Protein AF-A0A158R0E1-F1 (afdb_monomer_lite)

Sequence (1205 aa):
MGFVYGGEYPRNVDKTWFTNVLTAGTVIKVGLLFVKDMPQFVKYVGYRTSASAVLIARDRIQAEGLLPGFTFEFITMFDECNEETAAGLVIDMINHNNVDIVFGPTCSDLVILCIPDEYKRRFMLYLLDGGYLNPEFMFIFVDPSSKIFAERYVWKDLNVPGDGRDEDARTAFSWVMAITDRMNGESNANKNMNFSREVVKRMRDPPFNCSVECDKPEYQTASQYADQLHDALYAYALALNRTLPLNGTLRNGRELLDHVAMKFHGANDDVIIGPNGTRYPTFYCNRLNENFAVQAYGTIFVQGFTANFMPLFTDESRLWLKHGGPPPAVPKCGFQGRQCPLNIFEAYKTWFIVAIAIFIFVIISCIGVIIKYQIEKMKEEKRLNTLWQIPFVTLKEPNTKGDVVAARKHEKHLRVEHHEGLHWRIGLEFLHRSPLQCHGFLTSENCLIDDRWQVKISEYGLEFKRFGDKPTQTEQTLHNVHSLTFHGPPRLADNHPTSFAIIAAQLITMTKVWDLDNRKEDPEEIIYMLKKGGYNAPRPNLEPHETVEASPALVQLHLIRDCWAEHPSERPTIVEVHAQFKSMQSHKDANLMDHVFKMLETHASTLEEEVEERTKELVAEKKKSDILLYRMLPRQVADKLKLGQAVEPESYESVTLFFSDVVSFTNIAAKGTPLQVETIGDAYLCVSGLPKRNGNEHIKEICSMSLGFMSALVDFRIPYLPQERLNVRIGLHTGSVVAGVVGLTMPRYCLFGDAVNTASRMESNGKRTTSSCFVISASLETFSSVAGYYHEHKKRCASWQHNRSTGAFRNVTDERTSASAVLIARDVVREQGLLPGYTFEFITMFDECDEERATGLVIDMINERKVDVVIGPTCSDAAIISAIIAAYYNVPLLTWGLSTSSALDNPLRFPTTVVLSVNSYSLGVAIRSVLLTFDWDQFAMVYSTVGDSEESCLTVKSDIQDAVNHLHDVTINYSGRLFSMSKEAVQFTMEIVKDRARIVILCIPDVHKRTFMLHLLDAGYLNSEFVFIFVDPTSKIFVISERGGGEHYVWMDENVPNDGRDEDAKEAFSWVMSITDRLKGEPDVQGNQTFSKEVVRRMRDPPFNCIEECDKPEYQTASQYAPQLYDTFYTYAVALNRTLPSNRTLRNGREILRHIAMKFQGVSSEIMIGPNGTRYPTFYFNGIAENYKVRTYGKIFVHGSIGVS

pLDDT: mean 73.11, std 17.99, range [22.08, 96.69]

Radius of gyration: 53.46 Å; chains: 1; bounding box: 134×84×150 Å

Organism: Nippostrongylus brasiliensis (NCBI:txid27835)

Secondary structure (DSSP, 8-state):
------------S----------S-EEEEEEEEE--S-TTTTTTT-HHHHTTHHHHHHHHHHHTT-STTEEEEEEEEE-TT-HHHHHHHHHHHHHTS--SEEE-----TT---S--HHHHHHHHHHHHHTT--STT--EEEE-SS--TTSSS-TTS--SSS--S-HHHHHHHHTTEEEEES----HHHHHHHHHHHHHHHHHTTSTTT---GGGGSGGGSS--TTHHHHHHHHHHHHHHHHHHGGGT--TT-HHHHHHT--EEEE-SSSEEEE-TTS-B--EEEEEEE-TTS-EEEEEEEEEETTEEEEEE--S-GGGTSTTTTSPPPSS-TT-TTS--PPPPHHHHTHHHHHHHHHHHHHHHHHHHHHHHHHHHHHHHHHHHHTTTT---GGGPPP--STTHHHHHGGG-S------S----HHHHHHHHHHSTT---S---GGGEEE-TTS-EEE-S---HHHHTT---SSHHHHHHHGGGS---S---S-----HHHHHHHHHHHHSS-SS-SSS-SS-HHHHHHHHHH-STT------PPPTTS-HHHHHHHHHHHHHHT-SSGGGSPPHHHHHHHHHHHTTS-S--HHHHHHHHHHHHHHHHHHHHHHHHHHHHHHHHHHHHHHHHHS-HHHHHHHHTT-----EEEEEEEEEEEEEETHHHHHTTS-------BTTEEEEEES-SS--TTHHHHHHHHHHHHHHHHHHH--BTTBTT---EEEEEEEEEEEEEEEE-SSS-EEEEESHHHHHHHHHHHTSPPPBTTB--EEE-HHHHHHHHHHHGGG-SS----S---S-TTGGGTS-GGGTTTHHHHHHHHHHHTT-STT----------TT-HHHHHHHHHHHHHTS--S-EE--SSHHHHHHHHHHHHHTT--EEE-SS---GGGG-TTT-TTEEE-SPPHHHHHHHHHHHHHHTT--EEEEEEE-SSS-SSSHHHHHHHHHHHHHHH-SSEEEEEEEES--SHHHHHHHHHHHHTT-SEEEEE--HHHHHHHHHHHHHTT--STT-EEEEEESSS-SSEEEPTTS-EEETTS--SSS--S-HHHHHHHHHTEEEEEE--SPPTT-HHHHHHHHHHHHHTTSTTT---TTTTSGGGSS--TTHHHHHHHHHHHHHHHHHHHHHH--S--HHHHHHT--EEEE-SSSEEEE-TTSBB--EEEEEEE-TTS-EEEEEEEEEETTTEE-

InterPro domains:
  IPR001054 Adenylyl cyclase class-3/4/guanylyl cyclase [PF00211] (676-768)
  IPR001054 Adenylyl cyclase class-3/4/guanylyl cyclase [PS50125] (625-763)
  IPR001054 Adenylyl cyclase class-3/4/guanylyl cyclase [SM00044] (620-794)
  IPR001054 Adenylyl cyclase class-3/4/guanylyl cyclase [cd07302] (655-767)
  IPR001245 Serine-threonine/tyrosine-protein kinase, catalytic domain [PF07714] (427-580)
  IPR001828 Receptor, ligand binding region [PF01094] (51-112)
  IPR001828 Receptor, ligand binding region [PF01094] (819-1179)
  IPR011009 Protein kinase-like domain superfamily [SSF56112] (426-596)
  IPR011645 Haem NO binding associated [PF07701] (601-641)
  IPR018297 Adenylyl cyclase class-4/guanylyl cyclase, conserved site [PS00452] (740-763)
  IPR028082 Periplasmic binding protein-like I [SSF53822] (25-109)
  IPR028082 Periplasmic binding protein-like I [SSF53822] (109-335)
  IPR028082 Periplasmic binding protein-like I [SSF53822] (816-1194)
  IPR029787 Nucleotide cyclase [G3DSA:3.30.70.1230] (643-805)
  IPR029787 Nucleotide cyclase [SSF55073] (642-787)
  IPR050401 Cyclic nucleotide synthase [PTHR11920] (427-677)

Structure (mmCIF, N/CA/C/O backbone):
data_AF-A0A158R0E1-F1
#
_entry.id   AF-A0A158R0E1-F1
#
loop_
_atom_site.group_PDB
_atom_site.id
_atom_site.type_symbol
_atom_site.label_atom_id
_atom_site.label_alt_id
_atom_site.label_comp_id
_atom_site.label_asym_id
_atom_site.label_entity_id
_atom_site.label_seq_id
_atom_site.pdbx_PDB_ins_code
_atom_site.Cartn_x
_atom_site.Cartn_y
_atom_site.Cartn_z
_atom_site.occupancy
_atom_site.B_iso_or_equiv
_atom_site.auth_seq_id
_atom_site.auth_comp_id
_atom_site.auth_asym_id
_atom_site.auth_atom_id
_atom_site.pdbx_PDB_model_num
ATOM 1 N N . MET A 1 1 ? -41.054 32.440 6.853 1.00 26.42 1 MET A N 1
ATOM 2 C CA . MET A 1 1 ? -42.366 31.791 6.631 1.00 26.42 1 MET A CA 1
ATOM 3 C C . MET A 1 1 ? -42.099 30.311 6.444 1.00 26.42 1 MET A C 1
ATOM 5 O O . MET A 1 1 ? -41.285 29.984 5.593 1.00 26.42 1 MET A O 1
ATOM 9 N N . GLY A 1 2 ? -42.633 29.470 7.331 1.00 30.64 2 GLY A N 1
ATOM 10 C CA . GLY A 1 2 ? -42.247 28.061 7.451 1.00 30.64 2 GLY A CA 1
ATOM 11 C C . GLY A 1 2 ? -43.113 27.090 6.652 1.00 30.64 2 GLY A C 1
ATOM 12 O O . GLY A 1 2 ? -44.223 27.445 6.276 1.00 30.64 2 GLY A O 1
ATOM 13 N N . PHE A 1 3 ? -42.591 25.871 6.482 1.00 22.08 3 PHE A N 1
ATOM 14 C CA . PHE A 1 3 ? -43.320 24.596 6.456 1.00 22.08 3 PHE A CA 1
ATOM 15 C C . PHE A 1 3 ? -42.405 23.486 7.017 1.00 22.08 3 PHE A C 1
ATOM 17 O O . PHE A 1 3 ? -41.184 23.577 6.915 1.00 22.08 3 PHE A O 1
ATOM 24 N N . VAL A 1 4 ? -43.026 22.510 7.685 1.00 22.30 4 VAL A N 1
ATOM 25 C CA . VAL A 1 4 ? -42.486 21.559 8.678 1.00 22.30 4 VAL A CA 1
ATOM 26 C C . VAL A 1 4 ? -42.700 20.105 8.204 1.00 22.30 4 VAL A C 1
ATOM 28 O O . VAL A 1 4 ? -43.643 19.867 7.453 1.00 22.30 4 VAL A O 1
ATOM 31 N N . TYR A 1 5 ? -41.893 19.185 8.768 1.00 26.34 5 TYR A N 1
ATOM 32 C CA . TYR A 1 5 ? -41.969 17.703 8.878 1.00 26.34 5 TYR A CA 1
ATOM 33 C C . TYR A 1 5 ? -41.194 16.878 7.831 1.00 26.34 5 TYR A C 1
ATOM 35 O O . TYR A 1 5 ? -41.335 17.109 6.641 1.00 26.34 5 TYR A O 1
ATOM 43 N N . GLY A 1 6 ? -40.389 15.869 8.197 1.00 23.52 6 GLY A N 1
ATOM 44 C CA . GLY A 1 6 ? -40.057 15.299 9.514 1.00 23.52 6 GLY A CA 1
ATOM 45 C C . GLY A 1 6 ? -39.308 13.960 9.358 1.00 23.52 6 GLY A C 1
ATOM 46 O O . GLY A 1 6 ? -39.607 13.205 8.438 1.00 23.52 6 GLY A O 1
ATOM 47 N N . GLY A 1 7 ? -38.340 13.683 10.239 1.00 22.64 7 GLY A N 1
ATOM 48 C CA . GLY A 1 7 ? -37.568 12.432 10.266 1.00 22.64 7 GLY A CA 1
ATOM 49 C C . GLY A 1 7 ? -36.249 12.551 11.038 1.00 22.64 7 GLY A C 1
ATOM 50 O O . GLY A 1 7 ? -35.183 12.335 10.471 1.00 22.64 7 GLY A O 1
ATOM 51 N N . GLU A 1 8 ? -36.309 12.967 12.306 1.00 25.11 8 GLU A N 1
ATOM 52 C CA . GLU A 1 8 ? -35.163 13.022 13.225 1.00 25.11 8 GLU A CA 1
ATOM 53 C C . GLU A 1 8 ? -34.869 11.636 13.829 1.00 25.11 8 GLU A C 1
ATOM 55 O O . GLU A 1 8 ? -35.752 11.012 14.413 1.00 25.11 8 GLU A O 1
ATOM 60 N N . TYR A 1 9 ? -33.610 11.192 13.752 1.00 26.03 9 TYR A N 1
ATOM 61 C CA . TYR A 1 9 ? -33.004 10.316 14.763 1.00 26.03 9 TYR A CA 1
ATOM 62 C C . TYR A 1 9 ? -32.450 11.196 15.901 1.00 26.03 9 TYR A C 1
ATOM 64 O O . TYR A 1 9 ? -31.981 12.309 15.631 1.00 26.03 9 TYR A O 1
ATOM 72 N N . PRO A 1 10 ? -32.479 10.742 17.166 1.00 27.94 10 PRO A N 1
ATOM 73 C CA . PRO A 1 10 ? -32.241 11.603 18.314 1.00 27.94 10 PRO A CA 1
ATOM 74 C C . PRO A 1 10 ? -30.751 11.932 18.453 1.00 27.94 10 PRO A C 1
ATOM 76 O O . PRO A 1 10 ? -29.974 11.165 19.011 1.00 27.94 10 PRO A O 1
ATOM 79 N N . ARG A 1 11 ? -30.350 13.131 18.022 1.00 28.75 11 ARG A N 1
ATOM 80 C CA . ARG A 1 11 ? -29.173 13.806 18.588 1.00 28.75 11 ARG A CA 1
ATOM 81 C C . ARG A 1 11 ? -29.568 14.449 19.915 1.00 28.75 11 ARG A C 1
ATOM 83 O O . ARG A 1 11 ? -29.627 15.670 20.012 1.00 28.75 11 ARG A O 1
ATOM 90 N N . ASN A 1 12 ? -29.820 13.635 20.935 1.00 25.88 12 ASN A N 1
ATOM 91 C CA . ASN A 1 12 ? -29.758 14.116 22.313 1.00 25.88 12 ASN A CA 1
ATOM 92 C C . ASN A 1 12 ? -28.321 13.965 22.812 1.00 25.88 12 ASN A C 1
ATOM 94 O O . ASN A 1 12 ? -27.992 13.067 23.575 1.00 25.88 12 ASN A O 1
ATOM 98 N N . VAL A 1 13 ? -27.464 14.874 22.352 1.00 31.12 13 VAL A N 1
ATOM 99 C CA . VAL A 1 13 ? -26.371 15.373 23.184 1.00 31.12 13 VAL A CA 1
ATOM 100 C C . VAL A 1 13 ? -26.766 16.808 23.490 1.00 31.12 13 VAL A C 1
ATOM 102 O O . VAL A 1 13 ? -26.846 17.632 22.576 1.00 31.12 13 VAL A O 1
ATOM 105 N N . ASP A 1 14 ? -27.117 17.055 24.750 1.00 26.92 14 ASP A N 1
ATOM 106 C CA . ASP A 1 14 ? -27.560 18.343 25.280 1.00 26.92 14 ASP A CA 1
ATOM 107 C C . ASP A 1 14 ? -26.709 19.502 24.740 1.00 26.92 14 ASP A C 1
ATOM 109 O O . ASP A 1 14 ? -25.562 19.717 25.134 1.00 26.92 14 ASP A O 1
ATOM 113 N N . LYS A 1 15 ? -27.295 20.299 23.840 1.00 28.23 15 LYS A N 1
ATOM 114 C CA . LYS A 1 15 ? -26.745 21.575 23.360 1.00 28.23 15 LYS A CA 1
ATOM 115 C C . LYS A 1 15 ? -27.075 22.713 24.329 1.00 28.23 15 LYS A C 1
ATOM 117 O O . LYS A 1 15 ? -27.559 23.767 23.920 1.00 28.23 15 LYS A O 1
ATOM 122 N N . THR A 1 16 ? -26.804 22.522 25.614 1.00 27.42 16 THR A N 1
ATOM 123 C CA . THR A 1 16 ? -26.983 23.561 26.638 1.00 27.42 16 THR A CA 1
ATOM 124 C C . THR A 1 16 ? -25.753 23.693 27.521 1.00 27.42 16 THR A C 1
ATOM 126 O O . THR A 1 16 ? -25.838 23.507 28.724 1.00 27.42 16 THR A O 1
ATOM 129 N N . TRP A 1 17 ? -24.618 24.061 26.922 1.00 30.27 17 TRP A N 1
ATOM 130 C CA . TRP A 1 17 ? -23.495 24.707 27.616 1.00 30.27 17 TRP A CA 1
ATOM 131 C C . TRP A 1 17 ? -22.824 25.716 26.671 1.00 30.27 17 TRP A C 1
ATOM 133 O O . TRP A 1 17 ? -21.687 25.545 26.247 1.00 30.27 17 TRP A O 1
ATOM 143 N N . PHE A 1 18 ? -23.554 26.769 26.292 1.00 33.44 18 PHE A N 1
ATOM 144 C CA . PHE A 1 18 ? -22.924 27.997 25.801 1.00 33.44 18 PHE A CA 1
ATOM 145 C C . PHE A 1 18 ? -22.715 28.930 26.993 1.00 33.44 18 PHE A C 1
ATOM 147 O O . PHE A 1 18 ? -23.606 29.067 27.822 1.00 33.44 18 PHE A O 1
ATOM 154 N N . THR A 1 19 ? -21.530 29.547 27.027 1.00 31.00 19 THR A N 1
ATOM 155 C CA . THR A 1 19 ? -20.909 30.346 28.100 1.00 31.00 19 THR A CA 1
ATOM 156 C C . THR A 1 19 ? -20.313 29.548 29.263 1.00 31.00 19 THR A C 1
ATOM 158 O O . THR A 1 19 ? -20.885 29.509 30.345 1.00 31.00 19 THR A O 1
ATOM 161 N N . ASN A 1 20 ? -19.099 29.017 29.079 1.00 31.05 20 ASN A N 1
ATOM 162 C CA . ASN A 1 20 ? -18.166 28.881 30.196 1.00 31.05 20 ASN A CA 1
ATOM 163 C C . ASN A 1 20 ? -17.026 29.885 30.027 1.00 31.05 20 ASN A C 1
ATOM 165 O O . ASN A 1 20 ? -16.195 29.804 29.127 1.00 31.05 20 ASN A O 1
ATOM 169 N N . VAL A 1 21 ? -17.052 30.859 30.931 1.00 34.59 21 VAL A N 1
ATOM 170 C CA . VAL A 1 21 ? -15.894 31.596 31.428 1.00 34.59 21 VAL A CA 1
ATOM 171 C C . VAL A 1 21 ? -14.744 30.606 31.649 1.00 34.59 21 VAL A C 1
ATOM 173 O O . VAL A 1 21 ? -14.975 29.533 32.200 1.00 34.59 21 VAL A O 1
ATOM 176 N N . LEU A 1 22 ? -13.523 30.961 31.235 1.00 38.06 22 LEU A N 1
ATOM 177 C CA . LEU A 1 22 ? -12.288 30.256 31.596 1.00 38.06 22 LEU A CA 1
ATOM 178 C C . LEU A 1 22 ? -12.180 30.186 33.128 1.00 38.06 22 LEU A C 1
ATOM 180 O O . LEU A 1 22 ? -11.657 31.092 33.776 1.00 38.06 22 LEU A O 1
ATOM 184 N N . THR A 1 23 ? -12.722 29.130 33.723 1.00 38.72 23 THR A N 1
ATOM 185 C CA . THR A 1 23 ? -12.529 28.816 35.133 1.00 38.72 23 THR A CA 1
ATOM 186 C C . THR A 1 23 ? -11.172 28.147 35.282 1.00 38.72 23 THR A C 1
ATOM 188 O O . THR A 1 23 ? -10.906 27.122 34.654 1.00 38.72 23 THR A O 1
ATOM 191 N N . ALA A 1 24 ? -10.312 28.720 36.121 1.00 38.72 24 ALA A N 1
ATOM 192 C CA . ALA A 1 24 ? -9.108 28.050 36.590 1.00 38.72 24 ALA A CA 1
ATOM 193 C C . ALA A 1 24 ? -9.478 26.661 37.150 1.00 38.72 24 ALA A C 1
ATOM 195 O O . ALA A 1 24 ? -10.335 26.576 38.030 1.00 38.72 24 ALA A O 1
ATOM 196 N N . GLY A 1 25 ? -8.851 25.592 36.640 1.00 58.50 25 GLY A N 1
ATOM 197 C CA . GLY A 1 25 ? -9.052 24.222 37.133 1.00 58.50 25 GLY A CA 1
ATOM 198 C C . GLY A 1 25 ? -9.677 23.227 36.148 1.00 58.50 25 GLY A C 1
ATOM 199 O O . GLY A 1 25 ? -10.309 22.274 36.596 1.00 58.50 25 GLY A O 1
ATOM 200 N N . THR A 1 26 ? -9.522 23.409 34.832 1.00 81.69 26 THR A N 1
ATOM 201 C CA . THR A 1 26 ? -10.013 22.418 33.854 1.00 81.69 26 THR A CA 1
ATOM 202 C C . THR A 1 26 ? -9.032 21.243 33.757 1.00 81.69 26 THR A C 1
ATOM 204 O O . THR A 1 26 ? -7.848 21.443 33.495 1.00 81.69 26 THR A O 1
ATOM 207 N N . VAL A 1 27 ? -9.507 20.017 33.981 1.00 89.75 27 VAL A N 1
ATOM 208 C CA . VAL A 1 27 ? -8.684 18.795 33.941 1.00 89.75 27 VAL A CA 1
ATOM 209 C C . VAL A 1 27 ? -8.740 18.189 32.538 1.00 89.75 27 VAL A C 1
ATOM 211 O O . VAL A 1 27 ? -9.824 17.862 32.067 1.00 89.75 27 VAL A O 1
ATOM 214 N N . ILE A 1 28 ? -7.586 18.023 31.890 1.00 92.56 28 ILE A N 1
ATOM 215 C CA . ILE A 1 28 ? -7.426 17.265 30.644 1.00 92.56 28 ILE A CA 1
ATOM 216 C C . ILE A 1 28 ? -7.205 15.801 31.011 1.00 92.56 28 ILE A C 1
ATOM 218 O O . ILE A 1 28 ? -6.200 15.461 31.646 1.00 92.56 28 ILE A O 1
ATOM 222 N N . LYS A 1 29 ? -8.121 14.933 30.590 1.00 94.31 29 LYS A N 1
ATOM 223 C CA . LYS A 1 29 ? -8.007 13.489 30.803 1.00 94.31 29 LYS A CA 1
ATOM 224 C C . LYS A 1 29 ? -7.207 12.849 29.678 1.00 94.31 29 LYS A C 1
ATOM 226 O O . LYS A 1 29 ? -7.621 12.861 28.521 1.00 94.31 29 LYS A O 1
ATOM 231 N N . VAL A 1 30 ? -6.070 12.265 30.028 1.00 95.06 30 VAL A N 1
ATOM 232 C CA . VAL A 1 30 ? -5.121 11.646 29.105 1.00 95.06 30 VAL A CA 1
ATOM 233 C C . VAL A 1 30 ? -5.162 10.132 29.276 1.00 95.06 30 VAL A C 1
ATOM 235 O O . VAL A 1 30 ? -4.724 9.607 30.298 1.00 95.06 30 VAL A O 1
ATOM 238 N N . GLY A 1 31 ? -5.668 9.429 28.269 1.00 95.50 31 GLY A N 1
ATOM 239 C CA . GLY A 1 31 ? -5.579 7.979 28.160 1.00 95.50 31 GLY A CA 1
ATOM 240 C C . GLY A 1 31 ? -4.173 7.549 27.746 1.00 95.50 31 GLY A C 1
ATOM 241 O O . GLY A 1 31 ? -3.607 8.095 26.801 1.00 95.50 31 GLY A O 1
ATOM 242 N N . LEU A 1 32 ? -3.601 6.580 28.450 1.00 94.88 32 LEU A N 1
ATOM 243 C CA . LEU A 1 32 ? -2.306 5.985 28.147 1.00 94.88 32 LEU A CA 1
ATOM 244 C C . LEU A 1 32 ? -2.480 4.479 27.960 1.00 94.88 32 LEU A C 1
ATOM 246 O O . LEU A 1 32 ? -2.918 3.791 28.884 1.00 94.88 32 LEU A O 1
ATOM 250 N N . LEU A 1 33 ? -2.125 3.966 26.786 1.00 92.81 33 LEU A N 1
ATOM 251 C CA . LEU A 1 33 ? -2.224 2.545 26.466 1.00 92.81 33 LEU A CA 1
ATOM 252 C C . LEU A 1 33 ? -0.822 1.938 26.347 1.00 92.81 33 LEU A C 1
ATOM 254 O O . LEU A 1 33 ? -0.039 2.354 25.495 1.00 92.81 33 LEU A O 1
ATOM 258 N N . PHE A 1 34 ? -0.494 0.975 27.212 1.00 91.00 34 PHE A N 1
ATOM 259 C CA . PHE A 1 34 ? 0.846 0.385 27.295 1.00 91.00 34 PHE A CA 1
ATOM 260 C C . PHE A 1 34 ? 0.848 -1.136 27.301 1.00 91.00 34 PHE A C 1
ATOM 262 O O . PHE A 1 34 ? -0.074 -1.785 27.773 1.00 91.00 34 PHE A O 1
ATOM 269 N N . VAL A 1 35 ? 2.005 -1.692 26.971 1.00 87.88 35 VAL A N 1
ATOM 270 C CA . VAL A 1 35 ? 2.361 -3.061 27.338 1.00 87.88 35 VAL A CA 1
ATOM 271 C C . VAL A 1 35 ? 2.858 -3.114 28.777 1.00 87.88 35 VAL A C 1
ATOM 273 O O . VAL A 1 35 ? 3.759 -2.347 29.144 1.00 87.88 35 VAL A O 1
ATOM 276 N N . LYS A 1 36 ? 2.347 -4.042 29.593 1.00 86.62 36 LYS A N 1
ATOM 277 C CA . LYS A 1 36 ? 2.803 -4.209 30.977 1.00 86.62 36 LYS A CA 1
ATOM 278 C C . LYS A 1 36 ? 3.650 -5.459 31.166 1.00 86.62 36 LYS A C 1
ATOM 280 O O . LYS A 1 36 ? 4.759 -5.349 31.692 1.00 86.62 36 LYS A O 1
ATOM 285 N N . ASP A 1 37 ? 3.156 -6.619 30.753 1.00 82.75 37 ASP A N 1
ATOM 286 C CA . ASP A 1 37 ? 3.640 -7.925 31.208 1.00 82.75 37 ASP A CA 1
ATOM 287 C C . ASP A 1 37 ? 4.196 -8.804 30.064 1.00 82.75 37 ASP A C 1
ATOM 289 O O . ASP A 1 37 ? 4.323 -10.018 30.211 1.00 82.75 37 ASP A O 1
ATOM 293 N N . MET A 1 38 ? 4.635 -8.184 28.958 1.00 81.62 38 MET A N 1
ATOM 294 C CA . MET A 1 38 ? 5.350 -8.840 27.847 1.00 81.62 38 MET A CA 1
ATOM 295 C C . MET A 1 38 ? 6.862 -8.534 27.869 1.00 81.62 38 MET A C 1
ATOM 297 O O . MET A 1 38 ? 7.283 -7.460 27.415 1.00 81.62 38 MET A O 1
ATOM 301 N N . PRO A 1 39 ? 7.718 -9.464 28.346 1.00 76.12 39 PRO A N 1
ATOM 302 C CA . PRO A 1 39 ? 9.150 -9.226 28.562 1.00 76.12 39 PRO A CA 1
ATOM 303 C C . PRO A 1 39 ? 9.916 -8.743 27.324 1.00 76.12 39 PRO A C 1
ATOM 305 O O . PRO A 1 39 ? 10.859 -7.958 27.454 1.00 76.12 39 PRO A O 1
ATOM 308 N N . GLN A 1 40 ? 9.512 -9.177 26.126 1.00 72.56 40 GLN A N 1
ATOM 309 C CA . GLN A 1 40 ? 10.152 -8.784 24.870 1.00 72.56 40 GLN A CA 1
ATOM 310 C C . GLN A 1 40 ? 9.995 -7.286 24.557 1.00 72.56 40 GLN A C 1
ATOM 312 O O . GLN A 1 40 ? 10.907 -6.685 23.992 1.00 72.56 40 GLN A O 1
ATOM 317 N N . PHE A 1 41 ? 8.900 -6.656 24.994 1.00 76.31 41 PHE A N 1
ATOM 318 C CA . PHE A 1 41 ? 8.594 -5.250 24.702 1.00 76.31 41 PHE A CA 1
ATOM 319 C C . PHE A 1 41 ? 8.953 -4.291 25.844 1.00 76.31 41 PHE A C 1
ATOM 321 O O . PHE A 1 41 ? 9.032 -3.080 25.626 1.00 76.31 41 PHE A O 1
ATOM 328 N N . VAL A 1 42 ? 9.271 -4.814 27.037 1.00 75.69 42 VAL A N 1
ATOM 329 C CA . VAL A 1 42 ? 9.661 -4.023 28.222 1.00 75.69 42 VAL A CA 1
ATOM 330 C C . VAL A 1 42 ? 10.770 -3.006 27.918 1.00 75.69 42 VAL A C 1
ATOM 332 O O . VAL A 1 42 ? 10.742 -1.880 28.413 1.00 75.69 42 VAL A O 1
ATOM 335 N N . LYS A 1 43 ? 11.749 -3.383 27.087 1.00 72.06 43 LYS A N 1
ATOM 336 C CA . LYS A 1 43 ? 12.894 -2.525 26.734 1.00 72.06 43 LYS A CA 1
ATOM 337 C C . LYS A 1 43 ? 12.538 -1.409 25.747 1.00 72.06 43 LYS A C 1
ATOM 339 O O . LYS A 1 43 ? 13.247 -0.405 25.697 1.00 72.06 43 LYS A O 1
ATOM 344 N N . TYR A 1 44 ? 11.476 -1.585 24.967 1.00 76.12 44 TYR A N 1
ATOM 345 C CA . TYR A 1 44 ? 11.093 -0.683 23.882 1.00 76.12 44 TYR A CA 1
ATOM 346 C C . TYR A 1 44 ? 10.016 0.299 24.334 1.00 76.12 44 TYR A C 1
ATOM 348 O O . TYR A 1 44 ? 10.225 1.507 24.240 1.00 76.12 44 TYR A O 1
ATOM 356 N N . VAL A 1 45 ? 8.913 -0.221 24.883 1.00 80.44 45 VAL A N 1
ATOM 357 C CA . VAL A 1 45 ? 7.691 0.545 25.196 1.00 80.44 45 VAL A CA 1
ATOM 358 C C . VAL A 1 45 ? 7.070 0.215 26.559 1.00 80.44 45 VAL A C 1
ATOM 360 O O . VAL A 1 45 ? 6.036 0.777 26.912 1.00 80.44 45 VAL A O 1
ATOM 363 N N . GLY A 1 46 ? 7.679 -0.676 27.346 1.00 84.88 46 GLY A N 1
ATOM 364 C CA . GLY A 1 46 ? 7.081 -1.190 28.581 1.00 84.88 46 GLY A CA 1
ATOM 365 C C . GLY A 1 46 ? 6.644 -0.113 29.575 1.00 84.88 46 GLY A C 1
ATOM 366 O O . GLY A 1 46 ? 7.408 0.793 29.897 1.00 84.88 46 GLY A O 1
ATOM 367 N N . TYR A 1 47 ? 5.443 -0.270 30.136 1.00 91.19 47 TYR A N 1
ATOM 368 C CA . TYR A 1 47 ? 4.834 0.652 31.102 1.00 91.19 47 TYR A CA 1
ATOM 369 C C . TYR A 1 47 ? 5.799 1.091 32.215 1.00 91.19 47 TYR A C 1
ATOM 371 O O . TYR A 1 47 ? 5.962 2.281 32.482 1.00 91.19 47 TYR A O 1
ATOM 379 N N . ARG A 1 48 ? 6.485 0.123 32.842 1.00 89.25 48 ARG A N 1
ATOM 380 C CA . ARG A 1 48 ? 7.359 0.345 34.011 1.00 89.25 48 ARG A CA 1
ATOM 381 C C . ARG A 1 48 ? 8.607 1.179 33.701 1.00 89.25 48 ARG A C 1
ATOM 383 O O . ARG A 1 48 ? 9.269 1.642 34.623 1.00 89.25 48 ARG A O 1
ATOM 390 N N . THR A 1 49 ? 8.939 1.355 32.426 1.00 87.25 49 THR A N 1
ATOM 391 C CA . THR A 1 49 ? 10.159 2.022 31.959 1.00 87.25 49 THR A CA 1
ATOM 392 C C . THR A 1 49 ? 9.860 3.227 31.061 1.00 87.25 49 THR A C 1
ATOM 394 O O . THR A 1 49 ? 10.795 3.901 30.630 1.00 87.25 49 THR A O 1
ATOM 397 N N . SER A 1 50 ? 8.589 3.532 30.779 1.00 90.12 50 SER A N 1
ATOM 398 C CA . SER A 1 50 ? 8.184 4.599 29.854 1.00 90.12 50 SER A CA 1
ATOM 399 C C . SER A 1 50 ? 7.153 5.569 30.434 1.00 90.12 50 SER A C 1
ATOM 401 O O . SER A 1 50 ? 7.248 6.768 30.174 1.00 90.12 50 SER A O 1
ATOM 403 N N . ALA A 1 51 ? 6.203 5.094 31.247 1.00 93.31 51 ALA A N 1
ATOM 404 C CA . ALA A 1 51 ? 4.980 5.837 31.549 1.00 93.31 51 ALA A CA 1
ATOM 405 C C . ALA A 1 51 ? 5.220 7.184 32.241 1.00 93.31 51 ALA A C 1
ATOM 407 O O . ALA A 1 51 ? 4.583 8.176 31.900 1.00 93.31 51 ALA A O 1
ATOM 408 N N . SER A 1 52 ? 6.188 7.263 33.155 1.00 94.75 52 SER A N 1
ATOM 409 C CA . SER A 1 52 ? 6.526 8.494 33.879 1.00 94.75 52 SER A CA 1
ATOM 410 C C . SER A 1 52 ? 7.115 9.611 33.008 1.00 94.75 52 SER A C 1
ATOM 412 O O . SER A 1 52 ? 7.212 10.748 33.476 1.00 94.75 52 SER A O 1
ATOM 414 N N . ALA A 1 53 ? 7.454 9.349 31.740 1.00 94.31 53 ALA A N 1
ATOM 415 C CA . ALA A 1 53 ? 7.899 10.383 30.807 1.00 94.31 53 ALA A CA 1
ATOM 416 C C . ALA A 1 53 ? 6.842 11.488 30.605 1.00 94.31 53 ALA A C 1
ATOM 418 O O . ALA A 1 53 ? 7.196 12.658 30.446 1.00 94.31 53 ALA A O 1
ATOM 419 N N . VAL A 1 54 ? 5.549 11.157 30.727 1.00 96.12 54 VAL A N 1
ATOM 420 C CA . VAL A 1 54 ? 4.454 12.144 30.685 1.00 96.12 54 VAL A CA 1
ATOM 421 C C . VAL A 1 54 ? 4.496 13.125 31.859 1.00 96.12 54 VAL A C 1
ATOM 423 O O . VAL A 1 54 ? 4.088 14.274 31.713 1.00 96.12 54 VAL A O 1
ATOM 426 N N . LEU A 1 55 ? 5.037 12.719 33.017 1.00 96.00 55 LEU A N 1
ATOM 427 C CA . LEU A 1 55 ? 5.211 13.609 34.170 1.00 96.00 55 LEU A CA 1
ATOM 428 C C . LEU A 1 55 ? 6.323 14.625 33.909 1.00 96.00 55 LEU A C 1
ATOM 430 O O . LEU A 1 55 ? 6.215 15.776 34.318 1.00 96.00 55 LEU A O 1
ATOM 434 N N . ILE A 1 56 ? 7.379 14.210 33.206 1.00 95.00 56 ILE A N 1
ATOM 435 C CA . ILE A 1 56 ? 8.465 15.102 32.783 1.00 95.00 56 ILE A CA 1
ATOM 436 C C . ILE A 1 56 ? 7.935 16.133 31.781 1.00 95.00 56 ILE A C 1
ATOM 438 O O . ILE A 1 56 ? 8.181 17.327 31.945 1.00 95.00 56 ILE A O 1
ATOM 442 N N . ALA A 1 57 ? 7.140 15.689 30.803 1.00 95.50 57 ALA A N 1
ATOM 443 C CA . ALA A 1 57 ? 6.514 16.580 29.831 1.00 95.50 57 ALA A CA 1
ATOM 444 C C . ALA A 1 57 ? 5.535 17.555 30.504 1.00 95.50 57 ALA A C 1
ATOM 446 O O . ALA A 1 57 ? 5.595 18.753 30.244 1.00 95.50 57 ALA A O 1
ATOM 447 N N . ARG A 1 58 ? 4.688 17.076 31.426 1.00 95.31 58 ARG A N 1
ATOM 448 C CA . ARG A 1 58 ? 3.774 17.913 32.221 1.00 95.31 58 ARG A CA 1
ATOM 449 C C . ARG A 1 58 ? 4.514 19.030 32.954 1.00 95.31 58 ARG A C 1
ATOM 451 O O . ARG A 1 58 ? 4.100 20.184 32.878 1.00 95.31 58 ARG A O 1
ATOM 458 N N . ASP A 1 59 ? 5.590 18.696 33.662 1.00 94.75 59 ASP A N 1
ATOM 459 C CA . ASP A 1 59 ? 6.349 19.685 34.433 1.00 94.75 59 ASP A CA 1
ATOM 460 C C . ASP A 1 59 ? 6.979 20.737 33.513 1.00 94.75 59 ASP A C 1
ATOM 462 O O . ASP A 1 59 ? 6.998 21.921 33.845 1.00 94.75 59 ASP A O 1
ATOM 466 N N . ARG A 1 60 ? 7.437 20.324 32.324 1.00 94.81 60 ARG A N 1
ATOM 467 C CA . ARG A 1 60 ? 7.938 21.242 31.296 1.00 94.81 60 ARG A CA 1
ATOM 468 C C . ARG A 1 60 ? 6.840 22.165 30.763 1.00 94.81 60 ARG A C 1
ATOM 470 O O . ARG A 1 60 ? 7.056 23.370 30.700 1.00 94.81 60 ARG A O 1
ATOM 477 N N . ILE A 1 61 ? 5.669 21.623 30.423 1.00 95.81 61 ILE A N 1
ATOM 478 C CA . ILE A 1 61 ? 4.499 22.392 29.959 1.00 95.81 61 ILE A CA 1
ATOM 479 C C . ILE A 1 61 ? 4.153 23.483 30.982 1.00 95.81 61 ILE A C 1
ATOM 481 O O . ILE A 1 61 ? 3.977 24.644 30.618 1.00 95.81 61 ILE A O 1
ATOM 485 N N . GLN A 1 62 ? 4.133 23.125 32.269 1.00 92.50 62 GLN A N 1
ATOM 486 C CA . GLN A 1 62 ? 3.878 24.064 33.362 1.00 92.50 62 GLN A CA 1
ATOM 487 C C . GLN A 1 62 ? 4.987 25.113 33.507 1.00 92.50 62 GLN A C 1
ATOM 489 O O . GLN A 1 62 ? 4.688 26.296 33.664 1.00 92.50 62 GLN A O 1
ATOM 494 N N . ALA A 1 63 ? 6.257 24.703 33.435 1.00 94.06 63 ALA A N 1
ATOM 495 C CA . ALA A 1 63 ? 7.400 25.607 33.545 1.00 94.06 63 ALA A CA 1
ATOM 496 C C . ALA A 1 63 ? 7.453 26.643 32.409 1.00 94.06 63 ALA A C 1
ATOM 498 O O . ALA A 1 63 ? 7.863 27.780 32.631 1.00 94.06 63 ALA A O 1
ATOM 499 N N . GLU A 1 64 ? 7.011 26.267 31.209 1.00 95.38 64 GLU A N 1
ATOM 500 C CA . GLU A 1 64 ? 6.941 27.149 30.040 1.00 95.38 64 GLU A CA 1
ATOM 501 C C . GLU A 1 64 ? 5.645 27.982 29.978 1.00 95.38 64 GLU A C 1
ATOM 503 O O . GLU A 1 64 ? 5.477 28.793 29.069 1.00 95.38 64 GLU A O 1
ATOM 508 N N . GLY A 1 65 ? 4.728 27.816 30.940 1.00 90.81 65 GLY A N 1
ATOM 509 C CA . GLY A 1 65 ? 3.461 28.552 30.985 1.00 90.81 65 GLY A CA 1
ATOM 510 C C . GLY A 1 65 ? 2.479 28.174 29.871 1.00 90.81 65 GLY A C 1
ATOM 511 O O . GLY A 1 65 ? 1.600 28.968 29.531 1.00 90.81 65 GLY A O 1
ATOM 512 N N . LEU A 1 66 ? 2.624 26.981 29.291 1.00 90.81 66 LEU A N 1
ATOM 513 C CA . LEU A 1 66 ? 1.716 26.454 28.275 1.00 90.81 66 LEU A CA 1
ATOM 514 C C . LEU A 1 66 ? 0.421 25.961 28.940 1.00 90.81 66 LEU A C 1
ATOM 516 O O . LEU A 1 66 ? 0.468 25.303 29.978 1.00 90.81 66 LEU A O 1
ATOM 520 N N . LEU A 1 67 ? -0.734 26.255 28.327 1.00 89.50 67 LEU A N 1
ATOM 521 C CA . LEU A 1 67 ? -2.069 25.879 28.825 1.00 89.50 67 LEU A CA 1
ATOM 522 C C . LEU A 1 67 ? -2.363 26.370 30.266 1.00 89.50 67 LEU A C 1
ATOM 524 O O . LEU A 1 67 ? -2.655 25.567 31.159 1.00 89.50 67 LEU A O 1
ATOM 528 N N . PRO A 1 68 ? -2.319 27.692 30.528 1.00 85.12 68 PRO A N 1
ATOM 529 C CA . PRO A 1 68 ? -2.564 28.226 31.864 1.00 85.12 68 PRO A CA 1
ATOM 530 C C . PRO A 1 68 ? -3.979 27.879 32.354 1.00 85.12 68 PRO A C 1
ATOM 532 O O . PRO A 1 68 ? -4.969 28.130 31.670 1.00 85.12 68 PRO A O 1
ATOM 535 N N . GLY A 1 69 ? -4.078 27.316 33.562 1.00 83.44 69 GLY A N 1
ATOM 536 C CA . GLY A 1 69 ? -5.354 26.925 34.176 1.00 83.44 69 GLY A CA 1
ATOM 537 C C . GLY A 1 69 ? -5.827 25.501 33.858 1.00 83.44 69 GLY A C 1
ATOM 538 O O . GLY A 1 69 ? -6.872 25.104 34.384 1.00 83.44 69 GLY A O 1
ATOM 539 N N . PHE A 1 70 ? -5.058 24.741 33.070 1.00 88.69 70 PHE A N 1
ATOM 540 C CA . PHE A 1 70 ? -5.290 23.320 32.816 1.00 88.69 70 PHE A CA 1
ATOM 541 C C . PHE A 1 70 ? -4.389 22.424 33.676 1.00 88.69 70 PHE A C 1
ATOM 543 O O . PHE A 1 70 ? -3.228 22.742 33.944 1.00 88.69 70 PHE A O 1
ATOM 550 N N . THR A 1 71 ? -4.916 21.277 34.094 1.00 91.38 71 THR A N 1
ATOM 551 C CA . THR A 1 71 ? -4.158 20.197 34.746 1.00 91.38 71 THR A CA 1
ATOM 552 C C . THR A 1 71 ? -4.330 18.894 33.968 1.00 91.38 71 THR A C 1
ATOM 554 O O . THR A 1 71 ? -5.236 18.780 33.152 1.00 91.38 71 THR A O 1
ATOM 557 N N . PHE A 1 72 ? -3.453 17.912 34.190 1.00 93.31 72 PHE A N 1
ATOM 558 C CA . PHE A 1 72 ? -3.495 16.623 33.493 1.00 93.31 72 PHE A CA 1
ATOM 559 C C . PHE A 1 72 ? -3.848 15.496 34.466 1.00 93.31 72 PHE A C 1
ATOM 561 O O . PHE A 1 72 ? -3.221 15.372 35.520 1.00 93.31 72 PHE A O 1
ATOM 568 N N . GLU A 1 73 ? -4.814 14.664 34.088 1.00 94.56 73 GLU A N 1
ATOM 569 C CA . GLU A 1 73 ? -5.158 13.405 34.750 1.00 94.56 73 GLU A CA 1
ATOM 570 C C . GLU A 1 73 ? -4.797 12.250 33.812 1.00 94.56 73 GLU A C 1
ATOM 572 O O . GLU A 1 73 ? -5.298 12.195 32.693 1.00 94.56 73 GLU A O 1
ATOM 577 N N . PHE A 1 74 ? -3.925 11.337 34.244 1.00 95.12 74 PHE A N 1
ATOM 578 C CA . PHE A 1 74 ? -3.489 10.208 33.417 1.00 95.12 74 PHE A CA 1
ATOM 579 C C . PHE A 1 74 ? -4.248 8.934 33.790 1.00 95.12 74 PHE A C 1
ATOM 581 O O . PHE A 1 74 ? -4.233 8.519 34.950 1.00 95.12 74 PHE A O 1
ATOM 588 N N . ILE A 1 75 ? -4.875 8.306 32.798 1.00 94.69 75 ILE A N 1
ATOM 589 C CA . ILE A 1 75 ? -5.634 7.061 32.917 1.00 94.69 75 ILE A CA 1
ATOM 590 C C . ILE A 1 75 ? -4.902 5.996 32.112 1.00 94.69 75 ILE A C 1
ATOM 592 O O . ILE A 1 75 ? -4.813 6.095 30.893 1.00 94.69 75 ILE A O 1
ATOM 596 N N . THR A 1 76 ? -4.379 4.978 32.787 1.00 93.44 76 THR A N 1
ATOM 597 C CA . THR A 1 76 ? -3.558 3.946 32.147 1.00 93.44 76 THR A CA 1
ATOM 598 C C . THR A 1 76 ? -4.343 2.652 31.953 1.00 93.44 76 THR A C 1
ATOM 600 O O . THR A 1 76 ? -4.948 2.161 32.905 1.00 93.44 76 THR A O 1
ATOM 603 N N . MET A 1 77 ? -4.274 2.063 30.759 1.00 93.94 77 MET A N 1
ATOM 604 C CA . MET A 1 77 ? -4.731 0.697 30.479 1.00 93.94 77 MET A CA 1
ATOM 605 C C . MET A 1 77 ? -3.640 -0.109 29.770 1.00 93.94 77 MET A C 1
ATOM 607 O O . MET A 1 77 ? -2.646 0.453 29.301 1.00 93.94 77 MET A O 1
ATOM 611 N N . PHE A 1 78 ? -3.827 -1.429 29.714 1.00 92.69 78 PHE A N 1
ATOM 612 C CA . PHE A 1 78 ? -2.818 -2.354 29.213 1.00 92.69 78 PHE A CA 1
ATOM 613 C C . PHE A 1 78 ? -3.380 -3.283 28.138 1.00 92.69 78 PHE A C 1
ATOM 615 O O . PHE A 1 78 ? -4.347 -3.992 28.404 1.00 92.69 78 PHE A O 1
ATOM 622 N N . ASP A 1 79 ? -2.785 -3.260 26.943 1.00 88.88 79 ASP A N 1
ATOM 623 C CA . ASP A 1 79 ? -3.222 -4.039 25.772 1.00 88.88 79 ASP A CA 1
ATOM 624 C C . ASP A 1 79 ? -2.428 -5.338 25.560 1.00 88.88 79 ASP A C 1
ATOM 626 O O . ASP A 1 79 ? -2.869 -6.216 24.823 1.00 88.88 79 ASP A O 1
ATOM 630 N N . GLU A 1 80 ? -1.254 -5.462 26.186 1.00 88.81 80 GLU A N 1
ATOM 631 C CA . GLU A 1 80 ? -0.311 -6.576 26.011 1.00 88.81 80 GLU A CA 1
ATOM 632 C C . GLU A 1 80 ? 0.044 -6.873 24.540 1.00 88.81 80 GLU A C 1
ATOM 634 O O . GLU A 1 80 ? 0.284 -8.023 24.168 1.00 88.81 80 GLU A O 1
ATOM 639 N N . CYS A 1 81 ? 0.101 -5.829 23.701 1.00 82.69 81 CYS A N 1
ATOM 640 C CA . CYS A 1 81 ? 0.267 -5.933 22.244 1.00 82.69 81 CYS A CA 1
ATOM 641 C C . CYS A 1 81 ? -0.799 -6.793 21.534 1.00 82.69 81 CYS A C 1
ATOM 643 O O . CYS A 1 81 ? -0.517 -7.370 20.484 1.00 82.69 81 CYS A O 1
ATOM 645 N N . ASN A 1 82 ? -2.008 -6.915 22.082 1.00 85.00 82 ASN A N 1
ATOM 646 C CA . ASN A 1 82 ? -3.126 -7.537 21.383 1.00 85.00 82 ASN A CA 1
ATOM 647 C C . ASN A 1 82 ? -3.976 -6.445 20.710 1.00 85.00 82 ASN A C 1
ATOM 649 O O . ASN A 1 82 ? -4.553 -5.595 21.388 1.00 85.00 82 ASN A O 1
ATOM 653 N N . GLU A 1 83 ? -4.064 -6.483 19.378 1.00 85.00 83 GLU A N 1
ATOM 654 C CA . GLU A 1 83 ? -4.786 -5.494 18.565 1.00 85.00 83 GLU A CA 1
ATOM 655 C C . GLU A 1 83 ? -6.286 -5.410 18.912 1.00 85.00 83 GLU A C 1
ATOM 657 O O . GLU A 1 83 ? -6.826 -4.312 19.058 1.00 85.00 83 GLU A O 1
ATOM 662 N N . GLU A 1 84 ? -6.944 -6.558 19.126 1.00 87.06 84 GLU A N 1
ATOM 663 C CA . GLU A 1 84 ? -8.365 -6.646 19.502 1.00 87.06 84 GLU A CA 1
ATOM 664 C C . GLU A 1 84 ? -8.620 -5.944 20.842 1.00 87.06 84 GLU A C 1
ATOM 666 O O . GLU A 1 84 ? -9.559 -5.163 20.999 1.00 87.06 84 GLU A O 1
ATOM 671 N N . THR A 1 85 ? -7.714 -6.156 21.794 1.00 88.88 85 THR A N 1
ATOM 672 C CA . THR A 1 85 ? -7.773 -5.563 23.128 1.00 88.88 85 THR A CA 1
ATOM 673 C C . THR A 1 85 ? -7.466 -4.075 23.071 1.00 88.88 85 THR A C 1
ATOM 675 O O . THR A 1 85 ? -8.178 -3.285 23.684 1.00 88.88 85 THR A O 1
ATOM 678 N N . ALA A 1 86 ? -6.451 -3.675 22.305 1.00 89.75 86 ALA A N 1
ATOM 679 C CA . ALA A 1 86 ? -6.074 -2.281 22.135 1.00 89.75 86 ALA A CA 1
ATOM 680 C C . ALA A 1 86 ? -7.238 -1.443 21.588 1.00 89.75 86 ALA A C 1
ATOM 682 O O . ALA A 1 86 ? -7.601 -0.435 22.195 1.00 89.75 86 ALA A O 1
ATOM 683 N N . ALA A 1 87 ? -7.864 -1.882 20.491 1.00 89.12 87 ALA A N 1
ATOM 684 C CA . ALA A 1 87 ? -8.982 -1.169 19.878 1.00 89.12 87 ALA A CA 1
ATOM 685 C C . ALA A 1 87 ? -10.177 -1.040 20.838 1.00 89.12 87 ALA A C 1
ATOM 687 O O . ALA A 1 87 ? -10.728 0.050 21.008 1.00 89.12 87 ALA A O 1
ATOM 688 N N . GLY A 1 88 ? -10.538 -2.129 21.523 1.00 88.94 88 GLY A N 1
ATOM 689 C CA . GLY A 1 88 ? -11.616 -2.126 22.511 1.00 88.94 88 GLY A CA 1
ATOM 690 C C . GLY A 1 88 ? -11.343 -1.223 23.716 1.00 88.94 88 GLY A C 1
ATOM 691 O O . GLY A 1 88 ? -12.209 -0.445 24.114 1.00 88.94 88 GLY A O 1
ATOM 692 N N . LEU A 1 89 ? -10.121 -1.245 24.257 1.00 92.50 89 LEU A N 1
ATOM 693 C CA . LEU A 1 89 ? -9.734 -0.381 25.376 1.00 92.50 89 LEU A CA 1
ATOM 694 C C . LEU A 1 89 ? -9.765 1.103 25.000 1.00 92.50 89 LEU A C 1
ATOM 696 O O . LEU A 1 89 ? -10.149 1.924 25.829 1.00 92.50 89 LEU A O 1
ATOM 700 N N . VAL A 1 90 ? -9.414 1.470 23.763 1.00 91.69 90 VAL A N 1
ATOM 701 C CA . VAL A 1 90 ? -9.558 2.858 23.287 1.00 91.69 90 VAL A CA 1
ATOM 702 C C . VAL A 1 90 ? -11.029 3.283 23.284 1.00 91.69 90 VAL A C 1
ATOM 704 O O . VAL A 1 90 ? -11.350 4.376 23.757 1.00 91.69 90 VAL A O 1
ATOM 707 N N . ILE A 1 91 ? -11.934 2.416 22.818 1.00 89.75 91 ILE A N 1
ATOM 708 C CA . ILE A 1 91 ? -13.384 2.673 22.847 1.00 89.75 91 ILE A CA 1
ATOM 709 C C . ILE A 1 91 ? -13.865 2.858 24.291 1.00 89.75 91 ILE A C 1
ATOM 711 O O . ILE A 1 91 ? -14.605 3.802 24.577 1.00 89.75 91 ILE A O 1
ATOM 715 N N . ASP A 1 92 ? -13.403 2.017 25.215 1.00 90.50 92 ASP A N 1
ATOM 716 C CA . ASP A 1 92 ? -13.739 2.133 26.634 1.00 90.50 92 ASP A CA 1
ATOM 717 C C . ASP A 1 92 ? -13.186 3.413 27.269 1.00 90.50 92 ASP A C 1
ATOM 719 O O . ASP A 1 92 ? -13.904 4.089 28.010 1.00 90.50 92 ASP A O 1
ATOM 723 N N . MET A 1 93 ? -11.956 3.817 26.939 1.00 92.50 93 MET A N 1
ATOM 724 C CA . MET A 1 93 ? -11.399 5.086 27.411 1.00 92.50 93 MET A CA 1
ATOM 725 C C . MET A 1 93 ? -12.259 6.278 26.971 1.00 92.50 93 MET A C 1
ATOM 727 O O . MET A 1 93 ? -12.510 7.193 27.762 1.00 92.50 93 MET A O 1
ATOM 731 N N . ILE A 1 94 ? -12.720 6.276 25.719 1.00 89.69 94 ILE A N 1
ATOM 732 C CA . ILE A 1 94 ? -13.524 7.364 25.153 1.00 89.69 94 ILE A CA 1
ATOM 733 C C . ILE A 1 94 ? -14.929 7.372 25.767 1.00 89.69 94 ILE A C 1
ATOM 735 O O . ILE A 1 94 ? -15.368 8.408 26.270 1.00 89.69 94 ILE A O 1
ATOM 739 N N . ASN A 1 95 ? -15.618 6.228 25.774 1.00 86.88 95 ASN A N 1
ATOM 740 C CA . ASN A 1 95 ? -17.031 6.147 26.151 1.00 86.88 95 ASN A CA 1
ATOM 741 C C . ASN A 1 95 ? -17.255 6.058 27.667 1.00 86.88 95 ASN A C 1
ATOM 743 O O . ASN A 1 95 ? -18.202 6.653 28.178 1.00 86.88 95 ASN A O 1
ATOM 747 N N . HIS A 1 96 ? -16.394 5.344 28.399 1.00 88.19 96 HIS A N 1
ATOM 748 C CA . HIS A 1 96 ? -16.562 5.100 29.836 1.00 88.19 96 HIS A CA 1
ATOM 749 C C . HIS A 1 96 ? -15.689 6.018 30.700 1.00 88.19 96 HIS A C 1
ATOM 751 O O . HIS A 1 96 ? -16.171 6.580 31.685 1.00 88.19 96 HIS A O 1
ATOM 757 N N . ASN A 1 97 ? -14.412 6.211 30.351 1.00 89.88 97 ASN A N 1
ATOM 758 C CA . ASN A 1 97 ? -13.512 7.078 31.131 1.00 89.88 97 ASN A CA 1
ATOM 759 C C . ASN A 1 97 ? -13.603 8.559 30.738 1.00 89.88 97 ASN A C 1
ATOM 761 O O . ASN A 1 97 ? -13.166 9.432 31.505 1.00 89.88 97 ASN A O 1
ATOM 765 N N . ASN A 1 98 ? -14.222 8.841 29.588 1.00 90.75 98 ASN A N 1
ATOM 766 C CA . ASN A 1 98 ? -14.395 10.174 29.037 1.00 90.75 98 ASN A CA 1
ATOM 767 C C . ASN A 1 98 ? -13.040 10.887 28.874 1.00 90.75 98 ASN A C 1
ATOM 769 O O . ASN A 1 98 ? -12.901 12.024 29.327 1.00 90.75 98 ASN A O 1
ATOM 773 N N . VAL A 1 99 ? -12.043 10.210 28.290 1.00 92.06 99 VAL A N 1
ATOM 774 C CA . VAL A 1 99 ? -10.732 10.812 27.980 1.00 92.06 99 VAL A CA 1
ATOM 775 C C . VAL A 1 99 ? -10.842 11.858 26.869 1.00 92.06 99 VAL A C 1
ATOM 777 O O . VAL A 1 99 ? -11.723 11.780 26.015 1.00 92.06 99 VAL A O 1
ATOM 780 N N . ASP A 1 100 ? -9.936 12.835 26.873 1.00 91.19 100 ASP A N 1
ATOM 781 C CA . ASP A 1 100 ? -9.865 13.889 25.853 1.00 91.19 100 ASP A CA 1
ATOM 782 C C . ASP A 1 100 ? -8.817 13.586 24.774 1.00 91.19 100 ASP A C 1
ATOM 784 O O . ASP A 1 100 ? -8.961 14.016 23.634 1.00 91.19 100 ASP A O 1
ATOM 788 N N . ILE A 1 101 ? -7.784 12.817 25.123 1.00 91.88 101 ILE A N 1
ATOM 789 C CA . ILE A 1 101 ? -6.728 12.354 24.220 1.00 91.88 101 ILE A CA 1
ATOM 790 C C . ILE A 1 101 ? -6.252 10.964 24.643 1.00 91.88 101 ILE A C 1
ATOM 792 O O . ILE A 1 101 ? -6.246 10.650 25.833 1.00 91.88 101 ILE A O 1
ATOM 796 N N . VAL A 1 102 ? -5.818 10.153 23.678 1.00 92.81 102 VAL A N 1
ATOM 797 C CA . VAL A 1 102 ? -5.183 8.851 23.906 1.00 92.81 102 VAL A CA 1
ATOM 798 C C . VAL A 1 102 ? -3.767 8.861 23.324 1.00 92.81 102 VAL A C 1
ATOM 800 O O . VAL A 1 102 ? -3.579 9.249 22.173 1.00 92.81 102 VAL A O 1
ATOM 803 N N . PHE A 1 103 ? -2.776 8.423 24.106 1.00 92.31 103 PHE A N 1
ATOM 804 C CA . PHE A 1 103 ? -1.431 8.090 23.630 1.00 92.31 103 PHE A CA 1
ATOM 805 C C . PHE A 1 103 ? -1.246 6.568 23.623 1.00 92.31 103 PHE A C 1
ATOM 807 O O . PHE A 1 103 ? -1.432 5.909 24.648 1.00 92.31 103 PHE A O 1
ATOM 814 N N . GLY A 1 104 ? -0.859 6.031 22.467 1.00 85.88 104 GLY A N 1
ATOM 815 C CA . GLY A 1 104 ? -0.819 4.597 22.167 1.00 85.88 104 GLY A CA 1
ATOM 816 C C . GLY A 1 104 ? -1.792 4.242 21.027 1.00 85.88 104 GLY A C 1
ATOM 817 O O . GLY A 1 104 ? -2.343 5.162 20.418 1.00 85.88 104 GLY A O 1
ATOM 818 N N . PRO A 1 105 ? -2.027 2.945 20.738 1.00 83.75 105 PRO A N 1
ATOM 819 C CA . PRO A 1 105 ? -1.335 1.767 21.280 1.00 83.75 105 PRO A CA 1
ATOM 820 C C . PRO A 1 105 ? 0.170 1.770 20.994 1.00 83.75 105 PRO A C 1
ATOM 822 O O . PRO A 1 105 ? 0.654 2.461 20.100 1.00 83.75 105 PRO A O 1
ATOM 825 N N . THR A 1 106 ? 0.925 1.022 21.799 1.00 74.25 106 THR A N 1
ATOM 826 C CA . THR A 1 106 ? 2.402 1.006 21.729 1.00 74.25 106 THR A CA 1
ATOM 827 C C . THR A 1 106 ? 2.968 -0.096 20.839 1.00 74.25 106 THR A C 1
ATOM 829 O O . THR A 1 106 ? 4.150 -0.049 20.495 1.00 74.25 106 THR A O 1
ATOM 832 N N . CYS A 1 107 ? 2.135 -1.055 20.436 1.00 72.50 107 CYS A N 1
ATOM 833 C CA . CYS A 1 107 ? 2.490 -2.111 19.497 1.00 72.50 107 CYS A CA 1
ATOM 834 C C . CYS A 1 107 ? 1.623 -1.986 18.250 1.00 72.50 107 CYS A C 1
ATOM 836 O O . CYS A 1 107 ? 0.427 -1.724 18.345 1.00 72.50 107 CYS A O 1
ATOM 838 N N . SER A 1 108 ? 2.225 -2.215 17.091 1.00 61.56 108 SER A N 1
ATOM 839 C CA . SER A 1 108 ? 1.498 -2.519 15.866 1.00 61.56 108 SER A CA 1
ATOM 840 C C . SER A 1 108 ? 1.844 -3.943 15.441 1.00 61.56 108 SER A C 1
ATOM 842 O O . SER A 1 108 ? 2.963 -4.406 15.674 1.00 61.56 108 SER A O 1
ATOM 844 N N . ASP A 1 109 ? 0.922 -4.613 14.747 1.00 50.03 109 ASP A N 1
ATOM 845 C CA . ASP A 1 109 ? 1.191 -5.886 14.056 1.00 50.03 109 ASP A CA 1
ATOM 846 C C . ASP A 1 109 ? 2.281 -5.749 12.967 1.00 50.03 109 ASP A C 1
ATOM 848 O O . ASP A 1 109 ? 2.744 -6.737 12.399 1.00 50.03 109 ASP A O 1
ATOM 852 N N . LEU A 1 110 ? 2.737 -4.520 12.693 1.00 40.06 110 LEU A N 1
ATOM 853 C CA . LEU A 1 110 ? 3.688 -4.176 11.646 1.00 40.06 110 LEU A CA 1
ATOM 854 C C . LEU A 1 110 ? 5.077 -3.773 12.174 1.00 40.06 110 LEU A C 1
ATOM 856 O O . LEU A 1 110 ? 5.660 -2.824 11.663 1.00 40.06 110 LEU A O 1
ATOM 860 N N . VAL A 1 111 ? 5.652 -4.467 13.162 1.00 38.84 111 VAL A N 1
ATOM 861 C CA . VAL A 1 111 ? 7.104 -4.369 13.430 1.00 38.84 111 VAL A CA 1
ATOM 862 C C . VAL A 1 111 ? 7.663 -5.691 13.960 1.00 38.84 111 VAL A C 1
ATOM 864 O O . VAL A 1 111 ? 7.784 -5.835 15.166 1.00 38.84 111 VAL A O 1
ATOM 867 N N . ILE A 1 112 ? 8.074 -6.605 13.066 1.00 38.16 112 ILE A N 1
ATOM 868 C CA . ILE A 1 112 ? 9.379 -7.310 13.115 1.00 38.16 112 ILE A CA 1
ATOM 869 C C . ILE A 1 112 ? 9.756 -7.728 11.675 1.00 38.16 112 ILE A C 1
ATOM 871 O O . ILE A 1 112 ? 9.690 -8.898 11.314 1.00 38.16 112 ILE A O 1
ATOM 875 N N . LEU A 1 113 ? 10.164 -6.781 10.821 1.00 37.59 113 LEU A N 1
ATOM 876 C CA . LEU A 1 113 ? 10.896 -7.110 9.577 1.00 37.59 113 LEU A CA 1
ATOM 877 C C . LEU A 1 113 ? 12.418 -6.974 9.735 1.00 37.59 113 LEU A C 1
ATOM 879 O O . LEU A 1 113 ? 13.170 -6.987 8.764 1.00 37.59 113 LEU A O 1
ATOM 883 N N . CYS A 1 114 ? 12.891 -6.906 10.976 1.00 62.94 114 CYS A N 1
ATOM 884 C CA . CYS A 1 114 ? 14.304 -6.828 11.302 1.00 62.94 114 CYS A CA 1
ATOM 885 C C . CYS A 1 114 ? 14.621 -8.027 12.186 1.00 62.94 114 CYS A C 1
ATOM 887 O O . CYS A 1 114 ? 13.974 -8.203 13.216 1.00 62.94 114 CYS A O 1
ATOM 889 N N . ILE A 1 115 ? 15.583 -8.862 11.773 1.00 68.81 115 ILE A N 1
ATOM 890 C CA . ILE A 1 115 ? 16.112 -9.979 12.573 1.00 68.81 115 ILE A CA 1
ATOM 891 C C . ILE A 1 115 ? 16.232 -9.495 14.027 1.00 68.81 115 ILE A C 1
ATOM 893 O O . ILE A 1 115 ? 16.978 -8.538 14.233 1.00 68.81 115 ILE A O 1
ATOM 897 N N . PRO A 1 116 ? 15.514 -10.069 15.015 1.00 69.62 116 PRO A N 1
ATOM 898 C CA . PRO A 1 116 ? 15.546 -9.548 16.380 1.00 69.62 116 PRO A CA 1
ATOM 899 C C . PRO A 1 116 ? 16.978 -9.489 16.915 1.00 69.62 116 PRO A C 1
ATOM 901 O O . PRO A 1 116 ? 17.814 -10.311 16.532 1.00 69.62 116 PRO A O 1
ATOM 904 N N . ASP A 1 117 ? 17.273 -8.542 17.810 1.00 69.75 117 ASP A N 1
ATOM 905 C CA . ASP A 1 117 ? 18.638 -8.297 18.311 1.00 69.75 117 ASP A CA 1
ATOM 906 C C . ASP A 1 117 ? 19.345 -9.568 18.804 1.00 69.75 117 ASP A C 1
ATOM 908 O O . ASP A 1 117 ? 20.537 -9.754 18.559 1.00 69.75 117 ASP A O 1
ATOM 912 N N . GLU A 1 118 ? 18.597 -10.478 19.429 1.00 69.69 118 GLU A N 1
ATOM 913 C CA . GLU A 1 118 ? 19.084 -11.774 19.915 1.00 69.69 118 GLU A CA 1
ATOM 914 C C . GLU A 1 118 ? 19.515 -12.748 18.802 1.00 69.69 118 GLU A C 1
ATOM 916 O O . GLU A 1 118 ? 20.403 -13.575 19.012 1.00 69.69 118 GLU A O 1
ATOM 921 N N . TYR A 1 119 ? 18.950 -12.627 17.598 1.00 79.25 119 TYR A N 1
ATOM 922 C CA . TYR A 1 119 ? 19.286 -13.464 16.445 1.00 79.25 119 TYR A CA 1
ATOM 923 C C . TYR A 1 119 ? 20.327 -12.828 15.522 1.00 79.25 119 TYR A C 1
ATOM 925 O O . TYR A 1 119 ? 20.983 -13.561 14.782 1.00 79.25 119 TYR A O 1
ATOM 933 N N . LYS A 1 120 ? 20.551 -11.506 15.583 1.00 81.44 120 LYS A N 1
ATOM 934 C CA . LYS A 1 120 ? 21.529 -10.817 14.715 1.00 81.44 120 LYS A CA 1
ATOM 935 C C . LYS A 1 120 ? 22.935 -11.376 14.865 1.00 81.44 120 LYS A C 1
ATOM 937 O O . LYS A 1 120 ? 23.598 -11.630 13.863 1.00 81.44 120 LYS A O 1
ATOM 942 N N . ARG A 1 121 ? 23.380 -11.621 16.107 1.00 85.12 121 ARG A N 1
ATOM 943 C CA . ARG A 1 121 ? 24.680 -12.259 16.377 1.00 85.12 121 ARG A CA 1
ATOM 944 C C . ARG A 1 121 ? 24.787 -13.596 15.657 1.00 85.12 121 ARG A C 1
ATOM 946 O O . ARG A 1 121 ? 25.729 -13.824 14.905 1.00 85.12 121 ARG A O 1
ATOM 953 N N . ARG A 1 122 ? 23.808 -14.470 15.892 1.00 86.44 122 ARG A N 1
ATOM 954 C CA . ARG A 1 122 ? 23.804 -15.833 15.363 1.00 86.44 122 ARG A CA 1
ATOM 955 C C . ARG A 1 122 ? 23.745 -15.839 13.836 1.00 86.44 122 ARG A C 1
ATOM 957 O O . ARG A 1 122 ? 24.478 -16.589 13.207 1.00 86.44 122 ARG A O 1
ATOM 964 N N . PHE A 1 123 ? 22.934 -14.963 13.252 1.00 88.19 123 PHE A N 1
ATOM 965 C CA . PHE A 1 123 ? 22.842 -14.778 11.808 1.00 88.19 123 PHE A CA 1
ATOM 966 C C . PHE A 1 123 ? 24.189 -14.375 11.197 1.00 88.19 123 PHE A C 1
ATOM 968 O O . PHE A 1 123 ? 24.656 -15.020 10.262 1.00 88.19 123 PHE A O 1
ATOM 975 N N . MET A 1 124 ? 24.862 -13.375 11.772 1.00 88.50 124 MET A N 1
ATOM 976 C CA . MET A 1 124 ? 26.174 -12.937 11.286 1.00 88.50 124 MET A CA 1
ATOM 977 C C . MET A 1 124 ? 27.256 -14.014 11.440 1.00 88.50 124 MET A C 1
ATOM 979 O O . MET A 1 124 ? 28.103 -14.149 10.559 1.00 88.50 124 MET A O 1
ATOM 983 N N . LEU A 1 125 ? 27.213 -14.809 12.514 1.00 90.12 125 LEU A N 1
ATOM 984 C CA . LEU A 1 125 ? 28.108 -15.956 12.684 1.00 90.12 125 LEU A CA 1
ATOM 985 C C . LEU A 1 125 ? 27.851 -17.045 11.630 1.00 90.12 125 LEU A C 1
ATOM 987 O O . LEU A 1 125 ? 28.808 -17.566 11.071 1.00 90.12 125 LEU A O 1
ATOM 991 N N . TYR A 1 126 ? 26.594 -17.339 11.281 1.00 91.38 126 TYR A N 1
ATOM 992 C CA . TYR A 1 126 ? 26.292 -18.281 10.197 1.00 91.38 126 TYR A CA 1
ATOM 993 C C . TYR A 1 126 ? 26.755 -17.784 8.825 1.00 91.38 126 TYR A C 1
ATOM 995 O O . TYR A 1 126 ? 27.217 -18.583 8.015 1.00 91.38 126 TYR A O 1
ATOM 1003 N N . LEU A 1 127 ? 26.676 -16.477 8.561 1.00 89.75 127 LEU A N 1
ATOM 1004 C CA . LEU A 1 127 ? 27.216 -15.899 7.327 1.00 89.75 127 LEU A CA 1
ATOM 1005 C C . LEU A 1 127 ? 28.742 -16.006 7.263 1.00 89.75 127 LEU A C 1
ATOM 1007 O O . LEU A 1 127 ? 29.288 -16.276 6.192 1.00 89.75 127 LEU A O 1
ATOM 1011 N N . LEU A 1 128 ? 29.421 -15.815 8.399 1.00 90.56 128 LEU A N 1
ATOM 1012 C CA . LEU A 1 128 ? 30.862 -16.027 8.512 1.00 90.56 128 LEU A CA 1
ATOM 1013 C C . LEU A 1 128 ? 31.215 -17.499 8.255 1.00 90.56 128 LEU A C 1
ATOM 1015 O O . LEU A 1 128 ? 32.054 -17.777 7.401 1.00 90.56 128 LEU A O 1
ATOM 1019 N N . ASP A 1 129 ? 30.535 -18.427 8.933 1.00 92.31 129 ASP A N 1
ATOM 1020 C CA . ASP A 1 129 ? 30.777 -19.872 8.824 1.00 92.31 129 ASP A CA 1
ATOM 1021 C C . ASP A 1 129 ? 30.457 -20.411 7.416 1.00 92.31 129 ASP A C 1
ATOM 1023 O O . ASP A 1 129 ? 31.140 -21.303 6.916 1.00 92.31 129 ASP A O 1
ATOM 1027 N N . GLY A 1 130 ? 29.447 -19.844 6.750 1.00 89.50 130 GLY A N 1
ATOM 1028 C CA . GLY A 1 130 ? 29.060 -20.177 5.377 1.00 89.50 130 GLY A CA 1
ATOM 1029 C C . GLY A 1 130 ? 29.905 -19.508 4.286 1.00 89.50 130 GLY A C 1
ATOM 1030 O O . GLY A 1 130 ? 29.677 -19.770 3.108 1.00 89.50 130 GLY A O 1
ATOM 1031 N N . GLY A 1 131 ? 30.864 -18.642 4.639 1.00 88.12 131 GLY A N 1
ATOM 1032 C CA . GLY A 1 131 ? 31.725 -17.950 3.671 1.00 88.12 131 GLY A CA 1
ATOM 1033 C C . GLY A 1 131 ? 31.040 -16.829 2.872 1.00 88.12 131 GLY A C 1
ATOM 1034 O O . GLY A 1 131 ? 31.559 -16.394 1.842 1.00 88.12 131 GLY A O 1
ATOM 1035 N N . TYR A 1 132 ? 29.894 -16.329 3.342 1.00 83.75 132 TYR A N 1
ATOM 1036 C CA . TYR A 1 132 ? 29.119 -15.268 2.682 1.00 83.75 132 TYR A CA 1
ATOM 1037 C C . TYR A 1 132 ? 29.654 -13.853 2.961 1.00 83.75 132 TYR A C 1
ATOM 1039 O O . TYR A 1 132 ? 29.238 -12.895 2.313 1.00 83.75 132 TYR A O 1
ATOM 1047 N N . LEU A 1 133 ? 30.588 -13.695 3.906 1.00 85.69 133 LEU A N 1
ATOM 1048 C CA . LEU A 1 133 ? 31.234 -12.413 4.212 1.00 85.69 133 LEU A CA 1
ATOM 1049 C C . LEU A 1 133 ? 32.401 -12.140 3.257 1.00 85.69 133 LEU A C 1
ATOM 1051 O O . LEU A 1 133 ? 33.571 -12.309 3.602 1.00 85.69 133 LEU A O 1
ATOM 1055 N N . ASN A 1 134 ? 32.065 -11.741 2.036 1.00 83.56 134 ASN A N 1
ATOM 1056 C CA . ASN A 1 134 ? 33.018 -11.437 0.977 1.00 83.56 134 ASN A CA 1
ATOM 1057 C C . ASN A 1 134 ? 32.593 -10.166 0.203 1.00 83.56 134 ASN A C 1
ATOM 1059 O O . ASN A 1 134 ? 31.482 -9.671 0.401 1.00 83.56 134 ASN A O 1
ATOM 1063 N N . PRO A 1 135 ? 33.450 -9.607 -0.675 1.00 81.25 135 PRO A N 1
ATOM 1064 C CA . PRO A 1 135 ? 33.154 -8.354 -1.374 1.00 81.25 135 PRO A CA 1
ATOM 1065 C C . PRO A 1 135 ? 31.913 -8.366 -2.285 1.00 81.25 135 PRO A C 1
ATOM 1067 O O . PRO A 1 135 ? 31.489 -7.286 -2.696 1.00 81.25 135 PRO A O 1
ATOM 1070 N N . GLU A 1 136 ? 31.337 -9.531 -2.604 1.00 74.62 136 GLU A N 1
ATOM 1071 C CA . GLU A 1 136 ? 30.139 -9.653 -3.449 1.00 74.62 136 GLU A CA 1
ATOM 1072 C C . GLU A 1 136 ? 28.838 -9.334 -2.697 1.00 74.62 136 GLU A C 1
ATOM 1074 O O . GLU A 1 136 ? 27.861 -8.935 -3.328 1.00 74.62 136 GLU A O 1
ATOM 1079 N N . PHE A 1 137 ? 28.819 -9.465 -1.364 1.00 76.56 137 PHE A N 1
ATOM 1080 C CA . PHE A 1 137 ? 27.614 -9.294 -0.548 1.00 76.56 137 PHE A CA 1
ATOM 1081 C C . PHE A 1 137 ? 27.727 -8.105 0.400 1.00 76.56 137 PHE A C 1
ATOM 1083 O O . PHE A 1 137 ? 28.625 -8.049 1.237 1.00 76.56 137 PHE A O 1
ATOM 1090 N N . MET A 1 138 ? 26.770 -7.181 0.329 1.00 79.25 138 MET A N 1
ATOM 1091 C CA . MET A 1 138 ? 26.624 -6.094 1.298 1.00 79.25 138 MET A CA 1
ATOM 1092 C C . MET A 1 138 ? 25.436 -6.364 2.220 1.00 79.25 138 MET A C 1
ATOM 1094 O O . MET A 1 138 ? 24.324 -6.607 1.754 1.00 79.25 138 MET A O 1
ATOM 1098 N N . PHE A 1 139 ? 25.661 -6.259 3.530 1.00 84.56 139 PHE A N 1
ATOM 1099 C CA . PHE A 1 139 ? 24.628 -6.469 4.541 1.00 84.56 139 PHE A CA 1
ATOM 1100 C C . PHE A 1 139 ? 24.203 -5.127 5.136 1.00 84.56 139 PHE A C 1
ATOM 1102 O O . PHE A 1 139 ? 24.993 -4.451 5.800 1.00 84.56 139 PHE A O 1
ATOM 1109 N N . ILE A 1 140 ? 22.948 -4.745 4.892 1.00 84.25 140 ILE A N 1
ATOM 1110 C CA . ILE A 1 140 ? 22.338 -3.545 5.466 1.00 84.25 140 ILE A CA 1
ATOM 1111 C C . ILE A 1 140 ? 21.262 -3.979 6.456 1.00 84.25 140 ILE A C 1
ATOM 1113 O O . ILE A 1 140 ? 20.264 -4.585 6.073 1.00 84.25 140 ILE A O 1
ATOM 1117 N N . PHE A 1 141 ? 21.445 -3.638 7.727 1.00 83.00 141 PHE A N 1
ATOM 1118 C CA . PHE A 1 141 ? 20.390 -3.742 8.724 1.00 83.00 141 PHE A CA 1
ATOM 1119 C C . PHE A 1 141 ? 19.628 -2.425 8.795 1.00 83.00 141 PHE A C 1
ATOM 1121 O O . PHE A 1 141 ? 20.114 -1.428 9.325 1.00 83.00 141 PHE A O 1
ATOM 1128 N N . VAL A 1 142 ? 18.412 -2.418 8.265 1.00 80.12 142 VAL A N 1
ATOM 1129 C CA . VAL A 1 142 ? 17.462 -1.342 8.538 1.00 80.12 142 VAL A CA 1
ATOM 1130 C C . VAL A 1 142 ? 16.875 -1.646 9.899 1.00 80.12 142 VAL A C 1
ATOM 1132 O O . VAL A 1 142 ? 16.204 -2.657 10.042 1.00 80.12 142 VAL A O 1
ATOM 1135 N N . ASP A 1 143 ? 17.173 -0.843 10.912 1.00 71.69 143 ASP A N 1
ATOM 1136 C CA . ASP A 1 143 ? 16.594 -1.047 12.231 1.00 71.69 143 ASP A CA 1
ATOM 1137 C C . ASP A 1 143 ? 16.371 0.279 12.961 1.00 71.69 143 ASP A C 1
ATOM 1139 O O . ASP A 1 143 ? 17.259 0.783 13.657 1.00 71.69 143 ASP A O 1
ATOM 1143 N N . PRO A 1 144 ? 15.172 0.862 12.823 1.00 66.06 144 PRO A N 1
ATOM 1144 C CA . PRO A 1 144 ? 14.843 2.105 13.502 1.00 66.06 144 PRO A CA 1
ATOM 1145 C C . PRO A 1 144 ? 14.751 1.942 15.030 1.00 66.06 144 PRO A C 1
ATOM 1147 O O . PRO A 1 144 ? 14.812 2.945 15.738 1.00 66.06 144 PRO A O 1
ATOM 1150 N N . SER A 1 145 ? 14.632 0.710 15.540 1.00 57.28 145 SER A N 1
ATOM 1151 C CA . SER A 1 145 ? 14.451 0.397 16.965 1.00 57.28 145 SER A CA 1
ATOM 1152 C C . SER A 1 145 ? 15.739 -0.061 17.658 1.00 57.28 145 SER A C 1
ATOM 1154 O O . SER A 1 145 ? 15.928 0.128 18.855 1.00 57.28 145 SER A O 1
ATOM 1156 N N . SER A 1 146 ? 16.676 -0.669 16.938 1.00 57.75 146 SER A N 1
ATOM 1157 C CA . SER A 1 146 ? 17.771 -1.385 17.582 1.00 57.75 146 SER A CA 1
ATOM 1158 C C . SER A 1 146 ? 18.974 -0.519 17.921 1.00 57.75 146 SER A C 1
ATOM 1160 O O . SER A 1 146 ? 19.463 0.316 17.160 1.00 57.75 146 SER A O 1
ATOM 1162 N N . LYS A 1 147 ? 19.553 -0.863 19.069 1.00 58.88 147 LYS A N 1
ATOM 1163 C CA . LYS A 1 147 ? 20.882 -0.464 19.517 1.00 58.88 147 LYS A CA 1
ATOM 1164 C C . LYS A 1 147 ? 21.973 -1.359 18.896 1.00 58.88 147 LYS A C 1
ATOM 1166 O O . LYS A 1 147 ? 22.894 -1.732 19.616 1.00 58.88 147 LYS A O 1
ATOM 1171 N N . ILE A 1 148 ? 21.919 -1.672 17.586 1.00 55.72 148 ILE A N 1
ATOM 1172 C CA . ILE A 1 148 ? 22.911 -2.527 16.868 1.00 55.72 148 ILE A CA 1
ATOM 1173 C C . ILE A 1 148 ? 24.347 -2.162 17.261 1.00 55.72 148 ILE A C 1
ATOM 1175 O O . ILE A 1 148 ? 25.221 -3.011 17.434 1.00 55.72 148 ILE A O 1
ATOM 1179 N N . PHE A 1 149 ? 24.542 -0.864 17.453 1.00 57.62 149 PHE A N 1
ATOM 1180 C CA . PHE A 1 149 ? 25.809 -0.218 17.690 1.00 57.62 149 PHE A CA 1
ATOM 1181 C C . PHE A 1 149 ? 25.806 0.665 18.963 1.00 57.62 149 PHE A C 1
ATOM 1183 O O . PHE A 1 149 ? 26.528 1.652 19.024 1.00 57.62 149 PHE A O 1
ATOM 1190 N N . ALA A 1 150 ? 24.977 0.384 19.977 1.00 52.12 150 ALA A N 1
ATOM 1191 C CA . ALA A 1 150 ? 24.955 1.175 21.223 1.00 52.12 150 ALA A CA 1
ATOM 1192 C C . ALA A 1 150 ? 25.450 0.388 22.453 1.00 52.12 150 ALA A C 1
ATOM 1194 O O . ALA A 1 150 ? 25.956 -0.717 22.314 1.00 52.12 150 ALA A O 1
ATOM 1195 N N . GLU A 1 151 ? 25.289 0.976 23.650 1.00 48.16 151 GLU A N 1
ATOM 1196 C CA . GLU A 1 151 ? 25.753 0.585 25.007 1.00 48.16 151 GLU A CA 1
ATOM 1197 C C . GLU A 1 151 ? 25.845 -0.925 25.343 1.00 48.16 151 GLU A C 1
ATOM 1199 O O . GLU A 1 151 ? 26.615 -1.311 26.222 1.00 48.16 151 GLU A O 1
ATOM 1204 N N . ARG A 1 152 ? 25.091 -1.793 24.656 1.00 55.16 152 ARG A N 1
ATOM 1205 C CA . ARG A 1 152 ? 25.307 -3.246 24.600 1.00 55.16 152 ARG A CA 1
ATOM 1206 C C . ARG A 1 152 ? 25.708 -3.621 23.178 1.00 55.16 152 ARG A C 1
ATOM 1208 O O . ARG A 1 152 ? 24.852 -3.687 22.302 1.00 55.16 152 ARG A O 1
ATOM 1215 N N . TYR A 1 153 ? 26.990 -3.894 22.963 1.00 66.25 153 TYR A N 1
ATOM 1216 C CA . TYR A 1 153 ? 27.486 -4.390 21.683 1.00 66.25 153 TYR A CA 1
ATOM 1217 C C . TYR A 1 153 ? 26.720 -5.652 21.261 1.00 66.25 153 TYR A C 1
ATOM 1219 O O . TYR A 1 153 ? 26.818 -6.679 21.929 1.00 66.25 153 TYR A O 1
ATOM 1227 N N . VAL A 1 154 ? 25.961 -5.589 20.161 1.00 68.44 154 VAL A N 1
ATOM 1228 C CA . VAL A 1 154 ? 25.120 -6.711 19.684 1.00 68.44 154 VAL A CA 1
ATOM 1229 C C . VAL A 1 154 ? 25.957 -7.926 19.256 1.00 68.44 154 VAL A C 1
ATOM 1231 O O . VAL A 1 154 ? 25.478 -9.056 19.260 1.00 68.44 154 VAL A O 1
ATOM 1234 N N . TRP A 1 155 ? 27.248 -7.728 18.980 1.00 74.75 155 TRP A N 1
ATOM 1235 C CA . TRP A 1 155 ? 28.219 -8.801 18.756 1.00 74.75 155 TRP A CA 1
ATOM 1236 C C . TRP A 1 155 ? 28.836 -9.372 20.042 1.00 74.75 155 TRP A C 1
ATOM 1238 O O . TRP A 1 155 ? 29.814 -10.103 19.942 1.00 74.75 155 TRP A O 1
ATOM 1248 N N . LYS A 1 156 ? 28.340 -9.054 21.242 1.00 76.12 156 LYS A N 1
ATOM 1249 C CA . LYS A 1 156 ? 28.818 -9.648 22.500 1.00 76.12 156 LYS A CA 1
ATOM 1250 C C . LYS A 1 156 ? 27.804 -10.660 23.024 1.00 76.12 156 LYS A C 1
ATOM 1252 O O . LYS A 1 156 ? 26.629 -10.324 23.158 1.00 76.12 156 LYS A O 1
ATOM 1257 N N . ASP A 1 157 ? 28.245 -11.876 23.331 1.00 77.31 157 ASP A N 1
ATOM 1258 C CA . ASP A 1 157 ? 27.395 -12.861 23.992 1.00 77.31 157 ASP A CA 1
ATOM 1259 C C . ASP A 1 157 ? 27.162 -12.447 25.451 1.00 77.31 157 ASP A C 1
ATOM 1261 O O . ASP A 1 157 ? 28.092 -12.144 26.204 1.00 77.31 157 ASP A O 1
ATOM 1265 N N . LEU A 1 158 ? 25.891 -12.378 25.836 1.00 70.50 158 LEU A N 1
ATOM 1266 C CA . LEU A 1 158 ? 25.464 -12.010 27.184 1.00 70.50 158 LEU A CA 1
ATOM 1267 C C . LEU A 1 158 ? 25.128 -13.240 28.038 1.00 70.50 158 LEU A C 1
ATOM 1269 O O . LEU A 1 158 ? 24.832 -13.082 29.223 1.00 70.50 158 LEU A O 1
ATOM 1273 N N . ASN A 1 159 ? 25.163 -14.445 27.459 1.00 75.75 159 ASN A N 1
ATOM 1274 C CA . ASN A 1 159 ? 24.977 -15.685 28.199 1.00 75.75 159 ASN A CA 1
ATOM 1275 C C . ASN A 1 159 ? 26.179 -15.968 29.107 1.00 75.75 159 ASN A C 1
ATOM 1277 O O . ASN A 1 159 ? 27.316 -15.597 28.814 1.00 75.75 159 ASN A O 1
ATOM 1281 N N . VAL A 1 160 ? 25.921 -16.640 30.231 1.00 74.19 160 VAL A N 1
ATOM 1282 C CA . VAL A 1 160 ? 26.960 -17.073 31.171 1.00 74.19 160 VAL A CA 1
ATOM 1283 C C . VAL A 1 160 ? 26.834 -18.589 31.373 1.00 74.19 160 VAL A C 1
ATOM 1285 O O . VAL A 1 160 ? 25.842 -19.019 31.965 1.00 74.19 160 VAL A O 1
ATOM 1288 N N . PRO A 1 161 ? 27.814 -19.402 30.926 1.00 74.44 161 PRO A N 1
ATOM 1289 C CA . PRO A 1 161 ? 29.005 -19.019 30.157 1.00 74.44 161 PRO A CA 1
ATOM 1290 C C . PRO A 1 161 ? 28.659 -18.650 28.704 1.00 74.44 161 PRO A C 1
ATOM 1292 O O . PRO A 1 161 ? 27.718 -19.199 28.134 1.00 74.44 161 PRO A O 1
ATOM 1295 N N . GLY A 1 162 ? 29.423 -17.727 28.118 1.00 78.94 162 GLY A N 1
ATOM 1296 C CA . GLY A 1 162 ? 29.265 -17.344 26.712 1.00 78.94 162 GLY A CA 1
ATOM 1297 C C . GLY A 1 162 ? 29.832 -18.391 25.746 1.00 78.94 162 GLY A C 1
ATOM 1298 O O . GLY A 1 162 ? 30.622 -19.251 26.139 1.00 78.94 162 GLY A O 1
ATOM 1299 N N . ASP A 1 163 ? 29.461 -18.288 24.472 1.00 84.75 163 ASP A N 1
ATOM 1300 C CA . ASP A 1 163 ? 29.861 -19.186 23.376 1.00 84.75 163 ASP A CA 1
ATOM 1301 C C . ASP A 1 163 ? 31.347 -19.076 22.956 1.00 84.75 163 ASP A C 1
ATOM 1303 O O . ASP A 1 163 ? 31.830 -19.888 22.167 1.00 84.75 163 ASP A O 1
ATOM 1307 N N . GLY A 1 164 ? 32.082 -18.083 23.474 1.00 87.38 164 GLY A N 1
ATOM 1308 C CA . GLY A 1 164 ? 33.498 -17.840 23.177 1.00 87.38 164 GLY A CA 1
ATOM 1309 C C . GLY A 1 164 ? 33.788 -17.213 21.805 1.00 87.38 164 GLY A C 1
ATOM 1310 O O . GLY A 1 164 ? 34.957 -17.062 21.459 1.00 87.38 164 GLY A O 1
ATOM 1311 N N . ARG A 1 165 ? 32.767 -16.818 21.030 1.00 91.62 165 ARG A N 1
ATOM 1312 C CA . ARG A 1 165 ? 32.892 -16.336 19.636 1.00 91.62 165 ARG A CA 1
ATOM 1313 C C . ARG A 1 165 ? 32.719 -14.823 19.467 1.00 91.62 165 ARG A C 1
ATOM 1315 O O . ARG A 1 165 ? 32.377 -14.342 18.389 1.00 91.62 165 ARG A O 1
ATOM 1322 N N . ASP A 1 166 ? 32.958 -14.045 20.521 1.00 87.56 166 ASP A N 1
ATOM 1323 C CA . ASP A 1 166 ? 32.780 -12.584 20.484 1.00 87.56 166 ASP A CA 1
ATOM 1324 C C . ASP A 1 166 ? 33.676 -11.892 19.451 1.00 87.56 166 ASP A C 1
ATOM 1326 O O . ASP A 1 166 ? 33.260 -10.915 18.829 1.00 87.56 166 ASP A O 1
ATOM 1330 N N . GLU A 1 167 ? 34.880 -12.415 19.222 1.00 87.19 167 GLU A N 1
ATOM 1331 C CA . GLU A 1 167 ? 35.813 -11.878 18.228 1.00 87.19 167 GLU A CA 1
ATOM 1332 C C . GLU A 1 167 ? 35.389 -12.172 16.783 1.00 87.19 167 GLU A C 1
ATOM 1334 O O . GLU A 1 167 ? 35.434 -11.286 15.920 1.00 87.19 167 GLU A O 1
ATOM 1339 N N . ASP A 1 168 ? 34.895 -13.385 16.533 1.00 89.62 168 ASP A N 1
ATOM 1340 C CA . ASP A 1 168 ? 34.311 -13.776 15.248 1.00 89.62 168 ASP A CA 1
ATOM 1341 C C . ASP A 1 168 ? 33.095 -12.904 14.931 1.00 89.62 168 ASP A C 1
ATOM 1343 O O . ASP A 1 168 ? 32.985 -12.338 13.842 1.00 89.62 168 ASP A O 1
ATOM 1347 N N . ALA A 1 169 ? 32.203 -12.737 15.914 1.00 87.88 169 ALA A N 1
ATOM 1348 C CA . ALA A 1 169 ? 31.025 -11.896 15.784 1.00 87.88 169 ALA A CA 1
ATOM 1349 C C . ALA A 1 169 ? 31.431 -10.440 15.519 1.00 87.88 169 ALA A C 1
ATOM 1351 O O . ALA A 1 169 ? 30.942 -9.830 14.572 1.00 87.88 169 ALA A O 1
ATOM 1352 N N . ARG A 1 170 ? 32.379 -9.883 16.281 1.00 86.38 170 ARG A N 1
ATOM 1353 C CA . ARG A 1 170 ? 32.880 -8.517 16.068 1.00 86.38 170 ARG A CA 1
ATOM 1354 C C . ARG A 1 170 ? 33.423 -8.319 14.651 1.00 86.38 170 ARG A C 1
ATOM 1356 O O . ARG A 1 170 ? 33.137 -7.307 14.008 1.00 86.38 170 ARG A O 1
ATOM 1363 N N . THR A 1 171 ? 34.158 -9.303 14.140 1.00 86.19 171 THR A N 1
ATOM 1364 C CA . THR A 1 171 ? 34.667 -9.297 12.764 1.00 86.19 171 THR A CA 1
ATOM 1365 C C . THR A 1 171 ? 33.529 -9.356 11.749 1.00 86.19 171 THR A C 1
ATOM 1367 O O . THR A 1 171 ? 33.525 -8.576 10.794 1.00 86.19 171 THR A O 1
ATOM 1370 N N . ALA A 1 172 ? 32.530 -10.209 11.970 1.00 88.06 172 ALA A N 1
ATOM 1371 C CA . ALA A 1 172 ? 31.367 -10.323 11.102 1.00 88.06 172 ALA A CA 1
ATOM 1372 C C . ALA A 1 172 ? 30.570 -9.008 11.023 1.00 88.06 172 ALA A C 1
ATOM 1374 O O . ALA A 1 172 ? 30.256 -8.540 9.931 1.00 88.06 172 ALA A O 1
ATOM 1375 N N . PHE A 1 173 ? 30.337 -8.336 12.155 1.00 86.69 173 PHE A N 1
ATOM 1376 C CA . PHE A 1 173 ? 29.641 -7.043 12.195 1.00 86.69 173 PHE A CA 1
ATOM 1377 C C . PHE A 1 173 ? 30.417 -5.897 11.525 1.00 86.69 173 PHE A C 1
ATOM 1379 O O . PHE A 1 173 ? 29.810 -4.895 11.155 1.00 86.69 173 PHE A O 1
ATOM 1386 N N . SER A 1 174 ? 31.728 -6.032 11.283 1.00 84.81 174 SER A N 1
ATOM 1387 C CA . SER A 1 174 ? 32.481 -5.039 10.495 1.00 84.81 174 SER A CA 1
ATOM 1388 C C . SER A 1 174 ? 32.066 -4.979 9.013 1.00 84.81 174 SER A C 1
ATOM 1390 O O . SER A 1 174 ? 32.409 -4.015 8.322 1.00 84.81 174 SER A O 1
ATOM 1392 N N . TRP A 1 175 ? 31.319 -5.979 8.527 1.00 85.12 175 TRP A N 1
ATOM 1393 C CA . TRP A 1 175 ? 30.723 -6.039 7.184 1.00 85.12 175 TRP A CA 1
ATOM 1394 C C . TRP A 1 175 ? 29.314 -5.437 7.106 1.00 85.12 175 TRP A C 1
ATOM 1396 O O . TRP A 1 175 ? 28.739 -5.369 6.023 1.00 85.12 175 TRP A O 1
ATOM 1406 N N . VAL A 1 176 ? 28.760 -4.994 8.237 1.00 84.81 176 VAL A N 1
ATOM 1407 C CA . VAL A 1 176 ? 27.381 -4.513 8.341 1.00 84.81 176 VAL A CA 1
ATOM 1408 C C . VAL A 1 176 ? 27.331 -2.990 8.309 1.00 84.81 176 VAL A C 1
ATOM 1410 O O . VAL A 1 176 ? 28.082 -2.305 9.006 1.00 84.81 176 VAL A O 1
ATOM 1413 N N . MET A 1 177 ? 26.379 -2.468 7.545 1.00 83.12 177 MET A N 1
ATOM 1414 C CA . MET A 1 177 ? 25.894 -1.096 7.647 1.00 83.12 177 MET A CA 1
ATOM 1415 C C . MET A 1 177 ? 24.530 -1.116 8.339 1.00 83.12 177 MET A C 1
ATOM 1417 O O . MET A 1 177 ? 23.712 -1.979 8.033 1.00 83.12 177 MET A O 1
ATOM 1421 N N . ALA A 1 178 ? 24.261 -0.189 9.259 1.00 81.25 178 ALA A N 1
ATOM 1422 C CA . ALA A 1 178 ? 22.934 -0.060 9.856 1.00 81.25 178 ALA A CA 1
ATOM 1423 C C . ALA A 1 178 ? 22.312 1.304 9.588 1.00 81.25 178 ALA A C 1
ATOM 1425 O O . ALA A 1 178 ? 22.982 2.326 9.704 1.00 81.25 178 ALA A O 1
ATOM 1426 N N . ILE A 1 179 ? 21.016 1.312 9.294 1.00 82.69 179 ILE A N 1
ATOM 1427 C CA . ILE A 1 179 ? 20.200 2.521 9.202 1.00 82.69 179 ILE A CA 1
ATOM 1428 C C . ILE A 1 179 ? 19.325 2.579 10.454 1.00 82.69 179 ILE A C 1
ATOM 1430 O O . ILE A 1 179 ? 18.503 1.689 10.659 1.00 82.69 179 ILE A O 1
ATOM 1434 N N . THR A 1 180 ? 19.509 3.603 11.291 1.00 76.69 180 THR A N 1
ATOM 1435 C CA . THR A 1 180 ? 18.831 3.734 12.597 1.00 76.69 180 THR A CA 1
ATOM 1436 C C . THR A 1 180 ? 18.212 5.126 12.774 1.00 76.69 180 THR A C 1
ATOM 1438 O O . THR A 1 180 ? 18.765 6.100 12.277 1.00 76.69 180 THR A O 1
ATOM 1441 N N . ASP A 1 181 ? 17.105 5.274 13.515 1.00 74.12 181 ASP A N 1
ATOM 1442 C CA . ASP A 1 181 ? 16.441 6.585 13.771 1.00 74.12 181 ASP A CA 1
ATOM 1443 C C . ASP A 1 181 ? 17.184 7.457 14.811 1.00 74.12 181 ASP A C 1
ATOM 1445 O O . ASP A 1 181 ? 16.740 8.539 15.183 1.00 74.12 181 ASP A O 1
ATOM 1449 N N . ARG A 1 182 ? 18.323 6.992 15.345 1.00 65.62 182 ARG A N 1
ATOM 1450 C CA . ARG A 1 182 ? 19.072 7.698 16.400 1.00 65.62 182 ARG A CA 1
ATOM 1451 C C . ARG A 1 182 ? 20.577 7.684 16.187 1.00 65.62 182 ARG A C 1
ATOM 1453 O O . ARG A 1 182 ? 21.138 6.645 15.830 1.00 65.62 182 ARG A O 1
ATOM 1460 N N . MET A 1 183 ? 21.232 8.805 16.512 1.00 49.78 183 MET A N 1
ATOM 1461 C CA . MET A 1 183 ? 22.668 8.832 16.805 1.00 49.78 183 MET A CA 1
ATOM 1462 C C . MET A 1 183 ? 22.918 8.624 18.286 1.00 49.78 183 MET A C 1
ATOM 1464 O O . MET A 1 183 ? 22.537 9.440 19.120 1.00 49.78 183 MET A O 1
ATOM 1468 N N . ASN A 1 184 ? 23.674 7.580 18.600 1.00 52.56 184 ASN A N 1
ATOM 1469 C CA . ASN A 1 184 ? 24.278 7.420 19.915 1.00 52.56 184 ASN A CA 1
ATOM 1470 C C . ASN A 1 184 ? 25.710 7.971 19.882 1.00 52.56 184 ASN A C 1
ATOM 1472 O O . ASN A 1 184 ? 26.674 7.214 19.925 1.00 52.56 184 ASN A O 1
ATOM 1476 N N . GLY A 1 185 ? 25.848 9.294 19.752 1.00 41.69 185 GLY A N 1
ATOM 1477 C CA . GLY A 1 185 ? 27.126 9.978 19.976 1.00 41.69 185 GLY A CA 1
ATOM 1478 C C . GLY A 1 185 ? 27.419 10.141 21.475 1.00 41.69 185 GLY A C 1
ATOM 1479 O O . GLY A 1 185 ? 26.493 10.299 22.272 1.00 41.69 185 GLY A O 1
ATOM 1480 N N . GLU A 1 186 ? 28.696 10.147 21.873 1.00 36.19 186 GLU A N 1
ATOM 1481 C CA . GLU A 1 186 ? 29.135 10.268 23.281 1.00 36.19 186 GLU A CA 1
ATOM 1482 C C . GLU A 1 186 ? 28.597 11.525 24.001 1.00 36.19 186 GLU A C 1
ATOM 1484 O O . GLU A 1 186 ? 28.328 11.477 25.201 1.00 36.19 186 GLU A O 1
ATOM 1489 N N . SER A 1 187 ? 28.361 12.639 23.292 1.00 40.88 187 SER A N 1
ATOM 1490 C CA . SER A 1 187 ? 27.760 13.855 23.873 1.00 40.88 187 SER A CA 1
ATOM 1491 C C . SER A 1 187 ? 26.277 13.687 24.224 1.00 40.88 187 SER A C 1
ATOM 1493 O O . SER A 1 187 ? 25.809 14.238 25.223 1.00 40.88 187 SER A O 1
ATOM 1495 N N . ASN A 1 188 ? 25.545 12.895 23.436 1.00 50.78 188 ASN A N 1
ATOM 1496 C CA . ASN A 1 188 ? 24.131 12.595 23.661 1.00 50.78 188 ASN A CA 1
ATOM 1497 C C . ASN A 1 188 ? 23.949 11.496 24.717 1.00 50.78 188 ASN A C 1
ATOM 1499 O O . ASN A 1 188 ? 22.933 11.485 25.406 1.00 50.78 188 ASN A O 1
ATOM 1503 N N . ALA A 1 189 ? 24.951 10.637 24.941 1.00 51.12 189 ALA A N 1
ATOM 1504 C CA . ALA A 1 189 ? 24.902 9.593 25.967 1.00 51.12 189 ALA A CA 1
ATOM 1505 C C . ALA A 1 189 ? 24.667 10.159 27.384 1.00 51.12 189 ALA A C 1
ATOM 1507 O O . ALA A 1 189 ? 23.816 9.659 28.119 1.00 51.12 189 ALA A O 1
ATOM 1508 N N . ASN A 1 190 ? 25.334 11.260 27.751 1.00 53.78 190 ASN A N 1
ATOM 1509 C CA . ASN A 1 190 ? 25.180 11.877 29.078 1.00 53.78 190 ASN A CA 1
ATOM 1510 C C . ASN A 1 190 ? 23.802 12.534 29.286 1.00 53.78 190 ASN A C 1
ATOM 1512 O O . ASN A 1 190 ? 23.220 12.429 30.369 1.00 53.78 190 ASN A O 1
ATOM 1516 N N . LYS A 1 191 ? 23.258 13.190 28.250 1.00 57.78 191 LYS A N 1
ATOM 1517 C CA . LYS A 1 191 ? 21.914 13.796 28.276 1.00 57.78 191 LYS A CA 1
ATOM 1518 C C . LYS A 1 191 ? 20.832 12.709 28.349 1.00 57.78 191 LYS A C 1
ATOM 1520 O O . LYS A 1 191 ? 19.952 12.783 29.208 1.00 57.78 191 LYS A O 1
ATOM 1525 N N . ASN A 1 192 ? 20.981 11.648 27.554 1.00 64.50 192 ASN A N 1
ATOM 1526 C CA . ASN A 1 192 ? 20.088 10.486 27.541 1.00 64.50 192 ASN A CA 1
ATOM 1527 C C . ASN A 1 192 ? 20.088 9.752 28.889 1.00 64.50 192 ASN A C 1
ATOM 1529 O O . ASN A 1 192 ? 19.038 9.335 29.376 1.00 64.50 192 ASN A O 1
ATOM 1533 N N . MET A 1 193 ? 21.251 9.634 29.534 1.00 70.31 193 MET A N 1
ATOM 1534 C CA . MET A 1 193 ? 21.382 8.965 30.829 1.00 70.31 193 MET A CA 1
ATOM 1535 C C . MET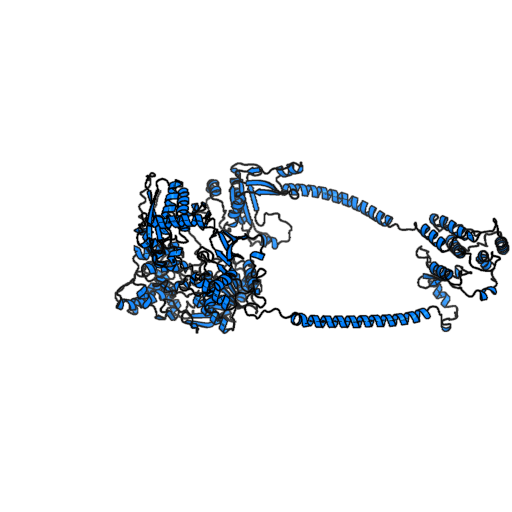 A 1 193 ? 20.711 9.749 31.967 1.00 70.31 193 MET A C 1
ATOM 1537 O O . MET A 1 193 ? 20.160 9.141 32.886 1.00 70.31 193 MET A O 1
ATOM 1541 N N . ASN A 1 194 ? 20.692 11.085 31.900 1.00 81.44 194 ASN A N 1
ATOM 1542 C CA . ASN A 1 194 ? 19.957 11.916 32.858 1.00 81.44 194 ASN A CA 1
ATOM 1543 C C . ASN A 1 194 ? 18.438 11.814 32.672 1.00 81.44 194 ASN A C 1
ATOM 1545 O O . ASN A 1 194 ? 17.735 11.610 33.661 1.00 81.44 194 ASN A O 1
ATOM 1549 N N . PHE A 1 195 ? 17.942 11.893 31.433 1.00 85.50 195 PHE A N 1
ATOM 1550 C CA . PHE A 1 195 ? 16.518 11.699 31.142 1.00 85.50 195 PHE A CA 1
ATOM 1551 C C . PHE A 1 195 ? 16.049 10.300 31.566 1.00 85.50 195 PHE A C 1
ATOM 1553 O O . PHE A 1 195 ? 15.075 10.168 32.303 1.00 85.50 195 PHE A O 1
ATOM 1560 N N . SER A 1 196 ? 16.806 9.261 31.197 1.00 85.12 196 SER A N 1
ATOM 1561 C CA . SER A 1 196 ? 16.519 7.868 31.560 1.00 85.12 196 SER A CA 1
ATOM 1562 C C . SER A 1 196 ? 16.428 7.666 33.077 1.00 85.12 196 SER A C 1
ATOM 1564 O O . SER A 1 196 ? 15.490 7.040 33.572 1.00 85.12 196 SER A O 1
ATOM 1566 N N . ARG A 1 197 ? 17.355 8.265 33.839 1.00 87.31 197 ARG A N 1
ATOM 1567 C CA . ARG A 1 197 ? 17.331 8.213 35.307 1.00 87.31 197 ARG A CA 1
ATOM 1568 C C . ARG A 1 197 ? 16.098 8.905 35.892 1.00 87.31 197 ARG A C 1
ATOM 1570 O O . ARG A 1 197 ? 15.527 8.395 36.854 1.00 87.31 197 ARG A O 1
ATOM 1577 N N . GLU A 1 198 ? 15.690 10.044 35.334 1.00 90.75 198 GLU A N 1
ATOM 1578 C CA . GLU A 1 198 ? 14.519 10.779 35.821 1.00 90.75 198 GLU A CA 1
ATOM 1579 C C . GLU A 1 198 ? 13.215 10.023 35.531 1.00 90.75 198 GLU A C 1
ATOM 1581 O O . GLU A 1 198 ? 12.371 9.930 36.419 1.00 90.75 198 GLU A O 1
ATOM 1586 N N . VAL A 1 199 ? 13.079 9.393 34.358 1.00 91.12 199 VAL A N 1
ATOM 1587 C CA . VAL A 1 199 ? 11.934 8.520 34.032 1.00 91.12 199 VAL A CA 1
ATOM 1588 C C . VAL A 1 199 ? 11.803 7.412 35.084 1.00 91.12 199 VAL A C 1
ATOM 1590 O O . VAL A 1 199 ? 10.783 7.316 35.767 1.00 91.12 199 VAL A O 1
ATOM 1593 N N . VAL A 1 200 ? 12.857 6.625 35.313 1.00 90.88 200 VAL A N 1
ATOM 1594 C CA . VAL A 1 200 ? 12.821 5.526 36.298 1.00 90.88 200 VAL A CA 1
ATOM 1595 C C . VAL A 1 200 ? 12.503 6.040 37.707 1.00 90.88 200 VAL A C 1
ATOM 1597 O O . VAL A 1 200 ? 11.723 5.434 38.440 1.00 90.88 200 VAL A O 1
ATOM 1600 N N . LYS A 1 201 ? 13.066 7.189 38.095 1.00 91.75 201 LYS A N 1
ATOM 1601 C CA . LYS A 1 201 ? 12.813 7.803 39.403 1.00 91.75 201 LYS A CA 1
ATOM 1602 C C . LYS A 1 201 ? 11.337 8.170 39.591 1.00 91.75 201 LYS A C 1
ATOM 1604 O O . LYS A 1 201 ? 10.780 7.850 40.640 1.00 91.75 201 LYS A O 1
ATOM 1609 N N . ARG A 1 202 ? 10.715 8.795 38.586 1.00 93.56 202 ARG A N 1
ATOM 1610 C CA . ARG A 1 202 ? 9.336 9.309 38.653 1.00 93.56 202 ARG A CA 1
ATOM 1611 C C . ARG A 1 202 ? 8.247 8.260 38.503 1.00 93.56 202 ARG A C 1
ATOM 1613 O O . ARG A 1 202 ? 7.081 8.565 38.715 1.00 93.56 202 ARG A O 1
ATOM 1620 N N . MET A 1 203 ? 8.595 7.007 38.218 1.00 93.38 203 MET A N 1
ATOM 1621 C CA . MET A 1 203 ? 7.633 5.903 38.318 1.00 93.38 203 MET A CA 1
ATOM 1622 C C . MET A 1 203 ? 7.068 5.733 39.737 1.00 93.38 203 MET A C 1
ATOM 1624 O O . MET A 1 203 ? 5.990 5.165 39.895 1.00 93.38 203 MET A O 1
ATOM 1628 N N . ARG A 1 204 ? 7.775 6.236 40.761 1.00 91.44 204 ARG A N 1
ATOM 1629 C CA . ARG A 1 204 ? 7.328 6.244 42.164 1.00 91.44 204 ARG A CA 1
ATOM 1630 C C . ARG A 1 204 ? 6.297 7.336 42.465 1.00 91.44 204 ARG A C 1
ATOM 1632 O O . ARG A 1 204 ? 5.639 7.262 43.499 1.00 91.44 204 ARG A O 1
ATOM 1639 N N . ASP A 1 205 ? 6.157 8.322 41.583 1.00 92.75 205 ASP A N 1
ATOM 1640 C CA . ASP A 1 205 ? 5.256 9.453 41.784 1.00 92.75 205 ASP A CA 1
ATOM 1641 C C . ASP A 1 205 ? 3.812 9.097 41.362 1.00 92.75 205 ASP A C 1
ATOM 1643 O O . ASP A 1 205 ? 3.599 8.233 40.499 1.00 92.75 205 ASP A O 1
ATOM 1647 N N . PRO A 1 206 ? 2.788 9.767 41.926 1.00 89.38 206 PRO A N 1
ATOM 1648 C CA . PRO A 1 206 ? 1.414 9.639 41.449 1.00 89.38 206 PRO A CA 1
ATOM 1649 C C . PRO A 1 206 ? 1.277 10.097 39.983 1.00 89.38 206 PRO A C 1
ATOM 1651 O O . PRO A 1 206 ? 1.885 11.103 39.604 1.00 89.38 206 PRO A O 1
ATOM 1654 N N . PRO A 1 207 ? 0.452 9.425 39.153 1.00 91.75 207 PRO A N 1
ATOM 1655 C CA . PRO A 1 207 ? -0.502 8.364 39.501 1.00 91.75 207 PRO A CA 1
ATOM 1656 C C . PRO A 1 207 ? 0.062 6.932 39.437 1.00 91.75 207 PRO A C 1
ATOM 1658 O O . PRO A 1 207 ? -0.667 5.986 39.725 1.00 91.75 207 PRO A O 1
ATOM 1661 N N . PHE A 1 208 ? 1.333 6.746 39.073 1.00 92.12 208 PHE A N 1
ATOM 1662 C CA . PHE A 1 208 ? 1.887 5.418 38.789 1.00 92.12 208 PHE A CA 1
ATOM 1663 C C . PHE A 1 208 ? 2.262 4.626 40.046 1.00 92.12 208 PHE A C 1
ATOM 1665 O O . PHE A 1 208 ? 2.110 3.405 40.045 1.00 92.12 208 PHE A O 1
ATOM 1672 N N . ASN A 1 209 ? 2.716 5.302 41.114 1.00 89.94 209 ASN A N 1
ATOM 1673 C CA . ASN A 1 209 ? 2.981 4.733 42.447 1.00 89.94 209 ASN A CA 1
ATOM 1674 C C . ASN A 1 209 ? 3.747 3.389 42.431 1.00 89.94 209 ASN A C 1
ATOM 1676 O O . ASN A 1 209 ? 3.501 2.503 43.256 1.00 89.94 209 ASN A O 1
ATOM 1680 N N . CYS A 1 210 ? 4.669 3.209 41.482 1.00 88.00 210 CYS A N 1
ATOM 1681 C CA . CYS A 1 210 ? 5.406 1.962 41.349 1.00 88.00 210 CYS A CA 1
ATOM 1682 C C . CYS A 1 210 ? 6.411 1.830 42.495 1.00 88.00 210 CYS A C 1
ATOM 1684 O O . CYS A 1 210 ? 7.235 2.715 42.706 1.00 88.00 210 CYS A O 1
ATOM 1686 N N . SER A 1 211 ? 6.347 0.724 43.234 1.00 83.25 211 SER A N 1
ATOM 1687 C CA . SER A 1 211 ? 7.229 0.457 44.373 1.00 83.25 211 SER A CA 1
ATOM 1688 C C . SER A 1 211 ? 8.146 -0.736 44.082 1.00 83.25 211 SER A C 1
ATOM 1690 O O . SER A 1 211 ? 8.991 -0.650 43.195 1.00 83.25 211 SER A O 1
ATOM 1692 N N . VAL A 1 212 ? 7.951 -1.862 44.770 1.00 82.12 212 VAL A N 1
ATOM 1693 C CA . VAL A 1 212 ? 8.861 -3.024 44.787 1.00 82.12 212 VAL A CA 1
ATOM 1694 C C . VAL A 1 212 ? 9.106 -3.615 43.393 1.00 82.12 212 VAL A C 1
ATOM 1696 O O . VAL A 1 212 ? 10.195 -4.102 43.101 1.00 82.12 212 VAL A O 1
ATOM 1699 N N . GLU A 1 213 ? 8.113 -3.565 42.503 1.00 80.50 213 GLU A N 1
ATOM 1700 C CA . GLU A 1 213 ? 8.254 -4.102 41.147 1.00 80.50 213 GLU A CA 1
ATOM 1701 C C . GLU A 1 213 ? 9.273 -3.334 40.306 1.00 80.50 213 GLU A C 1
ATOM 1703 O O . GLU A 1 213 ? 10.063 -3.969 39.612 1.00 80.50 213 GLU A O 1
ATOM 1708 N N . CYS A 1 214 ? 9.292 -2.000 40.388 1.00 84.38 214 CYS A N 1
ATOM 1709 C CA . CYS A 1 214 ? 10.196 -1.161 39.600 1.00 84.38 214 CYS A CA 1
ATOM 1710 C C . CYS A 1 214 ? 11.644 -1.193 40.106 1.00 84.38 214 CYS A C 1
ATOM 1712 O O . CYS A 1 214 ? 12.512 -0.646 39.436 1.00 84.38 214 CYS A O 1
ATOM 1714 N N . ASP A 1 215 ? 11.929 -1.844 41.240 1.00 84.56 215 ASP A N 1
ATOM 1715 C CA . ASP A 1 215 ? 13.289 -2.013 41.769 1.00 84.56 215 ASP A CA 1
ATOM 1716 C C . ASP A 1 215 ? 14.032 -3.203 41.125 1.00 84.56 215 ASP A C 1
ATOM 1718 O O . ASP A 1 215 ? 15.233 -3.388 41.345 1.00 84.56 215 ASP A O 1
ATOM 1722 N N . LYS A 1 216 ? 13.359 -4.010 40.288 1.00 85.25 216 LYS A N 1
ATOM 1723 C CA . LYS A 1 216 ? 14.031 -5.087 39.548 1.00 85.25 216 LYS A CA 1
ATOM 1724 C C . LYS A 1 216 ? 15.111 -4.521 38.606 1.00 85.25 216 LYS A C 1
ATOM 1726 O O . LYS A 1 216 ? 14.904 -3.454 38.018 1.00 85.25 216 LYS A O 1
ATOM 1731 N N . PRO A 1 217 ? 16.230 -5.247 38.385 1.00 81.81 217 PRO A N 1
ATOM 1732 C CA . PRO A 1 217 ? 17.326 -4.791 37.521 1.00 81.81 217 PRO A CA 1
ATOM 1733 C C . PRO A 1 217 ? 16.888 -4.450 36.090 1.00 81.81 217 PRO A C 1
ATOM 1735 O O . PRO A 1 217 ? 17.439 -3.549 35.466 1.00 81.81 217 PRO A O 1
ATOM 1738 N N . GLU A 1 218 ? 15.878 -5.154 35.582 1.00 77.56 218 GLU A N 1
ATOM 1739 C CA . GLU A 1 218 ? 15.317 -4.975 34.239 1.00 77.56 218 GLU A CA 1
ATOM 1740 C C . GLU A 1 218 ? 14.576 -3.643 34.030 1.00 77.56 218 GLU A C 1
ATOM 1742 O O . GLU A 1 218 ? 14.452 -3.212 32.886 1.00 77.56 218 GLU A O 1
ATOM 1747 N N . TYR A 1 219 ? 14.149 -2.959 35.101 1.00 84.75 219 TYR A N 1
ATOM 1748 C CA . TYR A 1 219 ? 13.438 -1.672 35.029 1.00 84.75 219 TYR A CA 1
ATOM 1749 C C . TYR A 1 219 ? 14.295 -0.468 35.447 1.00 84.75 219 TYR A C 1
ATOM 1751 O O . TYR A 1 219 ? 13.792 0.646 35.552 1.00 84.75 219 TYR A O 1
ATOM 1759 N N . GLN A 1 220 ? 15.604 -0.658 35.650 1.00 85.69 220 GLN A N 1
ATOM 1760 C CA . GLN A 1 220 ? 16.523 0.424 36.041 1.00 85.69 220 GLN A CA 1
ATOM 1761 C C . GLN A 1 220 ? 16.997 1.293 34.866 1.00 85.69 220 GLN A C 1
ATOM 1763 O O . GLN A 1 220 ? 17.923 2.091 35.000 1.00 85.69 220 GLN A O 1
ATOM 1768 N N . THR A 1 221 ? 16.410 1.135 33.684 1.00 82.25 221 THR A N 1
ATOM 1769 C CA . THR A 1 221 ? 16.725 1.936 32.499 1.00 82.25 221 THR A CA 1
ATOM 1770 C C . THR A 1 221 ? 15.427 2.253 31.780 1.00 82.25 221 THR A C 1
ATOM 1772 O O . THR A 1 221 ? 14.597 1.363 31.597 1.00 82.25 221 THR A O 1
ATOM 1775 N N . ALA A 1 222 ? 15.251 3.513 31.383 1.00 83.75 222 ALA A N 1
ATOM 1776 C CA . ALA A 1 222 ? 14.083 3.910 30.617 1.00 83.75 222 ALA A CA 1
ATOM 1777 C C . ALA A 1 222 ? 13.996 3.139 29.296 1.00 83.75 222 ALA A C 1
ATOM 1779 O O . ALA A 1 222 ? 15.012 2.783 28.687 1.00 83.75 222 ALA A O 1
ATOM 1780 N N . SER A 1 223 ? 12.763 2.905 28.859 1.00 81.00 223 SER A N 1
ATOM 1781 C CA . SER A 1 223 ? 12.474 2.291 27.572 1.00 81.00 223 SER A CA 1
ATOM 1782 C C . SER A 1 223 ? 13.032 3.151 26.442 1.00 81.00 223 SER A C 1
ATOM 1784 O O . SER A 1 223 ? 13.199 4.368 26.585 1.00 81.00 223 SER A O 1
ATOM 1786 N N . GLN A 1 224 ? 13.299 2.529 25.299 1.00 76.12 224 GLN A N 1
ATOM 1787 C CA . GLN A 1 224 ? 13.819 3.255 24.148 1.00 76.12 224 GLN A CA 1
ATOM 1788 C C . GLN A 1 224 ? 12.884 4.375 23.688 1.00 76.12 224 GLN A C 1
ATOM 1790 O O . GLN A 1 224 ? 13.392 5.434 23.345 1.00 76.12 224 GLN A O 1
ATOM 1795 N N . TYR A 1 225 ? 11.566 4.189 23.726 1.00 81.56 225 TYR A N 1
ATOM 1796 C CA . TYR A 1 225 ? 10.599 5.170 23.223 1.00 81.56 225 TYR A CA 1
ATOM 1797 C C . TYR A 1 225 ? 10.006 6.091 24.309 1.00 81.56 225 TYR A C 1
ATOM 1799 O O . TYR A 1 225 ? 9.046 6.817 24.054 1.00 81.56 225 TYR A O 1
ATOM 1807 N N . ALA A 1 226 ? 10.581 6.116 25.519 1.00 86.50 226 ALA A N 1
ATOM 1808 C CA . ALA A 1 226 ? 10.122 6.997 26.602 1.00 86.50 226 ALA A CA 1
ATOM 1809 C C . ALA A 1 226 ? 10.211 8.496 26.242 1.00 86.50 226 ALA A C 1
ATOM 1811 O O . ALA A 1 226 ? 9.353 9.290 26.620 1.00 86.50 226 ALA A O 1
ATOM 1812 N N . ASP A 1 227 ? 11.242 8.891 25.498 1.00 85.44 227 ASP A N 1
ATOM 1813 C CA . ASP A 1 227 ? 11.422 10.246 24.964 1.00 85.44 227 ASP A CA 1
ATOM 1814 C C . ASP A 1 227 ? 10.330 10.624 23.952 1.00 85.44 227 ASP A C 1
ATOM 1816 O O . ASP A 1 227 ? 9.806 11.733 24.007 1.00 85.44 227 ASP A O 1
ATOM 1820 N N . GLN A 1 228 ? 9.924 9.694 23.084 1.00 86.75 228 GLN A N 1
ATOM 1821 C CA . GLN A 1 228 ? 8.851 9.931 22.116 1.00 86.75 228 GLN A CA 1
ATOM 1822 C C . GLN A 1 228 ? 7.504 10.152 22.804 1.00 86.75 228 GLN A C 1
ATOM 1824 O O . GLN A 1 228 ? 6.743 11.017 22.383 1.00 86.75 228 GLN A O 1
ATOM 1829 N N . LEU A 1 229 ? 7.223 9.425 23.889 1.00 91.00 229 LEU A N 1
ATOM 1830 C CA . LEU A 1 229 ? 6.020 9.649 24.690 1.00 91.00 229 LEU A CA 1
ATOM 1831 C C . LEU A 1 229 ? 6.019 11.038 25.350 1.00 91.00 229 LEU A C 1
ATOM 1833 O O . LEU A 1 229 ? 4.995 11.723 25.352 1.00 91.00 229 LEU A O 1
ATOM 1837 N N . HIS A 1 230 ? 7.164 11.466 25.891 1.00 93.50 230 HIS A N 1
ATOM 1838 C CA . HIS A 1 230 ? 7.335 12.832 26.393 1.00 93.50 230 HIS A CA 1
ATOM 1839 C C . HIS A 1 230 ? 7.048 13.860 25.285 1.00 93.50 230 HIS A C 1
ATOM 1841 O O . HIS A 1 230 ? 6.265 14.793 25.481 1.00 93.50 230 HIS A O 1
ATOM 1847 N N . ASP A 1 231 ? 7.659 13.671 24.115 1.00 92.50 231 ASP A N 1
ATOM 1848 C CA . ASP A 1 231 ? 7.552 14.597 22.989 1.00 92.50 231 ASP A CA 1
ATOM 1849 C C . ASP A 1 231 ? 6.138 14.632 22.399 1.00 92.50 231 ASP A C 1
ATOM 1851 O O . ASP A 1 231 ? 5.680 15.700 22.000 1.00 92.50 231 ASP A O 1
ATOM 1855 N N . ALA A 1 232 ? 5.413 13.511 22.414 1.00 92.25 232 ALA A N 1
ATOM 1856 C CA . ALA A 1 232 ? 4.024 13.431 21.973 1.00 92.25 232 ALA A CA 1
ATOM 1857 C C . ALA A 1 232 ? 3.088 14.267 22.862 1.00 92.25 232 ALA A C 1
ATOM 1859 O O . ALA A 1 232 ? 2.292 15.055 22.344 1.00 92.25 232 ALA A O 1
ATOM 1860 N N . LEU A 1 233 ? 3.212 14.165 24.194 1.00 94.75 233 LEU A N 1
ATOM 1861 C CA . LEU A 1 233 ? 2.410 14.985 25.112 1.00 94.75 233 LEU A CA 1
ATOM 1862 C C . LEU A 1 233 ? 2.742 16.475 24.977 1.00 94.75 233 LEU A C 1
ATOM 1864 O O . LEU A 1 233 ? 1.846 17.321 24.991 1.00 94.75 233 LEU A O 1
ATOM 1868 N N . TYR A 1 234 ? 4.023 16.800 24.815 1.00 95.19 234 TYR A N 1
ATOM 1869 C CA . TYR A 1 234 ? 4.463 18.178 24.630 1.00 95.19 234 TYR A CA 1
ATOM 1870 C C . TYR A 1 234 ? 3.983 18.767 23.289 1.00 95.19 234 TYR A C 1
ATOM 1872 O O . TYR A 1 234 ? 3.480 19.891 23.260 1.00 95.19 234 TYR A O 1
ATOM 1880 N N . ALA A 1 235 ? 4.037 17.996 22.198 1.00 93.44 235 ALA A N 1
ATOM 1881 C CA . ALA A 1 235 ? 3.501 18.394 20.895 1.00 93.44 235 ALA A CA 1
ATOM 1882 C C . ALA A 1 235 ? 1.985 18.639 20.944 1.00 93.44 235 ALA A C 1
ATOM 1884 O O . ALA A 1 235 ? 1.512 19.653 20.428 1.00 93.44 235 ALA A O 1
ATOM 1885 N N . TYR A 1 236 ? 1.231 17.758 21.614 1.00 93.25 236 TYR A N 1
ATOM 1886 C CA . TYR A 1 236 ? -0.200 17.956 21.850 1.00 93.25 236 TYR A CA 1
ATOM 1887 C C . TYR A 1 236 ? -0.470 19.261 22.603 1.00 93.25 236 TYR A C 1
ATOM 1889 O O . TYR A 1 236 ? -1.314 20.049 22.184 1.00 93.25 236 TYR A O 1
ATOM 1897 N N . ALA A 1 237 ? 0.277 19.532 23.678 1.00 93.75 237 ALA A N 1
ATOM 1898 C CA . ALA A 1 237 ? 0.099 20.754 24.454 1.00 93.75 237 ALA A CA 1
ATOM 1899 C C . ALA A 1 237 ? 0.383 22.018 23.627 1.00 93.75 237 ALA A C 1
ATOM 1901 O O . ALA A 1 237 ? -0.363 22.993 23.722 1.00 93.75 237 ALA A O 1
ATOM 1902 N N . LEU A 1 238 ? 1.415 21.998 22.776 1.00 94.19 238 LEU A N 1
ATOM 1903 C CA . LEU A 1 238 ? 1.718 23.092 21.850 1.00 94.19 238 LEU A CA 1
ATOM 1904 C C . LEU A 1 238 ? 0.610 23.297 20.808 1.00 94.19 238 LEU A C 1
ATOM 1906 O O . LEU A 1 238 ? 0.214 24.438 20.562 1.00 94.19 238 LEU A O 1
ATOM 1910 N N . ALA A 1 239 ? 0.099 22.216 20.212 1.00 93.00 239 ALA A N 1
ATOM 1911 C CA . ALA A 1 239 ? -0.985 22.274 19.232 1.00 93.00 239 ALA A CA 1
ATOM 1912 C C . ALA A 1 239 ? -2.279 22.800 19.871 1.00 93.00 239 ALA A C 1
ATOM 1914 O O . ALA A 1 239 ? -2.913 23.722 19.353 1.00 93.00 239 ALA A O 1
ATOM 1915 N N . LEU A 1 240 ? -2.627 22.294 21.054 1.00 91.56 240 LEU A N 1
ATOM 1916 C CA . LEU A 1 240 ? -3.803 22.725 21.797 1.00 91.56 240 LEU A CA 1
ATOM 1917 C C . LEU A 1 240 ? -3.703 24.197 22.222 1.00 91.56 240 LEU A C 1
ATOM 1919 O O . LEU A 1 240 ? -4.670 24.942 22.081 1.00 91.56 240 LEU A O 1
ATOM 1923 N N . ASN A 1 241 ? -2.528 24.652 22.666 1.00 91.94 241 ASN A N 1
ATOM 1924 C CA . ASN A 1 241 ? -2.302 26.050 23.041 1.00 91.94 241 ASN A CA 1
ATOM 1925 C C . ASN A 1 241 ? -2.493 27.020 21.859 1.00 91.94 241 ASN A C 1
ATOM 1927 O O . ASN A 1 241 ? -2.868 28.171 22.061 1.00 91.94 241 ASN A O 1
ATOM 1931 N N . ARG A 1 242 ? -2.267 26.558 20.621 1.00 91.00 242 ARG A N 1
ATOM 1932 C CA . ARG A 1 242 ? -2.562 27.317 19.391 1.00 91.00 242 ARG A CA 1
ATOM 1933 C C . ARG A 1 242 ? -4.040 27.265 18.996 1.00 91.00 242 ARG A C 1
ATOM 1935 O O . ARG A 1 242 ? -4.530 28.214 18.397 1.00 91.00 242 ARG A O 1
ATOM 1942 N N . THR A 1 243 ? -4.728 26.183 19.350 1.00 90.31 243 THR A N 1
ATOM 1943 C CA . THR A 1 243 ? -6.115 25.901 18.948 1.00 90.31 243 THR A CA 1
ATOM 1944 C C . THR A 1 243 ? -7.139 26.582 19.867 1.00 90.31 243 THR A C 1
ATOM 1946 O O . THR A 1 243 ? -8.102 27.183 19.395 1.00 90.31 243 THR A O 1
ATOM 1949 N N . LEU A 1 244 ? -6.924 26.561 21.189 1.00 86.38 244 LEU A N 1
ATOM 1950 C CA . LEU A 1 244 ? -7.862 27.127 22.175 1.00 86.38 244 LEU A CA 1
ATOM 1951 C C . LEU A 1 244 ? -8.200 28.621 21.960 1.00 86.38 244 LEU A C 1
ATOM 1953 O O . LEU A 1 244 ? -9.372 28.976 22.104 1.00 86.38 244 LEU A O 1
ATOM 1957 N N . PRO A 1 245 ? -7.256 29.512 21.582 1.00 85.00 245 PRO A N 1
ATOM 1958 C CA . PRO A 1 245 ? -7.571 30.915 21.295 1.00 85.00 245 PRO A CA 1
ATOM 1959 C C . PRO A 1 245 ? -8.537 31.130 20.118 1.00 85.00 245 PRO A C 1
ATOM 1961 O O . PRO A 1 245 ? -9.087 32.221 19.983 1.00 85.00 245 PRO A O 1
ATOM 1964 N N . LEU A 1 246 ? -8.745 30.118 19.268 1.00 84.12 246 LEU A N 1
ATOM 1965 C CA . LEU A 1 246 ? -9.575 30.182 18.061 1.00 84.12 246 LEU A CA 1
ATOM 1966 C C . LEU A 1 246 ? -11.002 29.638 18.271 1.00 84.12 246 LEU A C 1
ATOM 1968 O O . LEU A 1 246 ? -11.704 29.379 17.298 1.00 84.12 246 LEU A O 1
ATOM 1972 N N . ASN A 1 247 ? -11.454 29.499 19.525 1.00 79.25 247 ASN A N 1
ATOM 1973 C CA . ASN A 1 247 ? -12.692 28.802 19.921 1.00 79.25 247 ASN A CA 1
ATOM 1974 C C . ASN A 1 247 ? -12.699 27.292 19.612 1.00 79.25 247 ASN A C 1
ATOM 1976 O O . ASN A 1 247 ? -13.772 26.681 19.586 1.00 79.25 247 ASN A O 1
ATOM 1980 N N . GLY A 1 248 ? -11.528 26.685 19.409 1.00 72.75 248 GLY A N 1
ATOM 1981 C CA . GLY A 1 248 ? -11.420 25.246 19.205 1.00 72.75 248 GLY A CA 1
ATOM 1982 C C . GLY A 1 248 ? -11.734 24.438 20.464 1.00 72.75 248 GLY A C 1
ATOM 1983 O O . GLY A 1 248 ? -11.660 24.934 21.592 1.00 72.75 248 GLY A O 1
ATOM 1984 N N . THR A 1 249 ? -12.100 23.168 20.276 1.00 80.38 249 THR A N 1
ATOM 1985 C CA . THR A 1 249 ? -12.478 22.265 21.381 1.00 80.38 249 THR A CA 1
ATOM 1986 C C . THR A 1 249 ? -11.422 21.190 21.628 1.00 80.38 249 THR A C 1
ATOM 1988 O O . THR A 1 249 ? -10.760 20.740 20.697 1.00 80.38 249 THR A O 1
ATOM 1991 N N . LEU A 1 250 ? -11.315 20.719 22.878 1.00 81.31 250 LEU A N 1
ATOM 1992 C CA . LEU A 1 250 ? -10.375 19.661 23.289 1.00 81.31 250 LEU A CA 1
ATOM 1993 C C . LEU A 1 250 ? -10.538 18.352 22.497 1.00 81.31 250 LEU A C 1
ATOM 1995 O O . LEU A 1 250 ? -9.575 17.614 22.339 1.00 81.31 250 LEU A O 1
ATOM 1999 N N . ARG A 1 251 ? -11.753 18.064 22.008 1.00 80.75 251 ARG A N 1
ATOM 2000 C CA . ARG A 1 251 ? -12.112 16.786 21.367 1.00 80.75 251 ARG A CA 1
ATOM 2001 C C . ARG A 1 251 ? -12.260 16.852 19.854 1.00 80.75 251 ARG A C 1
ATOM 2003 O O . ARG A 1 251 ? -12.576 15.842 19.230 1.00 80.75 251 ARG A O 1
ATOM 2010 N N . ASN A 1 252 ? -12.043 18.015 19.247 1.00 84.31 252 ASN A N 1
ATOM 2011 C CA . ASN A 1 252 ? -12.043 18.123 17.795 1.00 84.31 252 ASN A CA 1
ATOM 2012 C C . ASN A 1 252 ? -10.652 17.779 17.250 1.00 84.31 252 ASN A C 1
ATOM 2014 O O . ASN A 1 252 ? -9.849 18.662 16.954 1.00 84.31 252 ASN A O 1
ATOM 2018 N N . GLY A 1 253 ? -10.372 16.479 17.121 1.00 83.25 253 GLY A N 1
ATOM 2019 C CA . GLY A 1 253 ? -9.072 15.991 16.650 1.00 83.25 253 GLY A CA 1
ATOM 2020 C C . GLY A 1 253 ? -8.678 16.531 15.271 1.00 83.25 253 GLY A C 1
ATOM 2021 O O . GLY A 1 253 ? -7.505 16.803 15.036 1.00 83.25 253 GLY A O 1
ATOM 2022 N N . ARG A 1 254 ? -9.653 16.771 14.380 1.00 84.81 254 ARG A N 1
ATOM 2023 C CA . ARG A 1 254 ? -9.399 17.315 13.037 1.00 84.81 254 ARG A CA 1
ATOM 2024 C C . ARG A 1 254 ? -8.856 18.742 13.084 1.00 84.81 254 ARG A C 1
ATOM 2026 O O . ARG A 1 254 ? -7.894 19.048 12.397 1.00 84.81 254 ARG A O 1
ATOM 2033 N N . GLU A 1 255 ? -9.450 19.583 13.919 1.00 85.00 255 GLU A N 1
ATOM 2034 C CA . GLU A 1 255 ? -9.006 20.966 14.113 1.00 85.00 255 GLU A CA 1
ATOM 2035 C C . GLU A 1 255 ? -7.648 21.032 14.826 1.00 85.00 255 GLU A C 1
ATOM 2037 O O . GLU A 1 255 ? -6.799 21.847 14.481 1.00 85.00 255 GLU A O 1
ATOM 2042 N N . LEU A 1 256 ? -7.394 20.126 15.775 1.00 86.50 256 LEU A N 1
ATOM 2043 C CA . LEU A 1 256 ? -6.094 20.045 16.442 1.00 86.50 256 LEU A CA 1
ATOM 2044 C C . LEU A 1 256 ? -4.964 19.662 15.469 1.00 86.50 256 LEU A C 1
ATOM 2046 O O . LEU A 1 256 ? -3.852 20.186 15.578 1.00 86.50 256 LEU A O 1
ATOM 2050 N N . LEU A 1 257 ? -5.249 18.788 14.496 1.00 86.38 257 LEU A N 1
ATOM 2051 C CA . LEU A 1 257 ? -4.297 18.414 13.447 1.00 86.38 257 LEU A CA 1
ATOM 2052 C C . LEU A 1 257 ? -3.933 19.589 12.529 1.00 86.38 257 LEU A C 1
ATOM 2054 O O . LEU A 1 257 ? -2.772 19.693 12.138 1.00 86.38 257 LEU A O 1
ATOM 2058 N N . ASP A 1 258 ? -4.847 20.527 12.270 1.00 87.00 258 ASP A N 1
ATOM 2059 C CA . ASP A 1 258 ? -4.546 21.729 11.474 1.00 87.00 258 ASP A CA 1
ATOM 2060 C C . ASP A 1 258 ? -3.463 22.618 12.133 1.00 87.00 258 ASP A C 1
ATOM 2062 O O . ASP A 1 258 ? -2.791 23.409 11.465 1.00 87.00 258 ASP A O 1
ATOM 2066 N N . HIS A 1 259 ? -3.230 22.454 13.442 1.00 89.50 259 HIS A N 1
ATOM 2067 C CA . HIS A 1 259 ? -2.258 23.221 14.227 1.00 89.50 259 HIS A CA 1
ATOM 2068 C C . HIS A 1 259 ? -1.044 22.413 14.719 1.00 89.50 259 HIS A C 1
ATOM 2070 O O . HIS A 1 259 ? -0.175 22.972 15.405 1.00 89.50 259 HIS A O 1
ATOM 2076 N N . VAL A 1 260 ? -0.941 21.129 14.352 1.00 89.31 260 VAL A N 1
ATOM 2077 C CA . VAL A 1 260 ? 0.128 20.224 14.814 1.00 89.31 260 VAL A CA 1
ATOM 2078 C C . VAL A 1 260 ? 1.456 20.419 14.071 1.00 89.31 260 VAL A C 1
ATOM 2080 O O . VAL A 1 260 ? 2.505 20.011 14.562 1.00 89.31 260 VAL A O 1
ATOM 2083 N N . ALA A 1 261 ? 1.441 21.068 12.903 1.00 92.19 261 ALA A N 1
ATOM 2084 C CA . ALA A 1 261 ? 2.646 21.330 12.121 1.00 92.19 261 ALA A CA 1
ATOM 2085 C C . ALA A 1 261 ? 3.594 22.271 12.882 1.00 92.19 261 ALA A C 1
ATOM 2087 O O . ALA A 1 261 ? 3.276 23.440 13.144 1.00 92.19 261 ALA A O 1
ATOM 2088 N N . MET A 1 262 ? 4.767 21.774 13.274 1.00 92.50 262 MET A N 1
ATOM 2089 C CA . MET A 1 262 ? 5.709 22.550 14.078 1.00 92.50 262 MET A CA 1
ATOM 2090 C C . MET A 1 262 ? 7.112 21.951 14.119 1.00 92.50 262 MET A C 1
ATOM 2092 O O . MET A 1 262 ? 7.321 20.774 13.839 1.00 92.50 262 MET A O 1
ATOM 2096 N N . LYS A 1 263 ? 8.069 22.779 14.544 1.00 93.69 263 LYS A N 1
ATOM 2097 C CA . LYS A 1 263 ? 9.402 22.365 14.979 1.00 93.69 263 LYS A CA 1
ATOM 2098 C C . LYS A 1 263 ? 9.579 22.741 16.451 1.00 93.69 263 LYS A C 1
ATOM 2100 O O . LYS A 1 263 ? 9.318 23.891 16.803 1.00 93.69 263 LYS A O 1
ATOM 2105 N N . PHE A 1 264 ? 10.025 21.809 17.289 1.00 92.12 264 PHE A N 1
ATOM 2106 C CA . PHE A 1 264 ? 10.323 22.059 18.705 1.00 92.12 264 PHE A CA 1
ATOM 2107 C C . PHE A 1 264 ? 11.506 21.215 19.200 1.00 92.12 264 PHE A C 1
ATOM 2109 O O . PHE A 1 264 ? 11.839 20.189 18.610 1.00 92.12 264 PHE A O 1
ATOM 2116 N N . HIS A 1 265 ? 12.131 21.636 20.304 1.00 89.88 265 HIS A N 1
ATOM 2117 C CA . HIS A 1 265 ? 13.140 20.832 21.001 1.00 89.88 265 HIS A CA 1
ATOM 2118 C C . HIS A 1 265 ? 12.463 19.723 21.810 1.00 89.88 265 HIS A C 1
ATOM 2120 O O . HIS A 1 265 ? 11.807 20.018 22.817 1.00 89.88 265 HIS A O 1
ATOM 2126 N N . GLY A 1 266 ? 12.635 18.470 21.386 1.00 85.44 266 GLY A N 1
ATOM 2127 C CA . GLY A 1 266 ? 12.199 17.287 22.124 1.00 85.44 266 GLY A CA 1
ATOM 2128 C C . GLY A 1 266 ? 13.107 16.961 23.313 1.00 85.44 266 GLY A C 1
ATOM 2129 O O . GLY A 1 266 ? 14.014 17.724 23.662 1.00 85.44 266 GLY A O 1
ATOM 2130 N N . ALA A 1 267 ? 12.866 15.821 23.958 1.00 81.06 267 ALA A N 1
ATOM 2131 C CA . ALA A 1 267 ? 13.666 15.340 25.086 1.00 81.06 267 ALA A CA 1
ATOM 2132 C C . ALA A 1 267 ? 15.137 15.109 24.689 1.00 81.06 267 ALA A C 1
ATOM 2134 O O . ALA A 1 267 ? 16.053 15.476 25.434 1.00 81.06 267 ALA A O 1
ATOM 2135 N N . ASN A 1 268 ? 15.360 14.570 23.487 1.00 73.31 268 ASN A N 1
ATOM 2136 C CA . ASN A 1 268 ? 16.691 14.277 22.959 1.00 73.31 268 ASN A CA 1
ATOM 2137 C C . ASN A 1 268 ? 17.127 15.315 21.919 1.00 73.31 268 ASN A C 1
ATOM 2139 O O . ASN A 1 268 ? 18.018 16.120 22.217 1.00 73.31 268 ASN A O 1
ATOM 2143 N N . ASP A 1 269 ? 16.449 15.338 20.768 1.00 74.19 269 ASP A N 1
ATOM 2144 C CA . ASP A 1 269 ? 16.789 16.142 19.589 1.00 74.19 269 ASP A CA 1
ATOM 2145 C C . ASP A 1 269 ? 15.607 17.012 19.113 1.00 74.19 269 ASP A C 1
ATOM 2147 O O . ASP A 1 269 ? 14.515 17.002 19.687 1.00 74.19 269 ASP A O 1
ATOM 2151 N N . ASP A 1 270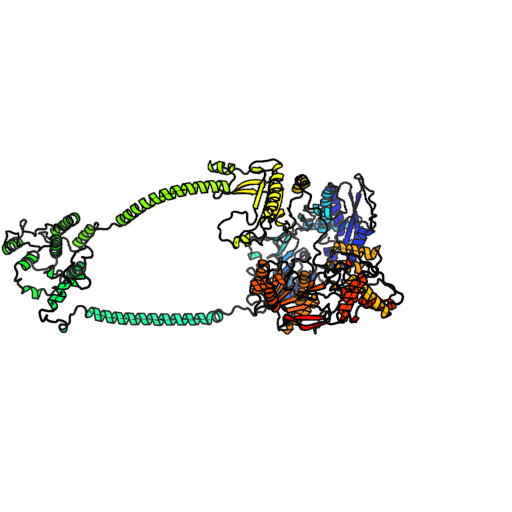 ? 15.832 17.797 18.057 1.00 83.75 270 ASP A N 1
ATOM 2152 C CA . ASP A 1 270 ? 14.775 18.533 17.360 1.00 83.75 270 ASP A CA 1
ATOM 2153 C C . ASP A 1 270 ? 13.725 17.581 16.772 1.00 83.75 270 ASP A C 1
ATOM 2155 O O . ASP A 1 270 ? 14.048 16.648 16.034 1.00 83.75 270 ASP A O 1
ATOM 2159 N N . VAL A 1 271 ? 12.451 17.875 17.028 1.00 87.56 271 VAL A N 1
ATOM 2160 C CA . VAL A 1 271 ? 11.312 17.180 16.428 1.00 87.56 271 VAL A CA 1
ATOM 2161 C C . VAL A 1 271 ? 10.640 18.117 15.434 1.00 87.56 271 VAL A C 1
ATOM 2163 O O . VAL A 1 271 ? 10.301 19.255 15.762 1.00 87.56 271 VAL A O 1
ATOM 2166 N N . ILE A 1 272 ? 10.455 17.634 14.205 1.00 89.62 272 ILE A N 1
ATOM 2167 C CA . ILE A 1 272 ? 9.736 18.336 13.141 1.00 89.62 272 ILE A CA 1
ATOM 2168 C C . ILE A 1 272 ? 8.510 17.501 12.782 1.00 89.62 272 ILE A C 1
ATOM 2170 O O . ILE A 1 272 ? 8.649 16.340 12.399 1.00 89.62 272 ILE A O 1
ATOM 2174 N N . ILE A 1 273 ? 7.325 18.090 12.910 1.00 90.25 273 ILE A N 1
ATOM 2175 C CA . ILE A 1 273 ? 6.042 17.487 12.547 1.00 90.25 273 ILE A CA 1
ATOM 2176 C C . ILE A 1 273 ? 5.505 18.215 11.314 1.00 90.25 273 ILE A C 1
ATOM 2178 O O . ILE A 1 273 ? 5.407 19.445 11.298 1.00 90.25 273 ILE A O 1
ATOM 2182 N N . GLY A 1 274 ? 5.192 17.449 10.272 1.00 89.25 274 GLY A N 1
ATOM 2183 C CA . GLY A 1 274 ? 4.602 17.938 9.034 1.00 89.25 274 GLY A CA 1
ATOM 2184 C C . GLY A 1 274 ? 3.128 18.345 9.176 1.00 89.25 274 GLY A C 1
ATOM 2185 O O . GLY A 1 274 ? 2.488 18.058 10.186 1.00 89.25 274 GLY A O 1
ATOM 2186 N N . PRO A 1 275 ? 2.550 18.985 8.144 1.00 86.62 275 PRO A N 1
ATOM 2187 C CA . PRO A 1 275 ? 1.145 19.405 8.137 1.00 86.62 275 PRO A CA 1
ATOM 2188 C C . PRO A 1 275 ? 0.147 18.243 8.137 1.00 86.62 275 PRO A C 1
ATOM 2190 O O . PRO A 1 275 ? -1.010 18.434 8.473 1.00 86.62 275 PRO A O 1
ATOM 2193 N N . ASN A 1 276 ? 0.587 17.037 7.788 1.00 84.38 276 ASN A N 1
ATOM 2194 C CA . ASN A 1 276 ? -0.207 15.813 7.867 1.00 84.38 276 ASN A CA 1
ATOM 2195 C C . ASN A 1 276 ? -0.112 15.121 9.243 1.00 84.38 276 ASN A C 1
ATOM 2197 O O . ASN A 1 276 ? -0.494 13.962 9.365 1.00 84.38 276 ASN A O 1
ATOM 2201 N N . GLY A 1 277 ? 0.480 15.768 10.253 1.00 84.62 277 GLY A N 1
ATOM 2202 C CA . GLY A 1 277 ? 0.674 15.186 11.584 1.00 84.62 277 GLY A CA 1
ATOM 2203 C C . GLY A 1 277 ? 1.779 14.133 11.681 1.00 84.62 277 GLY A C 1
ATOM 2204 O O . GLY A 1 277 ? 1.984 13.567 12.750 1.00 84.62 277 GLY A O 1
ATOM 2205 N N . THR A 1 278 ? 2.531 13.875 10.606 1.00 86.88 278 THR A N 1
ATOM 2206 C CA . THR A 1 278 ? 3.630 12.898 10.617 1.00 86.88 278 THR A CA 1
ATOM 2207 C C . THR A 1 278 ? 4.950 13.563 11.009 1.00 86.88 278 THR A C 1
ATOM 2209 O O . THR A 1 278 ? 5.292 14.632 10.500 1.00 86.88 278 THR A O 1
ATOM 2212 N N . ARG A 1 279 ? 5.734 12.924 11.887 1.00 85.94 279 ARG A N 1
ATOM 2213 C CA . ARG A 1 279 ? 7.115 13.345 12.182 1.00 85.94 279 ARG A CA 1
ATOM 2214 C C . ARG A 1 279 ? 7.979 13.171 10.931 1.00 85.94 279 ARG A C 1
ATOM 2216 O O . ARG A 1 279 ? 7.911 12.127 10.297 1.00 85.94 279 ARG A O 1
ATOM 2223 N N . TYR A 1 280 ? 8.816 14.149 10.602 1.00 88.06 280 TYR A N 1
ATOM 2224 C CA . TYR A 1 280 ? 9.875 14.002 9.599 1.00 88.06 280 TYR A CA 1
ATOM 2225 C C . TYR A 1 280 ? 11.110 13.380 10.266 1.00 88.06 280 TYR A C 1
ATOM 2227 O O . TYR A 1 280 ? 11.782 14.070 11.044 1.00 88.06 280 TYR A O 1
ATOM 2235 N N . PRO A 1 281 ? 11.389 12.077 10.056 1.00 84.31 281 PRO A N 1
ATOM 2236 C CA . PRO A 1 281 ? 12.495 11.410 10.723 1.00 84.31 281 PRO A CA 1
ATOM 2237 C C . PRO A 1 281 ? 13.829 11.772 10.065 1.00 84.31 281 PRO A C 1
ATOM 2239 O O . PRO A 1 281 ? 13.910 12.106 8.878 1.00 84.31 281 PRO A O 1
ATOM 2242 N N . THR A 1 282 ? 14.895 11.671 10.855 1.00 81.94 282 THR A N 1
ATOM 2243 C CA . THR A 1 282 ? 16.272 11.719 10.361 1.00 81.94 282 THR A CA 1
ATOM 2244 C C . THR A 1 282 ? 16.936 10.403 10.718 1.00 81.94 282 THR A C 1
ATOM 2246 O O . THR A 1 282 ? 17.238 10.161 11.882 1.00 81.94 282 THR A O 1
ATOM 2249 N N . PHE A 1 283 ? 17.171 9.555 9.722 1.00 84.88 283 PHE A N 1
ATOM 2250 C CA . PHE A 1 283 ? 17.900 8.311 9.932 1.00 84.88 283 PHE A CA 1
ATOM 2251 C C . PHE A 1 283 ? 19.405 8.535 9.829 1.00 84.88 283 PHE A C 1
ATOM 2253 O O . PHE A 1 283 ? 19.882 9.444 9.150 1.00 84.88 283 PHE A O 1
ATOM 2260 N N . TYR A 1 284 ? 20.163 7.659 10.470 1.00 81.44 284 TYR A N 1
ATOM 2261 C CA . TYR A 1 284 ? 21.613 7.685 10.514 1.00 81.44 284 TYR A CA 1
ATOM 2262 C C . TYR A 1 284 ? 22.173 6.392 9.947 1.00 81.44 284 TYR A C 1
ATOM 2264 O O . TYR A 1 284 ? 21.769 5.298 10.339 1.00 81.44 284 TYR A O 1
ATOM 2272 N N . CYS A 1 285 ? 23.120 6.533 9.026 1.00 83.81 285 CYS A N 1
ATOM 2273 C CA . CYS A 1 285 ? 23.858 5.428 8.438 1.00 83.81 285 CYS A CA 1
ATOM 2274 C C . CYS A 1 285 ? 25.107 5.151 9.284 1.00 83.81 285 CYS A C 1
ATOM 2276 O O . CYS A 1 285 ? 26.108 5.863 9.179 1.00 83.81 285 CYS A O 1
ATOM 2278 N N . ASN A 1 286 ? 25.041 4.126 10.128 1.00 80.69 286 ASN A N 1
ATOM 2279 C CA . ASN A 1 286 ? 26.064 3.758 11.101 1.00 80.69 286 ASN A CA 1
ATOM 2280 C C . ASN A 1 286 ? 26.878 2.538 10.650 1.00 80.69 286 ASN A C 1
ATOM 2282 O O . ASN A 1 286 ? 26.343 1.593 10.067 1.00 80.69 286 ASN A O 1
ATOM 2286 N N . ARG A 1 287 ? 28.177 2.539 10.965 1.00 81.00 287 ARG A N 1
ATOM 2287 C CA . ARG A 1 287 ? 29.104 1.422 10.720 1.00 81.00 287 ARG A CA 1
ATOM 2288 C C . ARG A 1 287 ? 30.209 1.405 11.785 1.00 81.00 287 ARG A C 1
ATOM 2290 O O . ARG A 1 287 ? 30.500 2.430 12.401 1.00 81.00 287 ARG A O 1
ATOM 2297 N N . LEU A 1 288 ? 30.840 0.246 11.984 1.00 80.56 288 LEU A N 1
ATOM 2298 C CA . LEU A 1 288 ? 32.081 0.130 12.755 1.00 80.56 288 LEU A CA 1
ATOM 2299 C C . LEU A 1 288 ? 33.281 0.671 11.965 1.00 80.56 288 LEU A C 1
ATOM 2301 O O . LEU A 1 288 ? 33.533 0.246 10.835 1.00 80.56 288 LEU A O 1
ATOM 2305 N N . ASN A 1 289 ? 34.034 1.583 12.575 1.00 77.81 289 ASN A N 1
ATOM 2306 C CA . ASN A 1 289 ? 35.298 2.078 12.040 1.00 77.81 289 ASN A CA 1
ATOM 2307 C C . ASN A 1 289 ? 36.451 1.076 12.277 1.00 77.81 289 ASN A C 1
ATOM 2309 O O . ASN A 1 289 ? 36.257 -0.004 12.833 1.00 77.81 289 ASN A O 1
ATOM 2313 N N . GLU A 1 290 ? 37.671 1.440 11.872 1.00 79.19 290 GLU A N 1
ATOM 2314 C CA . GLU A 1 290 ? 38.883 0.607 12.012 1.00 79.19 290 GLU A CA 1
ATOM 2315 C C . GLU A 1 290 ? 39.190 0.191 13.460 1.00 79.19 290 GLU A C 1
ATOM 2317 O O . GLU A 1 290 ? 39.763 -0.871 13.691 1.00 79.19 290 GLU A O 1
ATOM 2322 N N . ASN A 1 291 ? 38.752 0.986 14.439 1.00 79.19 291 ASN A N 1
ATOM 2323 C CA . ASN A 1 291 ? 38.921 0.707 15.865 1.00 79.19 291 ASN A CA 1
ATOM 2324 C C . ASN A 1 291 ? 37.739 -0.076 16.459 1.00 79.19 291 ASN A C 1
ATOM 2326 O O . ASN A 1 291 ? 37.632 -0.189 17.679 1.00 79.19 291 ASN A O 1
ATOM 2330 N N . PHE A 1 292 ? 36.833 -0.588 15.619 1.00 75.88 292 PHE A N 1
ATOM 2331 C CA . PHE A 1 292 ? 35.564 -1.200 16.025 1.00 75.88 292 PHE A CA 1
ATOM 2332 C C . PHE A 1 292 ? 34.680 -0.271 16.875 1.00 75.88 292 PHE A C 1
ATOM 2334 O O . PHE A 1 292 ? 33.848 -0.735 17.655 1.00 75.88 292 PHE A O 1
ATOM 2341 N N . ALA A 1 293 ? 34.847 1.044 16.720 1.00 75.75 293 ALA A N 1
ATOM 2342 C CA . ALA A 1 293 ? 33.979 2.044 17.316 1.00 75.75 293 ALA A CA 1
ATOM 2343 C C . ALA A 1 293 ? 32.898 2.464 16.320 1.00 75.75 293 ALA A C 1
ATOM 2345 O O . ALA A 1 293 ? 33.074 2.418 15.103 1.00 75.75 293 ALA A O 1
ATOM 2346 N N . VAL A 1 294 ? 31.756 2.864 16.852 1.00 75.38 294 VAL A N 1
ATOM 2347 C CA . VAL A 1 294 ? 30.560 3.159 16.070 1.00 75.38 294 VAL A CA 1
ATOM 2348 C C . VAL A 1 294 ? 30.647 4.581 15.552 1.00 75.38 294 VAL A C 1
ATOM 2350 O O . VAL A 1 294 ? 30.890 5.508 16.321 1.00 75.38 294 VAL A O 1
ATOM 2353 N N . GLN A 1 295 ? 30.441 4.753 14.251 1.00 78.00 295 GLN A N 1
ATOM 2354 C CA . GLN A 1 295 ? 30.507 6.055 13.607 1.00 78.00 295 GLN A CA 1
ATOM 2355 C C . GLN A 1 295 ? 29.380 6.208 12.584 1.00 78.00 295 GLN A C 1
ATOM 2357 O O . GLN A 1 295 ? 29.090 5.285 11.819 1.00 78.00 295 GLN A O 1
ATOM 2362 N N . ALA A 1 296 ? 28.762 7.390 12.567 1.00 80.19 296 ALA A N 1
ATOM 2363 C CA . ALA A 1 296 ? 27.809 7.778 11.539 1.00 80.19 296 ALA A CA 1
ATOM 2364 C C . ALA A 1 296 ? 28.559 8.274 10.296 1.00 80.19 296 ALA A C 1
ATOM 2366 O O . ALA A 1 296 ? 29.424 9.146 10.383 1.00 80.19 296 ALA A O 1
ATOM 2367 N N . TYR A 1 297 ? 28.210 7.722 9.139 1.00 83.81 297 TYR A N 1
ATOM 2368 C CA . TYR A 1 297 ? 28.783 8.066 7.837 1.00 83.81 297 TYR A CA 1
ATOM 2369 C C . TYR A 1 297 ? 27.819 8.895 6.976 1.00 83.81 297 TYR A C 1
ATOM 2371 O O . TYR A 1 297 ? 28.236 9.492 5.990 1.00 83.81 297 TYR A O 1
ATOM 2379 N N . GLY A 1 298 ? 26.547 9.007 7.352 1.00 87.31 298 GLY A N 1
ATOM 2380 C CA . GLY A 1 298 ? 25.581 9.851 6.652 1.00 87.31 298 GLY A CA 1
ATOM 2381 C C . GLY A 1 298 ? 24.282 10.012 7.428 1.00 87.31 298 GLY A C 1
ATOM 2382 O O . GLY A 1 298 ? 23.983 9.201 8.309 1.00 87.31 298 GLY A O 1
ATOM 2383 N N . THR A 1 299 ? 23.512 11.041 7.086 1.00 87.38 299 THR A N 1
ATOM 2384 C CA . THR A 1 299 ? 22.142 11.240 7.569 1.00 87.38 299 THR A CA 1
ATOM 2385 C C . THR A 1 299 ? 21.156 11.161 6.410 1.00 87.38 299 THR A C 1
ATOM 2387 O O . THR A 1 299 ? 21.483 11.504 5.278 1.00 87.38 299 THR A O 1
ATOM 2390 N N . ILE A 1 300 ? 19.949 10.678 6.675 1.00 88.50 300 ILE A N 1
ATOM 2391 C CA . ILE A 1 300 ? 18.857 10.593 5.707 1.00 88.50 300 ILE A CA 1
ATOM 2392 C C . ILE A 1 300 ? 17.686 11.364 6.301 1.00 88.50 300 ILE A C 1
ATOM 2394 O O . ILE A 1 300 ? 17.040 10.881 7.228 1.00 88.50 300 ILE A O 1
ATOM 2398 N N . PHE A 1 301 ? 17.417 12.557 5.782 1.00 87.00 301 PHE A N 1
ATOM 2399 C CA . PHE A 1 301 ? 16.240 13.333 6.167 1.00 87.00 301 PHE A CA 1
ATOM 2400 C C . PHE A 1 301 ? 15.066 12.970 5.259 1.00 87.00 301 PHE A C 1
ATOM 2402 O O . PHE A 1 301 ? 15.197 13.058 4.037 1.00 87.00 301 PHE A O 1
ATOM 2409 N N . VAL A 1 302 ? 13.932 12.568 5.837 1.00 86.38 302 VAL A N 1
ATOM 2410 C CA . VAL A 1 302 ? 12.744 12.152 5.076 1.00 86.38 302 VAL A CA 1
ATOM 2411 C C . VAL A 1 302 ? 11.609 13.151 5.270 1.00 86.38 302 VAL A C 1
ATOM 2413 O O . VAL A 1 302 ? 11.200 13.430 6.396 1.00 86.38 302 VAL A O 1
ATOM 2416 N N . GLN A 1 303 ? 11.072 13.656 4.160 1.00 82.06 303 GLN A N 1
ATOM 2417 C CA . GLN A 1 303 ? 9.942 14.577 4.129 1.00 82.06 303 GLN A CA 1
ATOM 2418 C C . GLN A 1 303 ? 8.845 14.032 3.203 1.00 82.06 303 GLN A C 1
ATOM 2420 O O . GLN A 1 303 ? 8.887 14.187 1.983 1.00 82.06 303 GLN A O 1
ATOM 2425 N N . GLY A 1 304 ? 7.830 13.391 3.785 1.00 78.25 304 GLY A N 1
ATOM 2426 C CA . GLY A 1 304 ? 6.797 12.705 3.004 1.00 78.25 304 GLY A CA 1
ATOM 2427 C C . GLY A 1 304 ? 7.403 11.560 2.185 1.00 78.25 304 GLY A C 1
ATOM 2428 O O . GLY A 1 304 ? 7.982 10.643 2.757 1.00 78.25 304 GLY A O 1
ATOM 2429 N N . PHE A 1 305 ? 7.296 11.626 0.854 1.00 72.50 305 PHE A N 1
ATOM 2430 C CA . PHE A 1 305 ? 7.835 10.611 -0.067 1.00 72.50 305 PHE A CA 1
ATOM 2431 C C . PHE A 1 305 ? 9.232 10.938 -0.618 1.00 72.50 305 PHE A C 1
ATOM 2433 O O . PHE A 1 305 ? 9.738 10.212 -1.472 1.00 72.50 305 PHE A O 1
ATOM 2440 N N . THR A 1 306 ? 9.856 12.032 -0.171 1.00 78.06 306 THR A N 1
ATOM 2441 C CA . THR A 1 306 ? 11.214 12.404 -0.583 1.00 78.06 306 THR A CA 1
ATOM 2442 C C . THR A 1 306 ? 12.202 12.172 0.553 1.00 78.06 306 THR A C 1
ATOM 2444 O O . THR A 1 306 ? 11.910 12.423 1.722 1.00 78.06 306 THR A O 1
ATOM 2447 N N . ALA A 1 307 ? 13.391 11.682 0.207 1.00 86.12 307 ALA A N 1
ATOM 2448 C CA . ALA A 1 307 ? 14.487 11.473 1.141 1.00 86.12 307 ALA A CA 1
ATOM 2449 C C . ALA A 1 307 ? 15.741 12.177 0.618 1.00 86.12 307 ALA A C 1
ATOM 2451 O O . ALA A 1 307 ? 16.051 12.098 -0.571 1.00 86.12 307 ALA A O 1
ATOM 2452 N N . ASN A 1 308 ? 16.461 12.856 1.506 1.00 90.25 308 ASN A N 1
ATOM 2453 C CA . ASN A 1 308 ? 17.724 13.510 1.198 1.00 90.25 308 ASN A CA 1
ATOM 2454 C C . ASN A 1 308 ? 18.850 12.868 2.013 1.00 90.25 308 ASN A C 1
ATOM 2456 O O . ASN A 1 308 ? 18.834 12.934 3.244 1.00 90.25 308 ASN A O 1
ATOM 2460 N N . PHE A 1 309 ? 19.813 12.246 1.329 1.00 89.00 309 PHE A N 1
ATOM 2461 C CA . PHE A 1 309 ? 21.006 11.682 1.954 1.00 89.00 309 PHE A CA 1
ATOM 2462 C C . PHE A 1 309 ? 22.111 12.736 2.022 1.00 89.00 309 PHE A C 1
ATOM 2464 O O . PHE A 1 309 ? 22.586 13.222 0.997 1.00 89.00 309 PHE A O 1
ATOM 2471 N N . MET A 1 310 ? 22.548 13.062 3.233 1.00 88.88 310 MET A N 1
ATOM 2472 C CA . MET A 1 310 ? 23.669 13.957 3.484 1.00 88.88 310 MET A CA 1
ATOM 2473 C C . MET A 1 310 ? 24.874 13.128 3.951 1.00 88.88 310 MET A C 1
ATOM 2475 O O . MET A 1 310 ? 24.843 12.579 5.058 1.00 88.88 310 MET A O 1
ATOM 2479 N N . PRO A 1 311 ? 25.944 13.013 3.145 1.00 88.31 311 PRO A N 1
ATOM 2480 C CA . PRO A 1 311 ? 27.142 12.293 3.560 1.00 88.31 311 PRO A CA 1
ATOM 2481 C C . PRO A 1 311 ? 27.850 13.044 4.698 1.00 88.31 311 PRO A C 1
ATOM 2483 O O . PRO A 1 311 ? 28.037 14.257 4.638 1.00 88.31 311 PRO A O 1
ATOM 2486 N N . LEU A 1 312 ? 28.267 12.310 5.733 1.00 86.00 312 LEU A N 1
ATOM 2487 C CA . LEU A 1 312 ? 29.114 12.810 6.827 1.00 86.00 312 LEU A CA 1
ATOM 2488 C C . LEU A 1 312 ? 30.597 12.449 6.622 1.00 86.00 312 LEU A C 1
ATOM 2490 O O . LEU A 1 312 ? 31.445 12.820 7.433 1.00 86.00 312 LEU A O 1
ATOM 2494 N N . PHE A 1 313 ? 30.923 11.718 5.551 1.00 81.19 313 PHE A N 1
ATOM 2495 C CA . PHE A 1 313 ? 32.295 11.406 5.157 1.00 81.19 313 PHE A CA 1
ATOM 2496 C C . PHE A 1 313 ? 32.821 12.402 4.118 1.00 81.19 313 PHE A C 1
ATOM 2498 O O . PHE A 1 313 ? 32.094 12.865 3.245 1.00 81.19 313 PHE A O 1
ATOM 2505 N N . THR A 1 314 ? 34.119 12.694 4.193 1.00 80.62 314 THR A N 1
ATOM 2506 C CA . THR A 1 314 ? 34.855 13.446 3.164 1.00 80.62 314 THR A CA 1
ATOM 2507 C C . THR A 1 314 ? 35.490 12.534 2.113 1.00 80.62 314 THR A C 1
ATOM 2509 O O . THR A 1 314 ? 35.743 12.975 0.999 1.00 80.62 314 THR A O 1
ATOM 2512 N N . ASP A 1 315 ? 35.737 11.270 2.465 1.00 81.62 315 ASP A N 1
ATOM 2513 C CA . ASP A 1 315 ? 36.335 10.242 1.613 1.00 81.62 315 ASP A CA 1
ATOM 2514 C C . ASP A 1 315 ? 35.435 8.997 1.596 1.00 81.62 315 ASP A C 1
ATOM 2516 O O . ASP A 1 315 ? 35.214 8.359 2.630 1.00 81.62 315 ASP A O 1
ATOM 2520 N N . GLU A 1 316 ? 34.910 8.673 0.413 1.00 82.69 316 GLU A N 1
ATOM 2521 C CA . GLU A 1 316 ? 33.982 7.562 0.176 1.00 82.69 316 GLU A CA 1
ATOM 2522 C C . GLU A 1 316 ? 34.643 6.190 0.383 1.00 82.69 316 GLU A C 1
ATOM 2524 O O . GLU A 1 316 ? 33.979 5.226 0.767 1.00 82.69 316 GLU A O 1
ATOM 2529 N N . SER A 1 317 ? 35.965 6.084 0.216 1.00 79.75 317 SER A N 1
ATOM 2530 C CA . SER A 1 317 ? 36.683 4.816 0.400 1.00 79.75 317 SER A CA 1
ATOM 2531 C C . SER A 1 317 ? 36.522 4.257 1.821 1.00 79.75 317 SER A C 1
ATOM 2533 O O . SER A 1 317 ? 36.485 3.040 2.022 1.00 79.75 317 SER A O 1
ATOM 2535 N N . ARG A 1 318 ? 36.314 5.143 2.805 1.00 78.50 318 ARG A N 1
ATOM 2536 C CA . ARG A 1 318 ? 36.062 4.783 4.207 1.00 78.50 318 ARG A CA 1
ATOM 2537 C C . ARG A 1 318 ? 34.705 4.112 4.406 1.00 78.50 318 ARG A C 1
ATOM 2539 O O . ARG A 1 318 ? 34.565 3.307 5.325 1.00 78.50 318 ARG A O 1
ATOM 2546 N N . LEU A 1 319 ? 33.722 4.406 3.551 1.00 79.12 319 LEU A N 1
ATOM 2547 C CA . LEU A 1 319 ? 32.424 3.732 3.553 1.00 79.12 319 LEU A CA 1
ATOM 2548 C C . LEU A 1 319 ? 32.550 2.300 3.018 1.00 79.12 319 LEU A C 1
ATOM 2550 O O . LEU A 1 319 ? 31.910 1.392 3.548 1.00 79.12 319 LEU A O 1
ATOM 2554 N N . TRP A 1 320 ? 33.416 2.088 2.022 1.00 81.75 320 TRP A N 1
ATOM 2555 C CA . TRP A 1 320 ? 33.577 0.826 1.289 1.00 81.75 320 TRP A CA 1
ATOM 2556 C C . TRP A 1 320 ? 34.809 0.005 1.691 1.00 81.75 320 TRP A C 1
ATOM 2558 O O . TRP A 1 320 ? 35.243 -0.853 0.925 1.00 81.75 320 TRP A O 1
ATOM 2568 N N . LEU A 1 321 ? 35.361 0.213 2.892 1.00 76.19 321 LEU A N 1
ATOM 2569 C CA . LEU A 1 321 ? 36.642 -0.365 3.338 1.00 76.19 321 LEU A CA 1
ATOM 2570 C C . LEU A 1 321 ? 36.781 -1.883 3.085 1.00 76.19 321 LEU A C 1
ATOM 2572 O O . LEU A 1 321 ? 37.858 -2.359 2.740 1.00 76.19 321 LEU A O 1
ATOM 2576 N N . LYS A 1 322 ? 35.693 -2.653 3.238 1.00 81.06 322 LYS A N 1
ATOM 2577 C CA . LYS A 1 322 ? 35.673 -4.113 3.010 1.00 81.06 322 LYS A CA 1
ATOM 2578 C C . LYS A 1 322 ? 35.419 -4.538 1.556 1.00 81.06 322 LYS A C 1
ATOM 2580 O O . LYS A 1 322 ? 35.698 -5.682 1.216 1.00 81.06 322 LYS A O 1
ATOM 2585 N N . HIS A 1 323 ? 34.918 -3.637 0.713 1.00 74.81 323 HIS A N 1
ATOM 2586 C CA . HIS A 1 323 ? 34.539 -3.919 -0.677 1.00 74.81 323 HIS A CA 1
ATOM 2587 C C . HIS A 1 323 ? 35.530 -3.355 -1.704 1.00 74.81 323 HIS A C 1
ATOM 2589 O O . HIS A 1 323 ? 35.522 -3.784 -2.853 1.00 74.81 323 HIS A O 1
ATOM 2595 N N . GLY A 1 324 ? 36.382 -2.398 -1.315 1.00 74.81 324 GLY A N 1
ATOM 2596 C CA . GLY A 1 324 ? 37.283 -1.704 -2.245 1.00 74.81 324 GLY A CA 1
ATOM 2597 C C . GLY A 1 324 ? 36.564 -0.761 -3.221 1.00 74.81 324 GLY A C 1
ATOM 2598 O O . GLY A 1 324 ? 37.189 -0.272 -4.158 1.00 74.81 324 GLY A O 1
ATOM 2599 N N . GLY A 1 325 ? 35.266 -0.517 -3.008 1.00 80.38 325 GLY A N 1
ATOM 2600 C CA . GLY A 1 325 ? 34.383 0.320 -3.821 1.00 80.38 325 GLY A CA 1
ATOM 2601 C C . GLY A 1 325 ? 32.907 -0.074 -3.643 1.00 80.38 325 GLY A C 1
ATOM 2602 O O . GLY A 1 325 ? 32.625 -1.072 -2.974 1.00 80.38 325 GLY A O 1
ATOM 2603 N N . PRO A 1 326 ? 31.959 0.686 -4.217 1.00 80.06 326 PRO A N 1
ATOM 2604 C CA . PRO A 1 326 ? 30.542 0.337 -4.180 1.00 80.06 326 PRO A CA 1
ATOM 2605 C C . PRO A 1 326 ? 30.281 -0.968 -4.960 1.00 80.06 326 PRO A C 1
ATOM 2607 O O . PRO A 1 326 ? 30.724 -1.092 -6.108 1.00 80.06 326 PRO A O 1
ATOM 2610 N N . PRO A 1 327 ? 29.574 -1.953 -4.374 1.00 77.38 327 PRO A N 1
ATOM 2611 C CA . PRO A 1 327 ? 29.270 -3.207 -5.056 1.00 77.38 327 PRO A CA 1
ATOM 2612 C C . PRO A 1 327 ? 28.253 -3.001 -6.199 1.00 77.38 327 PRO A C 1
ATOM 2614 O O . PRO A 1 327 ? 27.378 -2.137 -6.100 1.00 77.38 327 PRO A O 1
ATOM 2617 N N . PRO A 1 328 ? 28.328 -3.787 -7.291 1.00 74.50 328 PRO A N 1
ATOM 2618 C CA . PRO A 1 328 ? 27.356 -3.717 -8.381 1.00 74.50 328 PRO A CA 1
ATOM 2619 C C . PRO A 1 328 ? 25.982 -4.254 -7.947 1.00 74.50 328 PRO A C 1
ATOM 2621 O O . PRO A 1 328 ? 25.896 -5.220 -7.196 1.00 74.50 328 PRO A O 1
ATOM 2624 N N . ALA A 1 329 ? 24.899 -3.667 -8.470 1.00 71.56 329 ALA A N 1
ATOM 2625 C CA . ALA A 1 329 ? 23.524 -4.053 -8.119 1.00 71.56 329 ALA A CA 1
ATOM 2626 C C . ALA A 1 329 ? 23.119 -5.461 -8.604 1.00 71.56 329 ALA A C 1
ATOM 2628 O O . ALA A 1 329 ? 22.239 -6.088 -8.018 1.00 71.56 329 ALA A O 1
ATOM 2629 N N . VAL A 1 330 ? 23.753 -5.960 -9.671 1.00 70.31 330 VAL A N 1
ATOM 2630 C CA . VAL A 1 330 ? 23.584 -7.328 -10.181 1.00 70.31 330 VAL A CA 1
ATOM 2631 C C . VAL A 1 330 ? 24.960 -8.002 -10.186 1.00 70.31 330 VAL A C 1
ATOM 2633 O O . VAL A 1 330 ? 25.910 -7.409 -10.713 1.00 70.31 330 VAL A O 1
ATOM 2636 N N . PRO A 1 331 ? 25.101 -9.221 -9.628 1.00 72.06 331 PRO A N 1
ATOM 2637 C CA . PRO A 1 331 ? 26.352 -9.967 -9.688 1.00 72.06 331 PRO A CA 1
ATOM 2638 C C . PRO A 1 331 ? 26.809 -10.166 -11.135 1.00 72.06 331 PRO A C 1
ATOM 2640 O O . PRO A 1 331 ? 25.986 -10.327 -12.034 1.00 72.06 331 PRO A O 1
ATOM 2643 N N . LYS A 1 332 ? 28.123 -10.240 -11.370 1.00 73.56 332 LYS A N 1
ATOM 2644 C CA . LYS A 1 332 ? 28.693 -10.364 -12.729 1.00 73.56 332 LYS A CA 1
ATOM 2645 C C . LYS A 1 332 ? 28.154 -11.558 -13.528 1.00 73.56 332 LYS A C 1
ATOM 2647 O O . LYS A 1 332 ? 28.172 -11.511 -14.747 1.00 73.56 332 LYS A O 1
ATOM 2652 N N . CYS A 1 333 ? 27.703 -12.611 -12.850 1.00 72.38 333 CYS A N 1
ATOM 2653 C CA . CYS A 1 333 ? 27.144 -13.817 -13.460 1.00 72.38 333 CYS A CA 1
ATOM 2654 C C . CYS A 1 333 ? 25.612 -13.929 -13.359 1.00 72.38 333 CYS A C 1
ATOM 2656 O O . CYS A 1 333 ? 25.047 -14.980 -13.677 1.00 72.38 333 CYS A O 1
ATOM 2658 N N . GLY A 1 334 ? 24.929 -12.868 -12.918 1.00 68.81 334 GLY A N 1
ATOM 2659 C CA . GLY A 1 334 ? 23.518 -12.908 -12.535 1.00 68.81 334 GLY A CA 1
ATOM 2660 C C . GLY A 1 334 ? 23.274 -13.768 -11.287 1.00 68.81 334 GLY A C 1
ATOM 2661 O O . GLY A 1 334 ? 24.123 -14.556 -10.872 1.00 68.81 334 GLY A O 1
ATOM 2662 N N . PHE A 1 335 ? 22.096 -13.641 -10.676 1.00 65.75 335 PHE A N 1
ATOM 2663 C CA . PHE A 1 335 ? 21.773 -14.344 -9.423 1.00 65.75 335 PHE A CA 1
ATOM 2664 C C . PHE A 1 335 ? 21.740 -15.877 -9.558 1.00 65.75 335 PHE A C 1
ATOM 2666 O O . PHE A 1 335 ? 22.028 -16.584 -8.601 1.00 65.75 335 PHE A O 1
ATOM 2673 N N . GLN A 1 336 ? 21.433 -16.397 -10.753 1.00 68.31 336 GLN A N 1
ATOM 2674 C CA . GLN A 1 336 ? 21.403 -17.839 -11.041 1.00 68.31 336 GLN A CA 1
ATOM 2675 C C . GLN A 1 336 ? 22.723 -18.379 -11.622 1.00 68.31 336 GLN A C 1
ATOM 2677 O O . GLN A 1 336 ? 22.784 -19.537 -12.029 1.00 68.31 336 GLN A O 1
ATOM 2682 N N . GLY A 1 337 ? 23.760 -17.545 -11.757 1.00 68.38 337 GLY A N 1
ATOM 2683 C CA . GLY A 1 337 ? 25.035 -17.941 -12.370 1.00 68.38 337 GLY A CA 1
ATOM 2684 C C . GLY A 1 337 ? 24.984 -18.187 -13.888 1.00 68.38 337 GLY A C 1
ATOM 2685 O O . GLY A 1 337 ? 25.973 -18.612 -14.476 1.00 68.38 337 GLY A O 1
ATOM 2686 N N . ARG A 1 338 ? 23.840 -17.934 -14.539 1.00 67.88 338 ARG A N 1
ATOM 2687 C CA . ARG A 1 338 ? 23.603 -18.203 -15.972 1.00 67.88 338 ARG A CA 1
ATOM 2688 C C . ARG A 1 338 ? 24.007 -17.054 -16.903 1.00 67.88 338 ARG A C 1
ATOM 2690 O O . ARG A 1 338 ? 24.038 -17.245 -18.112 1.00 67.88 338 ARG A O 1
ATOM 2697 N N . GLN A 1 339 ? 24.292 -15.869 -16.364 1.00 69.94 339 GLN A N 1
ATOM 2698 C CA . GLN A 1 339 ? 24.558 -14.642 -17.129 1.00 69.94 339 GLN A CA 1
ATOM 2699 C C . GLN A 1 339 ? 26.030 -14.220 -17.056 1.00 69.94 339 GLN A C 1
ATOM 2701 O O . GLN A 1 339 ? 26.345 -13.035 -17.129 1.00 69.94 339 GLN A O 1
ATOM 2706 N N . CYS A 1 340 ? 26.950 -15.170 -16.879 1.00 76.75 340 CYS A N 1
ATOM 2707 C CA . CYS A 1 340 ? 28.370 -14.843 -16.908 1.00 76.75 340 CYS A CA 1
ATOM 2708 C C . CYS A 1 340 ? 28.750 -14.267 -18.281 1.00 76.75 340 CYS A C 1
ATOM 2710 O O . CYS A 1 340 ? 28.379 -14.851 -19.305 1.00 76.75 340 CYS A O 1
ATOM 2712 N N . PRO A 1 341 ? 29.504 -13.155 -18.335 1.00 68.94 341 PRO A N 1
ATOM 2713 C CA . PRO A 1 341 ? 30.023 -12.653 -19.595 1.00 68.94 341 PRO A CA 1
ATOM 2714 C C . PRO A 1 341 ? 30.868 -13.745 -20.253 1.00 68.94 341 PRO A C 1
ATOM 2716 O O . PRO A 1 341 ? 31.789 -14.291 -19.641 1.00 68.94 341 PRO A O 1
ATOM 2719 N N . LEU A 1 342 ? 30.532 -14.070 -21.503 1.00 67.44 342 LEU A N 1
ATOM 2720 C CA . LEU A 1 342 ? 31.300 -15.010 -22.311 1.00 67.44 342 LEU A CA 1
ATOM 2721 C C . LEU A 1 342 ? 32.722 -14.473 -22.503 1.00 67.44 342 LEU A C 1
ATOM 2723 O O . LEU A 1 342 ? 32.941 -13.263 -22.614 1.00 67.44 342 LEU A O 1
ATOM 2727 N N . ASN A 1 343 ? 33.699 -15.377 -22.569 1.00 73.25 343 ASN A N 1
ATOM 2728 C CA . ASN A 1 343 ? 35.086 -14.996 -22.812 1.00 73.25 343 ASN A CA 1
ATOM 2729 C C . ASN A 1 343 ? 35.204 -14.194 -24.120 1.00 73.25 343 ASN A C 1
ATOM 2731 O O . ASN A 1 343 ? 34.547 -14.506 -25.113 1.00 73.25 343 ASN A O 1
ATOM 2735 N N . ILE A 1 344 ? 36.097 -13.197 -24.149 1.00 71.44 344 ILE A N 1
ATOM 2736 C CA . ILE A 1 344 ? 36.304 -12.295 -25.305 1.00 71.44 344 ILE A CA 1
ATOM 2737 C C . ILE A 1 344 ? 36.527 -13.086 -26.610 1.00 71.44 344 ILE A C 1
ATOM 2739 O O . ILE A 1 344 ? 36.061 -12.691 -27.678 1.00 71.44 344 ILE A O 1
ATOM 2743 N N . PHE A 1 345 ? 37.191 -14.239 -26.520 1.00 64.19 345 PHE A N 1
ATOM 2744 C CA . PHE A 1 345 ? 37.441 -15.127 -27.655 1.00 64.19 345 PHE A CA 1
ATOM 2745 C C . PHE A 1 345 ? 36.187 -15.821 -28.199 1.00 64.19 345 PHE A C 1
ATOM 2747 O O . PHE A 1 345 ? 36.118 -16.072 -29.400 1.00 64.19 345 PHE A O 1
ATOM 2754 N N . GLU A 1 346 ? 35.199 -16.118 -27.355 1.00 66.75 346 GLU A N 1
ATOM 2755 C CA . GLU A 1 346 ? 33.924 -16.699 -27.787 1.00 66.75 346 GLU A CA 1
ATOM 2756 C C . GLU A 1 346 ? 32.986 -15.626 -28.340 1.00 66.75 346 GLU A C 1
ATOM 2758 O O . GLU A 1 346 ? 32.399 -15.825 -29.401 1.00 66.75 346 GLU A O 1
ATOM 2763 N N . ALA A 1 347 ? 32.921 -14.459 -27.690 1.00 68.81 347 ALA A N 1
ATOM 2764 C CA . ALA A 1 347 ? 32.063 -13.351 -28.110 1.00 68.81 347 ALA A CA 1
ATOM 2765 C C . ALA A 1 347 ? 32.451 -12.767 -29.486 1.00 68.81 347 ALA A C 1
ATOM 2767 O O . ALA A 1 347 ? 31.581 -12.401 -30.274 1.00 68.81 347 ALA A O 1
ATOM 2768 N N . TYR A 1 348 ? 33.750 -12.711 -29.808 1.00 78.31 348 TYR A N 1
ATOM 2769 C CA . TYR A 1 348 ? 34.262 -12.086 -31.039 1.00 78.31 348 TYR A CA 1
ATOM 2770 C C . TYR A 1 348 ? 34.922 -13.067 -32.011 1.00 78.31 348 TYR A C 1
ATOM 2772 O O . TYR A 1 348 ? 35.635 -12.646 -32.924 1.00 78.31 348 TYR A O 1
ATOM 2780 N N . LYS A 1 349 ? 34.678 -14.374 -31.863 1.00 81.38 349 LYS A N 1
ATOM 2781 C CA . LYS A 1 349 ? 35.292 -15.425 -32.693 1.00 81.38 349 LYS A CA 1
ATOM 2782 C C . LYS A 1 349 ? 35.197 -15.127 -34.193 1.00 81.38 349 LYS A C 1
ATOM 2784 O O . LYS A 1 349 ? 36.186 -15.226 -34.915 1.00 81.38 349 LYS A O 1
ATOM 2789 N N . THR A 1 350 ? 34.021 -14.709 -34.655 1.00 79.25 350 THR A N 1
ATOM 2790 C CA . THR A 1 350 ? 33.764 -14.380 -36.063 1.00 79.25 350 THR A CA 1
ATOM 2791 C C . THR A 1 350 ? 34.555 -13.151 -36.510 1.00 79.25 350 THR A C 1
ATOM 2793 O O . THR A 1 350 ? 35.157 -13.162 -37.579 1.00 79.25 350 THR A O 1
ATOM 2796 N N . TRP A 1 351 ? 34.625 -12.117 -35.668 1.00 81.69 351 TRP A N 1
ATOM 2797 C CA . TRP A 1 351 ? 35.362 -10.886 -35.954 1.00 81.69 351 TRP A CA 1
ATOM 2798 C C . TRP A 1 351 ? 36.872 -11.104 -36.014 1.00 81.69 351 TRP A C 1
ATOM 2800 O O . TRP A 1 351 ? 37.523 -10.558 -36.900 1.00 81.69 351 TRP A O 1
ATOM 2810 N N . PHE A 1 352 ? 37.430 -11.954 -35.149 1.00 81.88 352 PHE A N 1
ATOM 2811 C CA . PHE A 1 352 ? 38.840 -12.341 -35.230 1.00 81.88 352 PHE A CA 1
ATOM 2812 C C . PHE A 1 352 ? 39.156 -13.101 -36.524 1.00 81.88 352 PHE A C 1
ATOM 2814 O O . PHE A 1 352 ? 40.162 -12.810 -37.169 1.00 81.88 352 PHE A O 1
ATOM 2821 N N . ILE A 1 353 ? 38.285 -14.022 -36.952 1.00 84.06 353 ILE A N 1
ATOM 2822 C CA . ILE A 1 353 ? 38.448 -14.743 -38.226 1.00 84.06 353 ILE A CA 1
ATOM 2823 C C . ILE A 1 353 ? 38.381 -13.769 -39.412 1.00 84.06 353 ILE A C 1
ATOM 2825 O O . ILE A 1 353 ? 39.220 -13.836 -40.311 1.00 84.06 353 ILE A O 1
ATOM 2829 N N . VAL A 1 354 ? 37.432 -12.829 -39.396 1.00 86.19 354 VAL A N 1
ATOM 2830 C CA . VAL A 1 354 ? 37.298 -11.790 -40.428 1.00 86.19 354 VAL A CA 1
ATOM 2831 C C . VAL A 1 354 ? 38.518 -10.868 -40.448 1.00 86.19 354 VAL A C 1
ATOM 2833 O O . VAL A 1 354 ? 39.046 -10.593 -41.520 1.00 86.19 354 VAL A O 1
ATOM 2836 N N . ALA A 1 355 ? 39.026 -10.442 -39.290 1.00 84.38 355 ALA A N 1
ATOM 2837 C CA . ALA A 1 355 ? 40.219 -9.603 -39.200 1.00 84.38 355 ALA A CA 1
ATOM 2838 C C . ALA A 1 355 ? 41.463 -10.313 -39.757 1.00 84.38 355 ALA A C 1
ATOM 2840 O O . ALA A 1 355 ? 42.232 -9.706 -40.500 1.00 84.38 355 ALA A O 1
ATOM 2841 N N . ILE A 1 356 ? 41.628 -11.610 -39.475 1.00 87.19 356 ILE A N 1
ATOM 2842 C CA . ILE A 1 356 ? 42.708 -12.428 -40.046 1.00 87.19 356 ILE A CA 1
ATOM 2843 C C . ILE A 1 356 ? 42.541 -12.559 -41.567 1.00 87.19 356 ILE A C 1
ATOM 2845 O O . ILE A 1 356 ? 43.515 -12.409 -42.302 1.00 87.19 356 ILE A O 1
ATOM 2849 N N . ALA A 1 357 ? 41.319 -12.773 -42.062 1.00 85.56 357 ALA A N 1
ATOM 2850 C CA . ALA A 1 357 ? 41.047 -12.855 -43.497 1.00 85.56 357 ALA A CA 1
ATOM 2851 C C . ALA A 1 357 ? 41.315 -11.523 -44.222 1.00 85.56 357 ALA A C 1
ATOM 2853 O O . ALA A 1 357 ? 41.936 -11.522 -45.284 1.00 85.56 357 ALA A O 1
ATOM 2854 N N . ILE A 1 358 ? 40.917 -10.390 -43.633 1.00 87.44 358 ILE A N 1
ATOM 2855 C CA . ILE A 1 358 ? 41.213 -9.045 -44.149 1.00 87.44 358 ILE A CA 1
ATOM 2856 C C . ILE A 1 358 ? 42.721 -8.802 -44.141 1.00 87.44 358 ILE A C 1
ATOM 2858 O O . ILE A 1 358 ? 43.263 -8.313 -45.126 1.00 87.44 358 ILE A O 1
ATOM 2862 N N . PHE A 1 359 ? 43.419 -9.185 -43.072 1.00 86.56 359 PHE A N 1
ATOM 2863 C CA . PHE A 1 359 ? 44.867 -9.034 -42.981 1.00 86.56 359 PHE A CA 1
ATOM 2864 C C . PHE A 1 359 ? 45.596 -9.852 -44.057 1.00 86.56 359 PHE A C 1
ATOM 2866 O O . PHE A 1 359 ? 46.481 -9.334 -44.737 1.00 86.56 359 PHE A O 1
ATOM 2873 N N . ILE A 1 360 ? 45.169 -11.096 -44.296 1.00 88.50 360 ILE A N 1
ATOM 2874 C CA . ILE A 1 360 ? 45.687 -11.936 -45.385 1.00 88.50 360 ILE A CA 1
ATOM 2875 C C . ILE A 1 360 ? 45.359 -11.319 -46.751 1.00 88.50 360 ILE A C 1
ATOM 2877 O O . ILE A 1 360 ? 46.226 -11.276 -47.622 1.00 88.50 360 ILE A O 1
ATOM 2881 N N . PHE A 1 361 ? 44.150 -10.791 -46.944 1.00 85.88 361 PHE A N 1
ATOM 2882 C CA . PHE A 1 361 ? 43.754 -10.131 -48.189 1.00 85.88 361 PHE A CA 1
ATOM 2883 C C . PHE A 1 361 ? 44.571 -8.862 -48.457 1.00 85.88 361 PHE A C 1
ATOM 2885 O O . PHE A 1 361 ? 45.016 -8.647 -49.582 1.00 85.88 361 PHE A O 1
ATOM 2892 N N . VAL A 1 362 ? 44.840 -8.052 -47.430 1.00 87.31 362 VAL A N 1
ATOM 2893 C CA . VAL A 1 362 ? 45.711 -6.873 -47.522 1.00 87.31 362 VAL A CA 1
ATOM 2894 C C . VAL A 1 362 ? 47.136 -7.293 -47.859 1.00 87.31 362 VAL A C 1
ATOM 2896 O O . VAL A 1 362 ? 47.740 -6.687 -48.734 1.00 87.31 362 VAL A O 1
ATOM 2899 N N . ILE A 1 363 ? 47.661 -8.363 -47.254 1.00 87.31 363 ILE A N 1
ATOM 2900 C CA . ILE A 1 363 ? 48.986 -8.896 -47.601 1.00 87.31 363 ILE A CA 1
ATOM 2901 C C . ILE A 1 363 ? 49.023 -9.367 -49.059 1.00 87.31 363 ILE A C 1
ATOM 2903 O O . ILE A 1 363 ? 49.938 -8.992 -49.789 1.00 87.31 363 ILE A O 1
ATOM 2907 N N . ILE A 1 364 ? 48.028 -10.129 -49.516 1.00 86.81 364 ILE A N 1
ATOM 2908 C CA . ILE A 1 364 ? 47.944 -10.600 -50.908 1.00 86.81 364 ILE A CA 1
ATOM 2909 C C . ILE A 1 364 ? 47.800 -9.418 -51.873 1.00 86.81 364 ILE A C 1
ATOM 2911 O O . ILE A 1 364 ? 48.449 -9.402 -52.917 1.00 86.81 364 ILE A O 1
ATOM 2915 N N . SER A 1 365 ? 47.013 -8.403 -51.517 1.00 82.56 365 SER A N 1
ATOM 2916 C CA . SER A 1 365 ? 46.842 -7.185 -52.310 1.00 82.56 365 SER A CA 1
ATOM 2917 C C . SER A 1 365 ? 48.130 -6.361 -52.359 1.00 82.56 365 SER A C 1
ATOM 2919 O O . SER A 1 365 ? 48.539 -5.934 -53.434 1.00 82.56 365 SER A O 1
ATOM 2921 N N . CYS A 1 366 ? 48.842 -6.205 -51.240 1.00 84.12 366 CYS A N 1
ATOM 2922 C CA . CYS A 1 366 ? 50.145 -5.543 -51.194 1.00 84.12 366 CYS A CA 1
ATOM 2923 C C . CYS A 1 366 ? 51.187 -6.306 -52.017 1.00 84.12 366 CYS A C 1
ATOM 2925 O O . CYS A 1 366 ? 51.911 -5.690 -52.793 1.00 84.12 366 CYS A O 1
ATOM 2927 N N . ILE A 1 367 ? 51.229 -7.639 -51.924 1.00 85.94 367 ILE A N 1
ATOM 2928 C CA . ILE A 1 367 ? 52.083 -8.478 -52.775 1.00 85.94 367 ILE A CA 1
ATOM 2929 C C . ILE A 1 367 ? 51.685 -8.310 -54.249 1.00 85.94 367 ILE A C 1
ATOM 2931 O O . ILE A 1 367 ? 52.558 -8.150 -55.095 1.00 85.94 367 ILE A O 1
ATOM 2935 N N . GLY A 1 368 ? 50.391 -8.257 -54.566 1.00 82.75 368 GLY A N 1
ATOM 2936 C CA . GLY A 1 368 ? 49.877 -8.007 -55.913 1.00 82.75 368 GLY A CA 1
ATOM 2937 C C . GLY A 1 368 ? 50.259 -6.630 -56.462 1.00 82.75 368 GLY A C 1
ATOM 2938 O O . GLY A 1 368 ? 50.675 -6.528 -57.613 1.00 82.75 368 GLY A O 1
ATOM 2939 N N . VAL A 1 369 ? 50.194 -5.578 -55.641 1.00 83.69 369 VAL A N 1
ATOM 2940 C CA . VAL A 1 369 ? 50.629 -4.216 -55.990 1.00 83.69 369 VAL A CA 1
ATOM 2941 C C . VAL A 1 369 ? 52.143 -4.157 -56.151 1.00 83.69 369 VAL A C 1
ATOM 2943 O O . VAL A 1 369 ? 52.610 -3.538 -57.098 1.00 83.69 369 VAL A O 1
ATOM 2946 N N . ILE A 1 370 ? 52.916 -4.839 -55.302 1.00 83.06 370 ILE A N 1
ATOM 2947 C CA . ILE A 1 370 ? 54.375 -4.930 -55.440 1.00 83.06 370 ILE A CA 1
ATOM 2948 C C . ILE A 1 370 ? 54.735 -5.677 -56.727 1.00 83.06 370 ILE A C 1
ATOM 2950 O O . ILE A 1 370 ? 55.574 -5.203 -57.483 1.00 83.06 370 ILE A O 1
ATOM 2954 N N . ILE A 1 371 ? 54.076 -6.796 -57.035 1.00 80.31 371 ILE A N 1
ATOM 2955 C CA . ILE A 1 371 ? 54.283 -7.539 -58.285 1.00 80.31 371 ILE A CA 1
ATOM 2956 C C . ILE A 1 371 ? 53.882 -6.680 -59.491 1.00 80.31 371 ILE A C 1
ATOM 2958 O O . ILE A 1 371 ? 54.641 -6.600 -60.454 1.00 80.31 371 ILE A O 1
ATOM 2962 N N . LYS A 1 372 ? 52.739 -5.984 -59.441 1.00 80.69 372 LYS A N 1
ATOM 2963 C CA . LYS A 1 372 ? 52.295 -5.070 -60.503 1.00 80.69 372 LYS A CA 1
ATOM 2964 C C . LYS A 1 372 ? 53.270 -3.907 -60.685 1.00 80.69 372 LYS A C 1
ATOM 2966 O O . LYS A 1 372 ? 53.645 -3.634 -61.817 1.00 80.69 372 LYS A O 1
ATOM 2971 N N . TYR A 1 373 ? 53.741 -3.301 -59.598 1.00 79.12 373 TYR A N 1
ATOM 2972 C CA . TYR A 1 373 ? 54.748 -2.242 -59.602 1.00 79.12 373 TYR A CA 1
ATOM 2973 C C . TYR A 1 373 ? 56.080 -2.735 -60.173 1.00 79.12 373 TYR A C 1
ATOM 2975 O O . TYR A 1 373 ? 56.683 -2.038 -60.976 1.00 79.12 373 TYR A O 1
ATOM 2983 N N . GLN A 1 374 ? 56.525 -3.951 -59.842 1.00 73.50 374 GLN A N 1
ATOM 2984 C CA . GLN A 1 374 ? 57.735 -4.544 -60.423 1.00 73.50 374 GLN A CA 1
ATOM 2985 C C . GLN A 1 374 ? 57.552 -4.862 -61.918 1.00 73.50 374 GLN A C 1
ATOM 2987 O O . GLN A 1 374 ? 58.457 -4.618 -62.712 1.00 73.50 374 GLN A O 1
ATOM 2992 N N . ILE A 1 375 ? 56.375 -5.340 -62.338 1.00 72.38 375 ILE A N 1
ATOM 2993 C CA . ILE A 1 375 ? 56.052 -5.585 -63.754 1.00 72.38 375 ILE A CA 1
ATOM 2994 C C . ILE A 1 375 ? 55.945 -4.269 -64.540 1.00 72.38 375 ILE A C 1
ATOM 2996 O O . ILE A 1 375 ? 56.447 -4.197 -65.660 1.00 72.38 375 ILE A O 1
ATOM 3000 N N . GLU A 1 376 ? 55.314 -3.234 -63.984 1.00 70.94 376 GLU A N 1
ATOM 3001 C CA . GLU A 1 376 ? 55.203 -1.903 -64.591 1.00 70.94 376 GLU A CA 1
ATOM 3002 C C . GLU A 1 376 ? 56.556 -1.202 -64.618 1.00 70.94 376 GLU A C 1
ATOM 3004 O O . GLU A 1 376 ? 56.916 -0.682 -65.661 1.00 70.94 376 GLU A O 1
ATOM 3009 N N . LYS A 1 377 ? 57.373 -1.299 -63.567 1.00 72.44 377 LYS A N 1
ATOM 3010 C CA . LYS A 1 377 ? 58.742 -0.772 -63.551 1.00 72.44 377 LYS A CA 1
ATOM 3011 C C . LYS A 1 377 ? 59.642 -1.465 -64.579 1.00 72.44 377 LYS A C 1
ATOM 3013 O O . LYS A 1 377 ? 60.342 -0.782 -65.317 1.00 72.44 377 LYS A O 1
ATOM 3018 N N . MET A 1 378 ? 59.564 -2.794 -64.716 1.00 59.72 378 MET A N 1
ATOM 3019 C CA . MET A 1 378 ? 60.278 -3.518 -65.780 1.00 59.72 378 MET A CA 1
ATOM 3020 C C . MET A 1 378 ? 59.749 -3.194 -67.190 1.00 59.72 378 MET A C 1
ATOM 3022 O O . MET A 1 378 ? 60.512 -3.239 -68.157 1.00 59.72 378 MET A O 1
ATOM 3026 N N . LYS A 1 379 ? 58.450 -2.890 -67.341 1.00 63.28 379 LYS A N 1
ATOM 3027 C CA . LYS A 1 379 ? 57.867 -2.421 -68.611 1.00 63.28 379 LYS A CA 1
ATOM 3028 C C . LYS A 1 379 ? 58.293 -0.991 -68.925 1.00 63.28 379 LYS A C 1
ATOM 3030 O O . LYS A 1 379 ? 58.636 -0.729 -70.071 1.00 63.28 379 LYS A O 1
ATOM 3035 N N . GLU A 1 380 ? 58.335 -0.112 -67.932 1.00 60.72 380 GLU A N 1
ATOM 3036 C CA . GLU A 1 380 ? 58.708 1.291 -68.080 1.00 60.72 380 GLU A CA 1
ATOM 3037 C C . GLU A 1 380 ? 60.209 1.429 -68.351 1.00 60.72 380 GLU A C 1
ATOM 3039 O O . GLU A 1 380 ? 60.580 2.178 -69.241 1.00 60.72 380 GLU A O 1
ATOM 3044 N N . GLU A 1 381 ? 61.076 0.622 -67.724 1.00 55.72 381 GLU A N 1
ATOM 3045 C CA . GLU A 1 381 ? 62.509 0.556 -68.059 1.00 55.72 381 GLU A CA 1
ATOM 3046 C C . GLU A 1 381 ? 62.756 0.015 -69.481 1.00 55.72 381 GLU A C 1
ATOM 3048 O O . GLU A 1 381 ? 63.652 0.494 -70.178 1.00 55.72 381 GLU A O 1
ATOM 3053 N N . LYS A 1 382 ? 61.940 -0.932 -69.974 1.00 54.41 382 LYS A N 1
ATOM 3054 C CA . LYS A 1 382 ? 61.992 -1.389 -71.380 1.00 54.41 382 LYS A CA 1
ATOM 3055 C C . LYS A 1 382 ? 61.413 -0.363 -72.363 1.00 54.41 382 LYS A C 1
ATOM 3057 O O . LYS A 1 382 ? 61.899 -0.275 -73.489 1.00 54.41 382 LYS A O 1
ATOM 3062 N N . ARG A 1 383 ? 60.412 0.421 -71.949 1.00 50.28 383 ARG A N 1
ATOM 3063 C CA . ARG A 1 383 ? 59.743 1.455 -72.757 1.00 50.28 383 ARG A CA 1
ATOM 3064 C C . ARG A 1 383 ? 60.573 2.746 -72.832 1.00 50.28 383 ARG A C 1
ATOM 3066 O O . ARG A 1 383 ? 60.756 3.277 -73.917 1.00 50.28 383 ARG A O 1
ATOM 3073 N N . LEU A 1 384 ? 61.175 3.193 -71.727 1.00 50.12 384 LEU A N 1
ATOM 3074 C CA . LEU A 1 384 ? 62.108 4.330 -71.658 1.00 50.12 384 LEU A CA 1
ATOM 3075 C C . LEU A 1 384 ? 63.409 4.066 -72.435 1.00 50.12 384 LEU A C 1
ATOM 3077 O O . LEU A 1 384 ? 63.902 4.966 -73.110 1.00 50.12 384 LEU A O 1
ATOM 3081 N N . ASN A 1 385 ? 63.919 2.827 -72.439 1.00 49.09 385 ASN A N 1
ATOM 3082 C CA . ASN A 1 385 ? 65.094 2.446 -73.238 1.00 49.09 385 ASN A CA 1
ATOM 3083 C C . ASN A 1 385 ? 64.819 2.295 -74.749 1.00 49.09 385 ASN A C 1
ATOM 3085 O O . ASN A 1 385 ? 65.769 2.186 -75.522 1.00 49.09 385 ASN A O 1
ATOM 3089 N N . THR A 1 386 ? 63.552 2.312 -75.186 1.00 51.19 386 THR A N 1
ATOM 3090 C CA . THR A 1 386 ? 63.155 2.215 -76.607 1.00 51.19 386 THR A CA 1
ATOM 3091 C C . THR A 1 386 ? 62.498 3.489 -77.161 1.00 51.19 386 THR A C 1
ATOM 3093 O O . THR A 1 386 ? 62.253 3.568 -78.359 1.00 51.19 386 THR A O 1
ATOM 3096 N N . LEU A 1 387 ? 62.276 4.524 -76.338 1.00 51.41 387 LEU A N 1
ATOM 3097 C CA . LEU A 1 387 ? 61.555 5.755 -76.714 1.00 51.41 387 LEU A CA 1
ATOM 3098 C C . LEU A 1 387 ? 62.399 6.850 -77.398 1.00 51.41 387 LEU A C 1
ATOM 3100 O O . LEU A 1 387 ? 61.837 7.847 -77.840 1.00 51.41 387 LEU A O 1
ATOM 3104 N N . TRP A 1 388 ? 63.717 6.681 -77.527 1.00 46.62 388 TRP A N 1
ATOM 3105 C CA . TRP A 1 388 ? 64.574 7.567 -78.339 1.00 46.62 388 TRP A CA 1
ATOM 3106 C C . TRP A 1 388 ? 64.968 6.951 -79.694 1.00 46.62 388 TRP A C 1
ATOM 3108 O O . TRP A 1 388 ? 65.665 7.588 -80.481 1.00 46.62 388 TRP A O 1
ATOM 3118 N N . GLN A 1 389 ? 64.535 5.719 -79.983 1.00 42.91 389 GLN A N 1
ATOM 3119 C CA . GLN A 1 389 ? 64.854 5.013 -81.223 1.00 42.91 389 GLN A CA 1
ATOM 3120 C C . GLN A 1 389 ? 63.633 4.988 -82.145 1.00 42.91 389 GLN A C 1
ATOM 3122 O O . GLN A 1 389 ? 62.602 4.415 -81.806 1.00 42.91 389 GLN A O 1
ATOM 3127 N N . ILE A 1 390 ? 63.762 5.573 -83.337 1.00 48.72 390 ILE A N 1
ATOM 3128 C CA . ILE A 1 390 ? 62.789 5.399 -84.422 1.00 48.72 390 ILE A CA 1
ATOM 3129 C C . ILE A 1 390 ? 63.266 4.210 -85.272 1.00 48.72 390 ILE A C 1
ATOM 3131 O O . ILE A 1 390 ? 64.365 4.274 -85.829 1.00 48.72 390 ILE A O 1
ATOM 3135 N N . PRO A 1 391 ? 62.497 3.114 -85.401 1.00 42.72 391 PRO A N 1
ATOM 3136 C CA . PRO A 1 391 ? 62.846 2.032 -86.314 1.00 42.72 391 PRO A CA 1
ATOM 3137 C C . PRO A 1 391 ? 62.871 2.556 -87.754 1.00 42.72 391 PRO A C 1
ATOM 3139 O O . PRO A 1 391 ? 61.875 3.099 -88.225 1.00 42.72 391 PRO A O 1
ATOM 3142 N N . PHE A 1 392 ? 63.959 2.337 -88.498 1.00 42.69 392 PHE A N 1
ATOM 3143 C CA . PHE A 1 392 ? 64.075 2.747 -89.911 1.00 42.69 392 PHE A CA 1
ATOM 3144 C C . PHE A 1 392 ? 62.896 2.249 -90.779 1.00 42.69 392 PHE A C 1
ATOM 3146 O O . PHE A 1 392 ? 62.479 2.916 -91.717 1.00 42.69 392 PHE A O 1
ATOM 3153 N N . VAL A 1 393 ? 62.280 1.123 -90.399 1.00 47.03 393 VAL A N 1
ATOM 3154 C CA . VAL A 1 393 ? 61.111 0.509 -91.060 1.00 47.03 393 VAL A CA 1
ATOM 3155 C C . VAL A 1 393 ? 59.820 1.339 -90.917 1.00 47.03 393 VAL A C 1
ATOM 3157 O O . VAL A 1 393 ? 58.868 1.137 -91.665 1.00 47.03 393 VAL A O 1
ATOM 3160 N N . THR A 1 394 ? 59.769 2.279 -89.968 1.00 43.25 394 THR A N 1
ATOM 3161 C CA . THR A 1 394 ? 58.621 3.188 -89.776 1.00 43.25 394 THR A CA 1
ATOM 3162 C C . THR A 1 394 ? 58.703 4.482 -90.586 1.00 43.25 394 THR A C 1
ATOM 3164 O O . THR A 1 394 ? 57.740 5.247 -90.598 1.00 43.25 394 THR A O 1
ATOM 3167 N N . LEU A 1 395 ? 59.796 4.710 -91.321 1.00 41.53 395 LEU A N 1
ATOM 3168 C CA . LEU A 1 395 ? 59.907 5.824 -92.259 1.00 41.53 395 LEU A CA 1
ATOM 3169 C C . LEU A 1 395 ? 59.270 5.424 -93.597 1.00 41.53 395 LEU A C 1
ATOM 3171 O O . LEU A 1 395 ? 59.730 4.501 -94.266 1.00 41.53 395 LEU A O 1
ATOM 3175 N N . LYS A 1 396 ? 58.195 6.114 -93.989 1.00 42.22 396 LYS A N 1
ATOM 3176 C CA . LYS A 1 396 ? 57.608 6.015 -95.333 1.00 42.22 396 LYS A CA 1
ATOM 3177 C C . LYS A 1 396 ? 58.050 7.215 -96.163 1.00 42.22 396 LYS A C 1
ATOM 3179 O O . LYS A 1 396 ? 57.916 8.347 -95.707 1.00 42.22 396 LYS A O 1
ATOM 3184 N N . GLU A 1 397 ? 58.519 6.977 -97.384 1.00 45.41 397 GLU A N 1
ATOM 3185 C CA . GLU A 1 397 ? 58.675 8.049 -98.371 1.00 45.41 397 GLU A CA 1
ATOM 3186 C C . GLU A 1 397 ? 57.295 8.547 -98.841 1.00 45.41 397 GLU A C 1
ATOM 3188 O O . GLU A 1 397 ? 56.381 7.739 -99.049 1.00 45.41 397 GLU A O 1
ATOM 3193 N N . PRO A 1 398 ? 57.114 9.864 -99.026 1.00 38.06 398 PRO A N 1
ATOM 3194 C CA . PRO A 1 398 ? 55.849 10.428 -99.472 1.00 38.06 398 PRO A CA 1
ATOM 3195 C C . PRO A 1 398 ? 55.658 10.169 -100.973 1.00 38.06 398 PRO A C 1
ATOM 3197 O O . PRO A 1 398 ? 56.235 10.854 -101.815 1.00 38.06 398 PRO A O 1
ATOM 3200 N N . ASN A 1 399 ? 54.815 9.194 -101.324 1.00 37.91 399 ASN A N 1
ATOM 3201 C CA . ASN A 1 399 ? 54.419 8.954 -102.709 1.00 37.91 399 ASN A CA 1
ATOM 3202 C C . ASN A 1 399 ? 53.084 9.636 -103.033 1.00 37.91 399 ASN A C 1
ATOM 3204 O O . ASN A 1 399 ? 52.032 9.281 -102.515 1.00 37.91 399 ASN A O 1
ATOM 3208 N N . THR A 1 400 ? 53.150 10.536 -104.016 1.00 42.31 400 THR A N 1
ATOM 3209 C CA . THR A 1 400 ? 52.053 11.156 -104.781 1.00 42.31 400 THR A CA 1
ATOM 3210 C C . THR A 1 400 ? 51.172 12.208 -104.088 1.00 42.31 400 THR A C 1
ATOM 3212 O O . THR A 1 400 ? 50.836 12.151 -102.913 1.00 42.31 400 THR A O 1
ATOM 3215 N N . LYS A 1 401 ? 50.806 13.213 -104.899 1.00 43.06 401 LYS A N 1
ATOM 3216 C CA . LYS A 1 401 ? 50.191 14.529 -104.618 1.00 43.06 401 LYS A CA 1
ATOM 3217 C C . LYS A 1 401 ? 48.837 14.545 -103.865 1.00 43.06 401 LYS A C 1
ATOM 3219 O O . LYS A 1 401 ? 48.185 15.585 -103.852 1.00 43.06 401 LYS A O 1
ATOM 3224 N N . GLY A 1 402 ? 48.405 13.446 -103.245 1.00 48.53 402 GLY A N 1
ATOM 3225 C CA . GLY A 1 402 ? 47.138 13.349 -102.505 1.00 48.53 402 GLY A CA 1
ATOM 3226 C C . GLY A 1 402 ? 47.225 13.769 -101.032 1.00 48.53 402 GLY A C 1
ATOM 3227 O O . GLY A 1 402 ? 46.353 14.492 -100.553 1.00 48.53 402 GLY A O 1
ATOM 3228 N N . ASP A 1 403 ? 48.303 13.412 -100.329 1.00 40.88 403 ASP A N 1
ATOM 3229 C CA . ASP A 1 403 ? 48.393 13.616 -98.870 1.00 40.88 403 ASP A CA 1
ATOM 3230 C C . ASP A 1 403 ? 48.787 15.047 -98.456 1.00 40.88 403 ASP A C 1
ATOM 3232 O O . ASP A 1 403 ? 48.542 15.472 -97.328 1.00 40.88 403 ASP A O 1
ATOM 3236 N N . VAL A 1 404 ? 49.280 15.859 -99.397 1.00 43.97 404 VAL A N 1
ATOM 3237 C CA . VAL A 1 404 ? 49.564 17.294 -99.180 1.00 43.97 404 VAL A CA 1
ATOM 3238 C C . VAL A 1 404 ? 48.269 18.114 -99.019 1.00 43.97 404 VAL A C 1
ATOM 3240 O O . VAL A 1 404 ? 48.284 19.218 -98.477 1.00 43.97 404 VAL A O 1
ATOM 3243 N N . VAL A 1 405 ? 47.117 17.578 -99.442 1.00 45.25 405 VAL A N 1
ATOM 3244 C CA . VAL A 1 405 ? 45.825 18.284 -99.365 1.00 45.25 405 VAL A CA 1
ATOM 3245 C C . VAL A 1 405 ? 45.068 17.975 -98.065 1.00 45.25 405 VAL A C 1
ATOM 3247 O O . VAL A 1 405 ? 44.339 18.837 -97.575 1.00 45.25 405 VAL A O 1
ATOM 3250 N N . ALA A 1 406 ? 45.288 16.812 -97.441 1.00 37.53 406 ALA A N 1
ATOM 3251 C CA . ALA A 1 406 ? 44.713 16.503 -96.127 1.00 37.53 406 ALA A CA 1
ATOM 3252 C C . ALA A 1 406 ? 45.399 17.285 -94.988 1.00 37.53 406 ALA A C 1
ATOM 3254 O O . ALA A 1 406 ? 44.730 17.693 -94.041 1.00 37.53 406 ALA A O 1
ATOM 3255 N N . ALA A 1 407 ? 46.694 17.596 -95.123 1.00 37.00 407 ALA A N 1
ATOM 3256 C CA . ALA A 1 407 ? 47.436 18.409 -94.154 1.00 37.00 407 ALA A CA 1
ATOM 3257 C C . ALA A 1 407 ? 47.121 19.921 -94.230 1.00 37.00 407 ALA A C 1
ATOM 3259 O O . ALA A 1 407 ? 47.242 20.626 -93.233 1.00 37.00 407 ALA A O 1
ATOM 3260 N N . ARG A 1 408 ? 46.635 20.434 -95.372 1.00 35.16 408 ARG A N 1
ATOM 3261 C CA . ARG A 1 408 ? 46.269 21.860 -95.541 1.00 35.16 408 ARG A CA 1
ATOM 3262 C C . ARG A 1 408 ? 44.901 22.249 -94.973 1.00 35.16 408 ARG A C 1
ATOM 3264 O O . ARG A 1 408 ? 44.549 23.426 -94.952 1.00 35.16 408 ARG A O 1
ATOM 3271 N N . LYS A 1 409 ? 44.102 21.293 -94.487 1.00 32.31 409 LYS A N 1
ATOM 3272 C CA . LYS A 1 409 ? 42.759 21.573 -93.944 1.00 32.31 409 LYS A CA 1
ATOM 3273 C C . LYS A 1 409 ? 42.747 21.941 -92.450 1.00 32.31 409 LYS A C 1
ATOM 3275 O O . LYS A 1 409 ? 41.674 22.135 -91.885 1.00 32.31 409 LYS A O 1
ATOM 3280 N N . HIS A 1 410 ? 43.914 22.082 -91.819 1.00 35.47 410 HIS A N 1
ATOM 3281 C CA . HIS A 1 410 ? 44.086 22.628 -90.462 1.00 35.47 410 HIS A CA 1
ATOM 3282 C C . HIS A 1 410 ? 44.862 23.958 -90.439 1.00 35.47 410 HIS A C 1
ATOM 3284 O O . HIS A 1 410 ? 45.346 24.390 -89.401 1.00 35.47 410 HIS A O 1
ATOM 3290 N N . GLU A 1 411 ? 44.926 24.662 -91.572 1.00 35.03 411 GLU A N 1
ATOM 3291 C CA . GLU A 1 411 ? 45.702 25.900 -91.736 1.00 35.03 411 GLU A CA 1
ATOM 3292 C C . GLU A 1 411 ? 44.844 27.182 -91.652 1.00 35.03 411 GLU A C 1
ATOM 3294 O O . GLU A 1 411 ? 45.079 28.167 -92.348 1.00 35.03 411 GLU A O 1
ATOM 3299 N N . LYS A 1 412 ? 43.808 27.193 -90.805 1.00 31.34 412 LYS A N 1
ATOM 3300 C CA . LYS A 1 412 ? 43.050 28.412 -90.474 1.00 31.34 412 LYS A CA 1
ATOM 3301 C C . LYS A 1 412 ? 42.595 28.382 -89.021 1.00 31.34 412 LYS A C 1
ATOM 3303 O O . LYS A 1 412 ? 41.443 28.074 -88.761 1.00 31.34 412 LYS A O 1
ATOM 3308 N N . HIS A 1 413 ? 43.517 28.701 -88.114 1.00 30.38 413 HIS A N 1
ATOM 3309 C CA . HIS A 1 413 ? 43.332 29.417 -86.837 1.00 30.38 413 HIS A CA 1
ATOM 3310 C C . HIS A 1 413 ? 44.621 29.281 -86.007 1.00 30.38 413 HIS A C 1
ATOM 3312 O O . HIS A 1 413 ? 44.656 28.633 -84.971 1.00 30.38 413 HIS A O 1
ATOM 3318 N N . LEU A 1 414 ? 45.702 29.906 -86.482 1.00 29.38 414 LEU A N 1
ATOM 3319 C CA . LEU A 1 414 ? 46.839 30.289 -85.643 1.00 29.38 414 LEU A CA 1
ATOM 3320 C C . LEU A 1 414 ? 46.584 31.732 -85.196 1.00 29.38 414 LEU A C 1
ATOM 3322 O O . LEU A 1 414 ? 47.038 32.687 -85.821 1.00 29.38 414 LEU A O 1
ATOM 3326 N N . ARG A 1 415 ? 45.769 31.887 -84.150 1.00 29.70 415 ARG A N 1
ATOM 3327 C CA . ARG A 1 415 ? 45.801 33.078 -83.302 1.00 29.70 415 ARG A CA 1
ATOM 3328 C C . ARG A 1 415 ? 46.565 32.676 -82.053 1.00 29.70 415 ARG A C 1
ATOM 3330 O O . ARG A 1 415 ? 46.142 31.790 -81.321 1.00 29.70 415 ARG A O 1
ATOM 3337 N N . VAL A 1 416 ? 47.727 33.295 -81.902 1.00 33.81 416 VAL A N 1
ATOM 3338 C CA . VAL A 1 416 ? 48.574 33.240 -80.719 1.00 33.81 416 VAL A CA 1
ATOM 3339 C C . VAL A 1 416 ? 47.766 33.820 -79.563 1.00 33.81 416 VAL A C 1
ATOM 3341 O O . VAL A 1 416 ? 47.547 35.026 -79.526 1.00 33.81 416 VAL A O 1
ATOM 3344 N N . GLU A 1 417 ? 47.327 32.979 -78.633 1.00 29.19 417 GLU A N 1
ATOM 3345 C CA . GLU A 1 417 ? 47.092 33.428 -77.267 1.00 29.19 417 GLU A CA 1
ATOM 3346 C C . GLU A 1 417 ? 48.213 32.882 -76.394 1.00 29.19 417 GLU A C 1
ATOM 3348 O O . GLU A 1 417 ? 48.505 31.688 -76.333 1.00 29.19 417 GLU A O 1
ATOM 3353 N N . HIS A 1 418 ? 48.918 33.847 -75.817 1.00 41.81 418 HIS A N 1
ATOM 3354 C CA . HIS A 1 418 ? 49.933 33.697 -74.805 1.00 41.81 418 HIS A CA 1
ATOM 3355 C C . HIS A 1 418 ? 49.441 32.787 -73.685 1.00 41.81 418 HIS A C 1
ATOM 3357 O O . HIS A 1 418 ? 48.522 33.157 -72.976 1.00 41.81 418 HIS A O 1
ATOM 3363 N N . HIS A 1 419 ? 50.060 31.625 -73.520 1.00 38.94 419 HIS A N 1
ATOM 3364 C CA . HIS A 1 419 ? 50.561 31.065 -72.261 1.00 38.94 419 HIS A CA 1
ATOM 3365 C C . HIS A 1 419 ? 51.049 29.634 -72.558 1.00 38.94 419 HIS A C 1
ATOM 3367 O O . HIS A 1 419 ? 50.496 28.953 -73.407 1.00 38.94 419 HIS A O 1
ATOM 3373 N N . GLU A 1 420 ? 52.127 29.211 -71.888 1.00 42.97 420 GLU A N 1
ATOM 3374 C CA . GLU A 1 420 ? 52.819 27.901 -72.013 1.00 42.97 420 GLU A CA 1
ATOM 3375 C C . GLU A 1 420 ? 53.990 27.775 -73.011 1.00 42.97 420 GLU A C 1
ATOM 3377 O O . GLU A 1 420 ? 54.504 26.689 -73.275 1.00 42.97 420 GLU A O 1
ATOM 3382 N N . GLY A 1 421 ? 54.558 28.890 -73.467 1.00 49.59 421 GLY A N 1
ATOM 3383 C CA . GLY A 1 421 ? 55.798 28.879 -74.252 1.00 49.59 421 GLY A CA 1
ATOM 3384 C C . GLY A 1 421 ? 57.079 28.738 -73.421 1.00 49.59 421 GLY A C 1
ATOM 3385 O O . GLY A 1 421 ? 57.888 29.651 -73.476 1.00 49.59 421 GLY A O 1
ATOM 3386 N N . LEU A 1 422 ? 57.310 27.667 -72.641 1.00 49.38 422 LEU A N 1
ATOM 3387 C CA . LEU A 1 422 ? 58.544 27.570 -71.822 1.00 49.38 422 LEU A CA 1
ATOM 3388 C C . LEU A 1 422 ? 59.130 26.147 -71.612 1.00 49.38 422 LEU A C 1
ATOM 3390 O O . LEU A 1 422 ? 59.676 25.860 -70.545 1.00 49.38 422 LEU A O 1
ATOM 3394 N N . HIS A 1 423 ? 59.063 25.255 -72.615 1.00 52.50 423 HIS A N 1
ATOM 3395 C CA . HIS A 1 423 ? 59.595 23.872 -72.526 1.00 52.50 423 HIS A CA 1
ATOM 3396 C C . HIS A 1 423 ? 60.919 23.613 -73.285 1.00 52.50 423 HIS A C 1
ATOM 3398 O O . HIS A 1 423 ? 61.625 22.661 -72.952 1.00 52.50 423 HIS A O 1
ATOM 3404 N N . TRP A 1 424 ? 61.353 24.503 -74.192 1.00 51.31 424 TRP A N 1
ATOM 3405 C CA . TRP A 1 424 ? 62.705 24.464 -74.796 1.00 51.31 424 TRP A CA 1
ATOM 3406 C C . TRP A 1 424 ? 63.832 24.600 -73.748 1.00 51.31 424 TRP A C 1
ATOM 3408 O O . TRP A 1 424 ? 64.962 24.157 -73.959 1.00 51.31 424 TRP A O 1
ATOM 3418 N N . ARG A 1 425 ? 63.495 25.160 -72.577 1.00 55.00 425 ARG A N 1
ATOM 3419 C CA . ARG A 1 425 ? 64.361 25.357 -71.404 1.00 55.00 425 ARG A CA 1
ATOM 3420 C C . ARG A 1 425 ? 64.980 24.068 -70.877 1.00 55.00 425 ARG A C 1
ATOM 3422 O O . ARG A 1 425 ? 66.165 24.057 -70.571 1.00 55.00 425 ARG A O 1
ATOM 3429 N N . ILE A 1 426 ? 64.201 22.988 -70.810 1.00 55.31 426 ILE A N 1
ATOM 3430 C CA . ILE A 1 426 ? 64.667 21.697 -70.278 1.00 55.31 426 ILE A CA 1
ATOM 3431 C C . ILE A 1 426 ? 65.681 21.067 -71.245 1.00 55.31 426 ILE A C 1
ATOM 3433 O O . ILE A 1 426 ? 66.672 20.489 -70.808 1.00 55.31 426 ILE A O 1
ATOM 3437 N N . GLY A 1 427 ? 65.473 21.237 -72.556 1.00 56.50 427 GLY A N 1
ATOM 3438 C CA . GLY A 1 427 ? 66.387 20.748 -73.592 1.00 56.50 427 GLY A CA 1
ATOM 3439 C C . GLY A 1 427 ? 67.726 21.490 -73.612 1.00 56.50 427 GLY A C 1
ATOM 3440 O O . GLY A 1 427 ? 68.775 20.851 -73.648 1.00 56.50 427 GLY A O 1
ATOM 3441 N N . LEU A 1 428 ? 67.709 22.826 -73.529 1.00 58.25 428 LEU A N 1
ATOM 3442 C CA . LEU A 1 428 ? 68.931 23.642 -73.486 1.00 58.25 428 LEU A CA 1
ATOM 3443 C C . LEU A 1 428 ? 69.695 23.487 -72.160 1.00 58.25 428 LEU A C 1
ATOM 3445 O O . LEU A 1 428 ? 70.919 23.372 -72.174 1.00 58.25 428 LEU A O 1
ATOM 3449 N N . GLU A 1 429 ? 68.997 23.393 -71.025 1.00 59.62 429 GLU A N 1
ATOM 3450 C CA . GLU A 1 429 ? 69.616 23.132 -69.720 1.00 59.62 429 GLU A CA 1
ATOM 3451 C C . GLU A 1 429 ? 70.242 21.730 -69.647 1.00 59.62 429 GLU A C 1
ATOM 3453 O O . GLU A 1 429 ? 71.348 21.572 -69.128 1.00 59.62 429 GLU A O 1
ATOM 3458 N N . PHE A 1 430 ? 69.583 20.716 -70.216 1.00 61.31 430 PHE A N 1
ATOM 3459 C CA . PHE A 1 430 ? 70.139 19.369 -70.332 1.00 61.31 430 PHE A CA 1
ATOM 3460 C C . PHE A 1 430 ? 71.390 19.338 -71.221 1.00 61.31 430 PHE A C 1
ATOM 3462 O O . PHE A 1 430 ? 72.402 18.765 -70.821 1.00 61.31 430 PHE A O 1
ATOM 3469 N N . LEU A 1 431 ? 71.366 19.994 -72.389 1.00 60.22 431 LEU A N 1
ATOM 3470 C CA . LEU A 1 431 ? 72.523 20.071 -73.290 1.00 60.22 431 LEU A CA 1
ATOM 3471 C C . LEU A 1 431 ? 73.710 20.802 -72.647 1.00 60.22 431 LEU A C 1
ATOM 3473 O O . LEU A 1 431 ? 74.837 20.318 -72.749 1.00 60.22 431 LEU A O 1
ATOM 3477 N N . HIS A 1 432 ? 73.461 21.897 -71.925 1.00 59.56 432 HIS A N 1
ATOM 3478 C CA . HIS A 1 432 ? 74.497 22.668 -71.225 1.00 59.56 432 HIS A CA 1
ATOM 3479 C C . HIS A 1 432 ? 75.075 21.930 -70.004 1.00 59.56 432 HIS A C 1
ATOM 3481 O O . HIS A 1 432 ? 76.221 22.166 -69.629 1.00 59.56 432 HIS A O 1
ATOM 3487 N N . ARG A 1 433 ? 74.316 21.007 -69.395 1.00 57.25 433 ARG A N 1
ATOM 3488 C CA . ARG A 1 433 ? 74.797 20.104 -68.330 1.00 57.25 433 ARG A CA 1
ATOM 3489 C C . ARG A 1 433 ? 75.431 18.812 -68.870 1.00 57.25 433 ARG A C 1
ATOM 3491 O O . ARG A 1 433 ? 76.024 18.060 -68.099 1.00 57.25 433 ARG A O 1
ATOM 3498 N N . SER A 1 434 ? 75.302 18.538 -70.170 1.00 58.97 434 SER A N 1
ATOM 3499 C CA . SER A 1 434 ? 75.896 17.380 -70.848 1.00 58.97 434 SER A CA 1
ATOM 3500 C C . SER A 1 434 ? 77.334 17.672 -71.323 1.00 58.97 434 SER A C 1
ATOM 3502 O O . SER A 1 434 ? 77.718 18.838 -71.419 1.00 58.97 434 SER A O 1
ATOM 3504 N N . PRO A 1 435 ? 78.136 16.651 -71.693 1.00 56.66 435 PRO A N 1
ATOM 3505 C CA . PRO A 1 435 ? 79.506 16.846 -72.185 1.00 56.66 435 PRO A CA 1
ATOM 3506 C C . PRO A 1 435 ? 79.623 17.716 -73.448 1.00 56.66 435 PRO A C 1
ATOM 3508 O O . PRO A 1 435 ? 80.719 18.168 -73.756 1.00 56.66 435 PRO A O 1
ATOM 3511 N N . LEU A 1 436 ? 78.519 17.931 -74.178 1.00 57.62 436 LEU A N 1
ATOM 3512 C CA . LEU A 1 436 ? 78.466 18.768 -75.382 1.00 57.62 436 LEU A CA 1
ATOM 3513 C C . LEU A 1 436 ? 78.498 20.274 -75.065 1.00 57.62 436 LEU A C 1
ATOM 3515 O O . LEU A 1 436 ? 78.932 21.043 -75.910 1.00 57.62 436 LEU A O 1
ATOM 3519 N N . GLN A 1 437 ? 78.059 20.683 -73.865 1.00 53.78 437 GLN A N 1
ATOM 3520 C CA . GLN A 1 437 ? 78.080 22.050 -73.303 1.00 53.78 437 GLN A CA 1
ATOM 3521 C C . GLN A 1 437 ? 77.350 23.169 -74.089 1.00 53.78 437 GLN A C 1
ATOM 3523 O O . GLN A 1 437 ? 76.960 24.162 -73.480 1.00 53.78 437 GLN A O 1
ATOM 3528 N N . CYS A 1 438 ? 77.082 23.022 -75.389 1.00 57.66 438 CYS A N 1
ATOM 3529 C CA . CYS A 1 438 ? 76.266 23.915 -76.219 1.00 57.66 438 CYS A CA 1
ATOM 3530 C C . CYS A 1 438 ? 75.607 23.140 -77.390 1.00 57.66 438 CYS A C 1
ATOM 3532 O O . CYS A 1 438 ? 75.926 21.977 -77.636 1.00 57.66 438 CYS A O 1
ATOM 3534 N N . HIS A 1 439 ? 74.656 23.757 -78.110 1.00 60.28 439 HIS A N 1
ATOM 3535 C CA . HIS A 1 439 ? 74.010 23.152 -79.299 1.00 60.28 439 HIS A CA 1
ATOM 3536 C C . HIS A 1 439 ? 74.737 23.484 -80.620 1.00 60.28 439 HIS A C 1
ATOM 3538 O O . HIS A 1 439 ? 74.875 22.629 -81.498 1.00 60.28 439 HIS A O 1
ATOM 3544 N N . GLY A 1 440 ? 75.243 24.716 -80.746 1.00 54.78 440 GLY A N 1
ATOM 3545 C CA . GLY A 1 440 ? 76.077 25.180 -81.864 1.00 54.78 440 GLY A CA 1
ATOM 3546 C C . GLY A 1 440 ? 75.347 25.580 -83.158 1.00 54.78 440 GLY A C 1
ATOM 3547 O O . GLY A 1 440 ? 75.950 26.278 -83.963 1.00 54.78 440 GLY A O 1
ATOM 3548 N N . PHE A 1 441 ? 74.079 25.196 -83.370 1.00 59.53 441 PHE A N 1
ATOM 3549 C CA . PHE A 1 441 ? 73.305 25.542 -84.580 1.00 59.53 441 PHE A CA 1
ATOM 3550 C C . PHE A 1 441 ? 71.791 25.613 -84.293 1.00 59.53 441 PHE A C 1
ATOM 3552 O O . PHE A 1 441 ? 70.979 24.898 -84.884 1.00 59.53 441 PHE A O 1
ATOM 3559 N N . LEU A 1 442 ? 71.406 26.425 -83.303 1.00 60.28 442 LEU A N 1
ATOM 3560 C CA . LEU A 1 442 ? 70.014 26.517 -82.862 1.00 60.28 442 LEU A CA 1
ATOM 3561 C C . LEU A 1 442 ? 69.265 27.616 -83.632 1.00 60.28 442 LEU A C 1
ATOM 3563 O O . LEU A 1 442 ? 69.554 28.801 -83.468 1.00 60.28 442 LEU A O 1
ATOM 3567 N N . THR A 1 443 ? 68.277 27.212 -84.427 1.00 60.28 443 THR A N 1
ATOM 3568 C CA . THR A 1 443 ? 67.352 28.078 -85.176 1.00 60.28 443 THR A CA 1
ATOM 3569 C C . THR A 1 443 ? 65.904 27.678 -84.874 1.00 60.28 443 THR A C 1
ATOM 3571 O O . THR A 1 443 ? 65.656 26.612 -84.305 1.00 60.28 443 THR A O 1
ATOM 3574 N N . SER A 1 444 ? 64.927 28.510 -85.252 1.00 58.62 444 SER A N 1
ATOM 3575 C CA . SER A 1 444 ? 63.500 28.163 -85.141 1.00 58.62 444 SER A CA 1
ATOM 3576 C C . SER A 1 444 ? 63.124 26.909 -85.942 1.00 58.62 444 SER A C 1
ATOM 3578 O O . SER A 1 444 ? 62.224 26.183 -85.535 1.00 58.62 444 SER A O 1
ATOM 3580 N N . GLU A 1 445 ? 63.848 26.606 -87.021 1.00 58.97 445 GLU A N 1
ATOM 3581 C CA . GLU A 1 445 ? 63.661 25.402 -87.846 1.00 58.97 445 GLU A CA 1
ATOM 3582 C C . GLU A 1 445 ? 64.053 24.109 -87.110 1.00 58.97 445 GLU A C 1
ATOM 3584 O O . GLU A 1 445 ? 63.483 23.050 -87.362 1.00 58.97 445 GLU A O 1
ATOM 3589 N N . ASN A 1 446 ? 64.964 24.216 -86.138 1.00 61.66 446 ASN A N 1
ATOM 3590 C CA . ASN A 1 446 ? 65.468 23.101 -85.330 1.00 61.66 446 ASN A CA 1
ATOM 3591 C C . ASN A 1 446 ? 64.728 22.938 -83.984 1.00 61.66 446 ASN A C 1
ATOM 3593 O O . ASN A 1 446 ? 65.091 22.092 -83.158 1.00 61.66 446 ASN A O 1
ATOM 3597 N N . CYS A 1 447 ? 63.678 23.737 -83.764 1.00 63.44 447 CYS A N 1
ATOM 3598 C CA . CYS A 1 447 ? 62.752 23.645 -82.637 1.00 63.44 447 CYS A CA 1
ATOM 3599 C C . CYS A 1 447 ? 61.434 23.016 -83.113 1.00 63.44 447 CYS A C 1
ATOM 3601 O O . CYS A 1 447 ? 60.533 23.702 -83.589 1.00 63.44 447 CYS A O 1
ATOM 3603 N N . LEU A 1 448 ? 61.318 21.698 -82.978 1.00 61.88 448 LEU A N 1
ATOM 3604 C CA . LEU A 1 448 ? 60.151 20.923 -83.402 1.00 61.88 448 LEU A CA 1
ATOM 3605 C C . LEU A 1 448 ? 59.095 20.882 -82.293 1.00 61.88 448 LEU A C 1
ATOM 3607 O O . LEU A 1 448 ? 59.436 20.952 -81.119 1.00 61.88 448 LEU A O 1
ATOM 3611 N N . ILE A 1 449 ? 57.816 20.742 -82.634 1.00 55.34 449 ILE A N 1
ATOM 3612 C CA . ILE A 1 449 ? 56.723 20.639 -81.654 1.00 55.34 449 ILE A CA 1
ATOM 3613 C C . ILE A 1 449 ? 56.056 19.273 -81.808 1.00 55.34 449 ILE A C 1
ATOM 3615 O O . ILE A 1 449 ? 55.766 18.853 -82.928 1.00 55.34 449 ILE A O 1
ATOM 3619 N N . ASP A 1 450 ? 55.849 18.566 -80.697 1.00 50.78 450 ASP A N 1
ATOM 3620 C CA . ASP A 1 450 ? 55.098 17.307 -80.697 1.00 50.78 450 ASP A CA 1
ATOM 3621 C C . ASP A 1 450 ? 53.573 17.531 -80.626 1.00 50.78 450 ASP A C 1
ATOM 3623 O O . ASP A 1 450 ? 53.075 18.638 -80.433 1.00 50.78 450 ASP A O 1
ATOM 3627 N N . ASP A 1 451 ? 52.804 16.460 -80.784 1.00 48.69 451 ASP A N 1
ATOM 3628 C CA . ASP A 1 451 ? 51.335 16.430 -80.732 1.00 48.69 451 ASP A CA 1
ATOM 3629 C C . ASP A 1 451 ? 50.742 16.840 -79.368 1.00 48.69 451 ASP A C 1
ATOM 3631 O O . ASP A 1 451 ? 49.532 17.042 -79.242 1.00 48.69 451 ASP A O 1
ATOM 3635 N N . ARG A 1 452 ? 51.592 17.010 -78.348 1.00 42.34 452 ARG A N 1
ATOM 3636 C CA . ARG A 1 452 ? 51.251 17.549 -77.025 1.00 42.34 452 ARG A CA 1
ATOM 3637 C C . ARG A 1 452 ? 51.720 18.991 -76.840 1.00 42.34 452 ARG A C 1
ATOM 3639 O O . ARG A 1 452 ? 51.786 19.459 -75.704 1.00 42.34 452 ARG A O 1
ATOM 3646 N N . TRP A 1 453 ? 52.028 19.682 -77.937 1.00 47.53 453 TRP A N 1
ATOM 3647 C CA . TRP A 1 453 ? 52.476 21.073 -77.963 1.00 47.53 453 TRP A CA 1
ATOM 3648 C C . TRP A 1 453 ? 53.786 21.318 -77.193 1.00 47.53 453 TRP A C 1
ATOM 3650 O O . TRP A 1 453 ? 54.084 22.445 -76.799 1.00 47.53 453 TRP A O 1
ATOM 3660 N N . GLN A 1 454 ? 54.617 20.285 -76.999 1.00 47.88 454 GLN A N 1
ATOM 3661 C CA . GLN A 1 454 ? 55.922 20.434 -76.357 1.00 47.88 454 GLN A CA 1
ATOM 3662 C C . GLN A 1 454 ? 57.024 20.692 -77.386 1.00 47.88 454 GLN A C 1
ATOM 3664 O O . GLN A 1 454 ? 57.193 19.927 -78.334 1.00 47.88 454 GLN A O 1
ATOM 3669 N N . VAL A 1 455 ? 57.843 21.721 -77.145 1.00 56.72 455 VAL A N 1
ATOM 3670 C CA . VAL A 1 455 ? 59.022 22.020 -77.976 1.00 56.72 455 VAL A CA 1
ATOM 3671 C C . VAL A 1 455 ? 60.142 21.001 -77.710 1.00 56.72 455 VAL A C 1
ATOM 3673 O O . VAL A 1 455 ? 60.570 20.819 -76.568 1.00 56.72 455 VAL A O 1
ATOM 3676 N N . LYS A 1 456 ? 60.643 20.361 -78.768 1.00 58.12 456 LYS A N 1
ATOM 3677 C CA . LYS A 1 456 ? 61.776 19.428 -78.816 1.00 58.12 456 LYS A CA 1
ATOM 3678 C C . LYS A 1 456 ? 62.884 20.018 -79.691 1.00 58.12 456 LYS A C 1
ATOM 3680 O O . LYS A 1 456 ? 62.613 20.600 -80.734 1.00 58.12 456 LYS A O 1
ATOM 3685 N N . ILE A 1 457 ? 64.137 19.848 -79.279 1.00 62.16 457 ILE A N 1
ATOM 3686 C CA . ILE A 1 457 ? 65.302 20.363 -80.011 1.00 62.16 457 ILE A CA 1
ATOM 3687 C C . ILE A 1 457 ? 65.891 19.228 -80.851 1.00 62.16 457 ILE A C 1
ATOM 3689 O O . ILE A 1 457 ? 66.243 18.182 -80.301 1.00 62.16 457 ILE A O 1
ATOM 3693 N N . SER A 1 458 ? 65.993 19.419 -82.165 1.00 60.50 458 SER A N 1
ATOM 3694 C CA . SER A 1 458 ? 66.639 18.478 -83.088 1.00 60.50 458 SER A CA 1
ATOM 3695 C C . SER A 1 458 ? 68.079 18.895 -83.403 1.00 60.50 458 SER A C 1
ATOM 3697 O O . SER A 1 458 ? 68.551 19.942 -82.962 1.00 60.50 458 SER A O 1
ATOM 3699 N N . GLU A 1 459 ? 68.809 18.042 -84.127 1.00 60.16 459 GLU A N 1
ATOM 3700 C CA . GLU A 1 459 ? 70.164 18.324 -84.622 1.00 60.16 459 GLU A CA 1
ATOM 3701 C C . GLU A 1 459 ? 71.178 18.711 -83.525 1.00 60.16 459 GLU A C 1
ATOM 3703 O O . GLU A 1 459 ? 71.762 19.790 -83.559 1.00 60.16 459 GLU A O 1
ATOM 3708 N N . TYR A 1 460 ? 71.441 17.830 -82.552 1.00 60.09 460 TYR A N 1
ATOM 3709 C CA . TYR A 1 460 ? 72.492 18.004 -81.532 1.00 60.09 460 TYR A CA 1
ATOM 3710 C C . TYR A 1 460 ? 73.460 16.799 -81.506 1.00 60.09 460 TYR A C 1
ATOM 3712 O O . TYR A 1 460 ? 73.039 15.660 -81.692 1.00 60.09 460 TYR A O 1
ATOM 3720 N N . GLY A 1 461 ? 74.759 17.034 -81.260 1.00 55.38 461 GLY A N 1
ATOM 3721 C CA . GLY A 1 461 ? 75.791 15.986 -81.123 1.00 55.38 461 GLY A CA 1
ATOM 3722 C C . GLY A 1 461 ? 76.563 15.598 -82.403 1.00 55.38 461 GLY A C 1
ATOM 3723 O O . GLY A 1 461 ? 76.090 15.793 -83.518 1.00 55.38 461 GLY A O 1
ATOM 3724 N N . LEU A 1 462 ? 77.768 15.030 -82.202 1.00 53.22 462 LEU A N 1
ATOM 3725 C CA . LEU A 1 462 ? 78.832 14.685 -83.178 1.00 53.22 462 LEU A CA 1
ATOM 3726 C C . LEU A 1 462 ? 79.538 15.881 -83.850 1.00 53.22 462 LEU A C 1
ATOM 3728 O O . LEU A 1 462 ? 79.420 16.126 -85.049 1.00 53.22 462 LEU A O 1
ATOM 3732 N N . GLU A 1 463 ? 80.380 16.557 -83.069 1.00 47.56 463 GLU A N 1
ATOM 3733 C CA . GLU A 1 463 ? 81.214 17.698 -83.480 1.00 47.56 463 GLU A CA 1
ATOM 3734 C C . GLU A 1 463 ? 82.117 17.402 -84.702 1.00 47.56 463 GLU A C 1
ATOM 3736 O O . GLU A 1 463 ? 82.288 18.245 -85.580 1.00 47.56 463 GLU A O 1
ATOM 3741 N N . PHE A 1 464 ? 82.618 16.167 -84.839 1.00 47.81 464 PHE A N 1
ATOM 3742 C CA . PHE A 1 464 ? 83.519 15.769 -85.933 1.00 47.81 464 PHE A CA 1
ATOM 3743 C C . PHE A 1 464 ? 82.848 15.719 -87.320 1.00 47.81 464 PHE A C 1
ATOM 3745 O O . PHE A 1 464 ? 83.528 15.904 -88.328 1.00 47.81 464 PHE A O 1
ATOM 3752 N N . LYS A 1 465 ? 81.527 15.498 -87.399 1.00 47.94 465 LYS A N 1
ATOM 3753 C CA . LYS A 1 465 ? 80.809 15.439 -88.686 1.00 47.94 465 LYS A CA 1
ATOM 3754 C C . LYS A 1 465 ? 80.385 16.815 -89.207 1.00 47.94 465 LYS A C 1
ATOM 3756 O O . LYS A 1 465 ? 80.159 16.948 -90.401 1.00 47.94 465 LYS A O 1
ATOM 3761 N N . ARG A 1 466 ? 80.332 17.835 -88.341 1.00 50.28 466 ARG A N 1
ATOM 3762 C CA . ARG A 1 466 ? 79.935 19.208 -88.706 1.00 50.28 466 ARG A CA 1
ATOM 3763 C C . ARG A 1 466 ? 81.065 20.040 -89.306 1.00 50.28 466 ARG A C 1
ATOM 3765 O O . ARG A 1 466 ? 80.800 21.007 -90.004 1.00 50.28 466 ARG A O 1
ATOM 3772 N N . PHE A 1 467 ? 82.321 19.645 -89.096 1.00 44.94 467 PHE A N 1
ATOM 3773 C CA . PHE A 1 467 ? 83.486 20.324 -89.680 1.00 44.94 467 PHE A CA 1
ATOM 3774 C C . PHE A 1 467 ? 83.556 20.228 -91.220 1.00 44.94 467 PHE A C 1
ATOM 3776 O O . PHE A 1 467 ? 84.325 20.962 -91.839 1.00 44.94 467 PHE A O 1
ATOM 3783 N N . GLY A 1 468 ? 82.786 19.321 -91.835 1.00 45.69 468 GLY A N 1
ATOM 3784 C CA . GLY A 1 468 ? 82.759 19.096 -93.285 1.00 45.69 468 GLY A CA 1
ATOM 3785 C C . GLY A 1 468 ? 81.608 19.776 -94.032 1.00 45.69 468 GLY A C 1
ATOM 3786 O O . GLY A 1 468 ? 81.722 19.969 -95.242 1.00 45.69 468 GLY A O 1
ATOM 3787 N N . ASP A 1 469 ? 80.544 20.180 -93.336 1.00 45.56 469 ASP A N 1
ATOM 3788 C CA . ASP A 1 469 ? 79.411 20.872 -93.949 1.00 45.56 469 ASP A CA 1
ATOM 3789 C C . ASP A 1 469 ? 79.711 22.370 -93.981 1.00 45.56 469 ASP A C 1
ATOM 3791 O O . ASP A 1 469 ? 79.499 23.105 -93.017 1.00 45.56 469 ASP A O 1
ATOM 3795 N N . LYS A 1 470 ? 80.249 22.852 -95.106 1.00 47.22 470 LYS A N 1
ATOM 3796 C CA . LYS A 1 470 ? 80.214 24.290 -95.385 1.00 47.22 470 LYS A CA 1
ATOM 3797 C C . LYS A 1 470 ? 78.739 24.676 -95.543 1.00 47.22 470 LYS A C 1
ATOM 3799 O O . LYS A 1 470 ? 78.106 24.118 -96.439 1.00 47.22 470 LYS A O 1
ATOM 3804 N N . PRO A 1 471 ? 78.190 25.608 -94.744 1.00 49.38 471 PRO A N 1
ATOM 3805 C CA . PRO A 1 471 ? 76.833 26.088 -94.965 1.00 49.38 471 PRO A CA 1
ATOM 3806 C C . PRO A 1 471 ? 76.769 26.696 -96.368 1.00 49.38 471 PRO A C 1
ATOM 3808 O O . PRO A 1 471 ? 77.401 27.709 -96.657 1.00 49.38 471 PRO A O 1
ATOM 3811 N N . THR A 1 472 ? 76.056 26.033 -97.273 1.00 48.88 472 THR A N 1
ATOM 3812 C CA . THR A 1 472 ? 75.934 26.422 -98.687 1.00 48.88 472 THR A CA 1
ATOM 3813 C C . THR A 1 472 ? 75.033 27.644 -98.898 1.00 48.88 472 THR A C 1
ATOM 3815 O O . THR A 1 472 ? 74.885 28.101 -100.027 1.00 48.88 472 THR A O 1
ATOM 3818 N N . GLN A 1 473 ? 74.454 28.194 -97.826 1.00 54.09 473 GLN A N 1
ATOM 3819 C CA . GLN A 1 473 ? 73.613 29.389 -97.836 1.00 54.09 473 GLN A CA 1
ATOM 3820 C C . GLN A 1 473 ? 74.208 30.498 -96.960 1.00 54.09 473 GLN A C 1
ATOM 3822 O O . GLN A 1 473 ? 74.500 30.310 -95.776 1.00 54.09 473 GLN A O 1
ATOM 3827 N N . THR A 1 474 ? 74.330 31.689 -97.543 1.00 54.91 474 THR A N 1
ATOM 3828 C CA . THR A 1 474 ? 74.816 32.917 -96.898 1.00 54.91 474 THR A CA 1
ATOM 3829 C C . THR A 1 474 ? 73.981 33.280 -95.658 1.00 54.91 474 THR A C 1
ATOM 3831 O O . THR A 1 474 ? 74.537 33.711 -94.648 1.00 54.91 474 THR A O 1
ATOM 3834 N N . GLU A 1 475 ? 72.675 32.979 -95.670 1.00 52.97 475 GLU A N 1
ATOM 3835 C CA . GLU A 1 475 ? 71.754 33.159 -94.532 1.00 52.97 475 GLU A CA 1
ATOM 3836 C C . GLU A 1 475 ? 72.126 32.302 -93.307 1.00 52.97 475 GLU A C 1
ATOM 3838 O O . GLU A 1 475 ? 72.170 32.808 -92.186 1.00 52.97 475 GLU A O 1
ATOM 3843 N N . GLN A 1 476 ? 72.474 31.023 -93.490 1.00 54.75 476 GLN A N 1
ATOM 3844 C CA . GLN A 1 476 ? 72.855 30.134 -92.379 1.00 54.75 476 GLN A CA 1
ATOM 3845 C C . GLN A 1 476 ? 74.185 30.545 -91.732 1.00 54.75 476 GLN A C 1
ATOM 3847 O O . GLN A 1 476 ? 74.399 30.345 -90.537 1.00 54.75 476 GLN A O 1
ATOM 3852 N N . THR A 1 477 ? 75.074 31.171 -92.505 1.00 56.88 477 THR A N 1
ATOM 3853 C CA . THR A 1 477 ? 76.358 31.669 -92.000 1.00 56.88 477 THR A CA 1
ATOM 3854 C C . THR A 1 477 ? 76.151 32.881 -91.086 1.00 56.88 477 THR A C 1
ATOM 3856 O O . THR A 1 477 ? 76.746 32.933 -90.013 1.00 56.88 477 THR A O 1
ATOM 3859 N N . LEU A 1 478 ? 75.246 33.803 -91.439 1.00 58.62 478 LEU A N 1
ATOM 3860 C CA . LEU A 1 478 ? 74.863 34.977 -90.633 1.00 58.62 478 LEU A CA 1
ATOM 3861 C C . LEU A 1 478 ? 74.243 34.616 -89.275 1.00 58.62 478 LEU A C 1
ATOM 3863 O O . LEU A 1 478 ? 74.540 35.269 -88.273 1.00 58.62 478 LEU A O 1
ATOM 3867 N N . HIS A 1 479 ? 73.442 33.549 -89.218 1.00 57.91 479 HIS A N 1
ATOM 3868 C CA . HIS A 1 479 ? 72.890 33.030 -87.960 1.00 57.91 479 HIS A CA 1
ATOM 3869 C C . HIS A 1 479 ? 73.969 32.490 -87.006 1.00 57.91 479 HIS A C 1
ATOM 3871 O O . HIS A 1 479 ? 73.812 32.568 -85.788 1.00 57.91 479 HIS A O 1
ATOM 3877 N N . ASN A 1 480 ? 75.095 32.024 -87.550 1.00 55.28 480 ASN A N 1
ATOM 3878 C CA . ASN A 1 480 ? 76.182 31.411 -86.789 1.00 55.28 480 ASN A CA 1
ATOM 3879 C C . ASN A 1 480 ? 77.370 32.337 -86.531 1.00 55.28 480 ASN A C 1
ATOM 3881 O O . ASN A 1 480 ? 78.257 31.978 -85.758 1.00 55.28 480 ASN A O 1
ATOM 3885 N N . VAL A 1 481 ? 77.446 33.507 -87.165 1.00 54.50 481 VAL A N 1
ATOM 3886 C CA . VAL A 1 481 ? 78.664 34.334 -87.153 1.00 54.50 481 VAL A CA 1
ATOM 3887 C C . VAL A 1 481 ? 79.104 34.750 -85.746 1.00 54.50 481 VAL A C 1
ATOM 3889 O O . VAL A 1 481 ? 80.302 34.761 -85.482 1.00 54.50 481 VAL A O 1
ATOM 3892 N N . HIS A 1 482 ? 78.184 34.963 -84.802 1.00 53.09 482 HIS A N 1
ATOM 3893 C CA . HIS A 1 482 ? 78.551 35.254 -83.407 1.00 53.09 482 HIS A CA 1
ATOM 3894 C C . HIS A 1 482 ? 79.141 34.059 -82.634 1.00 53.09 482 HIS A C 1
ATOM 3896 O O . HIS A 1 482 ? 79.778 34.264 -81.602 1.00 53.09 482 HIS A O 1
ATOM 3902 N N . SER A 1 483 ? 78.967 32.828 -83.126 1.00 50.94 483 SER A N 1
ATOM 3903 C CA . SER A 1 483 ? 79.673 31.638 -82.619 1.00 50.94 483 SER A CA 1
ATOM 3904 C C . SER A 1 483 ? 81.055 31.445 -83.265 1.00 50.94 483 SER A C 1
ATOM 3906 O O . SER A 1 483 ? 81.875 30.691 -82.753 1.00 50.94 483 SER A O 1
ATOM 3908 N N . LEU A 1 484 ? 81.338 32.160 -84.363 1.00 49.84 484 LEU A N 1
ATOM 3909 C CA . LEU A 1 484 ? 82.549 32.031 -85.186 1.00 49.84 484 LEU A CA 1
ATOM 3910 C C . LEU A 1 484 ? 83.573 33.164 -84.975 1.00 49.84 484 LEU A C 1
ATOM 3912 O O . LEU A 1 484 ? 84.635 33.143 -85.592 1.00 49.84 484 LEU A O 1
ATOM 3916 N N . THR A 1 485 ? 83.292 34.150 -84.117 1.00 49.84 485 THR A N 1
ATOM 3917 C CA . THR A 1 485 ? 84.175 35.302 -83.829 1.00 49.84 485 THR A CA 1
ATOM 3918 C C . THR A 1 485 ? 85.330 35.005 -82.861 1.00 49.84 485 THR A C 1
ATOM 3920 O O . THR A 1 485 ? 86.047 35.920 -82.467 1.00 49.84 485 THR A O 1
ATOM 3923 N N . PHE A 1 486 ? 85.556 33.743 -82.486 1.00 49.03 486 PHE A N 1
ATOM 3924 C CA . PHE A 1 486 ? 86.653 33.350 -81.602 1.00 49.03 486 PHE A CA 1
ATOM 3925 C C . PHE A 1 486 ? 87.765 32.611 -82.344 1.00 49.03 486 PHE A C 1
ATOM 3927 O O . PHE A 1 486 ? 87.571 31.525 -82.887 1.00 49.03 486 PHE A O 1
ATOM 3934 N N . HIS A 1 487 ? 88.972 33.169 -82.295 1.00 44.50 487 HIS A N 1
ATOM 3935 C CA . HIS A 1 487 ? 90.199 32.477 -82.675 1.00 44.50 487 HIS A CA 1
ATOM 3936 C C . HIS A 1 487 ? 90.884 31.910 -81.419 1.00 44.50 487 HIS A C 1
ATOM 3938 O O . HIS A 1 487 ? 91.757 32.549 -80.841 1.00 44.50 487 HIS A O 1
ATOM 3944 N N . GLY A 1 488 ? 90.488 30.709 -80.985 1.00 44.22 488 GLY A N 1
ATOM 3945 C CA . GLY A 1 488 ? 91.155 29.971 -79.902 1.00 44.22 488 GLY A CA 1
ATOM 3946 C C . GLY A 1 488 ? 90.597 28.548 -79.723 1.00 44.22 488 GLY A C 1
ATOM 3947 O O . GLY A 1 488 ? 89.432 28.323 -80.043 1.00 44.22 488 GLY A O 1
ATOM 3948 N N . PRO A 1 489 ? 91.400 27.563 -79.267 1.00 37.59 489 PRO A N 1
ATOM 3949 C CA . PRO A 1 489 ? 90.940 26.185 -79.092 1.00 37.59 489 PRO A CA 1
ATOM 3950 C C . PRO A 1 489 ? 89.913 26.081 -77.947 1.00 37.59 489 PRO A C 1
ATOM 3952 O O . PRO A 1 489 ? 90.069 26.762 -76.931 1.00 37.59 489 PRO A O 1
ATOM 3955 N N . PRO A 1 490 ? 88.892 25.211 -78.062 1.00 42.12 490 PRO A N 1
ATOM 3956 C CA . PRO A 1 490 ? 87.776 25.173 -77.128 1.00 42.12 490 PRO A CA 1
ATOM 3957 C C . PRO A 1 490 ? 88.212 24.487 -75.832 1.00 42.12 490 PRO A C 1
ATOM 3959 O O . PRO A 1 490 ? 88.312 23.262 -75.752 1.00 42.12 490 PRO A O 1
ATOM 3962 N N . ARG A 1 491 ? 88.503 25.268 -74.792 1.00 39.47 491 ARG A N 1
ATOM 3963 C CA . ARG A 1 491 ? 88.583 24.757 -73.422 1.00 39.47 491 ARG A CA 1
ATOM 3964 C C . ARG A 1 491 ? 87.900 25.715 -72.456 1.00 39.47 491 ARG A C 1
ATOM 3966 O O . ARG A 1 491 ? 88.420 26.783 -72.177 1.00 39.47 491 ARG A O 1
ATOM 3973 N N . LEU A 1 492 ? 86.795 25.227 -71.891 1.00 46.00 492 LEU A N 1
ATOM 3974 C CA . LEU A 1 492 ? 86.397 25.416 -70.493 1.00 46.00 492 LEU A CA 1
ATOM 3975 C C . LEU A 1 492 ? 86.399 26.859 -69.946 1.00 46.00 492 LEU A C 1
ATOM 3977 O O . LEU A 1 492 ? 86.919 27.108 -68.867 1.00 46.00 492 LEU A O 1
ATOM 3981 N N . ALA A 1 493 ? 85.784 27.793 -70.656 1.00 42.66 493 ALA A N 1
ATOM 3982 C CA . ALA A 1 493 ? 85.159 28.996 -70.103 1.00 42.66 493 ALA A CA 1
ATOM 3983 C C . ALA A 1 493 ? 84.596 29.756 -71.297 1.00 42.66 493 ALA A C 1
ATOM 3985 O O . ALA A 1 493 ? 85.388 30.196 -72.115 1.00 42.66 493 ALA A O 1
ATOM 3986 N N . ASP A 1 494 ? 83.268 29.780 -71.447 1.00 43.91 494 ASP A N 1
ATOM 3987 C CA . ASP A 1 494 ? 82.494 30.868 -72.067 1.00 43.91 494 ASP A CA 1
ATOM 3988 C C . ASP A 1 494 ? 81.052 30.382 -72.307 1.00 43.91 494 ASP A C 1
ATOM 3990 O O . ASP A 1 494 ? 80.663 29.882 -73.362 1.00 43.91 494 ASP A O 1
ATOM 3994 N N . ASN A 1 495 ? 80.249 30.485 -71.245 1.00 53.00 495 ASN A N 1
ATOM 3995 C CA . ASN A 1 495 ? 78.806 30.258 -71.254 1.00 53.00 495 ASN A CA 1
ATOM 3996 C C . ASN A 1 495 ? 78.137 31.249 -72.221 1.00 53.00 495 ASN A C 1
ATOM 3998 O O . ASN A 1 495 ? 78.252 32.459 -72.035 1.00 53.00 495 ASN A O 1
ATOM 4002 N N . HIS A 1 496 ? 77.411 30.775 -73.235 1.00 60.41 496 HIS A N 1
ATOM 4003 C CA . HIS A 1 496 ? 76.841 31.664 -74.252 1.00 60.41 496 HIS A CA 1
ATOM 4004 C C . HIS A 1 496 ? 75.299 31.659 -74.285 1.00 60.41 496 HIS A C 1
ATOM 4006 O O . HIS A 1 496 ? 74.697 30.672 -74.705 1.00 60.41 496 HIS A O 1
ATOM 4012 N N . PRO A 1 497 ? 74.639 32.776 -73.908 1.00 61.34 497 PRO A N 1
ATOM 4013 C CA . PRO A 1 497 ? 73.197 33.014 -74.077 1.00 61.34 497 PRO A CA 1
ATOM 4014 C C . PRO A 1 497 ? 72.820 33.514 -75.494 1.00 61.34 497 PRO A C 1
ATOM 4016 O O . PRO A 1 497 ? 71.698 33.947 -75.748 1.00 61.34 497 PRO A O 1
ATOM 4019 N N . THR A 1 498 ? 73.745 33.448 -76.453 1.00 61.97 498 THR A N 1
ATOM 4020 C CA . THR A 1 498 ? 73.596 33.988 -77.816 1.00 61.97 498 THR A CA 1
ATOM 4021 C C . THR A 1 498 ? 72.489 33.286 -78.609 1.00 61.97 498 THR A C 1
ATOM 4023 O O . THR A 1 498 ? 71.745 33.937 -79.339 1.00 61.97 498 THR A O 1
ATOM 4026 N N . SER A 1 499 ? 72.325 31.971 -78.424 1.00 65.56 499 SER A N 1
ATOM 4027 C CA . SER A 1 499 ? 71.238 31.194 -79.040 1.00 65.56 499 SER A CA 1
ATOM 4028 C C . SER A 1 499 ? 69.859 31.550 -78.473 1.00 65.56 499 SER A C 1
ATOM 4030 O O . SER A 1 499 ? 68.871 31.502 -79.199 1.00 65.56 499 SER A O 1
ATOM 4032 N N . PHE A 1 500 ? 69.788 31.965 -77.202 1.00 69.00 500 PHE A N 1
ATOM 4033 C CA . PHE A 1 500 ? 68.554 32.485 -76.606 1.00 69.00 500 PHE A CA 1
ATOM 4034 C C . PHE A 1 500 ? 68.172 33.834 -77.224 1.00 69.00 500 PHE A C 1
ATOM 4036 O O . PHE A 1 500 ? 67.022 34.019 -77.609 1.00 69.00 500 PHE A O 1
ATOM 4043 N N . ALA A 1 501 ? 69.139 34.739 -77.393 1.00 66.94 501 ALA A N 1
ATOM 4044 C CA . ALA A 1 501 ? 68.911 36.053 -77.993 1.00 66.94 501 ALA A CA 1
ATOM 4045 C C . ALA A 1 501 ? 68.418 35.977 -79.449 1.00 66.94 501 ALA A C 1
ATOM 4047 O O . ALA A 1 501 ? 67.564 36.764 -79.840 1.00 66.94 501 ALA A O 1
ATOM 4048 N N . ILE A 1 502 ? 68.890 34.997 -80.229 1.00 68.50 502 ILE A N 1
ATOM 4049 C CA . ILE A 1 502 ? 68.430 34.751 -81.608 1.00 68.50 502 ILE A CA 1
ATOM 4050 C C . ILE A 1 502 ? 66.941 34.378 -81.636 1.00 68.50 502 ILE A C 1
ATOM 4052 O O . ILE A 1 502 ? 66.177 34.982 -82.384 1.00 68.50 502 ILE A O 1
ATOM 4056 N N . ILE A 1 503 ? 66.515 33.428 -80.797 1.00 67.06 503 ILE A N 1
ATOM 4057 C CA . ILE A 1 503 ? 65.112 32.986 -80.737 1.00 67.06 503 ILE A CA 1
ATOM 4058 C C . ILE A 1 503 ? 64.219 34.085 -80.145 1.00 67.06 503 ILE A C 1
ATOM 4060 O O . ILE A 1 503 ? 63.137 34.350 -80.662 1.00 67.06 503 ILE A O 1
ATOM 4064 N N . ALA A 1 504 ? 64.672 34.755 -79.083 1.00 67.12 504 ALA A N 1
ATOM 4065 C CA . ALA A 1 504 ? 63.924 35.832 -78.441 1.00 67.12 504 ALA A CA 1
ATOM 4066 C C . ALA A 1 504 ? 63.740 37.045 -79.370 1.00 67.12 504 ALA A C 1
ATOM 4068 O O . ALA A 1 504 ? 62.651 37.612 -79.413 1.00 67.12 504 ALA A O 1
ATOM 4069 N N . ALA A 1 505 ? 64.755 37.402 -80.165 1.00 67.75 505 ALA A N 1
ATOM 4070 C CA . ALA A 1 505 ? 64.647 38.458 -81.167 1.00 67.75 505 ALA A CA 1
ATOM 4071 C C . ALA A 1 505 ? 63.603 38.121 -82.244 1.00 67.75 505 ALA A C 1
ATOM 4073 O O . ALA A 1 505 ? 62.733 38.946 -82.500 1.00 67.75 505 ALA A O 1
ATOM 4074 N N . GLN A 1 506 ? 63.609 36.899 -82.797 1.00 68.25 506 GLN A N 1
ATOM 4075 C CA . GLN A 1 506 ? 62.613 36.464 -83.796 1.00 68.25 506 GLN A CA 1
ATOM 4076 C C . GLN A 1 506 ? 61.180 36.489 -83.259 1.00 68.25 506 GLN A C 1
ATOM 4078 O O . GLN A 1 506 ? 60.253 36.801 -84.000 1.00 68.25 506 GLN A O 1
ATOM 4083 N N . LEU A 1 507 ? 60.984 36.166 -81.978 1.00 66.38 507 LEU A N 1
ATOM 4084 C CA . LEU A 1 507 ? 59.663 36.194 -81.348 1.00 66.38 507 LEU A CA 1
ATOM 4085 C C . LEU A 1 507 ? 59.143 37.623 -81.119 1.00 66.38 507 LEU A C 1
ATOM 4087 O O . LEU A 1 507 ? 57.934 37.831 -81.159 1.00 66.38 507 LEU A O 1
ATOM 4091 N N . ILE A 1 508 ? 60.029 38.596 -80.879 1.00 64.62 508 ILE A N 1
ATOM 4092 C CA . ILE A 1 508 ? 59.654 40.005 -80.660 1.00 64.62 508 ILE A CA 1
ATOM 4093 C C . ILE A 1 508 ? 59.452 40.744 -81.988 1.00 64.62 508 ILE A C 1
ATOM 4095 O O . ILE A 1 508 ? 58.517 41.536 -82.117 1.00 64.62 508 ILE A O 1
ATOM 4099 N N . THR A 1 509 ? 60.308 40.490 -82.980 1.00 64.56 509 THR A N 1
ATOM 4100 C CA . THR A 1 509 ? 60.232 41.156 -84.288 1.00 64.56 509 THR A CA 1
ATOM 4101 C C . THR A 1 509 ? 59.298 40.436 -85.264 1.00 64.56 509 THR A C 1
ATOM 4103 O O . THR A 1 509 ? 58.875 41.040 -86.244 1.00 64.56 509 THR A O 1
ATOM 4106 N N . MET A 1 510 ? 58.953 39.164 -85.009 1.00 61.41 510 MET A N 1
ATOM 4107 C CA . MET A 1 510 ? 58.167 38.286 -85.899 1.00 61.41 510 MET A CA 1
ATOM 4108 C C . MET A 1 510 ? 58.735 38.186 -87.331 1.00 61.41 510 MET A C 1
ATOM 4110 O O . MET A 1 510 ? 58.027 37.847 -88.279 1.00 61.41 510 MET A O 1
ATOM 4114 N N . THR A 1 511 ? 60.033 38.451 -87.488 1.00 64.56 511 THR A N 1
ATOM 4115 C CA . THR A 1 511 ? 60.782 38.467 -88.754 1.00 64.56 511 THR A CA 1
ATOM 4116 C C . THR A 1 511 ? 62.097 37.686 -88.616 1.00 64.56 511 THR A C 1
ATOM 4118 O O . THR A 1 511 ? 62.473 37.244 -87.526 1.00 64.56 511 THR A O 1
ATOM 4121 N N . LYS A 1 512 ? 62.824 37.472 -89.725 1.00 62.03 512 LYS A N 1
ATOM 4122 C CA . LYS A 1 512 ? 64.185 36.907 -89.672 1.00 62.03 512 LYS A CA 1
ATOM 4123 C C . LYS A 1 512 ? 65.113 37.865 -88.904 1.00 62.03 512 LYS A C 1
ATOM 4125 O O . LYS A 1 512 ? 64.996 39.075 -89.040 1.00 62.03 512 LYS A O 1
ATOM 4130 N N . VAL A 1 513 ? 66.063 37.324 -88.128 1.00 62.72 513 VAL A N 1
ATOM 4131 C CA . VAL A 1 513 ? 66.976 38.122 -87.270 1.00 62.72 513 VAL A CA 1
ATOM 4132 C C . VAL A 1 513 ? 67.772 39.149 -88.076 1.00 62.72 513 VAL A C 1
ATOM 4134 O O . VAL A 1 513 ? 67.970 40.276 -87.637 1.00 62.72 513 VAL A O 1
ATOM 4137 N N . TRP A 1 514 ? 68.226 38.767 -89.264 1.00 67.06 514 TRP A N 1
ATOM 4138 C CA . TRP A 1 514 ? 68.862 39.678 -90.204 1.00 67.06 514 TRP A CA 1
ATOM 4139 C C . TRP A 1 514 ? 67.882 39.927 -91.348 1.00 67.06 514 TRP A C 1
ATOM 4141 O O . TRP A 1 514 ? 67.690 39.056 -92.192 1.00 67.06 514 TRP A O 1
ATOM 4151 N N . ASP A 1 515 ? 67.241 41.095 -91.348 1.00 64.94 515 ASP A N 1
ATOM 4152 C CA . ASP A 1 515 ? 66.423 41.561 -92.471 1.00 64.94 515 ASP A CA 1
ATOM 4153 C C . ASP A 1 515 ? 67.350 42.009 -93.609 1.00 64.94 515 ASP A C 1
ATOM 4155 O O . ASP A 1 515 ? 67.817 43.147 -93.645 1.00 64.94 515 ASP A O 1
ATOM 4159 N N . LEU A 1 516 ? 67.711 41.063 -94.476 1.00 63.78 516 LEU A N 1
ATOM 4160 C CA . LEU A 1 516 ? 68.636 41.288 -95.588 1.00 63.78 516 LEU A CA 1
ATOM 4161 C C . LEU A 1 516 ? 68.003 42.098 -96.727 1.00 63.78 516 LEU A C 1
ATOM 4163 O O . LEU A 1 516 ? 68.735 42.645 -97.546 1.00 63.78 516 LEU A O 1
ATOM 4167 N N . ASP A 1 517 ? 66.675 42.217 -96.754 1.00 60.72 517 ASP A N 1
ATOM 4168 C CA . ASP A 1 517 ? 65.952 42.911 -97.819 1.00 60.72 517 ASP A CA 1
ATOM 4169 C C . ASP A 1 517 ? 65.921 44.440 -97.602 1.00 60.72 517 ASP A C 1
ATOM 4171 O O . ASP A 1 517 ? 65.795 45.197 -98.564 1.00 60.72 517 ASP A O 1
ATOM 4175 N N . ASN A 1 518 ? 66.094 44.912 -96.357 1.00 58.69 518 ASN A N 1
ATOM 4176 C CA . ASN A 1 518 ? 66.053 46.338 -95.985 1.00 58.69 518 ASN A CA 1
ATOM 4177 C C . ASN A 1 518 ? 67.398 46.936 -95.527 1.00 58.69 518 ASN A C 1
ATOM 4179 O O . ASN A 1 518 ? 67.446 48.085 -95.072 1.00 58.69 518 ASN A O 1
ATOM 4183 N N . ARG A 1 519 ? 68.506 46.194 -95.631 1.00 62.28 519 ARG A N 1
ATOM 4184 C CA . ARG A 1 519 ? 69.853 46.681 -95.272 1.00 62.28 519 ARG A CA 1
ATOM 4185 C C . ARG A 1 519 ? 70.644 47.100 -96.508 1.00 62.28 519 ARG A C 1
ATOM 4187 O O . ARG A 1 519 ? 70.377 46.651 -97.616 1.00 62.28 519 ARG A O 1
ATOM 4194 N N . LYS A 1 520 ? 71.599 48.017 -96.322 1.00 60.94 520 LYS A N 1
ATOM 4195 C CA . LYS A 1 520 ? 72.454 48.514 -97.418 1.00 60.94 520 LYS A CA 1
ATOM 4196 C C . LYS A 1 520 ? 73.712 47.667 -97.600 1.00 60.94 520 LYS A C 1
ATOM 4198 O O . LYS A 1 520 ? 74.307 47.712 -98.671 1.00 60.94 520 LYS A O 1
ATOM 4203 N N . GLU A 1 521 ? 74.123 46.964 -96.551 1.00 68.06 521 GLU A N 1
ATOM 4204 C CA . GLU A 1 521 ? 75.317 46.127 -96.508 1.00 68.06 521 GLU A CA 1
ATOM 4205 C C . GLU A 1 521 ? 75.021 44.718 -97.037 1.00 68.06 521 GLU A C 1
ATOM 4207 O O . GLU A 1 521 ? 74.017 44.107 -96.667 1.00 68.06 521 GLU A O 1
ATOM 4212 N N . ASP A 1 522 ? 75.915 44.184 -97.869 1.00 62.28 522 ASP A N 1
ATOM 4213 C CA . ASP A 1 522 ? 75.802 42.819 -98.392 1.00 62.28 522 ASP A CA 1
ATOM 4214 C C . ASP A 1 522 ? 76.051 41.798 -97.255 1.00 62.28 522 ASP A C 1
ATOM 4216 O O . ASP A 1 522 ? 76.939 42.027 -96.422 1.00 62.28 522 ASP A O 1
ATOM 4220 N N . PRO A 1 523 ? 75.313 40.671 -97.174 1.00 62.47 523 PRO A N 1
ATOM 4221 C CA . PRO A 1 523 ? 75.609 39.532 -96.303 1.00 62.47 523 PRO A CA 1
ATOM 4222 C C . PRO A 1 523 ? 77.100 39.253 -96.042 1.00 62.47 523 PRO A C 1
ATOM 4224 O O . PRO A 1 523 ? 77.501 39.003 -94.905 1.00 62.47 523 PRO A O 1
ATOM 4227 N N . GLU A 1 524 ? 77.941 39.313 -97.073 1.00 63.34 524 GLU A N 1
ATOM 4228 C CA . GLU A 1 524 ? 79.379 39.029 -96.979 1.00 63.34 524 GLU A CA 1
ATOM 4229 C C . GLU A 1 524 ? 80.165 40.160 -96.291 1.00 63.34 524 GLU A C 1
ATOM 4231 O O . GLU A 1 524 ? 81.117 39.909 -95.542 1.00 63.34 524 GLU A O 1
ATOM 4236 N N . GLU A 1 525 ? 79.716 41.402 -96.466 1.00 67.31 525 GLU A N 1
ATOM 4237 C CA . GLU A 1 525 ? 80.252 42.607 -95.832 1.00 67.31 525 GLU A CA 1
ATOM 4238 C C . GLU A 1 525 ? 79.873 42.663 -94.342 1.00 67.31 525 GLU A C 1
ATOM 4240 O O . GLU A 1 525 ? 80.712 42.962 -93.486 1.00 67.31 525 GLU A O 1
ATOM 4245 N N . ILE A 1 526 ? 78.646 42.249 -94.007 1.00 67.75 526 ILE A N 1
ATOM 4246 C CA . ILE A 1 526 ? 78.176 42.070 -92.624 1.00 67.75 526 ILE A CA 1
ATOM 4247 C C . ILE A 1 526 ? 79.024 41.009 -91.910 1.00 67.75 526 ILE A C 1
ATOM 4249 O O . ILE A 1 526 ? 79.510 41.241 -90.800 1.00 67.75 526 ILE A O 1
ATOM 4253 N N . ILE A 1 527 ? 79.265 39.864 -92.557 1.00 65.25 527 ILE A N 1
ATOM 4254 C CA . ILE A 1 527 ? 80.115 38.791 -92.020 1.00 65.25 527 ILE A CA 1
ATOM 4255 C C . ILE A 1 527 ? 81.550 39.286 -91.789 1.00 65.25 527 ILE A C 1
ATOM 4257 O O . ILE A 1 527 ? 82.155 38.956 -90.766 1.00 65.25 527 ILE A O 1
ATOM 4261 N N . TYR A 1 528 ? 82.106 40.083 -92.704 1.00 65.44 528 TYR A N 1
ATOM 4262 C CA . TYR A 1 528 ? 83.442 40.659 -92.555 1.00 65.44 528 TYR A CA 1
ATOM 4263 C C . TYR A 1 528 ? 83.527 41.644 -91.377 1.00 65.44 528 TYR A C 1
ATOM 4265 O O . TYR A 1 528 ? 84.446 41.543 -90.560 1.00 65.44 528 TYR A O 1
ATOM 4273 N N . MET A 1 529 ? 82.555 42.551 -91.239 1.00 64.88 529 MET A N 1
ATOM 4274 C CA . MET A 1 529 ? 82.501 43.506 -90.125 1.00 64.88 529 MET A CA 1
ATOM 4275 C C . MET A 1 529 ? 82.324 42.814 -88.768 1.00 64.88 529 MET A C 1
ATOM 4277 O O . MET A 1 529 ? 82.978 43.191 -87.796 1.00 64.88 529 MET A O 1
ATOM 4281 N N . LEU A 1 530 ? 81.505 41.762 -88.711 1.00 64.88 530 LEU A N 1
ATOM 4282 C CA . LEU A 1 530 ? 81.325 40.948 -87.509 1.00 64.88 530 LEU A CA 1
ATOM 4283 C C . LEU A 1 530 ? 82.596 40.167 -87.138 1.00 64.88 530 LEU A C 1
ATOM 4285 O O . LEU A 1 530 ? 82.952 40.121 -85.964 1.00 64.88 530 LEU A O 1
ATOM 4289 N N . LYS A 1 531 ? 83.319 39.604 -88.119 1.00 59.25 531 LYS A N 1
ATOM 4290 C CA . LYS A 1 531 ? 84.600 38.903 -87.894 1.00 59.25 531 LYS A CA 1
ATOM 4291 C C . LYS A 1 531 ? 85.730 39.827 -87.434 1.00 59.25 531 LYS A C 1
ATOM 4293 O O . LYS A 1 531 ? 86.606 39.381 -86.701 1.00 59.25 531 LYS A O 1
ATOM 4298 N N . LYS A 1 532 ? 85.732 41.089 -87.877 1.00 60.97 532 LYS A N 1
ATOM 4299 C CA . LYS A 1 532 ? 86.759 42.084 -87.526 1.00 60.97 532 LYS A CA 1
ATOM 4300 C C . LYS A 1 532 ? 86.647 42.564 -86.071 1.00 60.97 532 LYS A C 1
ATOM 4302 O O . LYS A 1 532 ? 87.673 42.874 -85.471 1.00 60.97 532 LYS A O 1
ATOM 4307 N N . GLY A 1 533 ? 85.431 42.583 -85.517 1.00 58.16 533 GLY A N 1
ATOM 4308 C CA . GLY A 1 533 ? 85.151 42.986 -84.134 1.00 58.16 533 GLY A CA 1
ATOM 4309 C C . GLY A 1 533 ? 85.405 44.475 -83.832 1.00 58.16 533 GLY A C 1
ATOM 4310 O O . GLY A 1 533 ? 86.044 45.191 -84.606 1.00 58.16 533 GLY A O 1
ATOM 4311 N N . GLY A 1 534 ? 84.890 44.945 -82.689 1.00 58.84 534 GLY A N 1
ATOM 4312 C CA . GLY A 1 534 ? 85.020 46.323 -82.186 1.00 58.84 534 GLY A CA 1
ATOM 4313 C C . GLY A 1 534 ? 83.703 47.115 -82.169 1.00 58.84 534 GLY A C 1
ATOM 4314 O O . GLY A 1 534 ? 82.712 46.671 -82.739 1.00 58.84 534 GLY A O 1
ATOM 4315 N N . TYR A 1 535 ? 83.733 48.322 -81.585 1.00 56.91 535 TYR A N 1
ATOM 4316 C CA . TYR A 1 535 ? 82.570 49.176 -81.245 1.00 56.91 535 TYR A CA 1
ATOM 4317 C C . TYR A 1 535 ? 81.547 49.447 -82.372 1.00 56.91 535 TYR A C 1
ATOM 4319 O O . TYR A 1 535 ? 80.433 49.881 -82.092 1.00 56.91 535 TYR A O 1
ATOM 4327 N N . ASN A 1 536 ? 81.913 49.217 -83.638 1.00 57.75 536 ASN A N 1
ATOM 4328 C CA . ASN A 1 536 ? 81.077 49.472 -84.817 1.00 57.75 536 ASN A CA 1
ATOM 4329 C C . ASN A 1 536 ? 80.577 48.183 -85.502 1.00 57.75 536 ASN A C 1
ATOM 4331 O O . ASN A 1 536 ? 80.154 48.231 -86.657 1.00 57.75 536 ASN A O 1
ATOM 4335 N N . ALA A 1 537 ? 80.653 47.022 -84.846 1.00 63.53 537 ALA A N 1
ATOM 4336 C CA . ALA A 1 537 ? 80.152 45.776 -85.416 1.00 63.53 537 ALA A CA 1
ATOM 4337 C C . ALA A 1 537 ? 78.612 45.827 -85.574 1.00 63.53 537 ALA A C 1
ATOM 4339 O O . ALA A 1 537 ? 77.906 46.069 -84.589 1.00 63.53 537 ALA A O 1
ATOM 4340 N N . PRO A 1 538 ? 78.060 45.581 -86.781 1.00 63.31 538 PRO A N 1
ATOM 4341 C CA . PRO A 1 538 ? 76.624 45.698 -87.029 1.00 63.31 538 PRO A CA 1
ATOM 4342 C C . PRO A 1 538 ? 75.840 44.689 -86.177 1.00 63.31 538 PRO A C 1
ATOM 4344 O O . PRO A 1 538 ? 76.286 43.563 -85.972 1.00 63.31 538 PRO A O 1
ATOM 4347 N N . ARG A 1 539 ? 74.666 45.081 -85.669 1.00 66.12 539 ARG A N 1
ATOM 4348 C CA . ARG A 1 539 ? 73.743 44.202 -84.924 1.00 66.12 539 ARG A CA 1
ATOM 4349 C C . ARG A 1 539 ? 72.381 44.091 -85.640 1.00 66.12 539 ARG A C 1
ATOM 4351 O O . ARG A 1 539 ? 72.068 44.940 -86.488 1.00 66.12 539 ARG A O 1
ATOM 4358 N N . PRO A 1 540 ? 71.585 43.046 -85.350 1.00 67.50 540 PRO A N 1
ATOM 4359 C CA . PRO A 1 540 ? 70.190 42.929 -85.789 1.00 67.50 540 PRO A CA 1
ATOM 4360 C C . PRO A 1 540 ? 69.333 44.132 -85.373 1.00 67.50 540 PRO A C 1
ATOM 4362 O O . PRO A 1 540 ? 69.526 44.660 -84.277 1.00 67.50 540 PRO A O 1
ATOM 4365 N N . ASN A 1 541 ? 68.388 44.555 -86.224 1.00 65.88 541 ASN A N 1
ATOM 4366 C CA . ASN A 1 541 ? 67.382 45.539 -85.812 1.00 65.88 541 ASN A CA 1
ATOM 4367 C C . ASN A 1 541 ? 66.373 44.846 -84.887 1.00 65.88 541 ASN A C 1
ATOM 4369 O O . ASN A 1 541 ? 65.936 43.733 -85.169 1.00 65.88 541 ASN A O 1
ATOM 4373 N N . LEU A 1 542 ? 66.036 45.492 -83.775 1.00 68.69 542 LEU A N 1
ATOM 4374 C CA . LEU A 1 542 ? 65.184 44.935 -82.726 1.00 68.69 542 LEU A CA 1
ATOM 4375 C C . LEU A 1 542 ? 63.916 45.775 -82.525 1.00 68.69 542 LEU A C 1
ATOM 4377 O O . LEU A 1 542 ? 63.458 45.963 -81.399 1.00 68.69 542 LEU A O 1
ATOM 4381 N N . GLU A 1 543 ? 63.368 46.320 -83.607 1.00 64.69 543 GLU A N 1
ATOM 4382 C CA . GLU A 1 543 ? 62.088 47.025 -83.567 1.00 64.69 543 GLU A CA 1
ATOM 4383 C C . GLU A 1 543 ? 60.944 46.012 -83.370 1.00 64.69 543 GLU A C 1
ATOM 4385 O O . GLU A 1 543 ? 60.788 45.097 -84.183 1.00 64.69 543 GLU A O 1
ATOM 4390 N N . PRO A 1 544 ? 60.167 46.120 -82.275 1.00 63.12 544 PRO A N 1
ATOM 4391 C CA . PRO A 1 544 ? 59.053 45.215 -82.032 1.00 63.12 544 PRO A CA 1
ATOM 4392 C C . PRO A 1 544 ? 57.954 45.408 -83.081 1.00 63.12 544 PRO A C 1
ATOM 4394 O O . PRO A 1 544 ? 57.642 46.534 -83.466 1.00 63.12 544 PRO A O 1
ATOM 4397 N N . HIS A 1 545 ? 57.339 44.307 -83.513 1.00 60.25 545 HIS A N 1
ATOM 4398 C CA . HIS A 1 545 ? 56.209 44.341 -84.443 1.00 60.25 545 HIS A CA 1
ATOM 4399 C C . HIS A 1 545 ? 54.982 45.011 -83.787 1.00 60.25 545 HIS A C 1
ATOM 4401 O O . HIS A 1 545 ? 54.720 44.782 -82.606 1.00 60.25 545 HIS A O 1
ATOM 4407 N N . GLU A 1 546 ? 54.189 45.784 -84.547 1.00 56.34 546 GLU A N 1
ATOM 4408 C CA . GLU A 1 546 ? 53.068 46.624 -84.053 1.00 56.34 546 GLU A CA 1
ATOM 4409 C C . GLU A 1 546 ? 52.003 45.875 -83.221 1.00 56.34 546 GLU A C 1
ATOM 4411 O O . GLU A 1 546 ? 51.209 46.482 -82.508 1.00 56.34 546 GLU A O 1
ATOM 4416 N N . THR A 1 547 ? 51.981 44.544 -83.299 1.00 52.69 547 THR A N 1
ATOM 4417 C CA . THR A 1 547 ? 51.032 43.654 -82.615 1.00 52.69 547 THR A CA 1
ATOM 4418 C C . THR A 1 547 ? 51.484 43.193 -81.222 1.00 52.69 547 THR A C 1
ATOM 4420 O O . THR A 1 547 ? 50.775 42.410 -80.596 1.00 52.69 547 THR A O 1
ATOM 4423 N N . VAL A 1 548 ? 52.659 43.613 -80.741 1.00 55.78 548 VAL A N 1
ATOM 4424 C CA . VAL A 1 548 ? 53.217 43.226 -79.432 1.00 55.78 548 VAL A CA 1
ATOM 4425 C C . VAL A 1 548 ? 53.101 44.405 -78.455 1.00 55.78 548 VAL A C 1
ATOM 4427 O O . VAL A 1 548 ? 53.593 45.493 -78.740 1.00 55.78 548 VAL A O 1
ATOM 4430 N N . GLU A 1 549 ? 52.452 44.215 -77.299 1.00 49.53 549 GLU A N 1
ATOM 4431 C CA . GLU A 1 549 ? 52.251 45.279 -76.297 1.00 49.53 549 GLU A CA 1
ATOM 4432 C C . GLU A 1 549 ? 53.579 45.891 -75.803 1.00 49.53 549 GLU A C 1
ATOM 4434 O O . GLU A 1 549 ? 54.545 45.188 -75.500 1.00 49.53 549 GLU A O 1
ATOM 4439 N N . ALA A 1 550 ? 53.628 47.223 -75.698 1.00 51.56 550 ALA A N 1
ATOM 4440 C CA . ALA A 1 550 ? 54.877 47.978 -75.571 1.00 51.56 550 ALA A CA 1
ATOM 4441 C C . ALA A 1 550 ? 55.612 47.839 -74.217 1.00 51.56 550 ALA A C 1
ATOM 4443 O O . ALA A 1 550 ? 56.820 48.075 -74.158 1.00 51.56 550 ALA A O 1
ATOM 4444 N N . SER A 1 551 ? 54.941 47.460 -73.122 1.00 54.62 551 SER A N 1
ATOM 4445 C CA . SER A 1 551 ? 55.554 47.477 -71.780 1.00 54.62 551 SER A CA 1
ATOM 4446 C C . SER A 1 551 ? 56.431 46.255 -71.432 1.00 54.62 551 SER A C 1
ATOM 4448 O O . SER A 1 551 ? 57.493 46.472 -70.846 1.00 54.62 551 SER A O 1
ATOM 4450 N N . PRO A 1 552 ? 56.131 44.996 -71.826 1.00 52.25 552 PRO A N 1
ATOM 4451 C CA . PRO A 1 552 ? 57.027 43.856 -71.585 1.00 52.25 552 PRO A CA 1
ATOM 4452 C C . PRO A 1 552 ? 58.141 43.735 -72.642 1.00 52.25 552 PRO A C 1
ATOM 4454 O O . PRO A 1 552 ? 59.176 43.119 -72.382 1.00 52.25 552 PRO A O 1
ATOM 4457 N N . ALA A 1 553 ? 57.947 44.324 -73.829 1.00 53.84 553 ALA A N 1
ATOM 4458 C CA . ALA A 1 553 ? 58.898 44.273 -74.941 1.00 53.84 553 ALA A CA 1
ATOM 4459 C C . ALA A 1 553 ? 60.156 45.125 -74.683 1.00 53.84 553 ALA A C 1
ATOM 4461 O O . ALA A 1 553 ? 61.269 44.668 -74.931 1.00 53.84 553 ALA A O 1
ATOM 4462 N N . LEU A 1 554 ? 60.014 46.324 -74.103 1.00 55.56 554 LEU A N 1
ATOM 4463 C CA . LEU A 1 554 ? 61.141 47.233 -73.825 1.00 55.56 554 LEU A CA 1
ATOM 4464 C C . LEU A 1 554 ? 62.189 46.654 -72.858 1.00 55.56 554 LEU A C 1
ATOM 4466 O O . LEU A 1 554 ? 63.379 46.926 -73.005 1.00 55.56 554 LEU A O 1
ATOM 4470 N N . VAL A 1 555 ? 61.770 45.832 -71.893 1.00 55.91 555 VAL A N 1
ATOM 4471 C CA . VAL A 1 555 ? 62.672 45.235 -70.892 1.00 55.91 555 VAL A CA 1
ATOM 4472 C C . VAL A 1 555 ? 63.312 43.937 -71.410 1.00 55.91 555 VAL A C 1
ATOM 4474 O O . VAL A 1 555 ? 64.495 43.695 -71.173 1.00 55.91 555 VAL A O 1
ATOM 4477 N N . GLN A 1 556 ? 62.590 43.140 -72.212 1.00 60.31 556 GLN A N 1
ATOM 4478 C CA . GLN A 1 556 ? 63.157 41.962 -72.890 1.00 60.31 556 GLN A CA 1
ATOM 4479 C C . GLN A 1 556 ? 64.233 42.342 -73.919 1.00 60.31 556 GLN A C 1
ATOM 4481 O O . GLN A 1 556 ? 65.214 41.618 -74.080 1.00 60.31 556 GLN A O 1
ATOM 4486 N N . LEU A 1 557 ? 64.103 43.512 -74.553 1.00 66.81 557 LEU A N 1
ATOM 4487 C CA . LEU A 1 557 ? 65.126 44.072 -75.438 1.00 66.81 557 LEU A CA 1
ATOM 4488 C C . LEU A 1 557 ? 66.460 44.340 -74.724 1.00 66.81 557 LEU A C 1
ATOM 4490 O O . LEU A 1 557 ? 67.515 44.154 -75.328 1.00 66.81 557 LEU A O 1
ATOM 4494 N N . HIS A 1 558 ? 66.435 44.734 -73.446 1.00 68.88 558 HIS A N 1
ATOM 4495 C CA . HIS A 1 558 ? 67.653 44.913 -72.651 1.00 68.88 558 HIS A CA 1
ATOM 4496 C C . HIS A 1 558 ? 68.369 43.578 -72.413 1.00 68.88 558 HIS A C 1
ATOM 4498 O O . HIS A 1 558 ? 69.562 43.469 -72.680 1.00 68.88 558 HIS A O 1
ATOM 4504 N N . LEU A 1 559 ? 67.622 42.533 -72.043 1.00 71.50 559 LEU A N 1
ATOM 4505 C CA . LEU A 1 559 ? 68.174 41.192 -71.841 1.00 71.50 559 LEU A CA 1
ATOM 4506 C C . LEU A 1 559 ? 68.769 40.603 -73.133 1.00 71.50 559 LEU A C 1
ATOM 4508 O O . LEU A 1 559 ? 69.824 39.972 -73.098 1.00 71.50 559 LEU A O 1
ATOM 4512 N N . ILE A 1 560 ? 68.121 40.830 -74.283 1.00 72.25 560 ILE A N 1
ATOM 4513 C CA . ILE A 1 560 ? 68.631 40.414 -75.602 1.00 72.25 560 ILE A CA 1
ATOM 4514 C C . ILE A 1 560 ? 69.951 41.128 -75.929 1.00 72.25 560 ILE A C 1
ATOM 4516 O O . ILE A 1 560 ? 70.877 40.492 -76.433 1.00 72.25 560 ILE A O 1
ATOM 4520 N N . ARG A 1 561 ? 70.069 42.424 -75.606 1.00 72.00 561 ARG A N 1
ATOM 4521 C CA . ARG A 1 561 ? 71.310 43.197 -75.789 1.00 72.00 561 ARG A CA 1
ATOM 4522 C C . ARG A 1 561 ? 72.443 42.684 -74.900 1.00 72.00 561 ARG A C 1
ATOM 4524 O O . ARG A 1 561 ? 73.544 42.489 -75.411 1.00 72.00 561 ARG A O 1
ATOM 4531 N N . ASP A 1 562 ? 72.164 42.378 -73.636 1.00 72.25 562 ASP A N 1
ATOM 4532 C CA . ASP A 1 562 ? 73.151 41.825 -72.695 1.00 72.25 562 ASP A CA 1
ATOM 4533 C C . ASP A 1 562 ? 73.654 40.441 -73.153 1.00 72.25 562 ASP A C 1
ATOM 4535 O O . ASP A 1 562 ? 74.838 40.114 -73.055 1.00 72.25 562 ASP A O 1
ATOM 4539 N N . CYS A 1 563 ? 72.777 39.639 -73.765 1.00 71.25 563 CYS A N 1
ATOM 4540 C CA . CYS A 1 563 ? 73.136 38.346 -74.356 1.00 71.25 563 CYS A CA 1
ATOM 4541 C C . CYS A 1 563 ? 73.992 38.457 -75.642 1.00 71.25 563 CYS A C 1
ATOM 4543 O O . CYS A 1 563 ? 74.610 37.468 -76.055 1.00 71.25 563 CYS A O 1
ATOM 4545 N N . TRP A 1 564 ? 74.055 39.643 -76.262 1.00 71.06 564 TRP A N 1
ATOM 4546 C CA . TRP A 1 564 ? 74.844 39.973 -77.461 1.00 71.06 564 TRP A CA 1
ATOM 4547 C C . TRP A 1 564 ? 76.037 40.912 -77.185 1.00 71.06 564 TRP A C 1
ATOM 4549 O O . TRP A 1 564 ? 76.592 41.498 -78.126 1.00 71.06 564 TRP A O 1
ATOM 4559 N N . ALA A 1 565 ? 76.472 41.022 -75.922 1.00 67.12 565 ALA A N 1
ATOM 4560 C CA . ALA A 1 565 ? 77.657 41.789 -75.535 1.00 67.12 565 ALA A CA 1
ATOM 4561 C C . ALA A 1 565 ? 78.918 41.339 -76.300 1.00 67.12 565 ALA A C 1
ATOM 4563 O O . ALA A 1 565 ? 79.081 40.166 -76.660 1.00 67.12 565 ALA A O 1
ATOM 4564 N N . GLU A 1 566 ? 79.805 42.291 -76.587 1.00 63.09 566 GLU A N 1
ATOM 4565 C CA . GLU A 1 566 ? 80.979 42.095 -77.445 1.00 63.09 566 GLU A CA 1
ATOM 4566 C C . GLU A 1 566 ? 82.051 41.237 -76.759 1.00 63.09 566 GLU A C 1
ATOM 4568 O O . GLU A 1 566 ? 82.640 40.361 -77.396 1.00 63.09 566 GLU A O 1
ATOM 4573 N N . HIS A 1 567 ? 82.226 41.418 -75.444 1.00 60.78 567 HIS A N 1
ATOM 4574 C CA . HIS A 1 567 ? 83.097 40.587 -74.625 1.00 60.78 567 HIS A CA 1
ATOM 4575 C C . HIS A 1 567 ? 82.352 39.367 -74.046 1.00 60.78 567 HIS A C 1
ATOM 4577 O O . HIS A 1 567 ? 81.271 39.505 -73.473 1.00 60.78 567 HIS A O 1
ATOM 4583 N N . PRO A 1 568 ? 82.928 38.158 -74.148 1.00 59.03 568 PRO A N 1
ATOM 4584 C CA . PRO A 1 568 ? 82.321 36.906 -73.671 1.00 59.03 568 PRO A CA 1
ATOM 4585 C C . PRO A 1 568 ? 82.004 36.882 -72.178 1.00 59.03 568 PRO A C 1
ATOM 4587 O O . PRO A 1 568 ? 80.964 36.372 -71.773 1.00 59.03 568 PRO A O 1
ATOM 4590 N N . SER A 1 569 ? 82.890 37.477 -71.381 1.00 59.50 569 SER A N 1
ATOM 4591 C CA . SER A 1 569 ? 82.813 37.550 -69.922 1.00 59.50 569 SER A CA 1
ATOM 4592 C C . SER A 1 569 ? 81.730 38.497 -69.401 1.00 59.50 569 SER A C 1
ATOM 4594 O O . SER A 1 569 ? 81.403 38.442 -68.222 1.00 59.50 569 SER A O 1
ATOM 4596 N N . GLU A 1 570 ? 81.195 39.377 -70.252 1.00 63.81 570 GLU A N 1
ATOM 4597 C CA . GLU A 1 570 ? 80.142 40.340 -69.896 1.00 63.81 570 GLU A CA 1
ATOM 4598 C C . GLU A 1 570 ? 78.734 39.788 -70.157 1.00 63.81 570 GLU A C 1
ATOM 4600 O O . GLU A 1 570 ? 77.739 40.409 -69.790 1.00 63.81 570 GLU A O 1
ATOM 4605 N N . ARG A 1 571 ? 78.635 38.611 -70.788 1.00 72.88 571 ARG A N 1
ATOM 4606 C CA . ARG A 1 571 ? 77.356 37.971 -71.092 1.00 72.88 571 ARG A CA 1
ATOM 4607 C C . ARG A 1 571 ? 76.833 37.217 -69.863 1.00 72.88 571 ARG A C 1
ATOM 4609 O O . ARG A 1 571 ? 77.597 36.475 -69.244 1.00 72.88 571 ARG A O 1
ATOM 4616 N N . PRO A 1 572 ? 75.533 37.315 -69.543 1.00 69.38 572 PRO A N 1
ATOM 4617 C CA . PRO A 1 572 ? 74.946 36.560 -68.441 1.00 69.38 572 PRO A CA 1
ATOM 4618 C C . PRO A 1 572 ? 74.950 35.050 -68.725 1.00 69.38 572 PRO A C 1
ATOM 4620 O O . PRO A 1 572 ? 74.754 34.597 -69.855 1.00 69.38 572 PRO A O 1
ATOM 4623 N N . THR A 1 573 ? 75.125 34.232 -67.690 1.00 70.50 573 THR A N 1
ATOM 4624 C CA . THR A 1 573 ? 74.980 32.773 -67.790 1.00 70.50 573 THR A CA 1
ATOM 4625 C C . THR A 1 573 ? 73.521 32.381 -68.029 1.00 70.50 573 THR A C 1
ATOM 4627 O O . THR A 1 573 ? 72.598 33.102 -67.660 1.00 70.50 573 THR A O 1
ATOM 4630 N N . ILE A 1 574 ? 73.266 31.194 -68.594 1.00 66.44 574 ILE A N 1
ATOM 4631 C CA . ILE A 1 574 ? 71.886 30.732 -68.854 1.00 66.44 574 ILE A CA 1
ATOM 4632 C C . ILE A 1 574 ? 71.027 30.655 -67.573 1.00 66.44 574 ILE A C 1
ATOM 4634 O O . ILE A 1 574 ? 69.807 30.797 -67.627 1.00 66.44 574 ILE A O 1
ATOM 4638 N N . VAL A 1 575 ? 71.668 30.488 -66.410 1.00 63.53 575 VAL A N 1
ATOM 4639 C CA . VAL A 1 575 ? 71.025 30.503 -65.088 1.00 63.53 575 VAL A CA 1
ATOM 4640 C C . VAL A 1 575 ? 70.675 31.935 -64.652 1.00 63.53 575 VAL A C 1
ATOM 4642 O O . VAL A 1 575 ? 69.588 32.159 -64.124 1.00 63.53 575 VAL A O 1
ATOM 4645 N N . GLU A 1 576 ? 71.539 32.917 -64.924 1.00 69.12 576 GLU A N 1
ATOM 4646 C CA . GLU A 1 576 ? 71.285 34.343 -64.657 1.00 69.12 576 GLU A CA 1
ATOM 4647 C C . GLU A 1 576 ? 70.237 34.927 -65.608 1.00 69.12 576 GLU A C 1
ATOM 4649 O O . GLU A 1 576 ? 69.324 35.611 -65.150 1.00 69.12 576 GLU A O 1
ATOM 4654 N N . VAL A 1 577 ? 70.286 34.577 -66.899 1.00 67.69 577 VAL A N 1
ATOM 4655 C CA . VAL A 1 577 ? 69.229 34.893 -67.877 1.00 67.69 577 VAL A CA 1
ATOM 4656 C C . VAL A 1 577 ? 67.892 34.333 -67.400 1.00 67.69 577 VAL A C 1
ATOM 4658 O O . VAL A 1 577 ? 66.872 35.014 -67.468 1.00 67.69 577 VAL A O 1
ATOM 4661 N N . HIS A 1 578 ? 67.885 33.113 -66.850 1.00 64.44 578 HIS A N 1
ATOM 4662 C CA . HIS A 1 578 ? 66.679 32.521 -66.287 1.00 64.44 578 HIS A CA 1
ATOM 4663 C C . HIS A 1 578 ? 66.165 33.280 -65.050 1.00 64.44 578 HIS A C 1
ATOM 4665 O O . HIS A 1 578 ? 64.960 33.520 -64.952 1.00 64.44 578 HIS A O 1
ATOM 4671 N N . ALA A 1 579 ? 67.046 33.678 -64.128 1.00 61.69 579 ALA A N 1
ATOM 4672 C CA . ALA A 1 579 ? 66.676 34.437 -62.933 1.00 61.69 579 ALA A CA 1
ATOM 4673 C C . ALA A 1 579 ? 66.130 35.835 -63.275 1.00 61.69 579 ALA A C 1
ATOM 4675 O O . ALA A 1 579 ? 65.095 36.234 -62.741 1.00 61.69 579 ALA A O 1
ATOM 4676 N N . GLN A 1 580 ? 66.777 36.537 -64.210 1.00 66.44 580 GLN A N 1
ATOM 4677 C CA . GLN A 1 580 ? 66.362 37.855 -64.689 1.00 66.44 580 GLN A CA 1
ATOM 4678 C C . GLN A 1 580 ? 65.049 37.779 -65.483 1.00 66.44 580 GLN A C 1
ATOM 4680 O O . GLN A 1 580 ? 64.143 38.576 -65.267 1.00 66.44 580 GLN A O 1
ATOM 4685 N N . PHE A 1 581 ? 64.873 36.780 -66.351 1.00 61.78 581 PHE A N 1
ATOM 4686 C CA . PHE A 1 581 ? 63.617 36.587 -67.085 1.00 61.78 581 PHE A CA 1
ATOM 4687 C C . PHE A 1 581 ? 62.441 36.231 -66.154 1.00 61.78 581 PHE A C 1
ATOM 4689 O O . PHE A 1 581 ? 61.313 36.668 -66.374 1.00 61.78 581 PHE A O 1
ATOM 4696 N N . LYS A 1 582 ? 62.698 35.480 -65.072 1.00 58.31 582 LYS A N 1
ATOM 4697 C CA . LYS A 1 582 ? 61.688 35.112 -64.066 1.00 58.31 582 LYS A CA 1
ATOM 4698 C C . LYS A 1 582 ? 61.290 36.291 -63.169 1.00 58.31 582 LYS A C 1
ATOM 4700 O O . LYS A 1 582 ? 60.118 36.393 -62.821 1.00 58.31 582 LYS A O 1
ATOM 4705 N N . SER A 1 583 ? 62.216 37.193 -62.826 1.00 55.38 583 SER A N 1
ATOM 4706 C CA . SER A 1 583 ? 61.879 38.440 -62.119 1.00 55.38 583 SER A CA 1
ATOM 4707 C C . SER A 1 583 ? 61.135 39.440 -63.016 1.00 55.38 583 SER A C 1
ATOM 4709 O O . SER A 1 583 ? 60.319 40.211 -62.518 1.00 55.38 583 SER A O 1
ATOM 4711 N N . MET A 1 584 ? 61.339 39.377 -64.338 1.00 54.31 584 MET A N 1
ATOM 4712 C CA . MET A 1 584 ? 60.638 40.203 -65.333 1.00 54.31 584 MET A CA 1
ATOM 4713 C C . MET A 1 584 ? 59.209 39.737 -65.660 1.00 54.31 584 MET A C 1
ATOM 4715 O O . MET A 1 584 ? 58.390 40.549 -66.081 1.00 54.31 584 MET A O 1
ATOM 4719 N N . GLN A 1 585 ? 58.868 38.462 -65.436 1.00 51.75 585 GLN A N 1
ATOM 4720 C CA . GLN A 1 585 ? 57.491 37.948 -65.563 1.00 51.75 585 GLN A CA 1
ATOM 4721 C C . GLN A 1 585 ? 56.594 38.264 -64.350 1.00 51.75 585 GLN A C 1
ATOM 4723 O O . GLN A 1 585 ? 55.441 37.843 -64.321 1.00 51.75 585 GLN A O 1
ATOM 4728 N N . SER A 1 586 ? 57.074 39.039 -63.368 1.00 44.84 586 SER A N 1
ATOM 4729 C CA . SER A 1 586 ? 56.280 39.455 -62.197 1.00 44.84 586 SER A CA 1
ATOM 4730 C C . SER A 1 586 ? 55.115 40.405 -62.529 1.00 44.84 586 SER A C 1
ATOM 4732 O O . SER A 1 586 ? 54.339 40.746 -61.639 1.00 44.84 586 SER A O 1
ATOM 4734 N N . HIS A 1 587 ? 54.970 40.818 -63.789 1.00 51.41 587 HIS A N 1
ATOM 4735 C CA . HIS A 1 587 ? 53.799 41.531 -64.285 1.00 51.41 587 HIS A CA 1
ATOM 4736 C C . HIS A 1 587 ? 53.352 40.937 -65.625 1.00 51.41 587 HIS A C 1
ATOM 4738 O O . HIS A 1 587 ? 53.614 41.512 -66.677 1.00 51.41 587 HIS A O 1
ATOM 4744 N N . LYS A 1 588 ? 52.688 39.776 -65.592 1.00 39.41 588 LYS A N 1
ATOM 4745 C CA . LYS A 1 588 ? 51.720 39.398 -66.628 1.00 39.41 588 LYS A CA 1
ATOM 4746 C C . LYS A 1 588 ? 50.493 38.724 -66.017 1.00 39.41 588 LYS A C 1
ATOM 4748 O O . LYS A 1 588 ? 50.571 37.612 -65.507 1.00 39.41 588 LYS A O 1
ATOM 4753 N N . ASP A 1 589 ? 49.419 39.498 -66.114 1.00 37.78 589 ASP A N 1
ATOM 4754 C CA . ASP A 1 589 ? 48.045 39.143 -66.445 1.00 37.78 589 ASP A CA 1
ATOM 4755 C C . ASP A 1 589 ? 47.191 38.334 -65.461 1.00 37.78 589 ASP A C 1
ATOM 4757 O O . ASP A 1 589 ? 47.551 37.280 -64.946 1.00 37.78 589 ASP A O 1
ATOM 4761 N N . ALA A 1 590 ? 45.988 38.889 -65.271 1.00 43.62 590 ALA A N 1
ATOM 4762 C CA . ALA A 1 590 ? 44.861 38.405 -64.483 1.00 43.62 590 ALA A CA 1
ATOM 4763 C C . ALA A 1 590 ? 45.137 38.298 -62.980 1.00 43.62 590 ALA A C 1
ATOM 4765 O O . ALA A 1 590 ? 45.148 37.232 -62.364 1.00 43.62 590 ALA A O 1
ATOM 4766 N N . ASN A 1 591 ? 45.296 39.473 -62.377 1.00 44.50 591 ASN A N 1
ATOM 4767 C CA . ASN A 1 591 ? 45.298 39.642 -60.939 1.00 44.50 591 ASN A CA 1
ATOM 4768 C C . ASN A 1 591 ? 44.090 38.936 -60.300 1.00 44.50 591 ASN A C 1
ATOM 4770 O O . ASN A 1 591 ? 42.933 39.219 -60.617 1.00 44.50 591 ASN A O 1
ATOM 4774 N N . LEU A 1 592 ? 44.374 38.131 -59.275 1.00 46.09 592 LEU A N 1
ATOM 4775 C CA . LEU A 1 592 ? 43.427 37.774 -58.219 1.00 46.09 592 LEU A CA 1
ATOM 4776 C C . LEU A 1 592 ? 42.696 39.030 -57.702 1.00 46.09 592 LEU A C 1
ATOM 4778 O O . LEU A 1 592 ? 41.535 38.943 -57.344 1.00 46.09 592 LEU A O 1
ATOM 4782 N N . MET A 1 593 ? 43.339 40.204 -57.765 1.00 43.16 593 MET A N 1
ATOM 4783 C CA . MET A 1 593 ? 42.750 41.515 -57.487 1.00 43.16 593 MET A CA 1
ATOM 4784 C C . MET A 1 593 ? 41.696 42.002 -58.490 1.00 43.16 593 MET A C 1
ATOM 4786 O O . MET A 1 593 ? 40.845 42.729 -58.032 1.00 43.16 593 MET A O 1
ATOM 4790 N N . ASP A 1 594 ? 41.657 41.612 -59.771 1.00 43.31 594 ASP A N 1
ATOM 4791 C CA . ASP A 1 594 ? 40.552 41.980 -60.690 1.00 43.31 594 ASP A CA 1
ATOM 4792 C C . ASP A 1 594 ? 39.365 41.023 -60.561 1.00 43.31 594 ASP A C 1
ATOM 4794 O O . ASP A 1 594 ? 38.215 41.429 -60.696 1.00 43.31 594 ASP A O 1
ATOM 4798 N N . HIS A 1 595 ? 39.613 39.754 -60.218 1.00 51.38 595 HIS A N 1
ATOM 4799 C CA . HIS A 1 595 ? 38.542 38.858 -59.781 1.00 51.38 595 HIS A CA 1
ATOM 4800 C C . HIS A 1 595 ? 37.999 39.277 -58.409 1.00 51.38 595 HIS A C 1
ATOM 4802 O O . HIS A 1 595 ? 36.793 39.224 -58.203 1.00 51.38 595 HIS A O 1
ATOM 4808 N N . VAL A 1 596 ? 38.866 39.765 -57.511 1.00 49.19 596 VAL A N 1
ATOM 4809 C CA . VAL A 1 596 ? 38.501 40.346 -56.212 1.00 49.19 596 VAL A CA 1
ATOM 4810 C C . VAL A 1 596 ? 37.918 41.752 -56.358 1.00 49.19 596 VAL A C 1
ATOM 4812 O O . VAL A 1 596 ? 37.016 42.050 -55.603 1.00 49.19 596 VAL A O 1
ATOM 4815 N N . PHE A 1 597 ? 38.309 42.586 -57.329 1.00 42.91 597 PHE A N 1
ATOM 4816 C CA . PHE A 1 597 ? 37.707 43.903 -57.594 1.00 42.91 597 PHE A CA 1
ATOM 4817 C C . PHE A 1 597 ? 36.375 43.754 -58.303 1.00 42.91 597 PHE A C 1
ATOM 4819 O O . PHE A 1 597 ? 35.437 44.421 -57.916 1.00 42.91 597 PHE A O 1
ATOM 4826 N N . LYS A 1 598 ? 36.235 42.816 -59.243 1.00 47.16 598 LYS A N 1
ATOM 4827 C CA . LYS A 1 598 ? 34.937 42.449 -59.812 1.00 47.16 598 LYS A CA 1
ATOM 4828 C C . LYS A 1 598 ? 34.061 41.757 -58.771 1.00 47.16 598 LYS A C 1
ATOM 4830 O O . LYS A 1 598 ? 32.869 42.025 -58.748 1.00 47.16 598 LYS A O 1
ATOM 4835 N N . MET A 1 599 ? 34.622 40.954 -57.858 1.00 50.69 599 MET A N 1
ATOM 4836 C CA . MET A 1 599 ? 33.908 40.509 -56.653 1.00 50.69 599 MET A CA 1
ATOM 4837 C C . MET A 1 599 ? 33.609 41.663 -55.700 1.00 50.69 599 MET A C 1
ATOM 4839 O O . MET A 1 599 ? 32.558 41.603 -55.106 1.00 50.69 599 MET A O 1
ATOM 4843 N N . LEU A 1 600 ? 34.447 42.694 -55.552 1.00 48.53 600 LEU A N 1
ATOM 4844 C CA . LEU A 1 600 ? 34.243 43.835 -54.646 1.00 48.53 600 LEU A CA 1
ATOM 4845 C C . LEU A 1 600 ? 33.307 44.888 -55.234 1.00 48.53 600 LEU A C 1
ATOM 4847 O O . LEU A 1 600 ? 32.665 45.557 -54.454 1.00 48.53 600 LEU A O 1
ATOM 4851 N N . GLU A 1 601 ? 33.199 45.043 -56.553 1.00 56.25 601 GLU A N 1
ATOM 4852 C CA . GLU A 1 601 ? 32.236 45.911 -57.249 1.00 56.25 601 GLU A CA 1
ATOM 4853 C C . GLU A 1 601 ? 30.889 45.202 -57.361 1.00 56.25 601 GLU A C 1
ATOM 4855 O O . GLU A 1 601 ? 29.856 45.804 -57.090 1.00 56.25 601 GLU A O 1
ATOM 4860 N N . THR A 1 602 ? 30.903 43.895 -57.663 1.00 53.34 602 THR A N 1
ATOM 4861 C CA . THR A 1 602 ? 29.696 43.064 -57.579 1.00 53.34 602 THR A CA 1
ATOM 4862 C C . THR A 1 602 ? 29.253 42.968 -56.128 1.00 53.34 602 THR A C 1
ATOM 4864 O O . THR A 1 602 ? 28.068 43.134 -55.893 1.00 53.34 602 THR A O 1
ATOM 4867 N N . HIS A 1 603 ? 30.165 42.805 -55.157 1.00 53.75 603 HIS A N 1
ATOM 4868 C CA . HIS A 1 603 ? 29.869 42.883 -53.723 1.00 53.75 603 HIS A CA 1
ATOM 4869 C C . HIS A 1 603 ? 29.552 44.291 -53.271 1.00 53.75 603 HIS A C 1
ATOM 4871 O O . HIS A 1 603 ? 28.767 44.369 -52.365 1.00 53.75 603 HIS A O 1
ATOM 4877 N N . ALA A 1 604 ? 30.084 45.380 -53.826 1.00 51.78 604 ALA A N 1
ATOM 4878 C CA . ALA A 1 604 ? 29.735 46.740 -53.405 1.00 51.78 604 ALA A CA 1
ATOM 4879 C C . ALA A 1 604 ? 28.360 47.143 -53.933 1.00 51.78 604 ALA A C 1
ATOM 4881 O O . ALA A 1 604 ? 27.618 47.775 -53.198 1.00 51.78 604 ALA A O 1
ATOM 4882 N N . SER A 1 605 ? 27.980 46.730 -55.149 1.00 54.50 605 SER A N 1
ATOM 4883 C CA . SER A 1 605 ? 26.625 46.951 -55.664 1.00 54.50 605 SER A CA 1
ATOM 4884 C C . SER A 1 605 ? 25.622 45.993 -55.024 1.00 54.50 605 SER A C 1
ATOM 4886 O O . SER A 1 605 ? 24.549 46.446 -54.644 1.00 54.50 605 SER A O 1
ATOM 4888 N N . THR A 1 606 ? 25.970 44.709 -54.822 1.00 58.88 606 THR A N 1
ATOM 4889 C CA . THR A 1 606 ? 25.138 43.842 -53.972 1.00 58.88 606 THR A CA 1
ATOM 4890 C C . THR A 1 606 ? 25.149 44.317 -52.533 1.00 58.88 606 THR A C 1
ATOM 4892 O O . THR A 1 606 ? 24.096 44.255 -51.954 1.00 58.88 606 THR A O 1
ATOM 4895 N N . LEU A 1 607 ? 26.224 44.878 -51.971 1.00 51.06 607 LEU A N 1
ATOM 4896 C CA . LEU A 1 607 ? 26.256 45.440 -50.613 1.00 51.06 607 LEU A CA 1
ATOM 4897 C C . LEU A 1 607 ? 25.505 46.754 -50.533 1.00 51.06 607 LEU A C 1
ATOM 4899 O O . LEU A 1 607 ? 25.008 47.031 -49.470 1.00 51.06 607 LEU A O 1
ATOM 4903 N N . GLU A 1 608 ? 25.419 47.598 -51.555 1.00 61.56 608 GLU A N 1
ATOM 4904 C CA . GLU A 1 608 ? 24.589 48.806 -51.485 1.00 61.56 608 GLU A CA 1
ATOM 4905 C C . GLU A 1 608 ? 23.108 48.438 -51.571 1.00 61.56 608 GLU A C 1
ATOM 4907 O O . GLU A 1 608 ? 22.310 48.947 -50.787 1.00 61.56 608 GLU A O 1
ATOM 4912 N N . GLU A 1 609 ? 22.756 47.488 -52.438 1.00 62.78 609 GLU A N 1
ATOM 4913 C CA . GLU A 1 609 ? 21.399 46.951 -52.550 1.00 62.78 609 GLU A CA 1
ATOM 4914 C C . GLU A 1 609 ? 21.024 46.135 -51.299 1.00 62.78 609 GLU A C 1
ATOM 4916 O O . GLU A 1 609 ? 19.950 46.328 -50.741 1.00 62.78 609 GLU A O 1
ATOM 4921 N N . GLU A 1 610 ? 21.954 45.335 -50.774 1.00 59.47 610 GLU A N 1
ATOM 4922 C CA . GLU A 1 610 ? 21.860 44.534 -49.549 1.00 59.47 610 GLU A CA 1
ATOM 4923 C C . GLU A 1 610 ? 22.046 45.392 -48.298 1.00 59.47 610 GLU A C 1
ATOM 4925 O O . GLU A 1 610 ? 21.516 45.018 -47.275 1.00 59.47 610 GLU A O 1
ATOM 4930 N N . VAL A 1 611 ? 22.712 46.552 -48.309 1.00 58.72 611 VAL A N 1
ATOM 4931 C CA . VAL A 1 611 ? 22.740 47.519 -47.191 1.00 58.72 611 VAL A CA 1
ATOM 4932 C C . VAL A 1 611 ? 21.466 48.335 -47.220 1.00 58.72 611 VAL A C 1
ATOM 4934 O O . VAL A 1 611 ? 20.959 48.631 -46.151 1.00 58.72 611 VAL A O 1
ATOM 4937 N N . GLU A 1 612 ? 20.884 48.679 -48.367 1.00 61.56 612 GLU A N 1
ATOM 4938 C CA . GLU A 1 612 ? 19.574 49.331 -48.399 1.00 61.56 612 GLU A CA 1
ATOM 4939 C C . GLU A 1 612 ? 18.453 48.347 -48.015 1.00 61.56 612 GLU A C 1
ATOM 4941 O O . GLU A 1 612 ? 17.569 48.708 -47.226 1.00 61.56 612 GLU A O 1
ATOM 4946 N N . GLU A 1 613 ? 18.531 47.087 -48.462 1.00 67.44 613 GLU A N 1
ATOM 4947 C CA . GLU A 1 613 ? 17.689 45.990 -47.975 1.00 67.44 613 GLU A CA 1
ATOM 4948 C C . GLU A 1 613 ? 17.955 45.723 -46.500 1.00 67.44 613 GLU A C 1
ATOM 4950 O O . GLU A 1 613 ? 17.017 45.807 -45.723 1.00 67.44 613 GLU A O 1
ATOM 4955 N N . ARG A 1 614 ? 19.206 45.538 -46.061 1.00 56.62 614 ARG A N 1
ATOM 4956 C CA . ARG A 1 614 ? 19.568 45.321 -44.651 1.00 56.62 614 ARG A CA 1
ATOM 4957 C C . ARG A 1 614 ? 19.280 46.531 -43.799 1.00 56.62 614 ARG A C 1
ATOM 4959 O O . ARG A 1 614 ? 19.053 46.339 -42.627 1.00 56.62 614 ARG A O 1
ATOM 4966 N N . THR A 1 615 ? 19.236 47.759 -44.309 1.00 63.47 615 THR A N 1
ATOM 4967 C CA . THR A 1 615 ? 18.850 48.94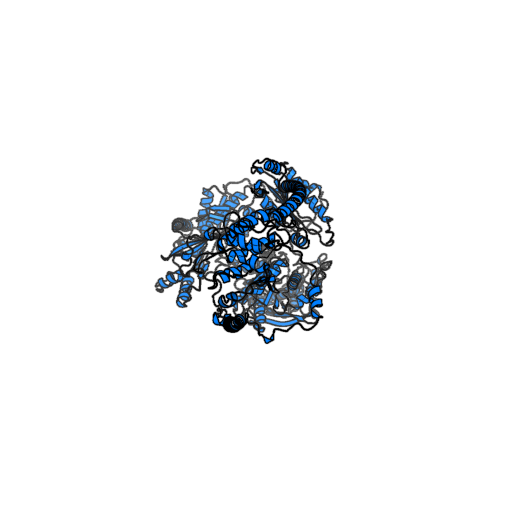4 -43.525 1.00 63.47 615 THR A CA 1
ATOM 4968 C C . THR A 1 615 ? 17.331 49.036 -43.423 1.00 63.47 615 THR A C 1
ATOM 4970 O O . THR A 1 615 ? 16.820 49.365 -42.353 1.00 63.47 615 THR A O 1
ATOM 4973 N N . LYS A 1 616 ? 16.575 48.674 -44.471 1.00 69.56 616 LYS A N 1
ATOM 4974 C CA . LYS A 1 616 ? 15.111 48.504 -44.390 1.00 69.56 616 LYS A CA 1
ATOM 4975 C C . LYS A 1 616 ? 14.737 47.329 -43.489 1.00 69.56 616 LYS A C 1
ATOM 4977 O O . LYS A 1 616 ? 13.840 47.469 -42.658 1.00 69.56 616 LYS A O 1
ATOM 4982 N N . GLU A 1 617 ? 15.460 46.221 -43.588 1.00 66.75 617 GLU A N 1
ATOM 4983 C CA . GLU A 1 617 ? 15.363 45.068 -42.710 1.00 66.75 617 GLU A CA 1
ATOM 4984 C C . GLU A 1 617 ? 15.797 45.434 -41.306 1.00 66.75 617 GLU A C 1
ATOM 4986 O O . GLU A 1 617 ? 15.043 45.115 -40.421 1.00 66.75 617 GLU A O 1
ATOM 4991 N N . LEU A 1 618 ? 16.891 46.162 -41.067 1.00 60.56 618 LEU A N 1
ATOM 4992 C CA . LEU A 1 618 ? 17.369 46.559 -39.734 1.00 60.56 618 LEU A CA 1
ATOM 4993 C C . LEU A 1 618 ? 16.458 47.613 -39.107 1.00 60.56 618 LEU A C 1
ATOM 4995 O O . LEU A 1 618 ? 16.295 47.627 -37.897 1.00 60.56 618 LEU A O 1
ATOM 4999 N N . VAL A 1 619 ? 15.804 48.484 -39.879 1.00 67.38 619 VAL A N 1
ATOM 5000 C CA . VAL A 1 619 ? 14.748 49.370 -39.359 1.00 67.38 619 VAL A CA 1
ATOM 5001 C C . VAL A 1 619 ? 13.488 48.563 -39.048 1.00 67.38 619 VAL A C 1
ATOM 5003 O O . VAL A 1 619 ? 12.868 48.778 -38.004 1.00 67.38 619 VAL A O 1
ATOM 5006 N N . ALA A 1 620 ? 13.120 47.598 -39.893 1.00 67.62 620 ALA A N 1
ATOM 5007 C CA . ALA A 1 620 ? 12.036 46.664 -39.612 1.00 67.62 620 ALA A CA 1
ATOM 5008 C C . ALA A 1 620 ? 12.379 45.721 -38.447 1.00 67.62 620 ALA A C 1
ATOM 5010 O O . ALA A 1 620 ? 11.493 45.382 -37.671 1.00 67.62 620 ALA A O 1
ATOM 5011 N N . GLU A 1 621 ? 13.643 45.354 -38.272 1.00 61.28 621 GLU A N 1
ATOM 5012 C CA . GLU A 1 621 ? 14.184 44.463 -37.256 1.00 61.28 621 GLU A CA 1
ATOM 5013 C C . GLU A 1 621 ? 14.379 45.230 -35.958 1.00 61.28 621 GLU A C 1
ATOM 5015 O O . GLU A 1 621 ? 14.054 44.699 -34.917 1.00 61.28 621 GLU A O 1
ATOM 5020 N N . LYS A 1 622 ? 14.753 46.513 -35.994 1.00 65.50 622 LYS A N 1
ATOM 5021 C CA . LYS A 1 622 ? 14.752 47.422 -34.841 1.00 65.50 622 LYS A CA 1
ATOM 5022 C C . LYS A 1 622 ? 13.331 47.714 -34.388 1.00 65.50 622 LYS A C 1
ATOM 5024 O O . LYS A 1 622 ? 13.063 47.698 -33.196 1.00 65.50 622 LYS A O 1
ATOM 5029 N N . LYS A 1 623 ? 12.385 47.913 -35.312 1.00 69.44 623 LYS A N 1
ATOM 5030 C CA . LYS A 1 623 ? 10.962 48.062 -34.974 1.00 69.44 623 LYS A CA 1
ATOM 5031 C C . LYS A 1 623 ? 10.389 46.752 -34.431 1.00 69.44 623 LYS A C 1
ATOM 5033 O O . LYS A 1 623 ? 9.652 46.785 -33.451 1.00 69.44 623 LYS A O 1
ATOM 5038 N N . LYS A 1 624 ? 10.768 45.601 -35.001 1.00 66.75 624 LYS A N 1
ATOM 5039 C CA . LYS A 1 624 ? 10.464 44.271 -34.450 1.00 66.75 624 LYS A CA 1
ATOM 5040 C C . LYS A 1 624 ? 11.140 44.070 -33.096 1.00 66.75 624 LYS A C 1
ATOM 5042 O O . LYS A 1 624 ? 10.474 43.574 -32.208 1.00 66.75 624 LYS A O 1
ATOM 5047 N N . SER A 1 625 ? 12.379 44.512 -32.905 1.00 65.62 625 SER A N 1
ATOM 5048 C CA . SER A 1 625 ? 13.171 44.406 -31.675 1.00 65.62 625 SER A CA 1
ATOM 5049 C C . SER A 1 625 ? 12.594 45.293 -30.583 1.00 65.62 625 SER A C 1
ATOM 5051 O O . SER A 1 625 ? 12.525 44.864 -29.443 1.00 65.62 625 SER A O 1
ATOM 5053 N N . ASP A 1 626 ? 12.125 46.496 -30.909 1.00 65.44 626 ASP A N 1
ATOM 5054 C CA . ASP A 1 626 ? 11.438 47.393 -29.982 1.00 65.44 626 ASP A CA 1
ATOM 5055 C C . ASP A 1 626 ? 10.067 46.836 -29.598 1.00 65.44 626 ASP A C 1
ATOM 5057 O O . ASP A 1 626 ? 9.699 46.843 -28.426 1.00 65.44 626 ASP A O 1
ATOM 5061 N N . ILE A 1 627 ? 9.316 46.311 -30.572 1.00 68.69 627 ILE A N 1
ATOM 5062 C CA . ILE A 1 627 ? 8.047 45.618 -30.324 1.00 68.69 627 ILE A CA 1
ATOM 5063 C C . ILE A 1 627 ? 8.281 44.354 -29.489 1.00 68.69 627 ILE A C 1
ATOM 5065 O O . ILE A 1 627 ? 7.493 44.089 -28.589 1.00 68.69 627 ILE A O 1
ATOM 5069 N N . LEU A 1 628 ? 9.352 43.601 -29.745 1.00 62.62 628 LEU A N 1
ATOM 5070 C CA . LEU A 1 628 ? 9.762 42.430 -28.969 1.00 62.62 628 LEU A CA 1
ATOM 5071 C C . LEU A 1 628 ? 10.149 42.845 -27.549 1.00 62.62 628 LEU A C 1
ATOM 5073 O O . LEU A 1 628 ? 9.633 42.268 -26.601 1.00 62.62 628 LEU A O 1
ATOM 5077 N N . LEU A 1 629 ? 10.933 43.910 -27.375 1.00 64.31 629 LEU A N 1
ATOM 5078 C CA . LEU A 1 629 ? 11.314 44.419 -26.059 1.00 64.31 629 LEU A CA 1
ATOM 5079 C C . LEU A 1 629 ? 10.085 44.857 -25.245 1.00 64.31 629 LEU A C 1
ATOM 5081 O O . LEU A 1 629 ? 9.979 44.524 -24.070 1.00 64.31 629 LEU A O 1
ATOM 5085 N N . TYR A 1 630 ? 9.116 45.532 -25.875 1.00 68.94 630 TYR A N 1
ATOM 5086 C CA . TYR A 1 630 ? 7.840 45.896 -25.242 1.00 68.94 630 TYR A CA 1
ATOM 5087 C C . TYR A 1 630 ? 6.868 44.722 -25.060 1.00 68.94 630 TYR A C 1
ATOM 5089 O O . TYR A 1 630 ? 5.906 44.849 -24.303 1.00 68.94 630 TYR A O 1
ATOM 5097 N N . ARG A 1 631 ? 7.079 43.603 -25.762 1.00 59.91 631 ARG A N 1
ATOM 5098 C CA . ARG A 1 631 ? 6.353 42.341 -25.549 1.00 59.91 631 ARG A CA 1
ATOM 5099 C C . ARG A 1 631 ? 6.968 41.512 -24.422 1.00 59.91 631 ARG A C 1
ATOM 5101 O O . ARG A 1 631 ? 6.237 40.778 -23.773 1.00 59.91 631 ARG A O 1
ATOM 5108 N N . MET A 1 632 ? 8.271 41.653 -24.178 1.00 58.19 632 MET A N 1
ATOM 5109 C CA . MET A 1 632 ? 9.002 40.923 -23.137 1.00 58.19 632 MET A CA 1
ATOM 5110 C C . MET A 1 632 ? 9.056 41.673 -21.798 1.00 58.19 632 MET A C 1
ATOM 5112 O O . MET A 1 632 ? 9.217 41.046 -20.753 1.00 58.19 632 MET A O 1
ATOM 5116 N N . LEU A 1 633 ? 8.922 43.005 -21.802 1.00 69.06 633 LEU A N 1
ATOM 5117 C CA . LEU A 1 633 ? 9.024 43.850 -20.610 1.00 69.06 633 LEU A CA 1
ATOM 5118 C C . LEU A 1 633 ? 7.936 44.942 -20.591 1.00 69.06 633 LEU A C 1
ATOM 5120 O O . LEU A 1 633 ? 7.646 45.539 -21.633 1.00 69.06 633 LEU A O 1
ATOM 5124 N N . PRO A 1 634 ? 7.361 45.285 -19.418 1.00 73.38 634 PRO A N 1
ATOM 5125 C CA . PRO A 1 634 ? 6.417 46.396 -19.303 1.00 73.38 634 PRO A CA 1
ATOM 5126 C C . PRO A 1 634 ? 7.027 47.707 -19.812 1.00 73.38 634 PRO A C 1
ATOM 5128 O O . PRO A 1 634 ? 8.177 48.007 -19.496 1.00 73.38 634 PRO A O 1
ATOM 5131 N N . ARG A 1 635 ? 6.255 48.530 -20.541 1.00 72.81 635 ARG A N 1
ATOM 5132 C CA . ARG A 1 635 ? 6.762 49.761 -21.194 1.00 72.81 635 ARG A CA 1
ATOM 5133 C C . ARG A 1 635 ? 7.617 50.641 -20.277 1.00 72.81 635 ARG A C 1
ATOM 5135 O O . ARG A 1 635 ? 8.705 51.028 -20.664 1.00 72.81 635 ARG A O 1
ATOM 5142 N N . GLN A 1 636 ? 7.185 50.865 -19.035 1.00 71.62 636 GLN A N 1
ATOM 5143 C CA . GLN A 1 636 ? 7.923 51.684 -18.061 1.00 71.62 636 GLN A CA 1
ATOM 5144 C C . GLN A 1 636 ? 9.302 51.110 -17.683 1.00 71.62 636 GLN A C 1
ATOM 5146 O O . GLN A 1 636 ? 10.228 51.870 -17.418 1.00 71.62 636 GLN A O 1
ATOM 5151 N N . VAL A 1 637 ? 9.439 49.784 -17.655 1.00 74.75 637 VAL A N 1
ATOM 5152 C CA . VAL A 1 637 ? 10.690 49.068 -17.359 1.00 74.75 637 VAL A CA 1
ATOM 5153 C C . VAL A 1 637 ? 11.573 49.013 -18.609 1.00 74.75 637 VAL A C 1
ATOM 5155 O O . VAL A 1 637 ? 12.764 49.302 -18.535 1.00 74.75 637 VAL A O 1
ATOM 5158 N N . ALA A 1 638 ? 10.975 48.723 -19.768 1.00 72.50 638 ALA A N 1
ATOM 5159 C CA . ALA A 1 638 ? 11.652 48.712 -21.062 1.00 72.50 638 ALA A CA 1
ATOM 5160 C C . ALA A 1 638 ? 12.219 50.094 -21.433 1.00 72.50 638 ALA A C 1
ATOM 5162 O O . ALA A 1 638 ? 13.341 50.183 -21.918 1.00 72.50 638 ALA A O 1
ATOM 5163 N N . ASP A 1 639 ? 11.484 51.175 -21.156 1.00 76.56 639 ASP A N 1
ATOM 5164 C CA . ASP A 1 639 ? 11.922 52.549 -21.424 1.00 76.56 639 ASP A CA 1
ATOM 5165 C C . ASP A 1 639 ? 13.075 52.972 -20.493 1.00 76.56 639 ASP A C 1
ATOM 5167 O O . ASP A 1 639 ? 14.032 53.593 -20.954 1.00 76.56 639 ASP A O 1
ATOM 5171 N N . LYS A 1 640 ? 13.052 52.571 -19.210 1.00 72.50 640 LYS A N 1
ATOM 5172 C CA . LYS A 1 640 ? 14.178 52.776 -18.276 1.00 72.50 640 LYS A CA 1
ATOM 5173 C C . LYS A 1 640 ? 15.438 52.025 -18.725 1.00 72.50 640 LYS A C 1
ATOM 5175 O O . LYS A 1 640 ? 16.520 52.609 -18.738 1.00 72.50 640 LYS A O 1
ATOM 5180 N N . LEU A 1 641 ? 15.295 50.774 -19.170 1.00 70.12 641 LEU A N 1
ATOM 5181 C CA . LEU A 1 641 ? 16.408 49.971 -19.695 1.00 70.12 641 LEU A CA 1
ATOM 5182 C C . LEU A 1 641 ? 16.951 50.518 -21.024 1.00 70.12 641 LEU A C 1
ATOM 5184 O O . LEU A 1 641 ? 18.163 50.551 -21.217 1.00 70.12 641 LEU A O 1
ATOM 5188 N N . LYS A 1 642 ? 16.084 51.026 -21.911 1.00 70.00 642 LYS A N 1
ATOM 5189 C CA . LYS A 1 642 ? 16.485 51.724 -23.148 1.00 70.00 642 LYS A CA 1
ATOM 5190 C C . LYS A 1 642 ? 17.292 52.996 -22.886 1.00 70.00 642 LYS A C 1
ATOM 5192 O O . LYS A 1 642 ? 18.134 53.357 -23.702 1.00 70.00 642 LYS A O 1
ATOM 5197 N N . LEU A 1 643 ? 17.047 53.661 -21.757 1.00 75.69 643 LEU A N 1
ATOM 5198 C CA . LEU A 1 643 ? 17.802 54.828 -21.289 1.00 75.69 643 LEU A CA 1
ATOM 5199 C C . LEU A 1 643 ? 19.079 54.448 -20.510 1.00 75.69 643 LEU A C 1
ATOM 5201 O O . LEU A 1 643 ? 19.759 55.334 -19.998 1.00 75.69 643 LEU A O 1
ATOM 5205 N N . GLY A 1 644 ? 19.407 53.152 -20.408 1.00 67.00 644 GLY A N 1
ATOM 5206 C CA . GLY A 1 644 ? 20.586 52.649 -19.696 1.00 67.00 644 GLY A CA 1
ATOM 5207 C C . GLY A 1 644 ? 20.475 52.701 -18.169 1.00 67.00 644 GLY A C 1
ATOM 5208 O O . GLY A 1 644 ? 21.490 52.614 -17.483 1.00 67.00 644 GLY A O 1
ATOM 5209 N N . GLN A 1 645 ? 19.266 52.866 -17.622 1.00 69.94 645 GLN A N 1
ATOM 5210 C CA . GLN A 1 645 ? 19.034 52.931 -16.178 1.00 69.94 645 GLN A CA 1
ATOM 5211 C C . GLN A 1 645 ? 18.816 51.527 -15.599 1.00 69.94 645 GLN A C 1
ATOM 5213 O O . GLN A 1 645 ? 18.052 50.730 -16.147 1.00 69.94 645 GLN A O 1
ATOM 5218 N N . ALA A 1 646 ? 19.463 51.232 -14.468 1.00 60.91 646 ALA A N 1
ATOM 5219 C CA . ALA A 1 646 ? 19.244 49.988 -13.734 1.00 60.91 646 ALA A CA 1
ATOM 5220 C C . ALA A 1 646 ? 17.829 49.956 -13.125 1.00 60.91 646 ALA A C 1
ATOM 5222 O O . ALA A 1 646 ? 17.345 50.962 -12.605 1.00 60.91 646 ALA A O 1
ATOM 5223 N N . VAL A 1 647 ? 17.159 48.801 -13.202 1.00 68.38 647 VAL A N 1
ATOM 5224 C CA . VAL A 1 647 ? 15.810 48.595 -12.653 1.00 68.38 647 VAL A CA 1
ATOM 5225 C C . VAL A 1 647 ? 15.925 47.752 -11.390 1.00 68.38 647 VAL A C 1
ATOM 5227 O O . VAL A 1 647 ? 16.212 46.558 -11.470 1.00 68.38 647 VAL A O 1
ATOM 5230 N N . GLU A 1 648 ? 15.727 48.376 -10.231 1.00 69.06 648 GLU A N 1
ATOM 5231 C CA . GLU A 1 648 ? 15.799 47.689 -8.940 1.00 69.06 648 GLU A CA 1
ATOM 5232 C C . GLU A 1 648 ? 14.534 46.849 -8.660 1.00 69.06 648 GLU A C 1
ATOM 5234 O O . GLU A 1 648 ? 13.448 47.210 -9.125 1.00 69.06 648 GLU A O 1
ATOM 5239 N N . PRO A 1 649 ? 14.647 45.721 -7.929 1.00 74.50 649 PRO A N 1
ATOM 5240 C CA . PRO A 1 649 ? 13.499 44.900 -7.545 1.00 74.50 649 PRO A CA 1
ATOM 5241 C C . PRO A 1 649 ? 12.552 45.648 -6.601 1.00 74.50 649 PRO A C 1
ATOM 5243 O O . PRO A 1 649 ? 12.980 46.204 -5.591 1.00 74.50 649 PRO A O 1
ATOM 5246 N N . GLU A 1 650 ? 11.252 45.602 -6.886 1.00 75.06 650 GLU A N 1
ATOM 5247 C CA . GLU A 1 650 ? 10.220 46.250 -6.076 1.00 75.06 650 GLU A CA 1
ATOM 5248 C C . GLU A 1 650 ? 9.348 45.201 -5.367 1.00 75.06 650 GLU A C 1
ATOM 5250 O O . GLU A 1 650 ? 8.937 44.202 -5.962 1.00 75.06 650 GLU A O 1
ATOM 5255 N N . SER A 1 651 ? 9.051 45.429 -4.084 1.00 75.19 651 SER A N 1
ATOM 5256 C CA . SER A 1 651 ? 8.172 44.564 -3.286 1.00 75.19 651 SER A CA 1
ATOM 5257 C C . SER A 1 651 ? 6.739 45.091 -3.274 1.00 75.19 651 SER A C 1
ATOM 5259 O O . SER A 1 651 ? 6.502 46.282 -3.050 1.00 75.19 651 SER A O 1
ATOM 5261 N N . TYR A 1 652 ? 5.773 44.203 -3.487 1.00 76.00 652 TYR A N 1
ATOM 5262 C CA . TYR A 1 652 ? 4.351 44.509 -3.542 1.00 76.00 652 TYR A CA 1
ATOM 5263 C C . TYR A 1 652 ? 3.600 43.696 -2.490 1.00 76.00 652 TYR A C 1
ATOM 5265 O O . TYR A 1 652 ? 3.685 42.471 -2.444 1.00 76.00 652 TYR A O 1
ATOM 5273 N N . GLU A 1 653 ? 2.859 44.403 -1.639 1.00 70.88 653 GLU A N 1
ATOM 5274 C CA . GLU A 1 653 ? 2.213 43.836 -0.450 1.00 70.88 653 GLU A CA 1
ATOM 5275 C C . GLU A 1 653 ? 1.030 42.924 -0.796 1.00 70.88 653 GLU A C 1
ATOM 5277 O O . GLU A 1 653 ? 0.798 41.942 -0.099 1.00 70.88 653 GLU A O 1
ATOM 5282 N N . SER A 1 654 ? 0.301 43.219 -1.877 1.00 76.00 654 SER A N 1
ATOM 5283 C CA . SER A 1 654 ? -0.848 42.423 -2.315 1.00 76.00 654 SER A CA 1
ATOM 5284 C C . SER A 1 654 ? -1.073 42.563 -3.819 1.00 76.00 654 SER A C 1
ATOM 5286 O O . SER A 1 654 ? -1.206 43.677 -4.331 1.00 76.00 654 SER A O 1
ATOM 5288 N N . VAL A 1 655 ? -1.085 41.430 -4.521 1.00 74.12 655 VAL A N 1
ATOM 5289 C CA . VAL A 1 655 ? -1.446 41.305 -5.939 1.00 74.12 655 VAL A CA 1
ATOM 5290 C C . VAL A 1 655 ? -2.272 40.038 -6.134 1.00 74.12 655 VAL A C 1
ATOM 5292 O O . VAL A 1 655 ? -2.100 39.073 -5.389 1.00 74.12 655 VAL A O 1
ATOM 5295 N N . THR A 1 656 ? -3.145 40.003 -7.143 1.00 73.44 656 THR A N 1
ATOM 5296 C CA . THR A 1 656 ? -3.879 38.776 -7.500 1.00 73.44 656 THR A CA 1
ATOM 5297 C C . THR A 1 656 ? -3.275 38.139 -8.737 1.00 73.44 656 THR A C 1
ATOM 5299 O O . THR A 1 656 ? -3.085 38.790 -9.766 1.00 73.44 656 THR A O 1
ATOM 5302 N N . LEU A 1 657 ? -2.994 36.848 -8.618 1.00 74.31 657 LEU A N 1
ATOM 5303 C CA . LEU A 1 657 ? -2.365 36.003 -9.615 1.00 74.31 657 LEU A CA 1
ATOM 5304 C C . LEU A 1 657 ? -3.408 35.045 -10.194 1.00 74.31 657 LEU A C 1
ATOM 5306 O O . LEU A 1 657 ? -4.193 34.442 -9.460 1.00 74.31 657 LEU A O 1
ATOM 5310 N N . PHE A 1 658 ? -3.379 34.907 -11.510 1.00 77.50 658 PHE A N 1
ATOM 5311 C CA . PHE A 1 658 ? -4.176 33.999 -12.320 1.00 77.50 658 PHE A CA 1
ATOM 5312 C C . PHE A 1 658 ? -3.235 33.021 -13.002 1.00 77.50 658 PHE A C 1
ATOM 5314 O O . PHE A 1 658 ? -2.352 33.448 -13.741 1.00 77.50 658 PHE A O 1
ATOM 5321 N N . PHE A 1 659 ? -3.439 31.731 -12.774 1.00 71.06 659 PHE A N 1
ATOM 5322 C CA . PHE A 1 659 ? -2.817 30.666 -13.547 1.00 71.06 659 PHE A CA 1
ATOM 5323 C C . PHE A 1 659 ? -3.896 29.933 -14.325 1.00 71.06 659 PHE A C 1
ATOM 5325 O O . PHE A 1 659 ? -4.922 29.565 -13.753 1.00 71.06 659 PHE A O 1
ATOM 5332 N N . SER A 1 660 ? -3.668 29.726 -15.619 1.00 62.78 660 SER A N 1
ATOM 5333 C CA . SER A 1 660 ? -4.605 29.012 -16.474 1.00 62.78 660 SER A CA 1
ATOM 5334 C C . SER A 1 660 ? -3.903 28.055 -17.417 1.00 62.78 660 SER A C 1
ATOM 5336 O O . SER A 1 660 ? -3.225 28.501 -18.338 1.00 62.78 660 SER A O 1
ATOM 5338 N N . ASP A 1 661 ? -4.135 26.761 -17.245 1.00 69.81 661 ASP A N 1
ATOM 5339 C CA . ASP A 1 661 ? -3.679 25.723 -18.169 1.00 69.81 661 ASP A CA 1
ATOM 5340 C C . ASP A 1 661 ? -4.803 25.334 -19.134 1.00 69.81 661 ASP A C 1
ATOM 5342 O O . ASP A 1 661 ? -5.957 25.128 -18.736 1.00 69.81 661 ASP A O 1
ATOM 5346 N N . VAL A 1 662 ? -4.459 25.221 -20.412 1.00 65.38 662 VAL A N 1
ATOM 5347 C CA . VAL A 1 662 ? -5.357 24.711 -21.442 1.00 65.38 662 VAL A CA 1
ATOM 5348 C C . VAL A 1 662 ? -5.116 23.211 -21.566 1.00 65.38 662 VAL A C 1
ATOM 5350 O O . VAL A 1 662 ? -4.121 22.747 -22.119 1.00 65.38 662 VAL A O 1
ATOM 5353 N N . VAL A 1 663 ? -6.076 22.433 -21.081 1.00 58.97 663 VAL A N 1
ATOM 5354 C CA . VAL A 1 663 ? -5.968 20.980 -20.994 1.00 58.97 663 VAL A CA 1
ATOM 5355 C C . VAL A 1 663 ? -5.799 20.395 -22.398 1.00 58.97 663 VAL A C 1
ATOM 5357 O O . VAL A 1 663 ? -6.660 20.560 -23.261 1.00 58.97 663 VAL A O 1
ATOM 5360 N N . SER A 1 664 ? -4.703 19.661 -22.606 1.00 51.91 664 SER A N 1
ATOM 5361 C CA . SER A 1 664 ? -4.290 19.072 -23.895 1.00 51.91 664 SER A CA 1
ATOM 5362 C C . SER A 1 664 ? -3.762 20.062 -24.941 1.00 51.91 664 SER A C 1
ATOM 5364 O O . SER A 1 664 ? -3.591 19.674 -26.098 1.00 51.91 664 SER A O 1
ATOM 5366 N N . PHE A 1 665 ? -3.449 21.309 -24.571 1.00 56.22 665 PHE A N 1
ATOM 5367 C CA . PHE A 1 665 ? -2.847 22.290 -25.482 1.00 56.22 665 PHE A CA 1
ATOM 5368 C C . PHE A 1 665 ? -1.575 21.769 -26.150 1.00 56.22 665 PHE A C 1
ATOM 5370 O O . PHE A 1 665 ? -1.432 21.898 -27.361 1.00 56.22 665 PHE A O 1
ATOM 5377 N N . THR A 1 666 ? -0.708 21.088 -25.401 1.00 52.34 666 THR A N 1
ATOM 5378 C CA . THR A 1 666 ? 0.509 20.432 -25.904 1.00 52.34 666 THR A CA 1
ATOM 5379 C C . THR A 1 666 ? 0.202 19.400 -26.990 1.00 52.34 666 THR A C 1
ATOM 5381 O O . THR A 1 666 ? 0.858 19.375 -28.029 1.00 52.34 666 THR A O 1
ATOM 5384 N N . ASN A 1 667 ? -0.853 18.603 -26.803 1.00 53.00 667 ASN A N 1
ATOM 5385 C CA . ASN A 1 667 ? -1.268 17.561 -27.747 1.00 53.00 667 ASN A CA 1
ATOM 5386 C C . ASN A 1 667 ? -1.925 18.135 -29.012 1.00 53.00 667 ASN A C 1
ATOM 5388 O O . ASN A 1 667 ? -1.824 17.541 -30.085 1.00 53.00 667 ASN A O 1
ATOM 5392 N N . ILE A 1 668 ? -2.606 19.279 -28.899 1.00 52.34 668 ILE A N 1
ATOM 5393 C CA . ILE A 1 668 ? -3.227 19.984 -30.031 1.00 52.34 668 ILE A CA 1
ATOM 5394 C C . ILE A 1 668 ? -2.166 20.771 -30.814 1.00 52.34 668 ILE A C 1
ATOM 5396 O O . ILE A 1 668 ? -2.134 20.697 -32.042 1.00 52.34 668 ILE A O 1
ATOM 5400 N N . ALA A 1 669 ? -1.263 21.469 -30.122 1.00 46.91 669 ALA A N 1
ATOM 5401 C CA . ALA A 1 669 ? -0.162 22.221 -30.721 1.00 46.91 669 ALA A CA 1
ATOM 5402 C C . ALA A 1 669 ? 0.805 21.307 -31.490 1.00 46.91 669 ALA A C 1
ATOM 5404 O O . ALA A 1 669 ? 1.240 21.670 -32.579 1.00 46.91 669 ALA A O 1
ATOM 5405 N N . ALA A 1 670 ? 1.057 20.090 -30.992 1.00 50.38 670 ALA A N 1
ATOM 5406 C CA . ALA A 1 670 ? 1.881 19.084 -31.665 1.00 50.38 670 ALA A CA 1
ATOM 5407 C C . ALA A 1 670 ? 1.306 18.583 -33.009 1.00 50.38 670 ALA A C 1
ATOM 5409 O O . ALA A 1 670 ? 2.041 18.010 -33.810 1.00 50.38 670 ALA A O 1
ATOM 5410 N N . LYS A 1 671 ? 0.008 18.795 -33.277 1.00 50.62 671 LYS A N 1
ATOM 5411 C CA . LYS A 1 671 ? -0.648 18.436 -34.550 1.00 50.62 671 LYS A CA 1
ATOM 5412 C C . LYS A 1 671 ? -0.617 19.569 -35.590 1.00 50.62 671 LYS A C 1
ATOM 5414 O O . LYS A 1 671 ? -1.003 19.342 -36.734 1.00 50.62 671 LYS A O 1
ATOM 5419 N N . GLY A 1 672 ? -0.195 20.778 -35.209 1.00 47.91 672 GLY A N 1
ATOM 5420 C CA . GLY A 1 672 ? -0.082 21.947 -36.087 1.00 47.91 672 GLY A CA 1
ATOM 5421 C C . GLY A 1 672 ? 1.369 22.279 -36.451 1.00 47.91 672 GLY A C 1
ATOM 5422 O O . GLY A 1 672 ? 2.303 21.898 -35.759 1.00 47.91 672 GLY A O 1
ATOM 5423 N N . THR A 1 673 ? 1.567 23.008 -37.549 1.00 45.72 673 THR A N 1
ATOM 5424 C CA . THR A 1 673 ? 2.888 23.394 -38.076 1.00 45.72 673 THR A CA 1
ATOM 5425 C C . THR A 1 673 ? 3.505 24.747 -37.636 1.00 45.72 673 THR A C 1
ATOM 5427 O O . THR A 1 673 ? 4.629 24.992 -38.079 1.00 45.72 673 THR A O 1
ATOM 5430 N N . PRO A 1 674 ? 2.917 25.660 -36.818 1.00 33.25 674 PRO A N 1
ATOM 5431 C CA . PRO A 1 674 ? 3.583 26.939 -36.535 1.00 33.25 674 PRO A CA 1
ATOM 5432 C C . PRO A 1 674 ? 4.595 26.916 -35.376 1.00 33.25 674 PRO A C 1
ATOM 5434 O O . PRO A 1 674 ? 4.394 26.304 -34.331 1.00 33.25 674 PRO A O 1
ATOM 5437 N N . LEU A 1 675 ? 5.656 27.694 -35.596 1.00 38.94 675 LEU A N 1
ATOM 5438 C CA . LEU A 1 675 ? 6.850 27.937 -34.792 1.00 38.94 675 LEU A CA 1
ATOM 5439 C C . LEU A 1 675 ? 6.598 28.999 -33.689 1.00 38.94 675 LEU A C 1
ATOM 5441 O O . LEU A 1 675 ? 6.110 30.087 -33.987 1.00 38.94 675 LEU A O 1
ATOM 5445 N N . GLN A 1 676 ? 7.026 28.685 -32.458 1.00 33.41 676 GLN A N 1
ATOM 5446 C CA . GLN A 1 676 ? 7.261 29.558 -31.286 1.00 33.41 676 GLN A CA 1
ATOM 5447 C C . GLN A 1 676 ? 6.044 30.193 -30.569 1.00 33.41 676 GLN A C 1
ATOM 5449 O O . GLN A 1 676 ? 5.441 31.162 -31.026 1.00 33.41 676 GLN A O 1
ATOM 5454 N N . VAL A 1 677 ? 5.779 29.714 -29.345 1.00 33.72 677 VAL A N 1
ATOM 5455 C CA . VAL A 1 677 ? 4.917 30.352 -28.334 1.00 33.72 677 VAL A CA 1
ATOM 5456 C C . VAL A 1 677 ? 5.763 30.530 -27.065 1.00 33.72 677 VAL A C 1
ATOM 5458 O O . VAL A 1 677 ? 6.285 29.546 -26.550 1.00 33.72 677 VAL A O 1
ATOM 5461 N N . GLU A 1 678 ? 5.957 31.761 -26.576 1.00 36.12 678 GLU A N 1
ATOM 5462 C CA . GLU A 1 678 ? 6.534 31.980 -25.238 1.00 36.12 678 GLU A CA 1
ATOM 5463 C C . GLU A 1 678 ? 5.422 31.889 -24.180 1.00 36.12 678 GLU A C 1
ATOM 5465 O O . GLU A 1 678 ? 4.539 32.744 -24.109 1.00 36.12 678 GLU A O 1
ATOM 5470 N N . THR A 1 679 ? 5.482 30.838 -23.363 1.00 44.66 679 THR A N 1
ATOM 5471 C CA . THR A 1 679 ? 4.651 30.553 -22.181 1.00 44.66 679 THR A CA 1
ATOM 5472 C C . THR A 1 679 ? 5.563 30.155 -21.016 1.00 44.66 679 THR A C 1
ATOM 5474 O O . THR A 1 679 ? 6.694 29.707 -21.225 1.00 44.66 679 THR A O 1
ATOM 5477 N N . ILE A 1 680 ? 5.096 30.292 -19.769 1.00 50.16 680 ILE A N 1
ATOM 5478 C CA . ILE A 1 680 ? 5.763 29.663 -18.616 1.00 50.16 680 ILE A CA 1
ATOM 5479 C C . ILE A 1 680 ? 5.324 28.192 -18.607 1.00 50.16 680 ILE A C 1
ATOM 5481 O O . ILE A 1 680 ? 4.437 27.805 -17.856 1.00 50.16 680 ILE A O 1
ATOM 5485 N N . GLY A 1 681 ? 5.888 27.386 -19.508 1.00 59.75 681 GLY A N 1
ATOM 5486 C CA . GLY A 1 681 ? 5.475 25.990 -19.684 1.00 59.75 681 GLY A CA 1
ATOM 5487 C C . GLY A 1 681 ? 4.127 25.855 -20.402 1.00 59.75 681 GLY A C 1
ATOM 5488 O O . GLY A 1 681 ? 3.965 26.366 -21.507 1.00 59.75 681 GLY A O 1
ATOM 5489 N N . ASP A 1 682 ? 3.180 25.145 -19.797 1.00 56.41 682 ASP A N 1
ATOM 5490 C CA . ASP A 1 682 ? 1.837 24.826 -20.306 1.00 56.41 682 ASP A CA 1
ATOM 5491 C C . ASP A 1 682 ? 0.736 25.804 -19.841 1.00 56.41 682 ASP A C 1
ATOM 5493 O O . ASP A 1 682 ? -0.354 25.817 -20.410 1.00 56.41 682 ASP A O 1
ATOM 5497 N N . ALA A 1 683 ? 1.033 26.689 -18.881 1.00 61.00 683 ALA A N 1
ATOM 5498 C CA . ALA A 1 683 ? 0.059 27.601 -18.283 1.00 61.00 683 ALA A CA 1
ATOM 5499 C C . ALA A 1 683 ? 0.286 29.090 -18.621 1.00 61.00 683 ALA A C 1
ATOM 5501 O O . ALA A 1 683 ? 1.408 29.593 -18.740 1.00 61.00 683 ALA A O 1
ATOM 5502 N N . TYR A 1 684 ? -0.818 29.834 -18.701 1.00 70.75 684 TYR A N 1
ATOM 5503 C CA . TYR A 1 684 ? -0.845 31.292 -18.766 1.00 70.75 684 TYR A CA 1
ATOM 5504 C C . TYR A 1 684 ? -0.861 31.887 -17.357 1.00 70.75 684 TYR A C 1
ATOM 5506 O O . TYR A 1 684 ? -1.809 31.674 -16.603 1.00 70.75 684 TYR A O 1
ATOM 5514 N N . LEU A 1 685 ? 0.162 32.680 -17.030 1.00 73.12 685 LEU A N 1
ATOM 5515 C CA . LEU A 1 685 ? 0.210 33.499 -15.819 1.00 73.12 685 LEU A CA 1
ATOM 5516 C C . LEU A 1 685 ? -0.231 34.930 -16.138 1.00 73.12 685 LEU A C 1
ATOM 5518 O O . LEU A 1 685 ? 0.367 35.595 -16.982 1.00 73.12 685 LEU A O 1
ATOM 5522 N N . CYS A 1 686 ? -1.249 35.428 -15.446 1.00 76.38 686 CYS A N 1
ATOM 5523 C CA . CYS A 1 686 ? -1.674 36.825 -15.497 1.00 76.38 686 CYS A CA 1
ATOM 5524 C C . CYS A 1 686 ? -1.708 37.411 -14.086 1.00 76.38 686 CYS A C 1
ATOM 5526 O O . CYS A 1 686 ? -2.046 36.725 -13.126 1.00 76.38 686 CYS A O 1
ATOM 5528 N N . VAL A 1 687 ? -1.356 38.687 -13.947 1.00 79.94 687 VAL A N 1
ATOM 5529 C CA . VAL A 1 687 ? -1.270 39.359 -12.645 1.00 79.94 687 VAL A CA 1
ATOM 5530 C C . VAL A 1 687 ? -1.890 40.738 -12.757 1.00 79.94 687 VAL A C 1
ATOM 5532 O O . VAL A 1 687 ? -1.621 41.444 -13.728 1.00 79.94 687 VAL A O 1
ATOM 5535 N N . SER A 1 688 ? -2.686 41.135 -11.767 1.00 79.56 688 SER A N 1
ATOM 5536 C CA . SER A 1 688 ? -3.162 42.516 -11.636 1.00 79.56 688 SER A CA 1
ATOM 5537 C C . SER A 1 688 ? -2.606 43.167 -10.366 1.00 79.56 688 SER A C 1
ATOM 5539 O O . SER A 1 688 ? -2.355 42.491 -9.366 1.00 79.56 688 SER A O 1
ATOM 5541 N N . GLY A 1 689 ? -2.374 44.483 -10.430 1.00 71.38 689 GLY A N 1
ATOM 5542 C CA . GLY A 1 689 ? -1.699 45.274 -9.392 1.00 71.38 689 GLY A CA 1
ATOM 5543 C C . GLY A 1 689 ? -0.232 45.612 -9.677 1.00 71.38 689 GLY A C 1
ATOM 5544 O O . GLY A 1 689 ? 0.405 46.243 -8.834 1.00 71.38 689 GLY A O 1
ATOM 5545 N N . LEU A 1 690 ? 0.292 45.238 -10.858 1.00 73.38 690 LEU A N 1
ATOM 5546 C CA . LEU A 1 690 ? 1.687 45.437 -11.284 1.00 73.38 690 LEU A CA 1
ATOM 5547 C C . LEU A 1 690 ? 1.816 45.924 -12.740 1.00 73.38 690 LEU A C 1
ATOM 5549 O O . LEU A 1 690 ? 0.979 45.586 -13.574 1.00 73.38 690 LEU A O 1
ATOM 5553 N N . PRO A 1 691 ? 2.879 46.681 -13.086 1.00 62.41 691 PRO A N 1
ATOM 5554 C CA . PRO A 1 691 ? 3.766 47.412 -12.169 1.00 62.41 691 PRO A CA 1
ATOM 5555 C C . PRO A 1 691 ? 3.060 48.627 -11.530 1.00 62.41 691 PRO A C 1
ATOM 5557 O O . PRO A 1 691 ? 3.581 49.259 -10.617 1.00 62.41 691 PRO A O 1
ATOM 5560 N N . LYS A 1 692 ? 1.849 48.972 -11.995 1.00 69.88 692 LYS A N 1
ATOM 5561 C CA . LYS A 1 692 ? 1.006 50.013 -11.399 1.00 69.88 692 LYS A CA 1
ATOM 5562 C C . LYS A 1 692 ? 0.056 49.400 -10.374 1.00 69.88 692 LYS A C 1
ATOM 5564 O O . LYS A 1 692 ? -0.790 48.585 -10.730 1.00 69.88 692 LYS A O 1
ATOM 5569 N N . ARG A 1 693 ? 0.158 49.857 -9.126 1.00 74.00 693 ARG A N 1
ATOM 5570 C CA . ARG A 1 693 ? -0.753 49.468 -8.042 1.00 74.00 693 ARG A CA 1
ATOM 5571 C C . ARG A 1 693 ? -2.152 50.019 -8.311 1.00 74.00 693 ARG A C 1
ATOM 5573 O O . ARG A 1 693 ? -2.299 51.212 -8.567 1.00 74.00 693 ARG A O 1
ATOM 5580 N N . ASN A 1 694 ? -3.165 49.166 -8.217 1.00 73.44 694 ASN A N 1
ATOM 5581 C CA . ASN A 1 694 ? -4.575 49.509 -8.438 1.00 73.44 694 ASN A CA 1
ATOM 5582 C C . ASN A 1 694 ? -5.461 49.262 -7.195 1.00 73.44 694 ASN A C 1
ATOM 5584 O O . ASN A 1 694 ? -6.683 49.244 -7.308 1.00 73.44 694 ASN A O 1
ATOM 5588 N N . GLY A 1 695 ? -4.873 49.114 -5.998 1.00 70.75 695 GLY A N 1
ATOM 5589 C CA . GLY A 1 695 ? -5.625 48.804 -4.769 1.00 70.75 695 GLY A CA 1
ATOM 5590 C C . GLY A 1 695 ? -6.380 47.475 -4.889 1.00 70.75 695 GLY A C 1
ATOM 5591 O O . GLY A 1 695 ? -6.013 46.653 -5.710 1.00 70.75 695 GLY A O 1
ATOM 5592 N N . ASN A 1 696 ? -7.476 47.262 -4.155 1.00 67.94 696 ASN A N 1
ATOM 5593 C CA . ASN A 1 696 ? -8.218 45.982 -4.187 1.00 67.94 696 ASN A CA 1
ATOM 5594 C C . ASN A 1 696 ? -8.913 45.665 -5.534 1.00 67.94 696 ASN A C 1
ATOM 5596 O O . ASN A 1 696 ? -9.552 44.618 -5.668 1.00 67.94 696 ASN A O 1
ATOM 5600 N N . GLU A 1 697 ? -8.815 46.545 -6.536 1.00 67.19 697 GLU A N 1
ATOM 5601 C CA . GLU A 1 697 ? -9.369 46.307 -7.873 1.00 67.19 697 GLU A CA 1
ATOM 5602 C C . GLU A 1 697 ? -8.638 45.176 -8.617 1.00 67.19 697 GLU A C 1
ATOM 5604 O O . GLU A 1 697 ? -9.250 44.533 -9.472 1.00 67.19 697 GLU A O 1
ATOM 5609 N N . HIS A 1 698 ? -7.397 44.827 -8.235 1.00 72.56 698 HIS A N 1
ATOM 5610 C CA . HIS A 1 698 ? -6.687 43.684 -8.830 1.00 72.56 698 HIS A CA 1
ATOM 5611 C C . HIS A 1 698 ? -7.456 42.364 -8.719 1.00 72.56 698 HIS A C 1
ATOM 5613 O O . HIS A 1 698 ? -7.416 41.533 -9.629 1.00 72.56 698 HIS A O 1
ATOM 5619 N N . ILE A 1 699 ? -8.202 42.185 -7.626 1.00 73.62 699 ILE A N 1
ATOM 5620 C CA . ILE A 1 699 ? -9.012 40.990 -7.382 1.00 73.62 699 ILE A CA 1
ATOM 5621 C C . ILE A 1 699 ? -10.158 40.925 -8.398 1.00 73.62 699 ILE A C 1
ATOM 5623 O O . ILE A 1 699 ? -10.412 39.880 -9.003 1.00 73.62 699 ILE A O 1
ATOM 5627 N N . LYS A 1 700 ? -10.843 42.056 -8.610 1.00 65.69 700 LYS A N 1
ATOM 5628 C CA . LYS A 1 700 ? -12.008 42.152 -9.497 1.00 65.69 700 LYS A CA 1
ATOM 5629 C C . LYS A 1 700 ? -11.624 41.979 -10.959 1.00 65.69 700 LYS A C 1
ATOM 5631 O O . LYS A 1 700 ? -12.328 41.269 -11.674 1.00 65.69 700 LYS A O 1
ATOM 5636 N N . GLU A 1 701 ? -10.520 42.582 -11.397 1.00 71.94 701 GLU A N 1
ATOM 5637 C CA . GLU A 1 701 ? -10.026 42.467 -12.774 1.00 71.94 701 GLU A CA 1
ATOM 5638 C C . GLU A 1 701 ? -9.712 41.009 -13.130 1.00 71.94 701 GLU A C 1
ATOM 5640 O O . GLU A 1 701 ? -10.193 40.501 -14.143 1.00 71.94 701 GLU A O 1
ATOM 5645 N N . ILE A 1 702 ? -8.991 40.301 -12.254 1.00 77.19 702 ILE A N 1
ATOM 5646 C CA . ILE A 1 702 ? -8.629 38.897 -12.472 1.00 77.19 702 ILE A CA 1
ATOM 5647 C C . ILE A 1 702 ? -9.852 37.972 -12.410 1.00 77.19 702 ILE A C 1
ATOM 5649 O O . ILE A 1 702 ? -9.988 37.073 -13.244 1.00 77.19 702 ILE A O 1
ATOM 5653 N N . CYS A 1 703 ? -10.785 38.200 -11.482 1.00 68.75 703 CYS A N 1
ATOM 5654 C CA . CYS A 1 703 ? -12.018 37.410 -11.414 1.00 68.75 703 CYS A CA 1
ATOM 5655 C C . CYS A 1 703 ? -12.920 37.639 -12.637 1.00 68.75 703 CYS A C 1
ATOM 5657 O O . CYS A 1 703 ? -13.452 36.679 -13.195 1.00 68.75 703 CYS A O 1
ATOM 5659 N N . SER A 1 704 ? -13.057 38.888 -13.089 1.00 65.44 704 SER A N 1
ATOM 5660 C CA . SER A 1 704 ? -13.846 39.242 -14.277 1.00 65.44 704 SER A CA 1
ATOM 5661 C C . SER A 1 704 ? -13.232 38.659 -15.546 1.00 65.44 704 SER A C 1
ATOM 5663 O O . SER A 1 704 ? -13.945 38.108 -16.381 1.00 65.44 704 SER A O 1
ATOM 5665 N N . MET A 1 705 ? -11.903 38.711 -15.663 1.00 70.44 705 MET A N 1
ATOM 5666 C CA . MET A 1 705 ? -11.165 38.082 -16.755 1.00 70.44 705 MET A CA 1
ATOM 5667 C C . MET A 1 705 ? -11.358 36.562 -16.754 1.00 70.44 705 MET A C 1
ATOM 5669 O O . MET A 1 705 ? -11.636 35.993 -17.804 1.00 70.44 705 MET A O 1
ATOM 5673 N N . SER A 1 706 ? -11.303 35.915 -15.585 1.00 71.75 706 SER A N 1
ATOM 5674 C CA . SER A 1 706 ? -11.531 34.467 -15.449 1.00 71.75 706 SER A CA 1
ATOM 5675 C C . SER A 1 706 ? -12.935 34.065 -15.911 1.00 71.75 706 SER A C 1
ATOM 5677 O O . SER A 1 706 ? -13.096 33.120 -16.679 1.00 71.75 706 SER A O 1
ATOM 5679 N N . LEU A 1 707 ? -13.962 34.814 -15.496 1.00 67.31 707 LEU A N 1
ATOM 5680 C CA . LEU A 1 707 ? -15.352 34.580 -15.903 1.00 67.31 707 LEU A CA 1
ATOM 5681 C C . LEU A 1 707 ? -15.577 34.859 -17.395 1.00 67.31 707 LEU A C 1
ATOM 5683 O O . LEU A 1 707 ? -16.235 34.071 -18.073 1.00 67.31 707 LEU A O 1
ATOM 5687 N N . GLY A 1 708 ? -15.007 35.948 -17.918 1.00 63.44 708 GLY A N 1
ATOM 5688 C CA . GLY A 1 708 ? -15.071 36.293 -19.338 1.00 63.44 708 GLY A CA 1
ATOM 5689 C C . GLY A 1 708 ? -14.396 35.244 -20.221 1.00 63.44 708 GLY A C 1
ATOM 5690 O O . GLY A 1 708 ? -14.953 34.856 -21.247 1.00 63.44 708 GLY A O 1
ATOM 5691 N N . PHE A 1 709 ? -13.247 34.725 -19.781 1.00 69.19 709 PHE A N 1
ATOM 5692 C CA . PHE A 1 709 ? -12.522 33.657 -20.464 1.00 69.19 709 PHE A CA 1
ATOM 5693 C C . PHE A 1 709 ? -13.344 32.364 -20.508 1.00 69.19 709 PHE A C 1
ATOM 5695 O O . PHE A 1 709 ? -13.525 31.786 -21.575 1.00 69.19 709 PHE A O 1
ATOM 5702 N N . MET A 1 710 ? -13.949 31.962 -19.386 1.00 68.12 710 MET A N 1
ATOM 5703 C CA . MET A 1 710 ? -14.829 30.787 -19.343 1.00 68.12 710 MET A CA 1
ATOM 5704 C C . MET A 1 710 ? -16.094 30.949 -20.196 1.00 68.12 710 MET A C 1
ATOM 5706 O O . MET A 1 710 ? -16.509 29.997 -20.854 1.00 68.12 710 MET A O 1
ATOM 5710 N N . SER A 1 711 ? -16.690 32.146 -20.226 1.00 63.78 711 SER A N 1
ATOM 5711 C CA . SER A 1 711 ? -17.870 32.440 -21.051 1.00 63.78 711 SER A CA 1
ATOM 5712 C C . SER A 1 711 ? -17.554 32.343 -22.547 1.00 63.78 711 SER A C 1
ATOM 5714 O O . SER A 1 711 ? -18.300 31.723 -23.302 1.00 63.78 711 SER A O 1
ATOM 5716 N N . ALA A 1 712 ? -16.412 32.888 -22.977 1.00 64.69 712 ALA A N 1
ATOM 5717 C CA . ALA A 1 712 ? -15.984 32.844 -24.374 1.00 64.69 712 ALA A CA 1
ATOM 5718 C C . ALA A 1 712 ? -15.686 31.415 -24.870 1.00 64.69 712 ALA A C 1
ATOM 5720 O O . ALA A 1 712 ? -15.870 31.121 -26.051 1.00 64.69 712 ALA A O 1
ATOM 5721 N N . LEU A 1 713 ? -15.269 30.512 -23.975 1.00 69.50 713 LEU A N 1
ATOM 5722 C CA . LEU A 1 713 ? -14.958 29.119 -24.311 1.00 69.50 713 LEU A CA 1
ATOM 5723 C C . LEU A 1 713 ? -16.196 28.247 -24.582 1.00 69.50 713 LEU A C 1
ATOM 5725 O O . LEU A 1 713 ? -16.064 27.204 -25.220 1.00 69.50 713 LEU A O 1
ATOM 5729 N N . VAL A 1 714 ? -17.398 28.662 -24.157 1.00 63.44 714 VAL A N 1
ATOM 5730 C CA . VAL A 1 714 ? -18.650 27.911 -24.404 1.00 63.44 714 VAL A CA 1
ATOM 5731 C C . VAL A 1 714 ? -18.922 27.764 -25.903 1.00 63.44 714 VAL A C 1
ATOM 5733 O O . VAL A 1 714 ? -19.196 26.661 -26.400 1.00 63.44 714 VAL A O 1
ATOM 5736 N N . ASP A 1 715 ? -18.801 28.880 -26.620 1.00 62.28 715 ASP A N 1
ATOM 5737 C CA . ASP A 1 715 ? -19.140 28.993 -28.040 1.00 62.28 715 ASP A CA 1
ATOM 5738 C C . ASP A 1 715 ? -17.917 28.837 -28.952 1.00 62.28 715 ASP A C 1
ATOM 5740 O O . ASP A 1 715 ? -18.055 28.680 -30.166 1.00 62.28 715 ASP A O 1
ATOM 5744 N N . PHE A 1 716 ? -16.711 28.821 -28.379 1.00 66.50 716 PHE A N 1
ATOM 5745 C CA . PHE A 1 716 ? -15.486 28.612 -29.134 1.00 66.50 716 PHE A CA 1
ATOM 5746 C C . PHE A 1 716 ? -15.432 27.186 -29.701 1.00 66.50 716 PHE A C 1
ATOM 5748 O O . PHE A 1 716 ? -15.619 26.185 -28.998 1.00 66.50 716 PHE A O 1
ATOM 5755 N N . ARG A 1 717 ? -15.186 27.088 -31.008 1.00 67.25 717 ARG A N 1
ATOM 5756 C CA . ARG A 1 717 ? -14.967 25.831 -31.730 1.00 67.25 717 ARG A CA 1
ATOM 5757 C C . ARG A 1 717 ? -13.711 25.965 -32.566 1.00 67.25 717 ARG A C 1
ATOM 5759 O O . ARG A 1 717 ? -13.493 26.992 -33.206 1.00 67.25 717 ARG A O 1
ATOM 5766 N N . ILE A 1 718 ? -12.899 24.916 -32.570 1.00 70.88 718 ILE A N 1
ATOM 5767 C CA . ILE A 1 718 ? -11.679 24.878 -33.368 1.00 70.88 718 ILE A CA 1
ATOM 5768 C C . ILE A 1 718 ? -12.093 24.649 -34.833 1.00 70.88 718 ILE A C 1
ATOM 5770 O O . ILE A 1 718 ? -12.718 23.628 -35.115 1.00 70.88 718 ILE A O 1
ATOM 5774 N N . PRO A 1 719 ? -11.764 25.547 -35.785 1.00 59.62 719 PRO A N 1
ATOM 5775 C CA . PRO A 1 719 ? -12.293 25.478 -37.154 1.00 59.62 719 PRO A CA 1
ATOM 5776 C C . PRO A 1 719 ? -11.996 24.166 -37.894 1.00 59.62 719 PRO A C 1
ATOM 5778 O O . PRO A 1 719 ? -12.798 23.722 -38.709 1.00 59.62 719 PRO A O 1
ATOM 5781 N N . TYR A 1 720 ? -10.854 23.542 -37.599 1.00 59.69 720 TYR A N 1
ATOM 5782 C CA . TYR A 1 720 ? -10.402 22.280 -38.194 1.00 59.69 720 TYR A CA 1
ATOM 5783 C C . TYR A 1 720 ? -10.682 21.049 -37.309 1.00 59.69 720 TYR A C 1
ATOM 5785 O O . TYR A 1 720 ? -10.490 19.925 -37.760 1.00 59.69 720 TYR A O 1
ATOM 5793 N N . LEU A 1 721 ? -11.159 21.247 -36.071 1.00 59.31 721 LEU A N 1
ATOM 5794 C CA . LEU A 1 721 ? -11.596 20.194 -35.140 1.00 59.31 721 LEU A CA 1
ATOM 5795 C C . LEU A 1 721 ? -12.922 20.606 -34.470 1.00 59.31 721 LEU A C 1
ATOM 5797 O O . LEU A 1 721 ? -12.965 20.863 -33.267 1.00 59.31 721 LEU A O 1
ATOM 5801 N N . PRO A 1 722 ? -14.025 20.698 -35.233 1.00 60.22 722 PRO A N 1
ATOM 5802 C CA . PRO A 1 722 ? -15.279 21.276 -34.746 1.00 60.22 722 PRO A CA 1
ATOM 5803 C C . PRO A 1 722 ? -15.991 20.437 -33.671 1.00 60.22 722 PRO A C 1
ATOM 5805 O O . PRO A 1 722 ? -16.899 20.950 -33.016 1.00 60.22 722 PRO A O 1
ATOM 5808 N N . GLN A 1 723 ? -15.601 19.169 -33.481 1.00 59.97 723 GLN A N 1
ATOM 5809 C CA . GLN A 1 723 ? -16.140 18.297 -32.428 1.00 59.97 723 GLN A CA 1
ATOM 5810 C C . GLN A 1 723 ? -15.360 18.371 -31.107 1.00 59.97 723 GLN A C 1
ATOM 5812 O O . GLN A 1 723 ? -15.909 18.032 -30.061 1.00 59.97 723 GLN A O 1
ATOM 5817 N N . GLU A 1 724 ? -14.126 18.875 -31.133 1.00 59.12 724 GLU A N 1
ATOM 5818 C CA . GLU A 1 724 ? -13.287 19.018 -29.945 1.00 59.12 724 GLU A CA 1
ATOM 5819 C C . GLU A 1 724 ? -13.600 20.330 -29.217 1.00 59.12 724 GLU A C 1
ATOM 5821 O O . GLU A 1 724 ? -13.752 21.393 -29.832 1.00 59.12 724 GLU A O 1
ATOM 5826 N N . ARG A 1 725 ? -13.697 20.267 -27.885 1.00 63.28 725 ARG A N 1
ATOM 5827 C CA . ARG A 1 725 ? -13.934 21.439 -27.031 1.00 63.28 725 ARG A CA 1
ATOM 5828 C C . ARG A 1 725 ? -12.716 21.717 -26.163 1.00 63.28 725 ARG A C 1
ATOM 5830 O O . ARG A 1 725 ? -12.144 20.809 -25.569 1.00 63.28 725 ARG A O 1
ATOM 5837 N N . LEU A 1 726 ? -12.342 22.991 -26.075 1.00 67.12 726 LEU A N 1
ATOM 5838 C CA . LEU A 1 726 ? -11.191 23.428 -25.296 1.00 67.12 726 LEU A CA 1
ATOM 5839 C C . LEU A 1 726 ? -11.555 23.470 -23.802 1.00 67.12 726 LEU A C 1
ATOM 5841 O O . LEU A 1 726 ? -12.419 24.249 -23.403 1.00 67.12 726 LEU A O 1
ATOM 5845 N N . ASN A 1 727 ? -10.893 22.648 -22.986 1.00 68.88 727 ASN A N 1
ATOM 5846 C CA . ASN A 1 727 ? -11.068 22.639 -21.532 1.00 68.88 727 ASN A CA 1
ATOM 5847 C C . ASN A 1 727 ? -9.915 23.385 -20.861 1.00 68.88 727 ASN A C 1
ATOM 5849 O O . ASN A 1 727 ? -8.765 23.256 -21.273 1.00 68.88 727 ASN A O 1
ATOM 5853 N N . VAL A 1 728 ? -10.215 24.152 -19.815 1.00 69.81 728 VAL A N 1
ATOM 5854 C CA . VAL A 1 728 ? -9.233 25.002 -19.131 1.00 69.81 728 VAL A CA 1
ATOM 5855 C C . VAL A 1 728 ? -9.365 24.840 -17.621 1.00 69.81 728 VAL A C 1
ATOM 5857 O O . VAL A 1 728 ? -10.480 24.716 -17.100 1.00 69.81 728 VAL A O 1
ATOM 5860 N N . ARG A 1 729 ? -8.225 24.833 -16.925 1.00 77.38 729 ARG A N 1
ATOM 5861 C CA . ARG A 1 729 ? -8.123 24.915 -15.463 1.00 77.38 729 ARG A CA 1
ATOM 5862 C C . ARG A 1 729 ? -7.693 26.318 -15.071 1.00 77.38 729 ARG A C 1
ATOM 5864 O O . ARG A 1 729 ? -6.803 26.861 -15.707 1.00 77.38 729 ARG A O 1
ATOM 5871 N N . ILE A 1 730 ? -8.321 26.898 -14.047 1.00 78.94 730 ILE A N 1
ATOM 5872 C CA . ILE A 1 730 ? -8.002 28.250 -13.566 1.00 78.94 730 ILE A CA 1
ATOM 5873 C C . ILE A 1 730 ? -7.755 28.215 -12.055 1.00 78.94 730 ILE A C 1
ATOM 5875 O O . ILE A 1 730 ? -8.632 27.811 -11.285 1.00 78.94 730 ILE A O 1
ATOM 5879 N N . GLY A 1 731 ? -6.573 28.674 -11.641 1.00 82.50 731 GLY A N 1
ATOM 5880 C CA . GLY A 1 731 ? -6.170 28.875 -10.252 1.00 82.50 731 GLY A CA 1
ATOM 5881 C C . GLY A 1 731 ? -5.965 30.349 -9.923 1.00 82.50 731 GLY A C 1
ATOM 5882 O O . GLY A 1 731 ? -5.245 31.055 -10.630 1.00 82.50 731 GLY A O 1
ATOM 5883 N N . LEU A 1 732 ? -6.584 30.806 -8.836 1.00 82.62 732 LEU A N 1
ATOM 5884 C CA . LEU A 1 732 ? -6.510 32.182 -8.355 1.00 82.62 732 LEU A CA 1
ATOM 5885 C C . LEU A 1 732 ? -5.920 32.249 -6.950 1.00 82.62 732 LEU A C 1
ATOM 5887 O O . LEU A 1 732 ? -6.333 31.521 -6.044 1.00 82.62 732 LEU A O 1
ATOM 5891 N N . HIS A 1 733 ? -5.006 33.186 -6.730 1.00 85.50 733 HIS A N 1
ATOM 5892 C CA . HIS A 1 733 ? -4.527 33.490 -5.387 1.00 85.50 733 HIS A CA 1
ATOM 5893 C C . HIS A 1 733 ? -4.087 34.950 -5.268 1.00 85.50 733 HIS A C 1
ATOM 5895 O O . HIS A 1 733 ? -3.529 35.517 -6.205 1.00 85.50 733 HIS A O 1
ATOM 5901 N N . THR A 1 734 ? -4.351 35.556 -4.113 1.00 83.31 734 THR A N 1
ATOM 5902 C CA . THR A 1 734 ? -3.963 36.928 -3.778 1.00 83.31 734 THR A CA 1
ATOM 5903 C C . THR A 1 734 ? -2.954 36.905 -2.644 1.00 83.31 734 THR A C 1
ATOM 5905 O O . THR A 1 734 ? -3.222 36.288 -1.618 1.00 83.31 734 THR A O 1
ATOM 5908 N N . GLY A 1 735 ? -1.819 37.578 -2.820 1.00 81.94 735 GLY A N 1
ATOM 5909 C CA . GLY A 1 735 ? -0.768 37.647 -1.808 1.00 81.94 735 GLY A CA 1
ATOM 5910 C C . GLY A 1 735 ? 0.397 38.544 -2.224 1.00 81.94 735 GLY A C 1
ATOM 5911 O O . GLY A 1 735 ? 0.387 39.132 -3.307 1.00 81.94 735 GLY A O 1
ATOM 5912 N N . SER A 1 736 ? 1.403 38.667 -1.359 1.00 82.81 736 SER A N 1
ATOM 5913 C CA . SER A 1 736 ? 2.577 39.511 -1.605 1.00 82.81 736 SER A CA 1
ATOM 5914 C C . SER A 1 736 ? 3.546 38.890 -2.614 1.00 82.81 736 SER A C 1
ATOM 5916 O O . SER A 1 736 ? 3.810 37.684 -2.559 1.00 82.81 736 SER A O 1
ATOM 5918 N N . VAL A 1 737 ? 4.151 39.716 -3.470 1.00 85.06 737 VAL A N 1
ATOM 5919 C CA . VAL A 1 737 ? 5.197 39.298 -4.419 1.00 85.06 737 VAL A CA 1
ATOM 5920 C C . VAL A 1 737 ? 6.293 40.352 -4.547 1.00 85.06 737 VAL A C 1
ATOM 5922 O O . VAL A 1 737 ? 6.057 41.546 -4.385 1.00 85.06 737 VAL A O 1
ATOM 5925 N N . VAL A 1 738 ? 7.492 39.913 -4.909 1.00 82.81 738 VAL A N 1
ATOM 5926 C CA . VAL A 1 738 ? 8.594 40.765 -5.359 1.00 82.81 738 VAL A CA 1
ATOM 5927 C C . VAL A 1 738 ? 8.684 40.657 -6.876 1.00 82.81 738 VAL A C 1
ATOM 5929 O O . VAL A 1 738 ? 8.738 39.552 -7.415 1.00 82.81 738 VAL A O 1
ATOM 5932 N N . ALA A 1 739 ? 8.702 41.791 -7.572 1.00 81.25 739 ALA A N 1
ATOM 5933 C CA . ALA A 1 739 ? 8.813 41.833 -9.026 1.00 81.25 739 ALA A CA 1
ATOM 5934 C C . ALA A 1 739 ? 10.082 42.583 -9.447 1.00 81.25 739 ALA A C 1
ATOM 5936 O O . ALA A 1 739 ? 10.395 43.649 -8.917 1.00 81.25 739 ALA A O 1
ATOM 5937 N N . GLY A 1 740 ? 10.823 42.036 -10.409 1.00 78.19 740 GLY A N 1
ATOM 5938 C CA . GLY A 1 740 ? 12.084 42.621 -10.862 1.00 78.19 740 GLY A CA 1
ATOM 5939 C C . GLY A 1 740 ? 12.587 42.023 -12.170 1.00 78.19 740 GLY A C 1
ATOM 5940 O O . GLY A 1 740 ? 12.117 40.976 -12.612 1.00 78.19 740 GLY A O 1
ATOM 5941 N N . VAL A 1 741 ? 13.544 42.698 -12.810 1.00 75.62 741 VAL A N 1
ATOM 5942 C CA . VAL A 1 741 ? 14.168 42.213 -14.048 1.00 75.62 741 VAL A CA 1
ATOM 5943 C C . VAL A 1 741 ? 15.340 41.299 -13.709 1.00 75.62 741 VAL A C 1
ATOM 5945 O O . VAL A 1 741 ? 16.270 41.711 -13.021 1.00 75.62 741 VAL A O 1
ATOM 5948 N N . VAL A 1 742 ? 15.313 40.066 -14.209 1.00 66.38 742 VAL A N 1
ATOM 5949 C CA . VAL A 1 742 ? 16.374 39.074 -14.009 1.00 66.38 742 VAL A CA 1
ATOM 5950 C C . VAL A 1 742 ? 17.112 38.836 -15.323 1.00 66.38 742 VAL A C 1
ATOM 5952 O O . VAL A 1 742 ? 16.487 38.570 -16.348 1.00 66.38 742 VAL A O 1
ATOM 5955 N N . GLY A 1 743 ? 18.446 38.904 -15.270 1.00 58.50 743 GLY A N 1
ATOM 5956 C CA . GLY A 1 743 ? 19.347 38.675 -16.404 1.00 58.50 743 GLY A CA 1
ATOM 5957 C C . GLY A 1 743 ? 19.799 39.962 -17.108 1.00 58.50 743 GLY A C 1
ATOM 5958 O O . GLY A 1 743 ? 19.003 40.862 -17.349 1.00 58.50 743 GLY A O 1
ATOM 5959 N N . LEU A 1 744 ? 21.093 40.039 -17.451 1.00 50.94 744 LEU A N 1
ATOM 5960 C CA . LEU A 1 744 ? 21.686 41.169 -18.192 1.00 50.94 744 LEU A CA 1
ATOM 5961 C C . LEU A 1 744 ? 21.625 40.966 -19.715 1.00 50.94 744 LEU A C 1
ATOM 5963 O O . LEU A 1 744 ? 21.443 41.920 -20.462 1.00 50.94 744 LEU A O 1
ATOM 5967 N N . THR A 1 745 ? 21.761 39.717 -20.171 1.00 46.69 745 THR A N 1
ATOM 5968 C CA . THR A 1 745 ? 21.829 39.342 -21.597 1.00 46.69 745 THR A CA 1
ATOM 5969 C C . THR A 1 745 ? 20.455 39.012 -22.196 1.00 46.69 745 THR A C 1
ATOM 5971 O O . THR A 1 745 ? 20.250 39.172 -23.393 1.00 46.69 745 THR A O 1
ATOM 5974 N N . MET A 1 746 ? 19.502 38.580 -21.359 1.00 53.66 746 MET A N 1
ATOM 5975 C CA . MET A 1 746 ? 18.078 38.398 -21.682 1.00 53.66 746 MET A CA 1
ATOM 5976 C C . MET A 1 746 ? 17.233 38.871 -20.486 1.00 53.66 746 MET A C 1
ATOM 5978 O O . MET A 1 746 ? 16.882 38.053 -19.634 1.00 53.66 746 MET A O 1
ATOM 5982 N N . PRO A 1 747 ? 16.949 40.180 -20.369 1.00 59.72 747 PRO A N 1
ATOM 5983 C CA . PRO A 1 747 ? 16.199 40.719 -19.240 1.00 59.72 747 PRO A CA 1
ATOM 5984 C C . PRO A 1 747 ? 14.746 40.229 -19.269 1.00 59.72 747 PRO A C 1
ATOM 5986 O O . PRO A 1 747 ? 14.001 40.538 -20.199 1.00 59.72 747 PRO A O 1
ATOM 5989 N N . ARG A 1 748 ? 14.332 39.479 -18.241 1.00 63.97 748 ARG A N 1
ATOM 5990 C CA . ARG A 1 748 ? 12.944 39.021 -18.049 1.00 63.97 748 ARG A CA 1
ATOM 5991 C C . ARG A 1 748 ? 12.346 39.650 -16.800 1.00 63.97 748 ARG A C 1
ATOM 5993 O O . ARG A 1 748 ? 12.972 39.619 -15.745 1.00 63.97 748 ARG A O 1
ATOM 6000 N N . TYR A 1 749 ? 11.147 40.218 -16.910 1.00 72.50 749 TYR A N 1
ATOM 6001 C CA . TYR A 1 749 ? 10.427 40.743 -15.750 1.00 72.50 749 TYR A CA 1
ATOM 6002 C C . TYR A 1 749 ? 9.763 39.579 -15.011 1.00 72.50 749 TYR A C 1
ATOM 6004 O O . TYR A 1 749 ? 8.765 39.027 -15.471 1.00 72.50 749 TYR A O 1
ATOM 6012 N N . CYS A 1 750 ? 10.364 39.173 -13.900 1.00 72.44 750 CYS A N 1
ATOM 6013 C CA . CYS A 1 750 ? 9.996 37.982 -13.151 1.00 72.44 750 CYS A CA 1
ATOM 6014 C C . CYS A 1 750 ? 9.298 38.349 -11.839 1.00 72.44 750 CYS A C 1
ATOM 6016 O O . CYS A 1 750 ? 9.586 39.377 -11.222 1.00 72.44 750 CYS A O 1
ATOM 6018 N N . LEU A 1 751 ? 8.396 37.467 -11.414 1.00 77.69 751 LEU A N 1
ATOM 6019 C CA . LEU A 1 751 ? 7.636 37.561 -10.172 1.00 77.69 751 LEU A CA 1
ATOM 6020 C C . LEU A 1 751 ? 8.105 36.452 -9.235 1.00 77.69 751 LEU A C 1
ATOM 6022 O O . LEU A 1 751 ? 8.101 35.282 -9.616 1.00 77.69 751 LEU A O 1
ATOM 6026 N N . PHE A 1 752 ? 8.478 36.811 -8.014 1.00 75.00 752 PHE A N 1
ATOM 6027 C CA . PHE A 1 752 ? 8.949 35.881 -6.997 1.00 75.00 752 PHE A CA 1
ATOM 6028 C C . PHE A 1 752 ? 8.154 36.070 -5.714 1.00 75.00 752 PHE A C 1
ATOM 6030 O O . PHE A 1 752 ? 7.927 37.190 -5.266 1.00 75.00 752 PHE A O 1
ATOM 6037 N N . GLY A 1 753 ? 7.731 34.971 -5.104 1.00 78.38 753 GLY A N 1
ATOM 6038 C CA . GLY A 1 753 ? 6.991 35.007 -3.850 1.00 78.38 753 GLY A CA 1
ATOM 6039 C C . GLY A 1 753 ? 6.071 33.810 -3.707 1.00 78.38 753 GLY A C 1
ATOM 6040 O O . GLY A 1 753 ? 5.689 33.176 -4.692 1.00 78.38 753 GLY A O 1
ATOM 6041 N N . ASP A 1 754 ? 5.700 33.514 -2.466 1.00 75.81 754 ASP A N 1
ATOM 6042 C CA . ASP A 1 754 ? 4.894 32.336 -2.139 1.00 75.81 754 ASP A CA 1
ATOM 6043 C C . ASP A 1 754 ? 3.488 32.397 -2.758 1.00 75.81 754 ASP A C 1
ATOM 6045 O O . ASP A 1 754 ? 2.886 31.373 -3.086 1.00 75.81 754 ASP A O 1
ATOM 6049 N N . ALA A 1 755 ? 3.010 33.612 -3.040 1.00 80.75 755 ALA A N 1
ATOM 6050 C CA . ALA A 1 755 ? 1.758 33.831 -3.740 1.00 80.75 755 ALA A CA 1
ATOM 6051 C C . ALA A 1 755 ? 1.765 33.229 -5.164 1.00 80.75 755 ALA A C 1
ATOM 6053 O O . ALA A 1 755 ? 0.767 32.646 -5.589 1.00 80.75 755 ALA A O 1
ATOM 6054 N N . VAL A 1 756 ? 2.895 33.291 -5.884 1.00 79.81 756 VAL A N 1
ATOM 6055 C CA . VAL A 1 756 ? 3.049 32.714 -7.239 1.00 79.81 756 VAL A CA 1
ATOM 6056 C C . VAL A 1 756 ? 2.958 31.192 -7.192 1.00 79.81 756 VAL A C 1
ATOM 6058 O O . VAL A 1 756 ? 2.206 30.588 -7.958 1.00 79.81 756 VAL A O 1
ATOM 6061 N N . ASN A 1 757 ? 3.648 30.577 -6.231 1.00 79.38 757 ASN A N 1
ATOM 6062 C CA . ASN A 1 757 ? 3.623 29.129 -6.031 1.00 79.38 757 ASN A CA 1
ATOM 6063 C C . ASN A 1 757 ? 2.237 28.643 -5.598 1.00 79.38 757 ASN A C 1
ATOM 6065 O O . ASN A 1 757 ? 1.764 27.603 -6.054 1.00 79.38 757 ASN A O 1
ATOM 6069 N N . THR A 1 758 ? 1.561 29.407 -4.742 1.00 76.44 758 THR A N 1
ATOM 6070 C CA . THR A 1 758 ? 0.219 29.072 -4.262 1.00 76.44 758 THR A CA 1
ATOM 6071 C C . THR A 1 758 ? -0.812 29.169 -5.383 1.00 76.44 758 THR A C 1
ATOM 6073 O O . THR A 1 758 ? -1.613 28.252 -5.539 1.00 76.44 758 THR A O 1
ATOM 6076 N N . ALA A 1 759 ? -0.757 30.206 -6.225 1.00 76.38 759 ALA A N 1
ATOM 6077 C CA . ALA A 1 759 ? -1.631 30.338 -7.393 1.00 76.38 759 ALA A CA 1
ATOM 6078 C C . ALA A 1 759 ? -1.460 29.171 -8.385 1.00 76.38 759 ALA A C 1
ATOM 6080 O O . ALA A 1 759 ? -2.446 28.597 -8.846 1.00 76.38 759 ALA A O 1
ATOM 6081 N N . SER A 1 760 ? -0.212 28.764 -8.642 1.00 79.38 760 SER A N 1
ATOM 6082 C CA . SER A 1 760 ? 0.109 27.600 -9.477 1.00 79.38 760 SER A CA 1
ATOM 6083 C C . SER A 1 760 ? -0.401 26.284 -8.866 1.00 79.38 760 SER A C 1
ATOM 6085 O O . SER A 1 760 ? -0.969 25.444 -9.566 1.00 79.38 760 SER A O 1
ATOM 6087 N N . ARG A 1 761 ? -0.307 26.112 -7.540 1.00 76.88 761 ARG A N 1
ATOM 6088 C CA . ARG A 1 761 ? -0.902 24.958 -6.840 1.00 76.88 761 ARG A CA 1
ATOM 6089 C C . ARG A 1 761 ? -2.429 24.958 -6.904 1.00 76.88 761 ARG A C 1
ATOM 6091 O O . ARG A 1 761 ? -3.023 23.890 -7.009 1.00 76.88 761 ARG A O 1
ATOM 6098 N N . MET A 1 762 ? -3.073 26.125 -6.835 1.00 75.75 762 MET A N 1
ATOM 6099 C CA . MET A 1 762 ? -4.530 26.224 -6.986 1.00 75.75 762 MET A CA 1
ATOM 6100 C C . MET A 1 762 ? -4.979 25.802 -8.390 1.00 75.75 762 MET A C 1
ATOM 6102 O O . MET A 1 762 ? -6.002 25.138 -8.522 1.00 75.75 762 MET A O 1
ATOM 6106 N N . GLU A 1 763 ? -4.217 26.149 -9.430 1.00 80.81 763 GLU A N 1
ATOM 6107 C CA . GLU A 1 763 ? -4.507 25.736 -10.809 1.00 80.81 763 GLU A CA 1
ATOM 6108 C C . GLU A 1 763 ? -4.324 24.221 -10.976 1.00 80.81 763 GLU A C 1
ATOM 6110 O O . GLU A 1 763 ? -5.267 23.520 -11.347 1.00 80.81 763 GLU A O 1
ATOM 6115 N N . SER A 1 764 ? -3.152 23.705 -10.602 1.00 72.00 764 SER A N 1
ATOM 6116 C CA . SER A 1 764 ? -2.791 22.292 -10.786 1.00 72.00 764 SER A CA 1
ATOM 6117 C C . SER A 1 764 ? -3.689 21.323 -10.011 1.00 72.00 764 SER A C 1
ATOM 6119 O O . SER A 1 764 ? -4.001 20.246 -10.523 1.00 72.00 764 SER A O 1
ATOM 6121 N N . ASN A 1 765 ? -4.169 21.722 -8.827 1.00 67.25 765 ASN A N 1
ATOM 6122 C CA . ASN A 1 765 ? -5.142 20.958 -8.036 1.00 67.25 765 ASN A CA 1
ATOM 6123 C C . ASN A 1 765 ? -6.608 21.237 -8.426 1.00 67.25 765 ASN A C 1
ATOM 6125 O O . ASN A 1 765 ? -7.530 20.663 -7.841 1.00 67.25 765 ASN A O 1
ATOM 6129 N N . GLY A 1 766 ? -6.852 22.119 -9.398 1.00 60.94 766 GLY A N 1
ATOM 6130 C CA . GLY A 1 766 ? -8.189 22.465 -9.858 1.00 60.94 766 GLY A CA 1
ATOM 6131 C C . GLY A 1 766 ? -8.861 21.352 -10.660 1.00 60.94 766 GLY A C 1
ATOM 6132 O O . GLY A 1 766 ? -8.255 20.718 -11.527 1.00 60.94 766 GLY A O 1
ATOM 6133 N N . LYS A 1 767 ? -10.152 21.113 -10.389 1.00 56.81 767 LYS A N 1
ATOM 6134 C CA . LYS A 1 767 ? -10.943 20.106 -11.115 1.00 56.81 767 LYS A CA 1
ATOM 6135 C C . LYS A 1 767 ? -11.185 20.536 -12.562 1.00 56.81 767 LYS A C 1
ATOM 6137 O O . LYS A 1 767 ? -11.490 21.693 -12.838 1.00 56.81 767 LYS A O 1
ATOM 6142 N N . ARG A 1 768 ? -11.106 19.567 -13.478 1.00 57.91 768 ARG A N 1
ATOM 6143 C CA . ARG A 1 768 ? -11.370 19.764 -14.910 1.00 57.91 768 ARG A CA 1
ATOM 6144 C C . ARG A 1 768 ? -12.817 20.210 -15.123 1.00 57.91 768 ARG A C 1
ATOM 6146 O O . ARG A 1 768 ? -13.742 19.643 -14.538 1.00 57.91 768 ARG A O 1
ATOM 6153 N N . THR A 1 769 ? -13.008 21.211 -15.969 1.00 52.66 769 THR A N 1
ATOM 6154 C CA . THR A 1 769 ? -14.334 21.688 -16.357 1.00 52.66 769 THR A CA 1
ATOM 6155 C C . THR A 1 769 ? -15.005 20.665 -17.280 1.00 52.66 769 THR A C 1
ATOM 6157 O O . THR A 1 769 ? -14.414 20.204 -18.251 1.00 52.66 769 THR A O 1
ATOM 6160 N N . THR A 1 770 ? -16.235 20.260 -16.948 1.00 49.97 770 THR A N 1
ATOM 6161 C CA . THR A 1 770 ? -17.120 19.482 -17.836 1.00 49.97 770 THR A CA 1
ATOM 6162 C C . THR A 1 770 ? -18.206 20.409 -18.375 1.00 49.97 770 THR A C 1
ATOM 6164 O O . THR A 1 770 ? -18.473 21.458 -17.788 1.00 49.97 770 THR A O 1
ATOM 6167 N N . SER A 1 771 ? -18.831 20.042 -19.496 1.00 44.53 771 SER A N 1
ATOM 6168 C CA . SER A 1 771 ? -19.619 20.903 -20.403 1.00 44.53 771 SER A CA 1
ATOM 6169 C C . SER A 1 771 ? -20.821 21.657 -19.802 1.00 44.53 771 SER A C 1
ATOM 6171 O O . SER A 1 771 ? -21.516 22.367 -20.526 1.00 44.53 771 SER A O 1
ATOM 6173 N N . SER A 1 772 ? -21.074 21.519 -18.503 1.00 38.84 772 SER A N 1
ATOM 6174 C CA . SER A 1 772 ? -22.215 22.085 -17.781 1.00 38.84 772 SER A CA 1
ATOM 6175 C C . SER A 1 772 ? -21.849 22.772 -16.456 1.00 38.84 772 SER A C 1
ATOM 6177 O O . SER A 1 772 ? -22.742 23.339 -15.827 1.00 38.84 772 SER A O 1
ATOM 6179 N N . CYS A 1 773 ? -20.579 22.774 -16.016 1.00 42.69 773 CYS A N 1
ATOM 6180 C CA . CYS A 1 773 ? -20.181 23.459 -14.779 1.00 42.69 773 CYS A CA 1
ATOM 6181 C C . CYS A 1 773 ? -18.725 23.953 -14.807 1.00 42.69 773 CYS A C 1
ATOM 6183 O O . CYS A 1 773 ? -17.787 23.179 -14.997 1.00 42.69 773 CYS A O 1
ATOM 6185 N N . PHE A 1 774 ? -18.548 25.250 -14.550 1.00 51.09 774 PHE A N 1
ATOM 6186 C CA . PHE A 1 774 ? -17.246 25.904 -14.456 1.00 51.09 774 PHE A CA 1
ATOM 6187 C C . PHE A 1 774 ? -16.689 25.830 -13.031 1.00 51.09 774 PHE A C 1
ATOM 6189 O O . PHE A 1 774 ? -17.412 26.125 -12.079 1.00 51.09 774 PHE A O 1
ATOM 6196 N N . VAL A 1 775 ? -15.417 25.449 -12.881 1.00 55.06 775 VAL A N 1
ATOM 6197 C CA . VAL A 1 775 ? -14.737 25.348 -11.582 1.00 55.06 775 VAL A CA 1
ATOM 6198 C C . VAL A 1 775 ? -13.504 26.246 -11.605 1.00 55.06 775 VAL A C 1
ATOM 6200 O O . VAL A 1 775 ? -12.585 26.017 -12.384 1.00 55.06 775 VAL A O 1
ATOM 6203 N N . ILE A 1 776 ? -13.503 27.268 -10.747 1.00 59.12 776 ILE A N 1
ATOM 6204 C CA . ILE A 1 776 ? -12.335 28.102 -10.454 1.00 59.12 776 ILE A CA 1
ATOM 6205 C C . ILE A 1 776 ? -11.839 27.708 -9.069 1.00 59.12 776 ILE A C 1
ATOM 6207 O O . ILE A 1 776 ? -12.619 27.685 -8.114 1.00 59.12 776 ILE A O 1
ATOM 6211 N N . SER A 1 777 ? -10.547 27.429 -8.958 1.00 65.81 777 SER A N 1
ATOM 6212 C CA . SER A 1 777 ? -9.911 27.116 -7.681 1.00 65.81 777 SER A CA 1
ATOM 6213 C C . SER A 1 777 ? -9.289 28.382 -7.117 1.00 65.81 777 SER A C 1
ATOM 6215 O O . SER A 1 777 ? -8.471 29.014 -7.779 1.00 65.81 777 SER A O 1
ATOM 6217 N N . ALA A 1 778 ? -9.678 28.775 -5.907 1.00 67.88 778 ALA A N 1
ATOM 6218 C CA . ALA A 1 778 ? -9.164 29.973 -5.254 1.00 67.88 778 ALA A CA 1
ATOM 6219 C C . ALA A 1 778 ? -8.791 29.683 -3.799 1.00 67.88 778 ALA A C 1
ATOM 6221 O O . ALA A 1 778 ? -9.470 28.899 -3.134 1.00 67.88 778 ALA A O 1
ATOM 6222 N N . SER A 1 779 ? -7.745 30.339 -3.285 1.00 69.94 779 SER A N 1
ATOM 6223 C CA . SER A 1 779 ? -7.426 30.258 -1.853 1.00 69.94 779 SER A CA 1
ATOM 6224 C C . SER A 1 779 ? -8.549 30.855 -0.995 1.00 69.94 779 SER A C 1
ATOM 6226 O O . SER A 1 779 ? -9.258 31.758 -1.439 1.00 69.94 779 SER A O 1
ATOM 6228 N N . LEU A 1 780 ? -8.690 30.393 0.252 1.00 58.00 780 LEU A N 1
ATOM 6229 C CA . LEU A 1 780 ? -9.776 30.795 1.159 1.00 58.00 780 LEU A CA 1
ATOM 6230 C C . LEU A 1 780 ? -9.838 32.319 1.405 1.00 58.00 780 LEU A C 1
ATOM 6232 O O . LEU A 1 780 ? -10.919 32.910 1.420 1.00 58.00 780 LEU A O 1
ATOM 6236 N N . GLU A 1 781 ? -8.682 32.971 1.527 1.00 59.47 781 GLU A N 1
ATOM 6237 C CA . GLU A 1 781 ? -8.557 34.429 1.694 1.00 59.47 781 GLU A CA 1
ATOM 6238 C C . GLU A 1 781 ? -8.976 35.198 0.429 1.00 59.47 781 GLU A C 1
ATOM 6240 O O . GLU A 1 781 ? -9.683 36.210 0.495 1.00 59.47 781 GLU A O 1
ATOM 6245 N N . THR A 1 782 ? -8.617 34.666 -0.745 1.00 62.56 782 THR A N 1
ATOM 6246 C CA . THR A 1 782 ? -9.041 35.207 -2.044 1.00 62.56 782 THR A CA 1
ATOM 6247 C C . THR A 1 782 ? -10.548 35.028 -2.212 1.00 62.56 782 THR A C 1
ATOM 6249 O O . THR A 1 782 ? -11.245 35.974 -2.560 1.00 62.56 782 THR A O 1
ATOM 6252 N N . PHE A 1 783 ? -11.077 33.846 -1.888 1.00 60.53 783 PHE A N 1
ATOM 6253 C CA . PHE A 1 783 ? -12.505 33.538 -1.942 1.00 60.53 783 PHE A CA 1
ATOM 6254 C C . PHE A 1 783 ? -13.330 34.456 -1.033 1.00 60.53 783 PHE A C 1
ATOM 6256 O O . PHE A 1 783 ? -14.352 34.981 -1.467 1.00 60.53 783 PHE A O 1
ATOM 6263 N N . SER A 1 784 ? -12.861 34.728 0.186 1.00 57.12 784 SER A N 1
ATOM 6264 C CA . SER A 1 784 ? -13.525 35.641 1.129 1.00 57.12 784 SER A CA 1
ATOM 6265 C C . SER A 1 784 ? -13.621 37.074 0.587 1.00 57.12 784 SER A C 1
ATOM 6267 O O . SER A 1 784 ? -14.641 37.737 0.764 1.00 57.12 784 SER A O 1
ATOM 6269 N N . SER A 1 785 ? -12.606 37.521 -0.157 1.00 58.25 785 SER A N 1
ATOM 6270 C CA . SER A 1 785 ? -12.587 38.834 -0.823 1.00 58.25 785 SER A CA 1
ATOM 6271 C C . SER A 1 785 ? -13.455 38.888 -2.093 1.00 58.25 785 SER A C 1
ATOM 6273 O O . SER A 1 785 ? -13.829 39.964 -2.556 1.00 58.25 785 SER A O 1
ATOM 6275 N N . VAL A 1 786 ? -13.793 37.722 -2.655 1.00 56.94 786 VAL A N 1
ATOM 6276 C CA . VAL A 1 786 ? -14.485 37.531 -3.943 1.00 56.94 786 VAL A CA 1
ATOM 6277 C C . VAL A 1 786 ? -15.964 37.137 -3.769 1.00 56.94 786 VAL A C 1
ATOM 6279 O O . VAL A 1 786 ? -16.785 37.382 -4.656 1.00 56.94 786 VAL A O 1
ATOM 6282 N N . ALA A 1 787 ? -16.342 36.584 -2.613 1.00 48.28 787 ALA A N 1
ATOM 6283 C CA . ALA A 1 787 ? -17.684 36.074 -2.318 1.00 48.28 787 ALA A CA 1
ATOM 6284 C C . ALA A 1 787 ? -18.798 37.130 -2.466 1.00 48.28 787 ALA A C 1
ATOM 6286 O O . ALA A 1 787 ? -19.904 36.796 -2.895 1.00 48.28 787 ALA A O 1
ATOM 6287 N N . GLY A 1 788 ? -18.503 38.408 -2.192 1.00 49.34 788 GLY A N 1
ATOM 6288 C CA . GLY A 1 788 ? -19.444 39.518 -2.394 1.00 49.34 788 GLY A CA 1
ATOM 6289 C C . GLY A 1 788 ? -19.773 39.802 -3.867 1.00 49.34 788 GLY A C 1
ATOM 6290 O O . GLY A 1 788 ? -20.889 40.204 -4.173 1.00 49.34 788 GLY A O 1
ATOM 6291 N N . TYR A 1 789 ? -18.842 39.530 -4.787 1.00 50.56 789 TYR A N 1
ATOM 6292 C CA . TYR A 1 789 ? -18.997 39.771 -6.228 1.00 50.56 789 TYR A CA 1
ATOM 6293 C C . TYR A 1 789 ? -19.761 38.631 -6.933 1.00 50.56 789 TYR A C 1
ATOM 6295 O O . TYR A 1 789 ? -20.550 38.861 -7.845 1.00 50.56 789 TYR A O 1
ATOM 6303 N N . TYR A 1 790 ? -19.606 37.384 -6.467 1.00 48.12 790 TYR A N 1
ATOM 6304 C CA . TYR A 1 790 ? -20.297 36.211 -7.034 1.00 48.12 790 TYR A CA 1
ATOM 6305 C C . TYR A 1 790 ? -21.790 36.120 -6.681 1.00 48.12 790 TYR A C 1
ATOM 6307 O O . TYR A 1 790 ? -22.530 35.362 -7.319 1.00 48.12 790 TYR A O 1
ATOM 6315 N N . HIS A 1 791 ? -22.256 36.870 -5.679 1.00 43.00 791 HIS A N 1
ATOM 6316 C CA . HIS A 1 791 ? -23.660 36.840 -5.271 1.00 43.00 791 HIS A CA 1
ATOM 6317 C C . HIS A 1 791 ? -24.606 37.497 -6.292 1.00 43.00 791 HIS A C 1
ATOM 6319 O O . HIS A 1 791 ? -25.766 37.096 -6.376 1.00 43.00 791 HIS A O 1
ATOM 6325 N N . GLU A 1 792 ? -24.110 38.419 -7.122 1.00 36.66 792 GLU A N 1
ATOM 6326 C CA . GLU A 1 792 ? -24.911 39.200 -8.079 1.00 36.66 792 GLU A CA 1
ATOM 6327 C C . GLU A 1 792 ? -25.212 38.452 -9.402 1.00 36.66 792 GLU A C 1
ATOM 6329 O O . GLU A 1 792 ? -26.137 38.808 -10.131 1.00 36.66 792 GLU A O 1
ATOM 6334 N N . HIS A 1 793 ? -24.506 37.347 -9.694 1.00 40.06 793 HIS A N 1
ATOM 6335 C CA . HIS A 1 793 ? -24.650 36.564 -10.940 1.00 40.06 793 HIS A CA 1
ATOM 6336 C C . HIS A 1 793 ? -25.241 35.143 -10.766 1.00 40.06 793 HIS A C 1
ATOM 6338 O O . HIS A 1 793 ? -25.286 34.348 -11.709 1.00 40.06 793 HIS A O 1
ATOM 6344 N N . LYS A 1 794 ? -25.776 34.806 -9.583 1.00 34.72 794 LYS A N 1
ATOM 6345 C CA . LYS A 1 794 ? -26.368 33.490 -9.267 1.00 34.72 794 LYS A CA 1
ATOM 6346 C C . LYS A 1 794 ? -27.870 33.407 -9.598 1.00 34.72 794 LYS A C 1
ATOM 6348 O O . LYS A 1 794 ? -28.713 33.725 -8.766 1.00 34.72 794 LYS A O 1
ATOM 6353 N N . LYS A 1 795 ? -28.227 32.864 -10.770 1.00 30.77 795 LYS A N 1
ATOM 6354 C CA . LYS A 1 795 ? -29.573 32.279 -11.002 1.00 30.77 795 LYS A CA 1
ATOM 6355 C C . LYS A 1 795 ? -29.609 30.885 -11.657 1.00 30.77 795 LYS A C 1
ATOM 6357 O O . LYS A 1 795 ? -30.702 30.392 -11.901 1.00 30.77 795 LYS A O 1
ATOM 6362 N N . ARG A 1 796 ? -28.479 30.201 -11.912 1.00 29.62 796 ARG A N 1
ATOM 6363 C CA . ARG A 1 796 ? -28.494 28.866 -12.576 1.00 29.62 796 ARG A CA 1
ATOM 6364 C C . ARG A 1 796 ? -27.736 27.712 -11.901 1.00 29.62 796 ARG A C 1
ATOM 6366 O O . ARG A 1 796 ? -27.884 26.593 -12.367 1.00 29.62 796 ARG A O 1
ATOM 6373 N N . CYS A 1 797 ? -27.015 27.916 -10.795 1.00 29.50 797 CYS A N 1
ATOM 6374 C CA . CYS A 1 797 ? -26.233 26.842 -10.153 1.00 29.50 797 CYS A CA 1
ATOM 6375 C C . CYS A 1 797 ? -26.525 26.728 -8.648 1.00 29.50 797 CYS A C 1
ATOM 6377 O O . CYS A 1 797 ? -25.704 27.110 -7.816 1.00 29.50 797 CYS A O 1
ATOM 6379 N N . ALA A 1 798 ? -27.707 26.219 -8.298 1.00 24.75 798 ALA A N 1
ATOM 6380 C CA . ALA A 1 798 ? -28.079 25.865 -6.928 1.00 24.75 798 ALA A CA 1
ATOM 6381 C C . ALA A 1 798 ? -28.376 24.359 -6.842 1.00 24.75 798 ALA A C 1
ATOM 6383 O O . ALA A 1 798 ? -29.523 23.948 -6.726 1.00 24.75 798 ALA A O 1
ATOM 6384 N N . SER A 1 799 ? -27.328 23.539 -6.937 1.00 24.69 799 SER A N 1
ATOM 6385 C CA . SER A 1 799 ? -27.342 22.133 -6.513 1.00 24.69 799 SER A CA 1
ATOM 6386 C C . SER A 1 799 ? -25.899 21.664 -6.295 1.00 24.69 799 SER A C 1
ATOM 6388 O O . SER A 1 799 ? -25.266 21.145 -7.210 1.00 24.69 799 SER A O 1
ATOM 6390 N N . TRP A 1 800 ? -25.338 21.907 -5.109 1.00 23.42 800 TRP A N 1
ATOM 6391 C CA . TRP A 1 800 ? -24.020 21.385 -4.728 1.00 23.42 800 TRP A CA 1
ATOM 6392 C C . TRP A 1 800 ? -23.955 21.142 -3.217 1.00 23.42 800 TRP A C 1
ATOM 6394 O O . TRP A 1 800 ? -23.803 22.093 -2.460 1.00 23.42 800 TRP A O 1
ATOM 6404 N N . GLN A 1 801 ? -24.092 19.870 -2.820 1.00 25.81 801 GLN A N 1
ATOM 6405 C CA . GLN A 1 801 ? -23.318 19.141 -1.795 1.00 25.81 801 GLN A CA 1
ATOM 6406 C C . GLN A 1 801 ? -24.045 17.832 -1.432 1.00 25.81 801 GLN A C 1
ATOM 6408 O O . GLN A 1 801 ? -24.937 17.825 -0.596 1.00 25.81 801 GLN A O 1
ATOM 6413 N N . HIS A 1 802 ? -23.676 16.750 -2.125 1.00 24.16 802 HIS A N 1
ATOM 6414 C CA . HIS A 1 802 ? -23.639 15.339 -1.693 1.00 24.16 802 HIS A CA 1
ATOM 6415 C C . HIS A 1 802 ? -23.536 14.469 -2.951 1.00 24.16 802 HIS A C 1
ATOM 6417 O O . HIS A 1 802 ? -24.522 14.008 -3.509 1.00 24.16 802 HIS A O 1
ATOM 6423 N N . ASN A 1 803 ? -22.315 14.311 -3.448 1.00 24.47 803 ASN A N 1
ATOM 6424 C CA . ASN A 1 803 ? -21.944 13.207 -4.329 1.00 24.47 803 ASN A CA 1
ATOM 6425 C C . ASN A 1 803 ? -20.423 13.076 -4.206 1.00 24.47 803 ASN A C 1
ATOM 6427 O O . ASN A 1 803 ? -19.660 13.601 -5.018 1.00 24.47 803 ASN A O 1
ATOM 6431 N N . ARG A 1 804 ? -19.977 12.436 -3.112 1.00 28.05 804 ARG A N 1
ATOM 6432 C CA . ARG A 1 804 ? -18.715 11.695 -3.173 1.00 28.05 804 ARG A CA 1
ATOM 6433 C C . ARG A 1 804 ? -18.899 10.652 -4.278 1.00 28.05 804 ARG A C 1
ATOM 6435 O O . ARG A 1 804 ? -19.991 10.128 -4.483 1.00 28.05 804 ARG A O 1
ATOM 6442 N N . SER A 1 805 ? -17.844 10.450 -5.039 1.00 29.75 805 SER A N 1
ATOM 6443 C CA . SER A 1 805 ? -17.708 9.504 -6.135 1.00 29.75 805 SER A CA 1
ATOM 6444 C C . SER A 1 805 ? -18.030 8.067 -5.698 1.00 29.75 805 SER A C 1
ATOM 6446 O O . SER A 1 805 ? -17.130 7.308 -5.384 1.00 29.75 805 SER A O 1
ATOM 6448 N N . THR A 1 806 ? -19.311 7.688 -5.706 1.00 36.69 806 THR A N 1
ATOM 6449 C CA . THR A 1 806 ? -19.790 6.299 -5.530 1.00 36.69 806 THR A CA 1
ATOM 6450 C C . THR A 1 806 ? -20.529 5.798 -6.776 1.00 36.69 806 THR A C 1
ATOM 6452 O O . THR A 1 806 ? -21.457 5.000 -6.703 1.00 36.69 806 THR A O 1
ATOM 6455 N N . GLY A 1 807 ? -20.148 6.284 -7.962 1.00 35.06 807 GLY A N 1
ATOM 6456 C CA . GLY A 1 807 ? -20.789 5.895 -9.224 1.00 35.06 807 GLY A CA 1
ATOM 6457 C C . GLY A 1 807 ? -20.528 4.443 -9.648 1.00 35.06 807 GLY A C 1
ATOM 6458 O O . GLY A 1 807 ? -21.393 3.869 -10.307 1.00 35.06 807 GLY A O 1
ATOM 6459 N N . ALA A 1 808 ? -19.383 3.865 -9.256 1.00 37.19 808 ALA A N 1
ATOM 6460 C CA . ALA A 1 808 ? -18.950 2.518 -9.648 1.00 37.19 808 ALA A CA 1
ATOM 6461 C C . ALA A 1 808 ? -19.456 1.401 -8.707 1.00 37.19 808 ALA A C 1
ATOM 6463 O O . ALA A 1 808 ? -19.748 0.301 -9.165 1.00 37.19 808 ALA A O 1
ATOM 6464 N N . PHE A 1 809 ? -19.667 1.688 -7.415 1.00 39.44 809 PHE A N 1
ATOM 6465 C CA . PHE A 1 809 ? -20.124 0.694 -6.425 1.00 39.44 809 PHE A CA 1
ATOM 6466 C C . PHE A 1 809 ? -21.628 0.382 -6.484 1.00 39.44 809 PHE A C 1
ATOM 6468 O O . PHE A 1 809 ? -22.065 -0.678 -6.033 1.00 39.44 809 PHE A O 1
ATOM 6475 N N . ARG A 1 810 ? -22.436 1.266 -7.088 1.00 42.88 810 ARG A N 1
ATOM 6476 C CA . ARG A 1 810 ? -23.908 1.141 -7.118 1.00 42.88 810 ARG A CA 1
ATOM 6477 C C . ARG A 1 810 ? -24.437 -0.072 -7.891 1.00 42.88 810 ARG A C 1
ATOM 6479 O O . ARG A 1 810 ? -25.577 -0.456 -7.681 1.00 42.88 810 ARG A O 1
ATOM 6486 N N . ASN A 1 811 ? -23.636 -0.703 -8.749 1.00 42.62 811 ASN A N 1
ATOM 6487 C CA . ASN A 1 811 ? -24.071 -1.891 -9.501 1.00 42.62 811 ASN A CA 1
ATOM 6488 C C . ASN A 1 811 ? -23.645 -3.215 -8.841 1.00 42.62 811 ASN A C 1
ATOM 6490 O O . ASN A 1 811 ? -24.031 -4.291 -9.302 1.00 42.62 811 ASN A O 1
ATOM 6494 N N . VAL A 1 812 ? -22.824 -3.156 -7.786 1.00 53.28 812 VAL A N 1
ATOM 6495 C CA . VAL A 1 812 ? -22.043 -4.307 -7.324 1.00 53.28 812 VAL A CA 1
ATOM 6496 C C . VAL A 1 812 ? -22.551 -4.853 -5.991 1.00 53.28 812 VAL A C 1
ATOM 6498 O O . VAL A 1 812 ? -22.824 -6.047 -5.914 1.00 53.28 812 VAL A O 1
ATOM 6501 N N . THR A 1 813 ? -22.774 -4.010 -4.984 1.00 49.41 813 THR A N 1
ATOM 6502 C CA . THR A 1 813 ? -23.250 -4.410 -3.638 1.00 49.41 813 THR A CA 1
ATOM 6503 C C . THR A 1 813 ? -24.406 -3.543 -3.125 1.00 49.41 813 THR A C 1
ATOM 6505 O O . THR A 1 813 ? -24.689 -3.545 -1.932 1.00 49.41 813 THR A O 1
ATOM 6508 N N . ASP A 1 814 ? -25.097 -2.802 -4.003 1.00 64.75 814 ASP A N 1
ATOM 6509 C CA . ASP A 1 814 ? -26.182 -1.900 -3.590 1.00 64.75 814 ASP A CA 1
ATOM 6510 C C . ASP A 1 814 ? -27.283 -2.673 -2.851 1.00 64.75 814 ASP A C 1
ATOM 6512 O O . ASP A 1 814 ? -27.832 -3.662 -3.356 1.00 64.75 814 ASP A O 1
ATOM 6516 N N . GLU A 1 815 ? -27.587 -2.204 -1.644 1.00 74.81 815 GLU A N 1
ATOM 6517 C CA . GLU A 1 815 ? -28.615 -2.723 -0.742 1.00 74.81 815 GLU A CA 1
ATOM 6518 C C . GLU A 1 815 ? -29.941 -2.928 -1.476 1.00 74.81 815 GLU A C 1
ATOM 6520 O O . GLU A 1 815 ? -30.525 -4.010 -1.396 1.00 74.81 815 GLU A O 1
ATOM 6525 N N . ARG A 1 816 ? -30.323 -1.972 -2.333 1.00 75.38 816 ARG A N 1
ATOM 6526 C CA . ARG A 1 816 ? -31.586 -1.980 -3.085 1.00 75.38 816 ARG A CA 1
ATOM 6527 C C . ARG A 1 816 ? -31.703 -3.117 -4.091 1.00 75.38 816 ARG A C 1
ATOM 6529 O O . ARG A 1 816 ? -32.781 -3.376 -4.612 1.00 75.38 816 ARG A O 1
ATOM 6536 N N . THR A 1 817 ? -30.594 -3.788 -4.389 1.00 78.75 817 THR A N 1
ATOM 6537 C CA . THR A 1 817 ? -30.521 -4.876 -5.374 1.00 78.75 817 THR A CA 1
ATOM 6538 C C . THR A 1 817 ? -30.003 -6.184 -4.782 1.00 78.75 817 THR A C 1
ATOM 6540 O O . THR A 1 817 ? -29.844 -7.161 -5.516 1.00 78.75 817 THR A O 1
ATOM 6543 N N . SER A 1 818 ? -29.724 -6.228 -3.477 1.00 86.12 818 SER A N 1
ATOM 6544 C CA . SER A 1 818 ? -29.092 -7.384 -2.832 1.00 86.12 818 SER A CA 1
ATOM 6545 C C . SER A 1 818 ? -29.697 -7.757 -1.483 1.00 86.12 818 SER A C 1
ATOM 6547 O O . SER A 1 818 ? -29.788 -8.947 -1.190 1.00 86.12 818 SER A O 1
ATOM 6549 N N . ALA A 1 819 ? -30.160 -6.795 -0.681 1.00 86.88 819 ALA A N 1
ATOM 6550 C CA . ALA A 1 819 ? -30.445 -7.009 0.736 1.00 86.88 819 ALA A CA 1
ATOM 6551 C C . ALA A 1 819 ? -31.533 -8.056 0.997 1.00 86.88 819 ALA A C 1
ATOM 6553 O O . ALA A 1 819 ? -31.396 -8.884 1.896 1.00 86.88 819 ALA A O 1
ATOM 6554 N N . SER A 1 820 ? -32.573 -8.109 0.164 1.00 91.00 820 SER A N 1
ATOM 6555 C CA . SER A 1 820 ? -33.656 -9.093 0.284 1.00 91.00 820 SER A CA 1
ATOM 6556 C C . SER A 1 820 ? -33.222 -10.550 0.060 1.00 91.00 820 SER A C 1
ATOM 6558 O O . SER A 1 820 ? -33.988 -11.461 0.387 1.00 91.00 820 SER A O 1
ATOM 6560 N N . ALA A 1 821 ? -31.998 -10.805 -0.420 1.00 92.06 821 ALA A N 1
ATOM 6561 C CA . ALA A 1 821 ? -31.425 -12.148 -0.512 1.00 92.06 821 ALA A CA 1
ATOM 6562 C C . ALA A 1 821 ? -31.433 -12.877 0.846 1.00 92.06 821 ALA A C 1
ATOM 6564 O O . ALA A 1 821 ? -31.697 -14.082 0.895 1.00 92.06 821 ALA A O 1
ATOM 6565 N N . VAL A 1 822 ? -31.259 -12.151 1.959 1.00 93.38 822 VAL A N 1
ATOM 6566 C CA . VAL A 1 822 ? -31.345 -12.728 3.315 1.00 93.38 822 VAL A CA 1
ATOM 6567 C C . VAL A 1 822 ? -32.757 -13.210 3.660 1.00 93.38 822 VAL A C 1
ATOM 6569 O O . VAL A 1 822 ? -32.910 -14.171 4.409 1.00 93.38 822 VAL A O 1
ATOM 6572 N N . LEU A 1 823 ? -33.805 -12.606 3.083 1.00 93.38 823 LEU A N 1
ATOM 6573 C CA . LEU A 1 823 ? -35.191 -13.049 3.284 1.00 93.38 823 LEU A CA 1
ATOM 6574 C C . LEU A 1 823 ? -35.461 -14.367 2.564 1.00 93.38 823 LEU A C 1
ATOM 6576 O O . LEU A 1 823 ? -36.212 -15.198 3.071 1.00 93.38 823 LEU A O 1
ATOM 6580 N N . ILE A 1 824 ? -34.854 -14.559 1.391 1.00 93.25 824 ILE A N 1
ATOM 6581 C CA . ILE A 1 824 ? -34.929 -15.823 0.653 1.00 93.25 824 ILE A CA 1
ATOM 6582 C C . ILE A 1 824 ? -34.198 -16.910 1.452 1.00 93.25 824 ILE A C 1
ATOM 6584 O O . ILE A 1 824 ? -34.755 -17.981 1.683 1.00 93.25 824 ILE A O 1
ATOM 6588 N N . ALA A 1 825 ? -32.996 -16.612 1.956 1.00 93.38 825 ALA A N 1
ATOM 6589 C CA . ALA A 1 825 ? -32.225 -17.539 2.784 1.00 93.38 825 ALA A CA 1
ATOM 6590 C C . ALA A 1 825 ? -32.960 -17.913 4.079 1.00 93.38 825 ALA A C 1
ATOM 6592 O O . ALA A 1 825 ? -33.031 -19.087 4.434 1.00 93.38 825 ALA A O 1
ATOM 6593 N N . ARG A 1 826 ? -33.577 -16.937 4.754 1.00 93.81 826 ARG A N 1
ATOM 6594 C CA . ARG A 1 826 ? -34.416 -17.150 5.943 1.00 93.81 826 ARG A CA 1
ATOM 6595 C C . ARG A 1 826 ? -35.548 -18.141 5.689 1.00 93.81 826 ARG A C 1
ATOM 6597 O O . ARG A 1 826 ? -35.799 -19.004 6.529 1.00 93.81 826 ARG A O 1
ATOM 6604 N N . ASP A 1 827 ? -36.244 -18.008 4.565 1.00 93.19 827 ASP A N 1
ATOM 6605 C CA . ASP A 1 827 ? -37.353 -18.903 4.241 1.00 93.19 827 ASP A CA 1
ATOM 6606 C C . ASP A 1 827 ? -36.849 -20.337 4.026 1.00 93.19 827 ASP A C 1
ATOM 6608 O O . ASP A 1 827 ? -37.423 -21.265 4.592 1.00 93.19 827 ASP A O 1
ATOM 6612 N N . VAL A 1 828 ? -35.714 -20.512 3.340 1.00 92.62 828 VAL A N 1
ATOM 6613 C CA . VAL A 1 828 ? -35.072 -21.826 3.159 1.00 92.62 828 VAL A CA 1
ATOM 6614 C C . VAL A 1 828 ? -34.623 -22.431 4.492 1.00 92.62 828 VAL A C 1
ATOM 6616 O O . VAL A 1 828 ? -34.867 -23.608 4.750 1.00 92.62 828 VAL A O 1
ATOM 6619 N N . VAL A 1 829 ? -34.022 -21.633 5.380 1.00 94.00 829 VAL A N 1
ATOM 6620 C CA . VAL A 1 829 ? -33.649 -22.061 6.743 1.00 94.00 829 VAL A CA 1
ATOM 6621 C C . VAL A 1 829 ? -34.881 -22.578 7.497 1.00 94.00 829 VAL A C 1
ATOM 6623 O O . VAL A 1 829 ? -34.821 -23.636 8.129 1.00 94.00 829 VAL A O 1
ATOM 6626 N N . ARG A 1 830 ? -36.022 -21.886 7.377 1.00 92.69 830 ARG A N 1
ATOM 6627 C CA . ARG A 1 830 ? -37.288 -22.296 8.001 1.00 92.69 830 ARG A CA 1
ATOM 6628 C C . ARG A 1 830 ? -37.853 -23.576 7.387 1.00 92.69 830 ARG A C 1
ATOM 6630 O O . ARG A 1 830 ? -38.313 -24.445 8.124 1.00 92.69 830 ARG A O 1
ATOM 6637 N N . GLU A 1 831 ? -37.835 -23.695 6.063 1.00 93.38 831 GLU A N 1
ATOM 6638 C CA . GLU A 1 831 ? -38.318 -24.874 5.330 1.00 93.38 831 GLU A CA 1
ATOM 6639 C C . GLU A 1 831 ? -37.516 -26.135 5.665 1.00 93.38 831 GLU A C 1
ATOM 6641 O O . GLU A 1 831 ? -38.088 -27.217 5.788 1.00 93.38 831 GLU A O 1
ATOM 6646 N N . GLN A 1 832 ? -36.210 -25.993 5.890 1.00 93.94 832 GLN A N 1
ATOM 6647 C CA . GLN A 1 832 ? -35.335 -27.086 6.313 1.00 93.94 832 GLN A CA 1
ATOM 6648 C C . GLN A 1 832 ? -35.452 -27.433 7.809 1.00 93.94 832 GLN A C 1
ATOM 6650 O O . GLN A 1 832 ? -34.790 -28.359 8.277 1.00 93.94 832 GLN A O 1
ATOM 6655 N N . GLY A 1 833 ? -36.277 -26.710 8.575 1.00 91.31 833 GLY A N 1
ATOM 6656 C CA . GLY A 1 833 ? -36.444 -26.933 10.013 1.00 91.31 833 GLY A CA 1
ATOM 6657 C C . GLY A 1 833 ? -35.204 -26.584 10.843 1.00 91.31 833 GLY A C 1
ATOM 6658 O O . GLY A 1 833 ? -35.042 -27.106 11.946 1.00 91.31 833 GLY A O 1
ATOM 6659 N N . LEU A 1 834 ? -34.322 -25.725 10.325 1.00 91.50 834 LEU A N 1
ATOM 6660 C CA . LEU A 1 834 ? -33.163 -25.221 11.055 1.00 91.50 834 LEU A CA 1
ATOM 6661 C C . LEU A 1 834 ? -33.612 -24.123 12.032 1.00 91.50 834 LEU A C 1
ATOM 6663 O O . LEU A 1 834 ? -34.437 -23.281 11.683 1.00 91.50 834 LEU A O 1
ATOM 6667 N N . LEU A 1 835 ? -33.053 -24.118 13.248 1.00 90.31 835 LEU A N 1
ATOM 6668 C CA . LEU A 1 835 ? -33.347 -23.130 14.299 1.00 90.31 835 LEU A CA 1
ATOM 6669 C C . LEU A 1 835 ? -34.845 -23.027 14.676 1.00 90.31 835 LEU A C 1
ATOM 6671 O O . LEU A 1 835 ? -35.419 -21.932 14.674 1.00 90.31 835 LEU A O 1
ATOM 6675 N N . PRO A 1 836 ? -35.510 -24.143 15.041 1.00 87.56 836 PRO A N 1
ATOM 6676 C CA . PRO A 1 836 ? -36.922 -24.113 15.410 1.00 87.56 836 PRO A CA 1
ATOM 6677 C C . PRO A 1 836 ? -37.150 -23.245 16.656 1.00 87.56 836 PRO A C 1
ATOM 6679 O O . PRO A 1 836 ? -36.482 -23.410 17.675 1.00 87.56 836 PRO A O 1
ATOM 6682 N N . GLY A 1 837 ? -38.124 -22.334 16.582 1.00 85.88 837 GLY A N 1
ATOM 6683 C CA . GLY A 1 837 ? -38.476 -21.428 17.683 1.00 85.88 837 GLY A CA 1
ATOM 6684 C C . GLY A 1 837 ? -37.698 -20.108 17.718 1.00 85.88 837 GLY A C 1
ATOM 6685 O O . GLY A 1 837 ? -37.957 -19.298 18.603 1.00 85.88 837 GLY A O 1
ATOM 6686 N N . TYR A 1 838 ? -36.801 -19.867 16.758 1.00 88.88 838 TYR A N 1
ATOM 6687 C CA . TYR A 1 838 ? -36.097 -18.594 16.598 1.00 88.88 838 TYR A CA 1
ATOM 6688 C C . TYR A 1 838 ? -36.681 -17.779 15.437 1.00 88.88 838 TYR A C 1
ATOM 6690 O O . TYR A 1 838 ? -37.155 -18.327 14.440 1.00 88.88 838 TYR A O 1
ATOM 6698 N N . THR A 1 839 ? -36.643 -16.453 15.565 1.00 89.94 839 THR A N 1
ATOM 6699 C CA . THR A 1 839 ? -37.052 -15.493 14.530 1.00 89.94 839 THR A CA 1
ATOM 6700 C C . THR A 1 839 ? -35.893 -14.567 14.200 1.00 89.94 839 THR A C 1
ATOM 6702 O O . THR A 1 839 ? -35.100 -14.244 15.079 1.00 89.94 839 THR A O 1
ATOM 6705 N N . PHE A 1 840 ? -35.820 -14.110 12.951 1.00 90.69 840 PHE A N 1
ATOM 6706 C CA . PHE A 1 840 ? -34.761 -13.216 12.489 1.00 90.69 840 PHE A CA 1
ATOM 6707 C C . PHE A 1 840 ? -35.303 -11.810 12.258 1.00 90.69 840 PHE A C 1
ATOM 6709 O O . PHE A 1 840 ? -36.288 -11.635 11.536 1.00 90.69 840 PHE A O 1
ATOM 6716 N N . GLU A 1 841 ? -34.624 -10.831 12.842 1.00 90.69 841 GLU A N 1
ATOM 6717 C CA . GLU A 1 841 ? -34.803 -9.405 12.589 1.00 90.69 841 GLU A CA 1
ATOM 6718 C C . GLU A 1 841 ? -33.540 -8.874 11.905 1.00 90.69 841 GLU A C 1
ATOM 6720 O O . GLU A 1 841 ? -32.428 -9.240 12.286 1.00 90.69 841 GLU A O 1
ATOM 6725 N N . PHE A 1 842 ? -33.706 -8.039 10.878 1.00 90.38 842 PHE A N 1
ATOM 6726 C CA . PHE A 1 842 ? -32.590 -7.483 10.112 1.00 90.38 842 PHE A CA 1
ATOM 6727 C C . PHE A 1 842 ? -32.545 -5.967 10.289 1.00 90.38 842 PHE A C 1
ATOM 6729 O O . PHE A 1 842 ? -33.548 -5.287 10.072 1.00 90.38 842 PHE A O 1
ATOM 6736 N N . ILE A 1 843 ? -31.372 -5.454 10.661 1.00 89.19 843 ILE A N 1
ATOM 6737 C CA . ILE A 1 843 ? -31.091 -4.025 10.815 1.00 89.19 843 ILE A CA 1
ATOM 6738 C C . ILE A 1 843 ? -30.021 -3.648 9.793 1.00 89.19 843 ILE A C 1
ATOM 6740 O O . ILE A 1 843 ? -28.937 -4.227 9.795 1.00 89.19 843 ILE A O 1
ATOM 6744 N N . THR A 1 844 ? -30.317 -2.663 8.948 1.00 87.94 844 THR A N 1
ATOM 6745 C CA . THR A 1 844 ? -29.413 -2.212 7.882 1.00 87.94 844 THR A CA 1
ATOM 6746 C C . THR A 1 844 ? -28.797 -0.857 8.222 1.00 87.94 844 THR A C 1
ATOM 6748 O O . THR A 1 844 ? -29.489 0.050 8.689 1.00 87.94 844 THR A O 1
ATOM 6751 N N . MET A 1 845 ? -27.500 -0.701 7.954 1.00 86.56 845 MET A N 1
ATOM 6752 C CA . MET A 1 845 ? -26.781 0.574 8.006 1.00 86.56 845 MET A CA 1
ATOM 6753 C C . MET A 1 845 ? -25.830 0.694 6.817 1.00 86.56 845 MET A C 1
ATOM 6755 O O . MET A 1 845 ? -25.437 -0.312 6.234 1.00 86.56 845 MET A O 1
ATOM 6759 N N . PHE A 1 846 ? -25.446 1.927 6.491 1.00 84.88 846 PHE A N 1
ATOM 6760 C CA . PHE A 1 846 ? -24.629 2.244 5.321 1.00 84.88 846 PHE A CA 1
ATOM 6761 C C . PHE A 1 846 ? -23.324 2.897 5.761 1.00 84.88 846 PHE A C 1
ATOM 6763 O O . PHE A 1 846 ? -23.349 4.016 6.288 1.00 84.88 846 PHE A O 1
ATOM 6770 N N . ASP A 1 847 ? -22.212 2.202 5.550 1.00 80.94 847 ASP A N 1
ATOM 6771 C CA . ASP A 1 847 ? -20.845 2.646 5.826 1.00 80.94 847 ASP A CA 1
ATOM 6772 C C . ASP A 1 847 ? -20.225 3.436 4.664 1.00 80.94 847 ASP A C 1
ATOM 6774 O O . ASP A 1 847 ? -19.314 4.219 4.898 1.00 80.94 847 ASP A O 1
ATOM 6778 N N . GLU A 1 848 ? -20.750 3.291 3.441 1.00 80.88 848 GLU A N 1
ATOM 6779 C CA . GLU A 1 848 ? -20.231 3.936 2.217 1.00 80.88 848 GLU A CA 1
ATOM 6780 C C . GLU A 1 848 ? -18.761 3.575 1.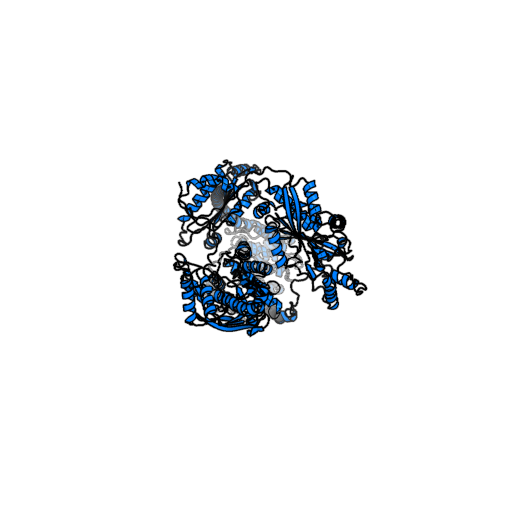917 1.00 80.88 848 GLU A C 1
ATOM 6782 O O . GLU A 1 848 ? -18.052 4.368 1.296 1.00 80.88 848 GLU A O 1
ATOM 6787 N N . CYS A 1 849 ? -18.308 2.396 2.370 1.00 76.19 849 CYS A N 1
ATOM 6788 C CA . CYS A 1 849 ? -16.903 1.971 2.346 1.00 76.19 849 CYS A CA 1
ATOM 6789 C C . CYS A 1 849 ? -15.937 3.008 2.949 1.00 76.19 849 CYS A C 1
ATOM 6791 O O . CYS A 1 849 ? -14.815 3.176 2.485 1.00 76.19 849 CYS A O 1
ATOM 6793 N N . ASP A 1 850 ? -16.390 3.735 3.972 1.00 81.06 850 ASP A N 1
ATOM 6794 C CA . ASP A 1 850 ? -15.585 4.668 4.756 1.00 81.06 850 ASP A CA 1
ATOM 6795 C C . ASP A 1 850 ? -15.235 3.991 6.091 1.00 81.06 850 ASP A C 1
ATOM 6797 O O . ASP A 1 850 ? -16.120 3.654 6.878 1.00 81.06 850 ASP A O 1
ATOM 6801 N N . GLU A 1 851 ? -13.945 3.743 6.325 1.00 83.62 851 GLU A N 1
ATOM 6802 C CA . GLU A 1 851 ? -13.424 3.001 7.484 1.00 83.62 851 GLU A CA 1
ATOM 6803 C C . GLU A 1 851 ? -13.870 3.592 8.830 1.00 83.62 851 GLU A C 1
ATOM 6805 O O . GLU A 1 851 ? -14.321 2.870 9.729 1.00 83.62 851 GLU A O 1
ATOM 6810 N N . GLU A 1 852 ? -13.779 4.920 8.959 1.00 84.38 852 GLU A N 1
ATOM 6811 C CA . GLU A 1 852 ? -14.162 5.653 10.169 1.00 84.38 852 GLU A CA 1
ATOM 6812 C C . GLU A 1 852 ? -15.651 5.442 10.460 1.00 84.38 852 GLU A C 1
ATOM 6814 O O . GLU A 1 852 ? -16.059 5.137 11.589 1.00 84.38 852 GLU A O 1
ATOM 6819 N N . ARG A 1 853 ? -16.476 5.557 9.415 1.00 87.69 853 ARG A N 1
ATOM 6820 C CA . ARG A 1 853 ? -17.917 5.353 9.506 1.00 87.69 853 ARG A CA 1
ATOM 6821 C C . ARG A 1 853 ? -18.279 3.897 9.792 1.00 87.69 853 ARG A C 1
ATOM 6823 O O . ARG A 1 853 ? -19.123 3.669 10.657 1.00 87.69 853 ARG A O 1
ATOM 6830 N N . ALA A 1 854 ? -17.660 2.929 9.115 1.00 89.81 854 ALA A N 1
ATOM 6831 C CA . ALA A 1 854 ? -17.888 1.500 9.334 1.00 89.81 854 ALA A CA 1
ATOM 6832 C C . ALA A 1 854 ? -17.642 1.122 10.801 1.00 89.81 854 ALA A C 1
ATOM 6834 O O . ALA A 1 854 ? -18.506 0.531 11.449 1.00 89.81 854 ALA A O 1
ATOM 6835 N N . THR A 1 855 ? -16.510 1.569 11.348 1.00 90.06 855 THR A N 1
ATOM 6836 C CA . THR A 1 855 ? -16.123 1.340 12.745 1.00 90.06 855 THR A CA 1
ATOM 6837 C C . THR A 1 855 ? -17.177 1.875 13.713 1.00 90.06 855 THR A C 1
ATOM 6839 O O . THR A 1 855 ? -17.660 1.143 14.579 1.00 90.06 855 THR A O 1
ATOM 6842 N N . GLY A 1 856 ? -17.596 3.134 13.541 1.00 90.00 856 GLY A N 1
ATOM 6843 C CA . GLY A 1 856 ? -18.623 3.743 14.389 1.00 90.00 856 GLY A CA 1
ATOM 6844 C C . GLY A 1 856 ? -19.974 3.020 14.322 1.00 90.00 856 GLY A C 1
ATOM 6845 O O . GLY A 1 856 ? -20.627 2.838 15.349 1.00 90.00 856 GLY A O 1
ATOM 6846 N N . LEU A 1 857 ? -20.380 2.563 13.133 1.00 93.19 857 LEU A N 1
ATOM 6847 C CA . LEU A 1 857 ? -21.637 1.834 12.937 1.00 93.19 857 LEU A CA 1
ATOM 6848 C C . LEU A 1 857 ? -21.608 0.440 13.572 1.00 93.19 857 LEU A C 1
ATOM 6850 O O . LEU A 1 857 ? -22.589 0.045 14.194 1.00 93.19 857 LEU A O 1
ATOM 6854 N N . VAL A 1 858 ? -20.499 -0.296 13.469 1.00 93.88 858 VAL A N 1
ATOM 6855 C CA . VAL A 1 858 ? -20.364 -1.615 14.110 1.00 93.88 858 VAL A CA 1
ATOM 6856 C C . VAL A 1 858 ? -20.434 -1.492 15.633 1.00 93.88 858 VAL A C 1
ATOM 6858 O O . VAL A 1 858 ? -21.121 -2.284 16.280 1.00 93.88 858 VAL A O 1
ATOM 6861 N N . ILE A 1 859 ? -19.808 -0.461 16.209 1.00 92.38 859 ILE A N 1
ATOM 6862 C CA . ILE A 1 859 ? -19.912 -0.168 17.646 1.00 92.38 859 ILE A CA 1
ATOM 6863 C C . ILE A 1 859 ? -21.372 0.132 18.035 1.00 92.38 859 ILE A C 1
ATOM 6865 O O . ILE A 1 859 ? -21.857 -0.445 19.009 1.00 92.38 859 ILE A O 1
ATOM 6869 N N . ASP A 1 860 ? -22.099 0.963 17.271 1.00 93.06 860 ASP A N 1
ATOM 6870 C CA . ASP A 1 860 ? -23.535 1.243 17.492 1.00 93.06 860 ASP A CA 1
ATOM 6871 C C . ASP A 1 860 ? -24.387 -0.036 17.408 1.00 93.06 860 ASP A C 1
ATOM 6873 O O . ASP A 1 860 ? -25.214 -0.309 18.283 1.00 93.06 860 ASP A O 1
ATOM 6877 N N . MET A 1 861 ? -24.156 -0.874 16.391 1.00 93.81 861 MET A N 1
ATOM 6878 C CA . MET A 1 861 ? -24.871 -2.141 16.218 1.00 93.81 861 MET A CA 1
ATOM 6879 C C . MET A 1 861 ? -24.691 -3.067 17.426 1.00 93.81 861 MET A C 1
ATOM 6881 O O . MET A 1 861 ? -25.665 -3.645 17.917 1.00 93.81 861 MET A O 1
ATOM 6885 N N . ILE A 1 862 ? -23.460 -3.216 17.918 1.00 93.12 862 ILE A N 1
ATOM 6886 C CA . ILE A 1 862 ? -23.145 -4.129 19.021 1.00 93.12 862 ILE A CA 1
ATOM 6887 C C . ILE A 1 862 ? -23.637 -3.564 20.360 1.00 93.12 862 ILE A C 1
ATOM 6889 O O . ILE A 1 862 ? -24.305 -4.273 21.123 1.00 93.12 862 ILE A O 1
ATOM 6893 N N . ASN A 1 863 ? -23.335 -2.295 20.650 1.00 90.75 863 ASN A N 1
ATOM 6894 C CA . ASN A 1 863 ? -23.545 -1.711 21.973 1.00 90.75 863 ASN A CA 1
ATOM 6895 C C . ASN A 1 863 ? -24.937 -1.114 22.165 1.00 90.75 863 ASN A C 1
ATOM 6897 O O . ASN A 1 863 ? -25.529 -1.359 23.215 1.00 90.75 863 ASN A O 1
ATOM 6901 N N . GLU A 1 864 ? -25.483 -0.398 21.188 1.00 91.75 864 GLU A N 1
ATOM 6902 C CA . GLU A 1 864 ? -26.778 0.280 21.330 1.00 91.75 864 GLU A CA 1
ATOM 6903 C C . GLU A 1 864 ? -27.919 -0.596 20.819 1.00 91.75 864 GLU A C 1
ATOM 6905 O O . GLU A 1 864 ? -28.900 -0.839 21.522 1.00 91.75 864 GLU A O 1
ATOM 6910 N N . ARG A 1 865 ? -27.770 -1.150 19.610 1.00 92.06 865 ARG A N 1
ATOM 6911 C CA . ARG A 1 865 ? -28.830 -1.954 18.973 1.00 92.06 865 ARG A CA 1
ATOM 6912 C C . ARG A 1 865 ? -28.843 -3.407 19.403 1.00 92.06 865 ARG A C 1
ATOM 6914 O O . ARG A 1 865 ? -29.816 -4.104 19.136 1.00 92.06 865 ARG A O 1
ATOM 6921 N N . LYS A 1 866 ? -27.777 -3.852 20.073 1.00 92.75 866 LYS A N 1
ATOM 6922 C CA . LYS A 1 866 ? -27.605 -5.219 20.556 1.00 92.75 866 LYS A CA 1
ATOM 6923 C C . LYS A 1 866 ? -27.884 -6.224 19.429 1.00 92.75 866 LYS A C 1
ATOM 6925 O O . LYS A 1 866 ? -28.766 -7.061 19.580 1.00 92.75 866 LYS A O 1
ATOM 6930 N N . VAL A 1 867 ? -27.135 -6.179 18.331 1.00 94.06 867 VAL A N 1
ATOM 6931 C CA . VAL A 1 867 ? -27.202 -7.236 17.303 1.00 94.06 867 VAL A CA 1
ATOM 6932 C C . VAL A 1 867 ? -26.527 -8.527 17.778 1.00 94.06 867 VAL A C 1
ATOM 6934 O O . VAL A 1 867 ? -25.610 -8.486 18.600 1.00 94.06 867 VAL A O 1
ATOM 6937 N N . ASP A 1 868 ? -26.972 -9.677 17.261 1.00 93.50 868 ASP A N 1
ATOM 6938 C CA . ASP A 1 868 ? -26.361 -10.981 17.568 1.00 93.50 868 ASP A CA 1
ATOM 6939 C C . ASP A 1 868 ? -25.255 -11.390 16.582 1.00 93.50 868 ASP A C 1
ATOM 6941 O O . ASP A 1 868 ? -24.383 -12.189 16.922 1.00 93.50 868 ASP A O 1
ATOM 6945 N N . VAL A 1 869 ? -25.288 -10.838 15.369 1.00 95.00 869 VAL A N 1
ATOM 6946 C CA . VAL A 1 869 ? -24.335 -11.084 14.283 1.00 95.00 869 VAL A CA 1
ATOM 6947 C C . VAL A 1 869 ? -24.217 -9.833 13.419 1.00 95.00 869 VAL A C 1
ATOM 6949 O O . VAL A 1 869 ? -25.206 -9.129 13.211 1.00 95.00 869 VAL A O 1
ATOM 6952 N N . VAL A 1 870 ? -23.016 -9.572 12.906 1.00 95.75 870 VAL A N 1
ATOM 6953 C CA . VAL A 1 870 ? -22.753 -8.521 11.916 1.00 95.75 870 VAL A CA 1
ATOM 6954 C C . VAL A 1 870 ? -22.497 -9.183 10.559 1.00 95.75 870 VAL A C 1
ATOM 6956 O O . VAL A 1 870 ? -21.690 -10.103 10.461 1.00 95.75 870 VAL A O 1
ATOM 6959 N N . ILE A 1 871 ? -23.196 -8.743 9.509 1.00 94.38 871 ILE A N 1
ATOM 6960 C CA . ILE A 1 871 ? -22.983 -9.208 8.128 1.00 94.38 871 ILE A CA 1
ATOM 6961 C C . ILE A 1 871 ? -22.495 -8.021 7.291 1.00 94.38 871 ILE A C 1
ATOM 6963 O O . ILE A 1 871 ? -23.224 -7.049 7.111 1.00 94.38 871 ILE A O 1
ATOM 6967 N N . GLY A 1 872 ? -21.271 -8.113 6.776 1.00 90.25 872 GLY A N 1
ATOM 6968 C CA . GLY A 1 872 ? -20.495 -7.001 6.222 1.00 90.25 872 GLY A CA 1
ATOM 6969 C C . GLY A 1 872 ? -19.447 -6.472 7.219 1.00 90.25 872 GLY A C 1
ATOM 6970 O O . GLY A 1 872 ? -19.296 -7.056 8.295 1.00 90.25 872 GLY A O 1
ATOM 6971 N N . PRO A 1 873 ? -18.733 -5.372 6.912 1.00 91.06 873 PRO A N 1
ATOM 6972 C CA . PRO A 1 873 ? -18.758 -4.574 5.677 1.00 91.06 873 PRO A CA 1
ATOM 6973 C C . PRO A 1 873 ? -18.383 -5.327 4.393 1.00 91.06 873 PRO A C 1
ATOM 6975 O O . PRO A 1 873 ? -17.915 -6.464 4.435 1.00 91.06 873 PRO A O 1
ATOM 6978 N N . THR A 1 874 ? -18.614 -4.681 3.245 1.00 84.62 874 THR A N 1
ATOM 6979 C CA . THR A 1 874 ? -18.356 -5.276 1.916 1.00 84.62 874 THR A CA 1
ATOM 6980 C C . THR A 1 874 ? -17.024 -4.869 1.283 1.00 84.62 874 THR A C 1
ATOM 6982 O O . THR A 1 874 ? -16.609 -5.506 0.318 1.00 84.62 874 THR A O 1
ATOM 6985 N N . CYS A 1 875 ? -16.355 -3.850 1.828 1.00 83.06 875 CYS A N 1
ATOM 6986 C CA . CYS A 1 875 ? -15.018 -3.392 1.434 1.00 83.06 875 CYS A CA 1
ATOM 6987 C C . CYS A 1 875 ? -13.954 -3.935 2.407 1.00 83.06 875 CYS A C 1
ATOM 6989 O O . CYS A 1 875 ? -14.279 -4.237 3.556 1.00 83.06 875 CYS A O 1
ATOM 6991 N N . SER A 1 876 ? -12.717 -4.134 1.945 1.00 85.44 876 SER A N 1
ATOM 6992 C CA . SER A 1 876 ? -11.696 -4.905 2.673 1.00 85.44 876 SER A CA 1
ATOM 6993 C C . SER A 1 876 ? -11.196 -4.187 3.928 1.00 85.44 876 SER A C 1
ATOM 6995 O O . SER A 1 876 ? -11.206 -4.785 4.998 1.00 85.44 876 SER A O 1
ATOM 6997 N N . ASP A 1 877 ? -10.825 -2.918 3.830 1.00 84.19 877 ASP A N 1
ATOM 6998 C CA . ASP A 1 877 ? -10.267 -2.079 4.889 1.00 84.19 877 ASP A CA 1
ATOM 6999 C C . ASP A 1 877 ? -11.323 -1.807 5.962 1.00 84.19 877 ASP A C 1
ATOM 7001 O O . ASP A 1 877 ? -11.101 -2.048 7.153 1.00 84.19 877 ASP A O 1
ATOM 7005 N N . ALA A 1 878 ? -12.540 -1.455 5.531 1.00 88.12 878 ALA A N 1
ATOM 7006 C CA . ALA A 1 878 ? -13.695 -1.351 6.418 1.00 88.12 878 ALA A CA 1
ATOM 7007 C C . ALA A 1 878 ? -13.973 -2.678 7.152 1.00 88.12 878 ALA A C 1
ATOM 7009 O O . ALA A 1 878 ? -14.276 -2.677 8.351 1.00 88.12 878 ALA A O 1
ATOM 7010 N N . ALA A 1 879 ? -13.857 -3.817 6.459 1.00 90.94 879 ALA A N 1
ATOM 7011 C CA . ALA A 1 879 ? -14.055 -5.135 7.052 1.00 90.94 879 ALA A CA 1
ATOM 7012 C C . ALA A 1 879 ? -12.944 -5.528 8.030 1.00 90.94 879 ALA A C 1
ATOM 7014 O O . ALA A 1 879 ? -13.261 -6.082 9.080 1.00 90.94 879 ALA A O 1
ATOM 7015 N N . ILE A 1 880 ? -11.678 -5.217 7.735 1.00 90.56 880 ILE A N 1
ATOM 7016 C CA . ILE A 1 880 ? -10.534 -5.488 8.616 1.00 90.56 880 ILE A CA 1
ATOM 7017 C C . ILE A 1 880 ? -10.750 -4.809 9.964 1.00 90.56 880 ILE A C 1
ATOM 7019 O O . ILE A 1 880 ? -10.717 -5.475 10.995 1.00 90.56 880 ILE A O 1
ATOM 7023 N N . ILE A 1 881 ? -11.052 -3.510 9.968 1.00 89.12 881 ILE A N 1
ATOM 7024 C CA . ILE A 1 881 ? -11.234 -2.768 11.220 1.00 89.12 881 ILE A CA 1
ATOM 7025 C C . ILE A 1 881 ? -12.483 -3.261 11.962 1.00 89.12 881 ILE A C 1
ATOM 7027 O O . ILE A 1 881 ? -12.447 -3.501 13.170 1.00 89.12 881 ILE A O 1
ATOM 7031 N N . SER A 1 882 ? -13.578 -3.503 11.237 1.00 94.00 882 SER A N 1
ATOM 7032 C CA . SER A 1 882 ? -14.817 -4.034 11.819 1.00 94.00 882 SER A CA 1
ATOM 7033 C C . SER A 1 882 ? -14.630 -5.414 12.459 1.00 94.00 882 SER A C 1
ATOM 7035 O O . SER A 1 882 ? -15.215 -5.688 13.509 1.00 94.00 882 SER A O 1
ATOM 7037 N N . ALA A 1 883 ? -13.796 -6.270 11.865 1.00 94.25 883 ALA A N 1
ATOM 7038 C CA . ALA A 1 883 ? -13.468 -7.595 12.380 1.00 94.25 883 ALA A CA 1
ATOM 7039 C C . ALA A 1 883 ? -12.705 -7.531 13.714 1.00 94.25 883 ALA A C 1
ATOM 7041 O O . ALA A 1 883 ? -12.995 -8.328 14.607 1.00 94.25 883 ALA A O 1
ATOM 7042 N N . ILE A 1 884 ? -11.803 -6.554 13.892 1.00 92.69 884 ILE A N 1
ATOM 7043 C CA . ILE A 1 884 ? -11.102 -6.308 15.170 1.00 92.69 884 ILE A CA 1
ATOM 7044 C C . ILE A 1 884 ? -12.115 -5.964 16.269 1.00 92.69 884 ILE A C 1
ATOM 7046 O O . ILE A 1 884 ? -12.097 -6.552 17.353 1.00 92.69 884 ILE A O 1
ATOM 7050 N N . ILE A 1 885 ? -13.044 -5.047 15.980 1.00 93.12 885 ILE A N 1
ATOM 7051 C CA . ILE A 1 885 ? -14.074 -4.630 16.942 1.00 93.12 885 ILE A CA 1
ATOM 7052 C C . ILE A 1 885 ? -15.013 -5.790 17.290 1.00 93.12 885 ILE A C 1
ATOM 7054 O O . ILE A 1 885 ? -15.331 -6.014 18.461 1.00 93.12 885 ILE A O 1
ATOM 7058 N N . ALA A 1 886 ? -15.442 -6.562 16.291 1.00 94.25 886 ALA A N 1
ATOM 7059 C CA . ALA A 1 886 ? -16.290 -7.728 16.506 1.00 94.25 886 ALA A CA 1
ATOM 7060 C C . ALA A 1 886 ? -15.587 -8.804 17.354 1.00 94.25 886 ALA A C 1
ATOM 7062 O O . ALA A 1 886 ? -16.223 -9.407 18.221 1.00 94.25 886 ALA A O 1
ATOM 7063 N N . ALA A 1 887 ? -14.281 -9.011 17.156 1.00 93.38 887 ALA A N 1
ATOM 7064 C CA . ALA A 1 887 ? -13.479 -9.945 17.942 1.00 93.38 887 ALA A CA 1
ATOM 7065 C C . ALA A 1 887 ? -13.396 -9.538 19.422 1.00 93.38 887 ALA A C 1
ATOM 7067 O O . ALA A 1 887 ? -13.617 -10.385 20.294 1.00 93.38 887 ALA A O 1
ATOM 7068 N N . TYR A 1 888 ? -13.201 -8.243 19.702 1.00 92.62 888 TYR A N 1
ATOM 7069 C CA . TYR A 1 888 ? -13.189 -7.697 21.064 1.00 92.62 888 TYR A CA 1
ATOM 7070 C C . TYR A 1 888 ? -14.502 -7.963 21.819 1.00 92.62 888 TYR A C 1
ATOM 7072 O O . TYR A 1 888 ? -14.491 -8.463 22.944 1.00 92.62 888 TYR A O 1
ATOM 7080 N N . TYR A 1 889 ? -15.651 -7.714 21.181 1.00 92.81 889 TYR A N 1
ATOM 7081 C CA . TYR A 1 889 ? -16.969 -7.989 21.773 1.00 92.81 889 TYR A CA 1
ATOM 7082 C C . TYR A 1 889 ? -17.413 -9.461 21.661 1.00 92.81 889 TYR A C 1
ATOM 7084 O O . TYR A 1 889 ? -18.513 -9.809 22.095 1.00 92.81 889 TYR A O 1
ATOM 7092 N N . ASN A 1 890 ? -16.574 -10.335 21.092 1.00 93.69 890 ASN A N 1
ATOM 7093 C CA . ASN A 1 890 ? -16.870 -11.735 20.774 1.00 93.69 890 ASN A CA 1
ATOM 7094 C C . ASN A 1 890 ? -18.137 -11.937 19.906 1.00 93.69 890 ASN A C 1
ATOM 7096 O O . ASN A 1 890 ? -18.814 -12.960 20.008 1.00 93.69 890 ASN A O 1
ATOM 7100 N N . VAL A 1 891 ? -18.464 -10.982 19.035 1.00 94.44 891 VAL A N 1
ATOM 7101 C CA . VAL A 1 891 ? -19.618 -11.044 18.124 1.00 94.44 891 VAL A CA 1
ATOM 7102 C C . VAL A 1 891 ? -19.185 -11.675 16.793 1.00 94.44 891 VAL A C 1
ATOM 7104 O O . VAL A 1 891 ? -18.128 -11.312 16.272 1.00 94.44 891 VAL A O 1
ATOM 7107 N N . PRO A 1 892 ? -19.950 -12.631 16.225 1.00 95.12 892 PRO A N 1
ATOM 7108 C CA . PRO A 1 892 ? -19.652 -13.168 14.901 1.00 95.12 892 PRO A CA 1
ATOM 7109 C C . PRO A 1 892 ? -19.804 -12.084 13.828 1.00 95.12 892 PRO A C 1
ATOM 7111 O O . PRO A 1 892 ? -20.836 -11.409 13.765 1.00 95.12 892 PRO A O 1
ATOM 7114 N N . LEU A 1 893 ? -18.795 -11.961 12.966 1.00 95.56 893 LEU A N 1
ATOM 7115 C CA . LEU A 1 893 ? -18.808 -11.075 11.804 1.00 95.56 893 LEU A CA 1
ATOM 7116 C C . LEU A 1 893 ? -18.617 -11.898 10.529 1.00 95.56 893 LEU A C 1
ATOM 7118 O O . LEU A 1 893 ? -17.698 -12.706 10.443 1.00 95.56 893 LEU A O 1
ATOM 7122 N N . LEU A 1 894 ? -19.488 -11.728 9.537 1.00 95.06 894 LEU A N 1
ATOM 7123 C CA . LEU A 1 894 ? -19.391 -12.449 8.268 1.00 95.06 894 LEU A CA 1
ATOM 7124 C C . LEU A 1 894 ? -19.287 -11.470 7.101 1.00 95.06 894 LEU A C 1
ATOM 7126 O O . LEU A 1 894 ? -20.215 -10.702 6.854 1.00 95.06 894 LEU A O 1
ATOM 7130 N N . THR A 1 895 ? -18.183 -11.514 6.361 1.00 93.19 895 THR A N 1
ATOM 7131 C CA . THR A 1 895 ? -17.938 -10.629 5.216 1.00 93.19 895 THR A CA 1
ATOM 7132 C C . THR A 1 895 ? -18.429 -11.251 3.908 1.00 93.19 895 THR A C 1
ATOM 7134 O O . THR A 1 895 ? -18.486 -12.475 3.745 1.00 93.19 895 THR A O 1
ATOM 7137 N N . TRP A 1 896 ? -18.821 -10.392 2.968 1.00 89.19 896 TRP A N 1
ATOM 7138 C CA . TRP A 1 896 ? -19.301 -10.756 1.632 1.00 89.19 896 TRP A CA 1
ATOM 7139 C C . TRP A 1 896 ? -18.997 -9.619 0.645 1.00 89.19 896 TRP A C 1
ATOM 7141 O O . TRP A 1 896 ? -18.749 -8.489 1.063 1.00 89.19 896 TRP A O 1
ATOM 7151 N N . GLY A 1 897 ? -19.031 -9.883 -0.661 1.00 81.81 897 GLY A N 1
ATOM 7152 C CA . GLY A 1 897 ? -18.765 -8.860 -1.675 1.00 81.81 897 GLY A CA 1
ATOM 7153 C C . GLY A 1 897 ? -17.280 -8.705 -2.022 1.00 81.81 897 GLY A C 1
ATOM 7154 O O . GLY A 1 897 ? -16.646 -9.651 -2.489 1.00 81.81 897 GLY A O 1
ATOM 7155 N N . LEU A 1 898 ? -16.745 -7.490 -1.860 1.00 77.75 898 LEU A N 1
ATOM 7156 C CA . LEU A 1 898 ? -15.407 -7.068 -2.312 1.00 77.75 898 LEU A CA 1
ATOM 7157 C C . LEU A 1 898 ? -14.325 -7.171 -1.221 1.00 77.75 898 LEU A C 1
ATOM 7159 O O . LEU A 1 898 ? -13.213 -6.677 -1.394 1.00 77.75 898 LEU A O 1
ATOM 7163 N N . SER A 1 899 ? -14.623 -7.831 -0.103 1.00 85.06 899 SER A N 1
ATOM 7164 C CA . SER A 1 899 ? -13.690 -8.064 1.001 1.00 85.06 899 SER A CA 1
ATOM 7165 C C . SER A 1 899 ? -12.674 -9.172 0.656 1.00 85.06 899 SER A C 1
ATOM 7167 O O . SER A 1 899 ? -12.748 -10.279 1.192 1.00 85.06 899 SER A O 1
ATOM 7169 N N . THR A 1 900 ? -11.779 -8.912 -0.300 1.00 85.19 900 THR A N 1
ATOM 7170 C CA . THR A 1 900 ? -10.863 -9.901 -0.901 1.00 85.19 900 THR A CA 1
ATOM 7171 C C . THR A 1 900 ? -9.481 -9.955 -0.245 1.00 85.19 900 THR A C 1
ATOM 7173 O O . THR A 1 900 ? -8.638 -10.749 -0.671 1.00 85.19 900 THR A O 1
ATOM 7176 N N . SER A 1 901 ? -9.220 -9.110 0.756 1.00 87.44 901 SER A N 1
ATOM 7177 C CA . SER A 1 901 ? -7.946 -9.089 1.481 1.00 87.44 901 SER A CA 1
ATOM 7178 C C . SER A 1 901 ? -7.680 -10.405 2.209 1.00 87.44 901 SER A C 1
ATOM 7180 O O . SER A 1 901 ? -8.501 -10.866 3.005 1.00 87.44 901 SER A O 1
ATOM 7182 N N . SER A 1 902 ? -6.498 -10.979 1.984 1.00 87.94 902 SER A N 1
ATOM 7183 C CA . SER A 1 902 ? -6.039 -12.188 2.672 1.00 87.94 902 SER A CA 1
ATOM 7184 C C . SER A 1 902 ? -5.810 -11.983 4.170 1.00 87.94 902 SER A C 1
ATOM 7186 O O . SER A 1 902 ? -5.803 -12.953 4.928 1.00 87.94 902 SER A O 1
ATOM 7188 N N . ALA A 1 903 ? -5.688 -10.730 4.628 1.00 86.62 903 ALA A N 1
ATOM 7189 C CA . ALA A 1 903 ? -5.541 -10.421 6.046 1.00 86.62 903 ALA A CA 1
ATOM 7190 C C . ALA A 1 903 ? -6.689 -11.024 6.873 1.00 86.62 903 ALA A C 1
ATOM 7192 O O . ALA A 1 903 ? -6.440 -11.595 7.935 1.00 86.62 903 ALA A O 1
ATOM 7193 N N . LEU A 1 904 ? -7.921 -10.967 6.350 1.00 88.56 904 LEU A N 1
ATOM 7194 C CA . LEU A 1 904 ? -9.134 -11.461 7.009 1.00 88.56 904 LEU A CA 1
ATOM 7195 C C . LEU A 1 904 ? -9.152 -12.986 7.221 1.00 88.56 904 LEU A C 1
ATOM 7197 O O . LEU A 1 904 ? -9.934 -13.473 8.034 1.00 88.56 904 LEU A O 1
ATOM 7201 N N . ASP A 1 905 ? -8.282 -13.741 6.544 1.00 84.25 905 ASP A N 1
ATOM 7202 C CA . ASP A 1 905 ? -8.223 -15.205 6.642 1.00 84.25 905 ASP A CA 1
ATOM 7203 C C . ASP A 1 905 ? -7.432 -15.713 7.849 1.00 84.25 905 ASP A C 1
ATOM 7205 O O . ASP A 1 905 ? -7.344 -16.926 8.057 1.00 84.25 905 ASP A O 1
ATOM 7209 N N . ASN A 1 906 ? -6.817 -14.817 8.627 1.00 86.00 906 ASN A N 1
ATOM 7210 C CA . ASN A 1 906 ? -6.031 -15.184 9.796 1.00 86.00 906 ASN A CA 1
ATOM 7211 C C . ASN A 1 906 ? -6.943 -15.415 11.019 1.00 86.00 906 ASN A C 1
ATOM 7213 O O . ASN A 1 906 ? -7.330 -14.445 11.675 1.00 86.00 906 ASN A O 1
ATOM 7217 N N . PRO A 1 907 ? -7.221 -16.672 11.421 1.00 83.50 907 PRO A N 1
ATOM 7218 C CA . PRO A 1 907 ? -8.132 -16.952 12.529 1.00 83.50 907 PRO A CA 1
ATOM 7219 C C . PRO A 1 907 ? -7.537 -16.604 13.901 1.00 83.50 907 PRO A C 1
ATOM 7221 O O . PRO A 1 907 ? -8.271 -16.561 14.885 1.00 83.50 907 PRO A O 1
ATOM 7224 N N . LEU A 1 908 ? -6.216 -16.392 13.999 1.00 85.31 908 LEU A N 1
ATOM 7225 C CA . LEU A 1 908 ? -5.580 -15.936 15.240 1.00 85.31 908 LEU A CA 1
ATOM 7226 C C . LEU A 1 908 ? -5.816 -14.443 15.461 1.00 85.31 908 LEU A C 1
ATOM 7228 O O . LEU A 1 908 ? -5.989 -14.026 16.602 1.00 85.31 908 LEU A O 1
ATOM 7232 N N . ARG A 1 909 ? -5.837 -13.669 14.371 1.00 86.56 909 ARG A N 1
ATOM 7233 C CA . ARG A 1 909 ? -6.094 -12.226 14.383 1.00 86.56 909 ARG A CA 1
ATOM 7234 C C . ARG A 1 909 ? -7.592 -11.912 14.380 1.00 86.56 909 ARG A C 1
ATOM 7236 O O . ARG A 1 909 ? -8.027 -11.027 15.102 1.00 86.56 909 ARG A O 1
ATOM 7243 N N . PHE A 1 910 ? -8.390 -12.685 13.638 1.00 91.19 910 PHE A N 1
ATOM 7244 C CA . PHE A 1 910 ? -9.836 -12.490 13.481 1.00 91.19 910 PHE A CA 1
ATOM 7245 C C . PHE A 1 910 ? -10.647 -13.711 13.957 1.00 91.19 910 PHE A C 1
ATOM 7247 O O . PHE A 1 910 ? -11.319 -14.376 13.166 1.00 91.19 910 PHE A O 1
ATOM 7254 N N . PRO A 1 911 ? -10.633 -14.024 15.266 1.00 91.75 911 PRO A N 1
ATOM 7255 C CA . PRO A 1 911 ? -11.164 -15.276 15.816 1.00 91.75 911 PRO A CA 1
ATOM 7256 C C . PRO A 1 911 ? -12.700 -15.387 15.820 1.00 91.75 911 PRO A C 1
ATOM 7258 O O . PRO A 1 911 ? -13.242 -16.382 16.305 1.00 91.75 911 PRO A O 1
ATOM 7261 N N . THR A 1 912 ? -13.418 -14.378 15.326 1.00 93.81 912 THR A N 1
ATOM 7262 C CA . THR A 1 912 ? -14.886 -14.361 15.197 1.00 93.81 912 THR A CA 1
ATOM 7263 C C . THR A 1 912 ? -15.361 -14.068 13.774 1.00 93.81 912 THR A C 1
ATOM 7265 O O . THR A 1 912 ? -16.565 -13.908 13.561 1.00 93.81 912 THR A O 1
ATOM 7268 N N . THR A 1 913 ? -14.440 -13.983 12.810 1.00 94.19 913 THR A N 1
ATOM 7269 C CA . THR A 1 913 ? -14.747 -13.546 11.445 1.00 94.19 913 THR A CA 1
ATOM 7270 C C . THR A 1 913 ? -14.830 -14.719 10.476 1.00 94.19 913 THR A C 1
ATOM 7272 O O . THR A 1 913 ? -14.057 -15.669 10.562 1.00 94.19 913 THR A O 1
ATOM 7275 N N . VAL A 1 914 ? -15.782 -14.650 9.548 1.00 92.69 914 VAL A N 1
ATOM 7276 C CA . VAL A 1 914 ? -15.964 -15.607 8.450 1.00 92.69 914 VAL A CA 1
ATOM 7277 C C . VAL A 1 914 ? -15.933 -14.835 7.137 1.00 92.69 914 VAL A C 1
ATOM 7279 O O . VAL A 1 914 ? -16.619 -13.824 7.001 1.00 92.69 914 VAL A O 1
ATOM 7282 N N . VAL A 1 915 ? -15.175 -15.325 6.162 1.00 90.88 915 VAL A N 1
ATOM 7283 C CA . VAL A 1 915 ? -14.973 -14.670 4.866 1.00 90.88 915 VAL A CA 1
ATOM 7284 C C . VAL A 1 915 ? -15.567 -15.534 3.761 1.00 90.88 915 VAL A C 1
ATOM 7286 O O . VAL A 1 915 ? -15.036 -16.599 3.435 1.00 90.88 915 VAL A O 1
ATOM 7289 N N . LEU A 1 916 ? -16.684 -15.085 3.177 1.00 87.94 916 LEU A N 1
ATOM 7290 C CA . LEU A 1 916 ? -17.294 -15.760 2.020 1.00 87.94 916 LEU A CA 1
ATOM 7291 C C . LEU A 1 916 ? -16.812 -15.215 0.676 1.00 87.94 916 LEU A C 1
ATOM 7293 O O . LEU A 1 916 ? -16.945 -15.888 -0.353 1.00 87.94 916 LEU A O 1
ATOM 7297 N N . SER A 1 917 ? -16.247 -14.014 0.678 1.00 84.19 917 SER A N 1
ATOM 7298 C CA . SER A 1 917 ? -15.570 -13.438 -0.478 1.00 84.19 917 SER A CA 1
ATOM 7299 C C . SER A 1 917 ? -14.333 -14.261 -0.842 1.00 84.19 917 SER A C 1
ATOM 7301 O O . SER A 1 917 ? -13.768 -14.983 -0.022 1.00 84.19 917 SER A O 1
ATOM 7303 N N . VAL A 1 918 ? -13.909 -14.174 -2.099 1.00 82.19 918 VAL A N 1
ATOM 7304 C CA . VAL A 1 918 ? -12.675 -14.830 -2.536 1.00 82.19 918 VAL A CA 1
ATOM 7305 C C . VAL A 1 918 ? -11.480 -14.031 -2.053 1.00 82.19 918 VAL A C 1
ATOM 7307 O O . VAL A 1 918 ? -11.413 -12.831 -2.301 1.00 82.19 918 VAL A O 1
ATOM 7310 N N . ASN A 1 919 ? -10.524 -14.697 -1.411 1.00 84.31 919 ASN A N 1
ATOM 7311 C CA . ASN A 1 919 ? -9.283 -14.050 -1.014 1.00 84.31 919 ASN A CA 1
ATOM 7312 C C . ASN A 1 919 ? -8.286 -13.964 -2.184 1.00 84.31 919 ASN A C 1
ATOM 7314 O O . ASN A 1 919 ? -8.209 -14.839 -3.058 1.00 84.31 919 ASN A O 1
ATOM 7318 N N . SER A 1 920 ? -7.495 -12.896 -2.192 1.00 88.25 920 SER A N 1
ATOM 7319 C CA . SER A 1 920 ? -6.542 -12.620 -3.271 1.00 88.25 920 SER A CA 1
ATOM 7320 C C . SER A 1 920 ? -5.264 -13.467 -3.158 1.00 88.25 920 SER A C 1
ATOM 7322 O O . SER A 1 920 ? -4.579 -13.686 -4.156 1.00 88.25 920 SER A O 1
ATOM 7324 N N . TYR A 1 921 ? -4.977 -14.036 -1.981 1.00 89.12 921 TYR A N 1
ATOM 7325 C CA . TYR A 1 921 ? -3.881 -14.997 -1.801 1.00 89.12 921 TYR A CA 1
ATOM 7326 C C . TYR A 1 921 ? -4.129 -16.284 -2.603 1.00 89.12 921 TYR A C 1
ATOM 7328 O O . TYR A 1 921 ? -3.261 -16.746 -3.342 1.00 89.12 921 TYR A O 1
ATOM 7336 N N . SER A 1 922 ? -5.347 -16.829 -2.542 1.00 88.44 922 SER A N 1
ATOM 7337 C CA . SER A 1 922 ? -5.778 -18.002 -3.317 1.00 88.44 922 SER A CA 1
ATOM 7338 C C . SER A 1 922 ? -5.765 -17.716 -4.813 1.00 88.44 922 SER A C 1
ATOM 7340 O O . SER A 1 922 ? -5.491 -18.616 -5.604 1.00 88.44 922 SER A O 1
ATOM 7342 N N . LEU A 1 923 ? -6.018 -16.466 -5.215 1.00 88.94 923 LEU A N 1
ATOM 7343 C CA . LEU A 1 923 ? -5.837 -16.033 -6.599 1.00 88.94 923 LEU A CA 1
ATOM 7344 C C . LEU A 1 923 ? -4.353 -16.088 -7.001 1.00 88.94 923 LEU A C 1
ATOM 7346 O O . LEU A 1 923 ? -4.043 -16.597 -8.074 1.00 88.94 923 LEU A O 1
ATOM 7350 N N . GLY A 1 924 ? -3.431 -15.672 -6.126 1.00 91.00 924 GLY A N 1
ATOM 7351 C CA . GLY A 1 924 ? -1.982 -15.859 -6.303 1.00 91.00 924 GLY A CA 1
ATOM 7352 C C . GLY A 1 924 ? -1.573 -17.329 -6.446 1.00 91.00 924 GLY A C 1
ATOM 7353 O O . GLY A 1 924 ? -0.795 -17.687 -7.333 1.00 91.00 924 GLY A O 1
ATOM 7354 N N . VAL A 1 925 ? -2.163 -18.204 -5.633 1.00 90.88 925 VAL A N 1
ATOM 7355 C CA . VAL A 1 925 ? -1.978 -19.660 -5.713 1.00 90.88 925 VAL A CA 1
ATOM 7356 C C . VAL A 1 925 ? -2.509 -20.225 -7.043 1.00 90.88 925 VAL A C 1
ATOM 7358 O O . VAL A 1 925 ? -1.844 -21.048 -7.679 1.00 90.88 925 VAL A O 1
ATOM 7361 N N . ALA A 1 926 ? -3.667 -19.752 -7.511 1.00 90.88 926 ALA A N 1
ATOM 7362 C CA . ALA A 1 926 ? -4.241 -20.151 -8.795 1.00 90.88 926 ALA A CA 1
ATOM 7363 C C . ALA A 1 926 ? -3.393 -19.674 -9.983 1.00 90.88 926 ALA A C 1
ATOM 7365 O O . ALA A 1 926 ? -3.124 -20.454 -10.897 1.00 90.88 926 ALA A O 1
ATOM 7366 N N . ILE A 1 927 ? -2.910 -18.428 -9.938 1.00 92.69 927 ILE A N 1
ATOM 7367 C CA . ILE A 1 927 ? -1.952 -17.872 -10.900 1.00 92.69 927 ILE A CA 1
ATOM 7368 C C . ILE A 1 927 ? -0.721 -18.770 -10.988 1.00 92.69 927 ILE A C 1
ATOM 7370 O O . ILE A 1 927 ? -0.379 -19.216 -12.081 1.00 92.69 927 ILE A O 1
ATOM 7374 N N . ARG A 1 928 ? -0.093 -19.097 -9.849 1.00 91.69 928 ARG A N 1
ATOM 7375 C CA . ARG A 1 928 ? 1.062 -20.005 -9.809 1.00 91.69 928 ARG A CA 1
ATOM 7376 C C . ARG A 1 928 ? 0.752 -21.325 -10.516 1.00 91.69 928 ARG A C 1
ATOM 7378 O O . ARG A 1 928 ? 1.565 -21.784 -11.309 1.00 91.69 928 ARG A O 1
ATOM 7385 N N . SER A 1 929 ? -0.408 -21.929 -10.257 1.00 90.81 929 SER A N 1
ATOM 7386 C CA . SER A 1 929 ? -0.785 -23.199 -10.893 1.00 90.81 929 SER A CA 1
ATOM 7387 C C . SER A 1 929 ? -0.905 -23.089 -12.414 1.00 90.81 929 SER A C 1
ATOM 7389 O O . SER A 1 929 ? -0.486 -24.003 -13.124 1.00 90.81 929 SER A O 1
ATOM 7391 N N . VAL A 1 930 ? -1.455 -21.983 -12.924 1.00 92.38 930 VAL A N 1
ATOM 7392 C CA . VAL A 1 930 ? -1.524 -21.731 -14.371 1.00 92.38 930 VAL A CA 1
ATOM 7393 C C . VAL A 1 930 ? -0.120 -21.591 -14.946 1.00 92.38 930 VAL A C 1
ATOM 7395 O O . VAL A 1 930 ? 0.199 -22.268 -15.916 1.00 92.38 930 VAL A O 1
ATOM 7398 N N . LEU A 1 931 ? 0.733 -20.773 -14.326 1.00 94.06 931 LEU A N 1
ATOM 7399 C CA . LEU A 1 931 ? 2.100 -20.538 -14.796 1.00 94.06 931 LEU A CA 1
ATOM 7400 C C . LEU A 1 931 ? 2.911 -21.843 -14.863 1.00 94.06 931 LEU A C 1
ATOM 7402 O O . LEU A 1 931 ? 3.487 -22.150 -15.904 1.00 94.06 931 LEU A O 1
ATOM 7406 N N . LEU A 1 932 ? 2.859 -22.668 -13.812 1.00 92.00 932 LEU A N 1
ATOM 7407 C CA . LEU A 1 932 ? 3.555 -23.959 -13.775 1.00 92.00 932 LEU A CA 1
ATOM 7408 C C . LEU A 1 932 ? 3.017 -24.974 -14.792 1.00 92.00 932 LEU A C 1
ATOM 7410 O O . LEU A 1 932 ? 3.774 -25.810 -15.268 1.00 92.00 932 LEU A O 1
ATOM 7414 N N . THR A 1 933 ? 1.734 -24.901 -15.162 1.00 92.19 933 THR A N 1
ATOM 7415 C CA . THR A 1 933 ? 1.156 -25.779 -16.200 1.00 92.19 933 THR A CA 1
ATOM 7416 C C . THR A 1 933 ? 1.773 -25.518 -17.579 1.00 92.19 933 THR A C 1
ATOM 7418 O O . THR A 1 933 ? 1.817 -26.420 -18.413 1.00 92.19 933 THR A O 1
ATOM 7421 N N . PHE A 1 934 ? 2.255 -24.296 -17.816 1.00 93.31 934 PHE A N 1
ATOM 7422 C CA . PHE A 1 934 ? 2.887 -23.874 -19.068 1.00 93.31 934 PHE A CA 1
ATOM 7423 C C . PHE A 1 934 ? 4.413 -23.717 -18.952 1.00 93.31 934 PHE A C 1
ATOM 7425 O O . PHE A 1 934 ? 5.019 -23.089 -19.819 1.00 93.31 934 PHE A O 1
ATOM 7432 N N . ASP A 1 935 ? 5.032 -24.275 -17.904 1.00 93.25 935 ASP A N 1
ATOM 7433 C CA . ASP A 1 935 ? 6.471 -24.163 -17.624 1.00 93.25 935 ASP A CA 1
ATOM 7434 C C . ASP A 1 935 ? 6.972 -22.701 -17.532 1.00 93.25 935 ASP A C 1
ATOM 7436 O O . ASP A 1 935 ? 8.095 -22.379 -17.926 1.00 93.25 935 ASP A O 1
ATOM 7440 N N . TRP A 1 936 ? 6.137 -21.791 -17.016 1.00 94.31 936 TRP A N 1
ATOM 7441 C CA . TRP A 1 936 ? 6.498 -20.394 -16.756 1.00 94.31 936 TRP A CA 1
ATOM 7442 C C . TRP A 1 936 ? 6.852 -20.179 -15.281 1.00 94.31 936 TRP A C 1
ATOM 7444 O O . TRP A 1 936 ? 6.053 -20.465 -14.390 1.00 94.31 936 TRP A O 1
ATOM 7454 N N . ASP A 1 937 ? 8.032 -19.614 -15.023 1.00 90.94 937 ASP A N 1
ATOM 7455 C CA . ASP A 1 937 ? 8.572 -19.357 -13.679 1.00 90.94 937 ASP A CA 1
ATOM 7456 C C . ASP A 1 937 ? 8.749 -17.859 -13.361 1.00 90.94 937 ASP A C 1
ATOM 7458 O O . ASP A 1 937 ? 9.074 -17.496 -12.229 1.00 90.94 937 ASP A O 1
ATOM 7462 N N . GLN A 1 938 ? 8.512 -16.964 -14.327 1.00 91.19 938 GLN A N 1
ATOM 7463 C CA . GLN A 1 938 ? 8.676 -15.517 -14.169 1.00 91.19 938 GLN A CA 1
ATOM 7464 C C . GLN A 1 938 ? 7.562 -14.721 -14.850 1.00 91.19 938 GLN A C 1
ATOM 7466 O O . GLN A 1 938 ? 7.171 -15.007 -15.982 1.00 91.19 938 GLN A O 1
ATOM 7471 N N . PHE A 1 939 ? 7.088 -13.665 -14.188 1.00 95.25 939 PHE A N 1
ATOM 7472 C CA . PHE A 1 939 ? 6.092 -12.753 -14.753 1.00 95.25 939 PHE A CA 1
ATOM 7473 C C . PHE A 1 939 ? 6.263 -11.313 -14.251 1.00 95.25 939 PHE A C 1
ATOM 7475 O O . PHE A 1 939 ? 6.957 -11.050 -13.266 1.00 95.25 939 PHE A O 1
ATOM 7482 N N . ALA A 1 940 ? 5.632 -10.363 -14.941 1.00 96.69 940 ALA A N 1
ATOM 7483 C CA . ALA A 1 940 ? 5.444 -9.000 -14.455 1.00 96.69 940 ALA A CA 1
ATOM 7484 C C . ALA A 1 940 ? 3.993 -8.788 -14.030 1.00 96.69 940 ALA A C 1
ATOM 7486 O O . ALA A 1 940 ? 3.072 -9.280 -14.677 1.00 96.69 940 ALA A O 1
ATOM 7487 N N . MET A 1 941 ? 3.789 -8.012 -12.972 1.00 95.12 941 MET A N 1
ATOM 7488 C CA . MET A 1 941 ? 2.471 -7.573 -12.538 1.00 95.12 941 MET A CA 1
ATOM 7489 C C . MET A 1 941 ? 2.281 -6.095 -12.879 1.00 95.12 941 MET A C 1
ATOM 7491 O O . MET A 1 941 ? 3.134 -5.269 -12.556 1.00 95.12 941 MET A O 1
ATOM 7495 N N . VAL A 1 942 ? 1.166 -5.744 -13.511 1.00 94.25 942 VAL A N 1
ATOM 7496 C CA . VAL A 1 942 ? 0.765 -4.355 -13.756 1.00 94.25 942 VAL A CA 1
ATOM 7497 C C . VAL A 1 942 ? -0.603 -4.132 -13.131 1.00 94.25 942 VAL A C 1
ATOM 7499 O O . VAL A 1 942 ? -1.546 -4.880 -13.389 1.00 94.25 942 VAL A O 1
ATOM 7502 N N . TYR A 1 943 ? -0.710 -3.111 -12.288 1.00 90.94 943 TYR A N 1
ATOM 7503 C CA . TYR A 1 943 ? -1.931 -2.822 -11.544 1.00 90.94 943 TYR A CA 1
ATOM 7504 C C . TYR A 1 943 ? -2.275 -1.333 -11.581 1.00 90.94 943 TYR A C 1
ATOM 7506 O O . TYR A 1 943 ? -1.391 -0.474 -11.580 1.00 90.94 943 TYR A O 1
ATOM 7514 N N . SER A 1 944 ? -3.569 -1.023 -11.629 1.00 85.94 944 SER A N 1
ATOM 7515 C CA . SER A 1 944 ? -4.077 0.352 -11.664 1.00 85.94 944 SER A CA 1
ATOM 7516 C C . SER A 1 944 ? -4.537 0.820 -10.289 1.00 85.94 944 SER A C 1
ATOM 7518 O O . SER A 1 944 ? -5.168 0.070 -9.551 1.00 85.94 944 SER A O 1
ATOM 7520 N N . THR A 1 945 ? -4.267 2.088 -9.978 1.00 76.81 945 THR A N 1
ATOM 7521 C CA . THR A 1 945 ? -4.903 2.808 -8.859 1.00 76.81 945 THR A CA 1
ATOM 7522 C C . THR A 1 945 ? -5.706 4.013 -9.354 1.00 76.81 945 THR A C 1
ATOM 7524 O O . THR A 1 945 ? -5.859 5.002 -8.646 1.00 76.81 945 THR A O 1
ATOM 7527 N N . VAL A 1 946 ? -6.123 3.982 -10.622 1.00 67.25 946 VAL A N 1
ATOM 7528 C CA . VAL A 1 946 ? -6.899 5.033 -11.292 1.00 67.25 946 VAL A CA 1
ATOM 7529 C C . VAL A 1 946 ? -8.377 4.701 -11.191 1.00 67.25 946 VAL A C 1
ATOM 7531 O O . VAL A 1 946 ? -8.757 3.574 -11.496 1.00 67.25 946 VAL A O 1
ATOM 7534 N N . GLY A 1 947 ? -9.203 5.683 -10.829 1.00 55.31 947 GLY A N 1
ATOM 7535 C CA . GLY A 1 947 ? -10.666 5.575 -10.903 1.00 55.31 947 GLY A CA 1
ATOM 7536 C C . GLY A 1 947 ? -11.326 4.803 -9.761 1.00 55.31 947 GLY A C 1
ATOM 7537 O O . GLY A 1 947 ? -12.489 5.072 -9.473 1.00 55.31 947 GLY A O 1
ATOM 7538 N N . ASP A 1 948 ? -10.578 3.953 -9.063 1.00 52.03 948 ASP A N 1
ATOM 7539 C CA . ASP A 1 948 ? -11.043 3.231 -7.884 1.00 52.03 948 ASP A CA 1
ATOM 7540 C C . ASP A 1 948 ? -10.550 3.872 -6.585 1.00 52.03 948 ASP A C 1
ATOM 7542 O O . ASP A 1 948 ? -9.441 4.408 -6.496 1.00 52.03 948 ASP A O 1
ATOM 7546 N N . SER A 1 949 ? -11.402 3.785 -5.566 1.00 51.03 949 SER A N 1
ATOM 7547 C CA . SER A 1 949 ? -11.105 4.032 -4.158 1.00 51.03 949 SER A CA 1
ATOM 7548 C C . SER A 1 949 ? -10.109 2.990 -3.635 1.00 51.03 949 SER A C 1
ATOM 7550 O O . SER A 1 949 ? -10.534 2.055 -2.987 1.00 51.03 949 SER A O 1
ATOM 7552 N N . GLU A 1 950 ? -8.831 3.093 -4.009 1.00 47.97 950 GLU A N 1
ATOM 7553 C CA . GLU A 1 950 ? -7.623 2.449 -3.435 1.00 47.97 950 GLU A CA 1
ATOM 7554 C C . GLU A 1 950 ? -7.589 0.918 -3.141 1.00 47.97 950 GLU A C 1
ATOM 7556 O O . GLU A 1 950 ? -6.493 0.371 -3.033 1.00 47.97 950 GLU A O 1
ATOM 7561 N N . GLU A 1 951 ? -8.692 0.166 -3.152 1.00 58.59 951 GLU A N 1
ATOM 7562 C CA . GLU A 1 951 ? -8.806 -1.048 -2.329 1.00 58.59 951 GLU A CA 1
ATOM 7563 C C . GLU A 1 951 ? -8.821 -2.405 -3.039 1.00 58.59 951 GLU A C 1
ATOM 7565 O O . GLU A 1 951 ? -8.616 -3.419 -2.377 1.00 58.59 951 GLU A O 1
ATOM 7570 N N . SER A 1 952 ? -9.021 -2.501 -4.358 1.00 67.06 952 SER A N 1
ATOM 7571 C CA . SER A 1 952 ? -9.014 -3.831 -4.999 1.00 67.06 952 SER A CA 1
ATOM 7572 C C . SER A 1 952 ? -7.622 -4.220 -5.494 1.00 67.06 952 SER A C 1
ATOM 7574 O O . SER A 1 952 ? -7.008 -5.160 -4.993 1.00 67.06 952 SER A O 1
ATOM 7576 N N . CYS A 1 953 ? -7.068 -3.476 -6.454 1.00 81.38 953 CYS A N 1
ATOM 7577 C CA . CYS A 1 953 ? -5.854 -3.923 -7.133 1.00 81.38 953 CYS A CA 1
ATOM 7578 C C . CYS A 1 953 ? -4.565 -3.773 -6.318 1.00 81.38 953 CYS A C 1
ATOM 7580 O O . CYS A 1 953 ? -3.622 -4.533 -6.544 1.00 81.38 953 CYS A O 1
ATOM 7582 N N . LEU A 1 954 ? -4.508 -2.830 -5.370 1.00 82.38 954 LEU A N 1
ATOM 7583 C CA . LEU A 1 954 ? -3.362 -2.697 -4.468 1.00 82.38 954 LEU A CA 1
ATOM 7584 C C . LEU A 1 954 ? -3.286 -3.892 -3.507 1.00 82.38 954 LEU A C 1
ATOM 7586 O O . LEU A 1 954 ? -2.237 -4.530 -3.406 1.00 82.38 954 LEU A O 1
ATOM 7590 N N . THR A 1 955 ? -4.415 -4.229 -2.882 1.00 82.31 955 THR A N 1
ATOM 7591 C CA . THR A 1 955 ? -4.582 -5.393 -2.002 1.00 82.31 955 THR A CA 1
ATOM 7592 C C . THR A 1 955 ? -4.294 -6.690 -2.750 1.00 82.31 955 THR A C 1
ATOM 7594 O O . THR A 1 955 ? -3.438 -7.466 -2.330 1.00 82.31 955 THR A O 1
ATOM 7597 N N . VAL A 1 956 ? -4.899 -6.874 -3.931 1.00 85.56 956 VAL A N 1
ATOM 7598 C CA . VAL A 1 956 ? -4.652 -8.035 -4.803 1.00 85.56 956 VAL A CA 1
ATOM 7599 C C . VAL A 1 956 ? -3.166 -8.159 -5.151 1.00 85.56 956 VAL A C 1
ATOM 7601 O O . VAL A 1 956 ? -2.613 -9.256 -5.103 1.00 85.56 956 VAL A O 1
ATOM 7604 N N . LYS A 1 957 ? -2.485 -7.047 -5.454 1.00 89.62 957 LYS A N 1
ATOM 7605 C CA . LYS A 1 957 ? -1.039 -7.044 -5.713 1.00 89.62 957 LYS A CA 1
ATOM 7606 C C . LYS A 1 957 ? -0.223 -7.476 -4.500 1.00 89.62 957 LYS A C 1
ATOM 7608 O O . LYS A 1 957 ? 0.751 -8.205 -4.680 1.00 89.62 957 LYS A O 1
ATOM 7613 N N . SER A 1 958 ? -0.558 -7.008 -3.298 1.00 88.44 958 SER A N 1
ATOM 7614 C CA . SER A 1 958 ? 0.172 -7.393 -2.084 1.00 88.44 958 SER A CA 1
ATOM 7615 C C . SER A 1 958 ? -0.009 -8.879 -1.793 1.00 88.44 958 SER A C 1
ATOM 7617 O O . SER A 1 958 ? 0.974 -9.604 -1.690 1.00 88.44 958 SER A O 1
ATOM 7619 N N . ASP A 1 959 ? -1.254 -9.349 -1.797 1.00 89.50 959 ASP A N 1
ATOM 7620 C CA . ASP A 1 959 ? -1.590 -10.739 -1.491 1.00 89.50 959 ASP A CA 1
ATOM 7621 C C . ASP A 1 959 ? -0.998 -11.730 -2.509 1.00 89.50 959 ASP A C 1
ATOM 7623 O O . ASP A 1 959 ? -0.505 -12.793 -2.131 1.00 89.50 959 ASP A O 1
ATOM 7627 N N . ILE A 1 960 ? -1.002 -11.390 -3.807 1.00 90.50 960 ILE A N 1
ATOM 7628 C CA . ILE A 1 960 ? -0.350 -12.210 -4.842 1.00 90.50 960 ILE A CA 1
ATOM 7629 C C . ILE A 1 960 ? 1.166 -12.227 -4.632 1.00 90.50 960 ILE A C 1
ATOM 7631 O O . ILE A 1 960 ? 1.785 -13.284 -4.754 1.00 90.50 960 ILE A O 1
ATOM 7635 N N . GLN A 1 961 ? 1.774 -11.078 -4.317 1.00 90.62 961 GLN A N 1
ATOM 7636 C CA . GLN A 1 961 ? 3.205 -11.007 -4.029 1.00 90.62 961 GLN A CA 1
ATOM 7637 C C . GLN A 1 961 ? 3.566 -11.902 -2.839 1.00 90.62 961 GLN A C 1
ATOM 7639 O O . GLN A 1 961 ? 4.550 -12.636 -2.918 1.00 90.62 961 GLN A O 1
ATOM 7644 N N . ASP A 1 962 ? 2.759 -11.886 -1.782 1.00 88.44 962 ASP A N 1
ATOM 7645 C CA . ASP A 1 962 ? 2.967 -12.707 -0.591 1.00 88.44 962 ASP A CA 1
ATOM 7646 C C . ASP A 1 962 ? 2.790 -14.202 -0.891 1.00 88.44 962 ASP A C 1
ATOM 7648 O O . ASP A 1 962 ? 3.623 -15.015 -0.482 1.00 88.44 962 ASP A O 1
ATOM 7652 N N . ALA A 1 963 ? 1.779 -14.576 -1.684 1.00 87.81 963 ALA A N 1
ATOM 7653 C CA . ALA A 1 963 ? 1.576 -15.956 -2.131 1.00 87.81 963 ALA A CA 1
ATOM 7654 C C . ALA A 1 963 ? 2.762 -16.489 -2.949 1.00 87.81 963 ALA A C 1
ATOM 7656 O O . ALA A 1 963 ? 3.265 -17.585 -2.693 1.00 87.81 963 ALA A O 1
ATOM 7657 N N . VAL A 1 964 ? 3.249 -15.701 -3.911 1.00 87.19 964 VAL A N 1
ATOM 7658 C CA . VAL A 1 964 ? 4.386 -16.073 -4.765 1.00 87.19 964 VAL A CA 1
ATOM 7659 C C . VAL A 1 964 ? 5.679 -16.151 -3.948 1.00 87.19 964 VAL A C 1
ATOM 7661 O O . VAL A 1 964 ? 6.416 -17.136 -4.045 1.00 87.19 964 VAL A O 1
ATOM 7664 N N . ASN A 1 965 ? 5.919 -15.166 -3.078 1.00 84.88 965 ASN A N 1
ATOM 7665 C CA . ASN A 1 965 ? 7.082 -15.138 -2.196 1.00 84.88 965 ASN A CA 1
ATOM 7666 C C . ASN A 1 965 ? 7.101 -16.314 -1.218 1.00 84.88 965 ASN A C 1
ATOM 7668 O O . ASN A 1 965 ? 8.185 -16.762 -0.874 1.00 84.88 965 ASN A O 1
ATOM 7672 N N . HIS A 1 966 ? 5.950 -16.826 -0.774 1.00 83.50 966 HIS A N 1
ATOM 7673 C CA . HIS A 1 966 ? 5.886 -17.972 0.136 1.00 83.50 966 HIS A CA 1
ATOM 7674 C C . HIS A 1 966 ? 6.220 -19.307 -0.551 1.00 83.50 966 HIS A C 1
ATOM 7676 O O . HIS A 1 966 ? 6.802 -20.186 0.077 1.00 83.50 966 HIS A O 1
ATOM 7682 N N . LEU A 1 967 ? 5.868 -19.463 -1.831 1.00 81.81 967 LEU A N 1
ATOM 7683 C CA . LEU A 1 967 ? 5.968 -20.743 -2.548 1.00 81.81 967 LEU A CA 1
ATOM 7684 C C . LEU A 1 967 ? 7.274 -20.924 -3.340 1.00 81.81 967 LEU A C 1
ATOM 7686 O O . LEU A 1 967 ? 7.610 -22.052 -3.673 1.00 81.81 967 LEU A O 1
ATOM 7690 N N . HIS A 1 968 ? 8.011 -19.847 -3.627 1.00 81.31 968 HIS A N 1
ATOM 7691 C CA . HIS A 1 968 ? 9.378 -19.829 -4.197 1.00 81.31 968 HIS A CA 1
ATOM 7692 C C . HIS A 1 968 ? 9.558 -20.388 -5.628 1.00 81.31 968 HIS A C 1
ATOM 7694 O O . HIS A 1 968 ? 10.604 -20.154 -6.229 1.00 81.31 968 HIS A O 1
ATOM 7700 N N . ASP A 1 969 ? 8.569 -21.083 -6.196 1.00 86.19 969 ASP A N 1
ATOM 7701 C CA . ASP A 1 969 ? 8.679 -21.712 -7.527 1.00 86.19 969 ASP A CA 1
ATOM 7702 C C . ASP A 1 969 ? 8.485 -20.742 -8.704 1.00 86.19 969 ASP A C 1
ATOM 7704 O O . ASP A 1 969 ? 8.856 -21.044 -9.835 1.00 86.19 969 ASP A O 1
ATOM 7708 N N . VAL A 1 970 ? 7.872 -19.586 -8.451 1.00 90.19 970 VAL A N 1
ATOM 7709 C CA . VAL A 1 970 ? 7.612 -18.536 -9.444 1.00 90.19 970 VAL A CA 1
ATOM 7710 C C . VAL A 1 970 ? 8.111 -17.209 -8.875 1.00 90.19 970 VAL A C 1
ATOM 7712 O O . VAL A 1 970 ? 8.092 -17.011 -7.663 1.00 90.19 970 VAL A O 1
ATOM 7715 N N . THR A 1 971 ? 8.566 -16.290 -9.727 1.00 89.38 971 THR A N 1
ATOM 7716 C CA . THR A 1 971 ? 9.082 -14.975 -9.321 1.00 89.38 971 THR A CA 1
ATOM 7717 C C . THR A 1 971 ? 8.375 -13.824 -10.043 1.00 89.38 971 THR A C 1
ATOM 7719 O O . THR A 1 971 ? 8.133 -13.871 -11.250 1.00 89.38 971 THR A O 1
ATOM 7722 N N . ILE A 1 972 ? 8.088 -12.749 -9.303 1.00 92.19 972 ILE A N 1
ATOM 7723 C CA . ILE A 1 972 ? 7.648 -11.467 -9.870 1.00 92.19 972 ILE A CA 1
ATOM 7724 C C . ILE A 1 972 ? 8.889 -10.639 -10.219 1.00 92.19 972 ILE A C 1
ATOM 7726 O O . ILE A 1 972 ? 9.567 -10.123 -9.332 1.00 92.19 972 ILE A O 1
ATOM 7730 N N . ASN A 1 973 ? 9.183 -10.481 -11.511 1.00 89.19 973 ASN A N 1
ATOM 7731 C CA . ASN A 1 973 ? 10.357 -9.732 -11.988 1.00 89.19 973 ASN A CA 1
ATOM 7732 C C . ASN A 1 973 ? 10.156 -8.211 -11.932 1.00 89.19 973 ASN A C 1
ATOM 7734 O O . ASN A 1 973 ? 11.112 -7.431 -11.859 1.00 89.19 973 ASN A O 1
ATOM 7738 N N . TYR A 1 974 ? 8.904 -7.775 -12.044 1.00 93.50 974 TYR A N 1
ATOM 7739 C CA . TYR A 1 974 ? 8.537 -6.369 -12.040 1.00 93.50 974 TYR A CA 1
ATOM 7740 C C . TYR A 1 974 ? 7.094 -6.185 -11.584 1.00 93.50 974 TYR A C 1
ATOM 7742 O O . TYR A 1 974 ? 6.222 -6.980 -11.922 1.00 93.50 974 TYR A O 1
ATOM 7750 N N . SER A 1 975 ? 6.853 -5.103 -10.852 1.00 93.06 975 SER A N 1
ATOM 7751 C CA . SER A 1 975 ? 5.530 -4.693 -10.396 1.00 93.06 975 SER A CA 1
ATOM 7752 C C . SER A 1 975 ? 5.325 -3.221 -10.764 1.00 93.06 975 SER A C 1
ATOM 7754 O O . SER A 1 975 ? 5.848 -2.340 -10.081 1.00 93.06 975 SER A O 1
ATOM 7756 N N . GLY A 1 976 ? 4.580 -2.956 -11.837 1.00 89.94 976 GLY A N 1
ATOM 7757 C CA . GLY A 1 976 ? 4.304 -1.614 -12.356 1.00 89.94 976 GLY A CA 1
ATOM 7758 C C . GLY A 1 976 ? 2.965 -1.057 -11.871 1.00 89.94 976 GLY A C 1
ATOM 7759 O O . GLY A 1 976 ? 1.933 -1.706 -12.031 1.00 89.94 976 GLY A O 1
ATOM 7760 N N . ARG A 1 977 ? 2.973 0.157 -11.307 1.00 89.25 977 ARG A N 1
ATOM 7761 C CA . ARG A 1 977 ? 1.757 0.884 -10.907 1.00 89.25 977 ARG A CA 1
ATOM 7762 C C . ARG A 1 977 ? 1.343 1.874 -11.992 1.00 89.25 977 ARG A C 1
ATOM 7764 O O . ARG A 1 977 ? 2.135 2.736 -12.366 1.00 89.25 977 ARG A O 1
ATOM 7771 N N . LEU A 1 978 ? 0.086 1.810 -12.423 1.00 86.06 978 LEU A N 1
ATOM 7772 C CA . LEU A 1 978 ? -0.527 2.810 -13.298 1.00 86.06 978 LEU A CA 1
ATOM 7773 C C . LEU A 1 978 ? -1.212 3.891 -12.450 1.00 86.06 978 LEU A C 1
ATOM 7775 O O . LEU A 1 978 ? -2.208 3.630 -11.773 1.00 86.06 978 LEU A O 1
ATOM 7779 N N . PHE A 1 979 ? -0.664 5.110 -12.491 1.00 77.88 979 PHE A N 1
ATOM 7780 C CA . PHE A 1 979 ? -1.212 6.299 -11.816 1.00 77.88 979 PHE A CA 1
ATOM 7781 C C . PHE A 1 979 ? -2.210 7.081 -12.681 1.00 77.88 979 PHE A C 1
ATOM 7783 O O . PHE A 1 979 ? -2.956 7.916 -12.172 1.00 77.88 979 PHE A O 1
ATOM 7790 N N . SER A 1 980 ? -2.230 6.826 -13.989 1.00 82.12 980 SER A N 1
ATOM 7791 C CA . SER A 1 980 ? -3.210 7.360 -14.931 1.00 82.12 980 SER A CA 1
ATOM 7792 C C . SER A 1 980 ? -3.473 6.333 -16.035 1.00 82.12 980 SER A C 1
ATOM 7794 O O . SER A 1 980 ? -2.631 5.480 -16.316 1.00 82.12 980 SER A O 1
ATOM 7796 N N . MET A 1 981 ? -4.646 6.421 -16.665 1.00 86.25 981 MET A N 1
ATOM 7797 C CA . MET A 1 981 ? -4.998 5.613 -17.837 1.00 86.25 981 MET A CA 1
ATOM 7798 C C . MET A 1 981 ? -4.714 6.385 -19.134 1.00 86.25 981 MET A C 1
ATOM 7800 O O . MET A 1 981 ? -5.536 6.398 -20.045 1.00 86.25 981 MET A O 1
ATOM 7804 N N . SER A 1 982 ? -3.596 7.124 -19.181 1.00 88.31 982 SER A N 1
ATOM 7805 C CA . SER A 1 982 ? -3.155 7.815 -20.397 1.00 88.31 982 SER A CA 1
ATOM 7806 C C . SER A 1 982 ? -2.252 6.912 -21.233 1.00 88.31 982 SER A C 1
ATOM 7808 O O . SER A 1 982 ? -1.582 6.019 -20.706 1.00 88.31 982 SER A O 1
ATOM 7810 N N . LYS A 1 983 ? -2.201 7.173 -22.541 1.00 88.81 983 LYS A N 1
ATOM 7811 C CA . LYS A 1 983 ? -1.354 6.427 -23.475 1.00 88.81 983 LYS A CA 1
ATOM 7812 C C . LYS A 1 983 ? 0.114 6.433 -23.039 1.00 88.81 983 LYS A C 1
ATOM 7814 O O . LYS A 1 983 ? 0.752 5.388 -23.062 1.00 88.81 983 LYS A O 1
ATOM 7819 N N . GLU A 1 984 ? 0.625 7.574 -22.587 1.00 89.56 984 GLU A N 1
ATOM 7820 C CA . GLU A 1 984 ? 2.022 7.752 -22.176 1.00 89.56 984 GLU A CA 1
ATOM 7821 C C . GLU A 1 984 ? 2.346 6.928 -20.926 1.00 89.56 984 GLU A C 1
ATOM 7823 O O . GLU A 1 984 ? 3.392 6.289 -20.867 1.00 89.56 984 GLU A O 1
ATOM 7828 N N . ALA A 1 985 ? 1.441 6.893 -19.942 1.00 88.25 985 ALA A N 1
ATOM 7829 C CA . ALA A 1 985 ? 1.635 6.118 -18.717 1.00 88.25 985 ALA A CA 1
ATOM 7830 C C . ALA A 1 985 ? 1.643 4.606 -18.985 1.00 88.25 985 ALA A C 1
ATOM 7832 O O . ALA A 1 985 ? 2.488 3.883 -18.444 1.00 88.25 985 ALA A O 1
ATOM 7833 N N . VAL A 1 986 ? 0.735 4.132 -19.847 1.00 91.44 986 VAL A N 1
ATOM 7834 C CA . VAL A 1 986 ? 0.707 2.732 -20.294 1.00 91.44 986 VAL A CA 1
ATOM 7835 C C . VAL A 1 986 ? 1.974 2.404 -21.083 1.00 91.44 986 VAL A C 1
ATOM 7837 O O . VAL A 1 986 ? 2.632 1.414 -20.777 1.00 91.44 986 VAL A O 1
ATOM 7840 N N . GLN A 1 987 ? 2.369 3.249 -22.038 1.00 91.31 987 GLN A N 1
ATOM 7841 C CA . GLN A 1 987 ? 3.582 3.043 -22.835 1.00 91.31 987 GLN A CA 1
ATOM 7842 C C . GLN A 1 987 ? 4.846 3.018 -21.975 1.00 91.31 987 GLN A C 1
ATOM 7844 O O . GLN A 1 987 ? 5.612 2.068 -22.084 1.00 91.31 987 GLN A O 1
ATOM 7849 N N . PHE A 1 988 ? 5.025 3.984 -21.073 1.00 90.81 988 PHE A N 1
ATOM 7850 C CA . PHE A 1 988 ? 6.166 4.040 -20.155 1.00 90.81 988 PHE A CA 1
ATOM 7851 C C . PHE A 1 988 ? 6.254 2.790 -19.272 1.00 90.81 988 PHE A C 1
ATOM 7853 O O . PHE A 1 988 ? 7.323 2.206 -19.099 1.00 90.81 988 PHE A O 1
ATOM 7860 N N . THR A 1 989 ? 5.115 2.337 -18.742 1.00 91.88 989 THR A N 1
ATOM 7861 C CA . THR A 1 989 ? 5.070 1.115 -17.928 1.00 91.88 989 THR A CA 1
ATOM 7862 C C . THR A 1 989 ? 5.441 -0.104 -18.771 1.00 91.88 989 THR A C 1
ATOM 7864 O O . THR A 1 989 ? 6.236 -0.938 -18.336 1.00 91.88 989 THR A O 1
ATOM 7867 N N . MET A 1 990 ? 4.921 -0.196 -19.997 1.00 92.50 990 MET A N 1
ATOM 7868 C CA . MET A 1 990 ? 5.194 -1.317 -20.893 1.00 92.50 990 MET A CA 1
ATOM 7869 C C . MET A 1 990 ? 6.616 -1.326 -21.458 1.00 92.50 990 MET A C 1
ATOM 7871 O O . MET A 1 990 ? 7.157 -2.409 -21.664 1.00 92.50 990 MET A O 1
ATOM 7875 N N . GLU A 1 991 ? 7.261 -0.171 -21.634 1.00 91.69 991 GLU A N 1
ATOM 7876 C CA . GLU A 1 991 ? 8.685 -0.089 -21.983 1.00 91.69 991 GLU A CA 1
ATOM 7877 C C . GLU A 1 991 ? 9.554 -0.746 -20.905 1.00 91.69 991 GLU A C 1
ATOM 7879 O O . GLU A 1 991 ? 10.441 -1.534 -21.220 1.00 91.69 991 GLU A O 1
ATOM 7884 N N . ILE A 1 992 ? 9.242 -0.519 -19.625 1.00 91.44 992 ILE A N 1
ATOM 7885 C CA . ILE A 1 992 ? 9.953 -1.167 -18.514 1.00 91.44 992 ILE A CA 1
ATOM 7886 C C . ILE A 1 992 ? 9.624 -2.666 -18.445 1.00 91.44 992 ILE A C 1
ATOM 7888 O O . ILE A 1 992 ? 10.513 -3.485 -18.193 1.00 91.44 992 ILE A O 1
ATOM 7892 N N . VAL A 1 993 ? 8.360 -3.048 -18.666 1.00 93.62 993 VAL A N 1
ATOM 7893 C CA . VAL A 1 993 ? 7.929 -4.461 -18.673 1.00 93.62 993 VAL A CA 1
ATOM 7894 C C . VAL A 1 993 ? 8.618 -5.237 -19.797 1.00 93.62 993 VAL A C 1
ATOM 7896 O O . VAL A 1 993 ? 9.063 -6.363 -19.570 1.00 93.62 993 VAL A O 1
ATOM 7899 N N . LYS A 1 994 ? 8.771 -4.630 -20.979 1.00 91.19 994 LYS A N 1
ATOM 7900 C CA . LYS A 1 994 ? 9.412 -5.228 -22.158 1.00 91.19 994 LYS A CA 1
ATOM 7901 C C . LYS A 1 994 ? 10.840 -5.706 -21.889 1.00 91.19 994 LYS A C 1
ATOM 7903 O O . LYS A 1 994 ? 11.252 -6.708 -22.470 1.00 91.19 994 LYS A O 1
ATOM 7908 N N . ASP A 1 995 ? 11.572 -5.077 -20.981 1.00 88.62 995 ASP A N 1
ATOM 7909 C CA . ASP A 1 995 ? 12.937 -5.502 -20.650 1.00 88.62 995 ASP A CA 1
ATOM 7910 C C . ASP A 1 995 ? 12.993 -6.568 -19.541 1.00 88.62 995 ASP A C 1
ATOM 7912 O O . ASP A 1 995 ? 14.060 -7.113 -19.261 1.00 88.62 995 ASP A O 1
ATOM 7916 N N . ARG A 1 996 ? 11.859 -6.883 -18.893 1.00 90.00 996 ARG A N 1
ATOM 7917 C CA . ARG A 1 996 ? 11.826 -7.677 -17.649 1.00 90.00 996 ARG A CA 1
ATOM 7918 C C . ARG A 1 996 ? 10.947 -8.926 -17.690 1.00 90.00 996 ARG A C 1
ATOM 7920 O O . ARG A 1 996 ? 11.244 -9.871 -16.960 1.00 90.00 996 ARG A O 1
ATOM 7927 N N . ALA A 1 997 ? 9.876 -8.940 -18.485 1.00 93.50 997 ALA A N 1
ATOM 7928 C CA . ALA A 1 997 ? 8.960 -10.079 -18.581 1.00 93.50 997 ALA A CA 1
ATOM 7929 C C . ALA A 1 997 ? 8.204 -10.135 -19.922 1.00 93.50 997 ALA A C 1
ATOM 7931 O O . ALA A 1 997 ? 8.111 -9.150 -20.656 1.00 93.50 997 ALA A O 1
ATOM 7932 N N . ARG A 1 998 ? 7.650 -11.311 -20.238 1.00 93.50 998 ARG A N 1
ATOM 7933 C CA . ARG A 1 998 ? 6.742 -11.544 -21.382 1.00 93.50 998 ARG A CA 1
ATOM 7934 C C . ARG A 1 998 ? 5.343 -11.976 -20.951 1.00 93.50 998 ARG A C 1
ATOM 7936 O O . ARG A 1 998 ? 4.372 -11.673 -21.636 1.00 93.50 998 ARG A O 1
ATOM 7943 N N . ILE A 1 999 ? 5.244 -12.622 -19.791 1.00 96.31 999 ILE A N 1
ATOM 7944 C CA . ILE A 1 999 ? 3.976 -12.914 -19.130 1.00 96.31 999 ILE A CA 1
ATOM 7945 C C . ILE A 1 999 ? 3.623 -11.723 -18.244 1.00 96.31 999 ILE A C 1
ATOM 7947 O O . ILE A 1 999 ? 4.404 -11.349 -17.364 1.00 96.31 999 ILE A O 1
ATOM 7951 N N . VAL A 1 1000 ? 2.473 -11.109 -18.502 1.00 96.50 1000 VAL A N 1
ATOM 7952 C CA . VAL A 1 1000 ? 2.018 -9.895 -17.826 1.00 96.50 1000 VAL A CA 1
ATOM 7953 C C . VAL A 1 1000 ? 0.667 -10.156 -17.176 1.00 96.50 1000 VAL A C 1
ATOM 7955 O O . VAL A 1 1000 ? -0.338 -10.388 -17.847 1.00 96.50 1000 VAL A O 1
ATOM 7958 N N . ILE A 1 1001 ? 0.646 -10.103 -15.850 1.00 95.94 1001 ILE A N 1
ATOM 7959 C CA . ILE A 1 1001 ? -0.560 -10.240 -15.039 1.00 95.94 1001 ILE A CA 1
ATOM 7960 C C . ILE A 1 1001 ? -1.123 -8.853 -14.757 1.00 95.94 1001 ILE A C 1
ATOM 7962 O O . ILE A 1 1001 ? -0.414 -7.975 -14.267 1.00 95.94 1001 ILE A O 1
ATOM 7966 N N . LEU A 1 1002 ? -2.397 -8.660 -15.079 1.00 93.31 1002 LEU A N 1
ATOM 7967 C CA . LEU A 1 1002 ? -3.064 -7.366 -15.090 1.00 93.31 1002 LEU A CA 1
ATOM 7968 C C . LEU A 1 1002 ? -4.178 -7.319 -14.044 1.00 93.31 1002 LEU A C 1
ATOM 7970 O O . LEU A 1 1002 ? -5.119 -8.107 -14.119 1.00 93.31 1002 LEU A O 1
ATOM 7974 N N . CYS A 1 1003 ? -4.123 -6.345 -13.135 1.00 90.25 1003 CYS A N 1
ATOM 7975 C CA . CYS A 1 1003 ? -5.270 -5.953 -12.311 1.00 90.25 1003 CYS A CA 1
ATOM 7976 C C . CYS A 1 1003 ? -5.696 -4.534 -12.691 1.00 90.25 1003 CYS A C 1
ATOM 7978 O O . CYS A 1 1003 ? -5.030 -3.552 -12.349 1.00 90.25 1003 CYS A O 1
ATOM 7980 N N . ILE A 1 1004 ? -6.781 -4.424 -13.455 1.00 86.44 1004 ILE A N 1
ATOM 7981 C CA . ILE A 1 1004 ? -7.294 -3.151 -13.965 1.00 86.44 1004 ILE A CA 1
ATOM 7982 C C . ILE A 1 1004 ? -8.813 -3.133 -13.773 1.00 86.44 1004 ILE A C 1
ATOM 7984 O O . ILE A 1 1004 ? -9.454 -4.104 -14.171 1.00 86.44 1004 ILE A O 1
ATOM 7988 N N . PRO A 1 1005 ? -9.390 -2.052 -13.220 1.00 80.06 1005 PRO A N 1
ATOM 7989 C CA . PRO A 1 1005 ? -10.836 -1.932 -13.032 1.00 80.06 1005 PRO A CA 1
ATOM 7990 C C . PRO A 1 1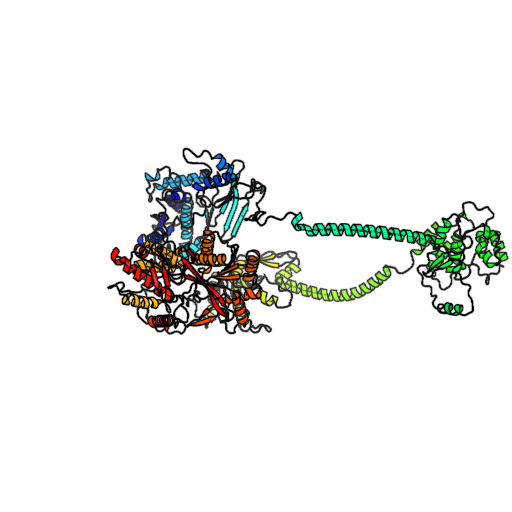005 ? -11.602 -2.000 -14.356 1.00 80.06 1005 PRO A C 1
ATOM 7992 O O . PRO A 1 1005 ? -11.109 -1.507 -15.376 1.00 80.06 1005 PRO A O 1
ATOM 7995 N N . ASP A 1 1006 ? -12.823 -2.547 -14.341 1.00 76.69 1006 ASP A N 1
ATOM 7996 C CA . ASP A 1 1006 ? -13.661 -2.760 -15.537 1.00 76.69 1006 ASP A CA 1
ATOM 7997 C C . ASP A 1 1006 ? -13.767 -1.525 -16.435 1.00 76.69 1006 ASP A C 1
ATOM 7999 O O . ASP A 1 1006 ? -13.543 -1.608 -17.643 1.00 76.69 1006 ASP A O 1
ATOM 8003 N N . VAL A 1 1007 ? -13.997 -0.359 -15.824 1.00 75.88 1007 VAL A N 1
ATOM 8004 C CA . VAL A 1 1007 ? -14.148 0.941 -16.503 1.00 75.88 1007 VAL A CA 1
ATOM 8005 C C . VAL A 1 1007 ? -12.910 1.383 -17.293 1.00 75.88 1007 VAL A C 1
ATOM 8007 O O . VAL A 1 1007 ? -12.980 2.308 -18.100 1.00 75.88 1007 VAL A O 1
ATOM 8010 N N . HIS A 1 1008 ? -11.757 0.757 -17.057 1.00 84.56 1008 HIS A N 1
ATOM 8011 C CA . HIS A 1 1008 ? -10.486 1.115 -17.681 1.00 84.56 1008 HIS A CA 1
ATOM 8012 C C . HIS A 1 1008 ? -9.873 -0.004 -18.530 1.00 84.56 1008 HIS A C 1
ATOM 8014 O O . HIS A 1 1008 ? -8.915 0.262 -19.261 1.00 84.56 1008 HIS A O 1
ATOM 8020 N N . LYS A 1 1009 ? -10.428 -1.225 -18.503 1.00 87.12 1009 LYS A N 1
ATOM 8021 C CA . LYS A 1 1009 ? -9.921 -2.361 -19.293 1.00 87.12 1009 LYS A CA 1
ATOM 8022 C C . LYS A 1 1009 ? -9.916 -2.043 -20.789 1.00 87.12 1009 LYS A C 1
ATOM 8024 O O . LYS A 1 1009 ? -8.903 -2.264 -21.448 1.00 87.12 1009 LYS A O 1
ATOM 8029 N N . ARG A 1 1010 ? -11.002 -1.462 -21.319 1.00 89.44 1010 ARG A N 1
ATOM 8030 C CA . ARG A 1 1010 ? -11.113 -1.095 -22.744 1.00 89.44 1010 ARG A CA 1
ATOM 8031 C C . ARG A 1 1010 ? -10.014 -0.132 -23.184 1.00 89.44 1010 ARG A C 1
ATOM 8033 O O . ARG A 1 1010 ? -9.274 -0.418 -24.122 1.00 89.44 1010 ARG A O 1
ATOM 8040 N N . THR A 1 1011 ? -9.885 0.988 -22.477 1.00 90.19 1011 THR A N 1
ATOM 8041 C CA . THR A 1 1011 ? -8.894 2.030 -22.775 1.00 90.19 1011 THR A CA 1
ATOM 8042 C C . THR A 1 1011 ? -7.470 1.491 -22.690 1.00 90.19 1011 THR A C 1
ATOM 8044 O O . THR A 1 1011 ? -6.656 1.760 -23.571 1.00 90.19 1011 THR A O 1
ATOM 8047 N N . PHE A 1 1012 ? -7.177 0.678 -21.673 1.00 92.19 1012 PHE A N 1
ATOM 8048 C CA . PHE A 1 1012 ? -5.876 0.033 -21.530 1.00 92.19 1012 PHE A CA 1
ATOM 8049 C C . PHE A 1 1012 ? -5.544 -0.868 -22.727 1.00 92.19 1012 PHE A C 1
ATOM 8051 O O . PHE A 1 1012 ? -4.463 -0.750 -23.304 1.00 92.19 1012 PHE A O 1
ATOM 8058 N N . MET A 1 1013 ? -6.485 -1.724 -23.139 1.00 93.62 1013 MET A N 1
ATOM 8059 C CA . MET A 1 1013 ? -6.284 -2.640 -24.265 1.00 93.62 1013 MET A CA 1
ATOM 8060 C C . MET A 1 1013 ? -6.089 -1.907 -25.594 1.00 93.62 1013 MET A C 1
ATOM 8062 O O . MET A 1 1013 ? -5.208 -2.280 -26.367 1.00 93.62 1013 MET A O 1
ATOM 8066 N N . LEU A 1 1014 ? -6.831 -0.823 -25.836 1.00 94.56 1014 LEU A N 1
ATOM 8067 C CA . LEU A 1 1014 ? -6.616 0.029 -27.008 1.00 94.56 1014 LEU A CA 1
ATOM 8068 C C . LEU A 1 1014 ? -5.235 0.697 -26.989 1.00 94.56 1014 LEU A C 1
ATOM 8070 O O . LEU A 1 1014 ? -4.576 0.771 -28.021 1.00 94.56 1014 LEU A O 1
ATOM 8074 N N . HIS A 1 1015 ? -4.750 1.142 -25.828 1.00 94.94 1015 HIS A N 1
ATOM 8075 C CA . HIS A 1 1015 ? -3.401 1.701 -25.715 1.00 94.94 1015 HIS A CA 1
ATOM 8076 C C . HIS A 1 1015 ? -2.299 0.657 -25.936 1.00 94.94 1015 HIS A C 1
ATOM 8078 O O . HIS A 1 1015 ? -1.275 0.991 -26.534 1.00 94.94 1015 HIS A O 1
ATOM 8084 N N . LEU A 1 1016 ? -2.506 -0.596 -25.516 1.00 94.75 1016 LEU A N 1
ATOM 8085 C CA . LEU A 1 1016 ? -1.596 -1.699 -25.841 1.00 94.75 1016 LEU A CA 1
ATOM 8086 C C . LEU A 1 1016 ? -1.581 -2.013 -27.340 1.00 94.75 1016 LEU A C 1
ATOM 8088 O O . LEU A 1 1016 ? -0.500 -2.218 -27.900 1.00 94.75 1016 LEU A O 1
ATOM 8092 N N . LEU A 1 1017 ? -2.754 -2.018 -27.983 1.00 94.44 1017 LEU A N 1
ATOM 8093 C CA . LEU A 1 1017 ? -2.888 -2.205 -29.428 1.00 94.44 1017 LEU A CA 1
ATOM 8094 C C . LEU A 1 1017 ? -2.162 -1.086 -30.188 1.00 94.44 1017 LEU A C 1
ATOM 8096 O O . LEU A 1 1017 ? -1.290 -1.364 -31.007 1.00 94.44 1017 LEU A O 1
ATOM 8100 N N . ASP A 1 1018 ? -2.441 0.175 -29.846 1.00 93.69 1018 ASP A N 1
ATOM 8101 C CA . ASP A 1 1018 ? -1.845 1.359 -30.480 1.00 93.69 1018 ASP A CA 1
ATOM 8102 C C . ASP A 1 1018 ? -0.321 1.435 -30.312 1.00 93.69 1018 ASP A C 1
ATOM 8104 O O . ASP A 1 1018 ? 0.369 2.079 -31.104 1.00 93.69 1018 ASP A O 1
ATOM 8108 N N . ALA A 1 1019 ? 0.207 0.835 -29.246 1.00 92.44 1019 ALA A N 1
ATOM 8109 C CA . ALA A 1 1019 ? 1.635 0.770 -28.966 1.00 92.44 1019 ALA A CA 1
ATOM 8110 C C . ALA A 1 1019 ? 2.313 -0.488 -29.547 1.00 92.44 1019 ALA A C 1
ATOM 8112 O O . ALA A 1 1019 ? 3.534 -0.606 -29.458 1.00 92.44 1019 ALA A O 1
ATOM 8113 N N . GLY A 1 1020 ? 1.554 -1.408 -30.154 1.00 92.31 1020 GLY A N 1
ATOM 8114 C CA . GLY A 1 1020 ? 2.083 -2.611 -30.802 1.00 92.31 1020 GLY A CA 1
ATOM 8115 C C . GLY A 1 1020 ? 2.524 -3.723 -29.842 1.00 92.31 1020 GLY A C 1
ATOM 8116 O O . GLY A 1 1020 ? 3.328 -4.575 -30.225 1.00 92.31 1020 GLY A O 1
ATOM 8117 N N . TYR A 1 1021 ? 2.019 -3.733 -28.604 1.00 92.88 1021 TYR A N 1
ATOM 8118 C CA . TYR A 1 1021 ? 2.351 -4.761 -27.605 1.00 92.88 1021 TYR A CA 1
ATOM 8119 C C . TYR A 1 1021 ? 1.504 -6.038 -27.727 1.00 92.88 1021 TYR A C 1
ATOM 8121 O O . TYR A 1 1021 ? 1.855 -7.054 -27.132 1.00 92.88 1021 TYR A O 1
ATOM 8129 N N . LEU A 1 1022 ? 0.412 -6.012 -28.499 1.00 93.38 1022 LEU A N 1
ATOM 8130 C CA . LEU A 1 1022 ? -0.434 -7.181 -28.761 1.00 93.38 1022 LEU A CA 1
ATOM 8131 C C . LEU A 1 1022 ? 0.137 -7.989 -29.930 1.00 93.38 1022 LEU A C 1
ATOM 8133 O O . LEU A 1 1022 ? -0.190 -7.760 -31.092 1.00 93.38 1022 LEU A O 1
ATOM 8137 N N . ASN A 1 1023 ? 1.066 -8.884 -29.616 1.00 91.75 1023 ASN A N 1
ATOM 8138 C CA . ASN A 1 1023 ? 1.766 -9.720 -30.583 1.00 91.75 1023 ASN A CA 1
ATOM 8139 C C . ASN A 1 1023 ? 2.132 -11.075 -29.952 1.00 91.75 1023 ASN A C 1
ATOM 8141 O O . ASN A 1 1023 ? 1.879 -11.314 -28.774 1.00 91.75 1023 ASN A O 1
ATOM 8145 N N . SER A 1 1024 ? 2.757 -11.966 -30.724 1.00 90.88 1024 SER A N 1
ATOM 8146 C CA . SER A 1 1024 ? 3.110 -13.319 -30.270 1.00 90.88 1024 SER A CA 1
ATOM 8147 C C . SER A 1 1024 ? 4.188 -13.382 -29.179 1.00 90.88 1024 SER A C 1
ATOM 8149 O O . SER A 1 1024 ? 4.472 -14.472 -28.692 1.00 90.88 1024 SER A O 1
ATOM 8151 N N . GLU A 1 1025 ? 4.836 -12.267 -28.828 1.00 91.38 1025 GLU A N 1
ATOM 8152 C CA . GLU A 1 1025 ? 5.852 -12.242 -27.771 1.00 91.38 1025 GLU A CA 1
ATOM 8153 C C . GLU A 1 1025 ? 5.244 -12.117 -26.370 1.00 91.38 1025 GLU A C 1
ATOM 8155 O O . GLU A 1 1025 ? 5.857 -12.588 -25.415 1.00 91.38 1025 GLU A O 1
ATOM 8160 N N . PHE A 1 1026 ? 4.074 -11.486 -26.224 1.00 94.06 1026 PHE A N 1
ATOM 8161 C CA . PHE A 1 1026 ? 3.485 -11.174 -24.920 1.00 94.06 1026 PHE A CA 1
ATOM 8162 C C . PHE A 1 1026 ? 2.234 -12.002 -24.634 1.00 94.06 1026 PHE A C 1
ATOM 8164 O O . PHE A 1 1026 ? 1.417 -12.259 -25.514 1.00 94.06 1026 PHE A O 1
ATOM 8171 N N . VAL A 1 1027 ? 2.059 -12.362 -23.363 1.00 94.50 1027 VAL A N 1
ATOM 8172 C CA . VAL A 1 1027 ? 0.828 -12.970 -22.848 1.00 94.50 1027 VAL A CA 1
ATOM 8173 C C . VAL A 1 1027 ? 0.267 -12.061 -21.769 1.00 94.50 1027 VAL A C 1
ATOM 8175 O O . VAL A 1 1027 ? 0.943 -11.776 -20.781 1.00 94.50 1027 VAL A O 1
ATOM 8178 N N . PHE A 1 1028 ? -0.981 -11.636 -21.944 1.00 95.19 1028 PHE A N 1
ATOM 8179 C CA . PHE A 1 1028 ? -1.695 -10.813 -20.977 1.00 95.19 1028 PHE A CA 1
ATOM 8180 C C . PHE A 1 1028 ? -2.755 -11.654 -20.267 1.00 95.19 1028 PHE A C 1
ATOM 8182 O O . PHE A 1 1028 ? -3.578 -12.305 -20.916 1.00 95.19 1028 PHE A O 1
ATOM 8189 N N . ILE A 1 1029 ? -2.734 -11.644 -18.934 1.00 94.88 1029 ILE A N 1
ATOM 8190 C CA . ILE A 1 1029 ? -3.703 -12.360 -18.097 1.00 94.88 1029 ILE A CA 1
ATOM 8191 C C . ILE A 1 1029 ? -4.375 -11.355 -17.168 1.00 94.88 1029 ILE A C 1
ATOM 8193 O O . ILE A 1 1029 ? -3.741 -10.856 -16.239 1.00 94.88 1029 ILE A O 1
ATOM 8197 N N . PHE A 1 1030 ? -5.660 -11.069 -17.387 1.00 91.75 1030 PHE A N 1
ATOM 8198 C CA . PHE A 1 1030 ? -6.446 -10.319 -16.411 1.00 91.75 1030 PHE A CA 1
ATOM 8199 C C . PHE A 1 1030 ? -6.762 -11.196 -15.206 1.00 91.75 1030 PHE A C 1
ATOM 8201 O O . PHE A 1 1030 ? -7.267 -12.313 -15.340 1.00 91.75 1030 PHE A O 1
ATOM 8208 N N . VAL A 1 1031 ? -6.495 -10.660 -14.025 1.00 88.81 1031 VAL A N 1
ATOM 8209 C CA . VAL A 1 1031 ? -6.873 -11.273 -12.759 1.00 88.81 1031 VAL A CA 1
ATOM 8210 C C . VAL A 1 1031 ? -7.911 -10.383 -12.114 1.00 88.81 1031 VAL A C 1
ATOM 8212 O O . VAL A 1 1031 ? -7.708 -9.179 -11.961 1.00 88.81 1031 VAL A O 1
ATOM 8215 N N . ASP A 1 1032 ? -9.055 -10.975 -11.806 1.00 74.81 1032 ASP A N 1
ATOM 8216 C CA . ASP A 1 1032 ? -10.169 -10.246 -11.231 1.00 74.81 1032 ASP A CA 1
ATOM 8217 C C . ASP A 1 1032 ? -10.871 -11.141 -10.207 1.00 74.81 1032 ASP A C 1
ATOM 8219 O O . ASP A 1 1032 ? -11.330 -12.236 -10.559 1.00 74.81 1032 ASP A O 1
ATOM 8223 N N . PRO A 1 1033 ? -10.941 -10.728 -8.931 1.00 66.25 1033 PRO A N 1
ATOM 8224 C CA . PRO A 1 1033 ? -11.754 -11.438 -7.955 1.00 66.25 1033 PRO A CA 1
ATOM 8225 C C . PRO A 1 1033 ? -13.259 -11.307 -8.258 1.00 66.25 1033 PRO A C 1
ATOM 8227 O O . PRO A 1 1033 ? -14.058 -12.092 -7.743 1.00 66.25 1033 PRO A O 1
ATOM 8230 N N . THR A 1 1034 ? -13.664 -10.354 -9.105 1.00 63.69 1034 THR A N 1
ATOM 8231 C CA . THR A 1 1034 ? -15.034 -10.206 -9.604 1.00 63.69 1034 THR A CA 1
ATOM 8232 C C . THR A 1 1034 ? -15.278 -11.109 -10.825 1.00 63.69 1034 THR A C 1
ATOM 8234 O O . THR A 1 1034 ? -14.384 -11.458 -11.596 1.00 63.69 1034 THR A O 1
ATOM 8237 N N . SER A 1 1035 ? -16.512 -11.583 -10.994 1.00 59.19 1035 SER A N 1
ATOM 8238 C CA . SER A 1 1035 ? -16.796 -12.766 -11.827 1.00 59.19 1035 SER A CA 1
ATOM 8239 C C . SER A 1 1035 ? -16.910 -12.532 -13.329 1.00 59.19 1035 SER A C 1
ATOM 8241 O O . SER A 1 1035 ? -17.231 -13.474 -14.060 1.00 59.19 1035 SER A O 1
ATOM 8243 N N . LYS A 1 1036 ? -16.740 -11.296 -13.809 1.00 63.94 1036 LYS A N 1
ATOM 8244 C CA . LYS A 1 1036 ? -17.038 -10.935 -15.199 1.00 63.94 1036 LYS A CA 1
ATOM 8245 C C . LYS A 1 1036 ? -15.989 -9.996 -15.791 1.00 63.94 1036 LYS A C 1
ATOM 8247 O O . LYS A 1 1036 ? -16.084 -8.790 -15.667 1.00 63.94 1036 LYS A O 1
ATOM 8252 N N . ILE A 1 1037 ? -15.032 -10.557 -16.527 1.00 68.44 1037 ILE A N 1
ATOM 8253 C CA . ILE A 1 1037 ? -13.979 -9.759 -17.181 1.00 68.44 1037 ILE A CA 1
ATOM 8254 C C . ILE A 1 1037 ? -14.370 -9.274 -18.578 1.00 68.44 1037 ILE A C 1
ATOM 8256 O O . ILE A 1 1037 ? -13.975 -8.187 -18.984 1.00 68.44 1037 ILE A O 1
ATOM 8260 N N . PHE A 1 1038 ? -15.124 -10.079 -19.328 1.00 73.81 1038 PHE A N 1
ATOM 8261 C CA . PHE A 1 1038 ? -15.441 -9.783 -20.730 1.00 73.81 1038 PHE A CA 1
ATOM 8262 C C . PHE A 1 1038 ? -16.819 -9.136 -20.924 1.00 73.81 1038 PHE A C 1
ATOM 8264 O O . PHE A 1 1038 ? -17.146 -8.731 -22.036 1.00 73.81 1038 PHE A O 1
ATOM 8271 N N . VAL A 1 1039 ? -17.635 -9.050 -19.868 1.00 71.00 1039 VAL A N 1
ATOM 8272 C CA . VAL A 1 1039 ? -19.020 -8.561 -19.920 1.00 71.00 1039 VAL A CA 1
ATOM 8273 C C . VAL A 1 1039 ? -19.259 -7.606 -18.761 1.00 71.00 1039 VAL A C 1
ATOM 8275 O O . VAL A 1 1039 ? -19.148 -8.008 -17.606 1.00 71.00 1039 VAL A O 1
ATOM 8278 N N . ILE A 1 1040 ? -19.653 -6.377 -19.065 1.00 67.38 1040 ILE A N 1
ATOM 8279 C CA . ILE A 1 1040 ? -20.046 -5.379 -18.075 1.00 67.38 1040 ILE A CA 1
ATOM 8280 C C . ILE A 1 1040 ? -21.568 -5.433 -17.918 1.00 67.38 1040 ILE A C 1
ATOM 8282 O O . ILE A 1 1040 ? -22.313 -5.616 -18.881 1.00 67.38 1040 ILE A O 1
ATOM 8286 N N . SER A 1 1041 ? -22.034 -5.326 -16.673 1.00 62.84 1041 SER A N 1
ATOM 8287 C CA . SER A 1 1041 ? -23.468 -5.258 -16.367 1.00 62.84 1041 SER A CA 1
ATOM 8288 C C . SER A 1 1041 ? -23.895 -3.791 -16.248 1.00 62.84 1041 SER A C 1
ATOM 8290 O O . SER A 1 1041 ? -23.364 -3.051 -15.418 1.00 62.84 1041 SER A O 1
ATOM 8292 N N . GLU A 1 1042 ? -24.850 -3.375 -17.074 1.00 59.97 1042 GLU A N 1
ATOM 8293 C CA . GLU A 1 1042 ? -25.390 -2.016 -17.123 1.00 59.97 1042 GLU A CA 1
ATOM 8294 C C . GLU A 1 1042 ? -26.393 -1.747 -15.995 1.00 59.97 1042 GLU A C 1
ATOM 8296 O O . GLU A 1 1042 ? -26.998 -2.661 -15.418 1.00 59.97 1042 GLU A O 1
ATOM 8301 N N . ARG A 1 1043 ? -26.637 -0.456 -15.721 1.00 52.72 1043 ARG A N 1
ATOM 8302 C CA . ARG A 1 1043 ? -27.719 -0.031 -14.822 1.00 52.72 1043 ARG A CA 1
ATOM 8303 C C . ARG A 1 1043 ? -29.067 -0.470 -15.389 1.00 52.72 1043 ARG A C 1
ATOM 8305 O O . ARG A 1 1043 ? -29.498 0.015 -16.429 1.00 52.72 1043 ARG A O 1
ATOM 8312 N N . GLY A 1 1044 ? -29.740 -1.359 -14.663 1.00 53.00 1044 GLY A N 1
ATOM 8313 C CA . GLY A 1 1044 ? -31.053 -1.893 -15.026 1.00 53.00 1044 GLY A CA 1
ATOM 8314 C C . GLY A 1 1044 ? -31.045 -3.233 -15.755 1.00 53.00 1044 GLY A C 1
ATOM 8315 O O . GLY A 1 1044 ? -32.099 -3.674 -16.206 1.00 53.00 1044 GLY A O 1
ATOM 8316 N N . GLY A 1 1045 ? -29.895 -3.914 -15.813 1.00 54.59 1045 GLY A N 1
ATOM 8317 C CA . GLY A 1 1045 ? -29.821 -5.325 -16.208 1.00 54.59 1045 GLY A CA 1
ATOM 8318 C C . GLY A 1 1045 ? -29.451 -5.611 -17.652 1.00 54.59 1045 GLY A C 1
ATOM 8319 O O . GLY A 1 1045 ? -29.490 -6.775 -18.050 1.00 54.59 1045 GLY A O 1
ATOM 8320 N N . GLY A 1 1046 ? -29.086 -4.587 -18.426 1.00 61.62 1046 GLY A N 1
ATOM 8321 C CA . GLY A 1 1046 ? -28.392 -4.784 -19.696 1.00 61.62 1046 GLY A CA 1
ATOM 8322 C C . GLY A 1 1046 ? -27.021 -5.426 -19.472 1.00 61.62 1046 GLY A C 1
ATOM 8323 O O . GLY A 1 1046 ? -26.401 -5.251 -18.424 1.00 61.62 1046 GLY A O 1
ATOM 8324 N N . GLU A 1 1047 ? -26.544 -6.192 -20.446 1.00 67.00 1047 GLU A N 1
ATOM 8325 C CA . GLU A 1 1047 ? -25.168 -6.684 -20.477 1.00 67.00 1047 GLU A CA 1
ATOM 8326 C C . GLU A 1 1047 ? -24.563 -6.300 -21.826 1.00 67.00 1047 GLU A C 1
ATOM 8328 O O . GLU A 1 1047 ? -25.134 -6.618 -22.872 1.00 67.00 1047 GLU A O 1
ATOM 8333 N N . HIS A 1 1048 ? -23.405 -5.647 -21.803 1.00 74.38 1048 HIS A N 1
ATOM 8334 C CA . HIS A 1 1048 ? -22.597 -5.401 -22.993 1.00 74.38 1048 HIS A CA 1
ATOM 8335 C C . HIS A 1 1048 ? -21.186 -5.953 -22.777 1.00 74.38 1048 HIS A C 1
ATOM 8337 O O . HIS A 1 1048 ? -20.739 -6.208 -21.657 1.00 74.38 1048 HIS A O 1
ATOM 8343 N N . TYR A 1 1049 ? -20.478 -6.201 -23.871 1.00 81.94 1049 TYR A N 1
ATOM 8344 C CA . TYR A 1 1049 ? -19.098 -6.661 -23.811 1.00 81.94 1049 TYR A CA 1
ATOM 8345 C C . TYR A 1 1049 ? -18.162 -5.509 -23.464 1.00 81.94 1049 TYR A C 1
ATOM 8347 O O . TYR A 1 1049 ? -18.330 -4.414 -23.984 1.00 81.94 1049 TYR A O 1
ATOM 8355 N N . VAL A 1 1050 ? -17.122 -5.787 -22.677 1.00 82.88 1050 VAL A N 1
ATOM 8356 C CA . VAL A 1 1050 ? -16.130 -4.796 -22.206 1.00 82.88 1050 VAL A CA 1
ATOM 8357 C C . VAL A 1 1050 ? -15.450 -3.998 -23.333 1.00 82.88 1050 VAL A C 1
ATOM 8359 O O . VAL A 1 1050 ? -14.910 -2.924 -23.095 1.00 82.88 1050 VAL A O 1
ATOM 8362 N N . TRP A 1 1051 ? -15.453 -4.509 -24.566 1.00 85.88 1051 TRP A N 1
ATOM 8363 C CA . TRP A 1 1051 ? -14.892 -3.829 -25.736 1.00 85.88 1051 TRP A CA 1
ATOM 8364 C C . TRP A 1 1051 ? -15.845 -2.837 -26.420 1.00 85.88 1051 TRP A C 1
ATOM 8366 O O . TRP A 1 1051 ? -15.392 -2.106 -27.296 1.00 85.88 1051 TRP A O 1
ATOM 8376 N N . MET A 1 1052 ? -17.125 -2.784 -26.041 1.00 83.81 1052 MET A N 1
ATOM 8377 C CA . MET A 1 1052 ? -18.084 -1.812 -26.581 1.00 83.81 1052 MET A CA 1
ATOM 8378 C C . MET A 1 1052 ? -17.966 -0.464 -25.859 1.00 83.81 1052 MET A C 1
ATOM 8380 O O . MET A 1 1052 ? -17.886 -0.426 -24.633 1.00 83.81 1052 MET A O 1
ATOM 8384 N N . ASP A 1 1053 ? -17.942 0.637 -26.611 1.00 80.94 1053 ASP A N 1
ATOM 8385 C CA . ASP A 1 1053 ? -17.977 1.993 -26.058 1.00 80.94 1053 ASP A CA 1
ATOM 8386 C C . ASP A 1 1053 ? -19.412 2.423 -25.723 1.00 80.94 1053 ASP A C 1
ATOM 8388 O O . ASP A 1 1053 ? -20.296 2.451 -26.584 1.00 80.94 1053 ASP A O 1
ATOM 8392 N N . GLU A 1 1054 ? -19.631 2.790 -24.460 1.00 71.31 1054 GLU A N 1
ATOM 8393 C CA . GLU A 1 1054 ? -20.911 3.304 -23.960 1.00 71.31 1054 GLU A CA 1
ATOM 8394 C C . GLU A 1 1054 ? -21.129 4.792 -24.290 1.00 71.31 1054 GLU A C 1
ATOM 8396 O O . GLU A 1 1054 ? -22.243 5.307 -24.145 1.00 71.31 1054 GLU A O 1
ATOM 8401 N N . ASN A 1 1055 ? -20.080 5.521 -24.693 1.00 74.94 1055 ASN A N 1
ATOM 8402 C CA . ASN A 1 1055 ? -20.197 6.951 -24.952 1.00 74.94 1055 ASN A CA 1
ATOM 8403 C C . ASN A 1 1055 ? -21.051 7.230 -26.197 1.00 74.94 1055 ASN A C 1
ATOM 8405 O O . ASN A 1 1055 ? -21.054 6.487 -27.177 1.00 74.94 1055 ASN A O 1
ATOM 8409 N N . VAL A 1 1056 ? -21.785 8.348 -26.165 1.00 70.69 1056 VAL A N 1
ATOM 8410 C CA . VAL A 1 1056 ? -22.569 8.836 -27.307 1.00 70.69 1056 VAL A CA 1
ATOM 8411 C C . VAL A 1 1056 ? -22.067 10.231 -27.694 1.00 70.69 1056 VAL A C 1
ATOM 8413 O O . VAL A 1 1056 ? -22.269 11.177 -26.925 1.00 70.69 1056 VAL A O 1
ATOM 8416 N N . PRO A 1 1057 ? -21.459 10.405 -28.883 1.00 76.00 1057 PRO A N 1
ATOM 8417 C CA . PRO A 1 1057 ? -21.197 9.381 -29.901 1.00 76.00 1057 PRO A CA 1
ATOM 8418 C C . PRO A 1 1057 ? -20.107 8.381 -29.476 1.00 76.00 1057 PRO A C 1
ATOM 8420 O O . PRO A 1 1057 ? -19.193 8.748 -28.744 1.00 76.00 1057 PRO A O 1
ATOM 8423 N N . ASN A 1 1058 ? -20.224 7.147 -29.974 1.00 82.50 1058 ASN A N 1
ATOM 8424 C CA . ASN A 1 1058 ? -19.228 6.084 -29.811 1.00 82.50 1058 ASN A CA 1
ATOM 8425 C C . ASN A 1 1058 ? -17.917 6.504 -30.501 1.00 82.50 1058 ASN A C 1
ATOM 8427 O O . ASN A 1 1058 ? -17.952 7.132 -31.565 1.00 82.50 1058 ASN A O 1
ATOM 8431 N N . ASP A 1 1059 ? -16.775 6.173 -29.902 1.00 86.38 1059 ASP A N 1
ATOM 8432 C CA . ASP A 1 1059 ? -15.436 6.513 -30.395 1.00 86.38 1059 ASP A CA 1
ATOM 8433 C C . ASP A 1 1059 ? -15.048 5.829 -31.723 1.00 86.38 1059 ASP A C 1
ATOM 8435 O O . ASP A 1 1059 ? -14.036 6.182 -32.334 1.00 86.38 1059 ASP A O 1
ATOM 8439 N N . GLY A 1 1060 ? -15.865 4.885 -32.197 1.00 90.25 1060 GLY A N 1
ATOM 8440 C CA . GLY A 1 1060 ? -15.718 4.168 -33.458 1.00 90.25 1060 GLY A CA 1
ATOM 8441 C C . GLY A 1 1060 ? -14.697 3.030 -33.423 1.00 90.25 1060 GLY A C 1
ATOM 8442 O O . GLY A 1 1060 ? -14.360 2.513 -34.487 1.00 90.25 1060 GLY A O 1
ATOM 8443 N N . ARG A 1 1061 ? -14.194 2.638 -32.243 1.00 93.94 1061 ARG A N 1
ATOM 8444 C CA . ARG A 1 1061 ? -13.085 1.675 -32.080 1.00 93.94 1061 ARG A CA 1
ATOM 8445 C C . ARG A 1 1061 ? -13.483 0.332 -31.469 1.00 93.94 1061 ARG A C 1
ATOM 8447 O O . ARG A 1 1061 ? -12.629 -0.410 -30.991 1.00 93.94 1061 ARG A O 1
ATOM 8454 N N . ASP A 1 1062 ? -14.762 -0.019 -31.492 1.00 91.31 1062 ASP A N 1
ATOM 8455 C CA . ASP A 1 1062 ? -15.230 -1.261 -30.865 1.00 91.31 1062 ASP A CA 1
ATOM 8456 C C . ASP A 1 1062 ? -14.672 -2.530 -31.520 1.00 91.31 1062 ASP A C 1
ATOM 8458 O O . ASP A 1 1062 ? -14.393 -3.501 -30.817 1.00 91.31 1062 ASP A O 1
ATOM 8462 N N . GLU A 1 1063 ? -14.454 -2.535 -32.840 1.00 90.69 1063 GLU A N 1
ATOM 8463 C CA . GLU A 1 1063 ? -13.812 -3.675 -33.515 1.00 90.69 1063 GLU A CA 1
ATOM 8464 C C . GLU A 1 1063 ? -12.312 -3.767 -33.180 1.00 90.69 1063 GLU A C 1
ATOM 8466 O O . GLU A 1 1063 ? -11.836 -4.866 -32.903 1.00 90.69 1063 GLU A O 1
ATOM 8471 N N . ASP A 1 1064 ? -11.594 -2.638 -33.086 1.00 93.06 1064 ASP A N 1
ATOM 8472 C CA . ASP A 1 1064 ? -10.200 -2.608 -32.609 1.00 93.06 1064 ASP A CA 1
ATOM 8473 C C . ASP A 1 1064 ? -10.103 -3.161 -31.180 1.00 93.06 1064 ASP A C 1
ATOM 8475 O O . ASP A 1 1064 ? -9.243 -3.983 -30.864 1.00 93.06 1064 ASP A O 1
ATOM 8479 N N . ALA A 1 1065 ? -11.000 -2.716 -30.293 1.00 91.62 1065 ALA A N 1
ATOM 8480 C CA . ALA A 1 1065 ? -11.043 -3.179 -28.914 1.00 91.62 1065 ALA A CA 1
ATOM 8481 C C . ALA A 1 1065 ? -11.343 -4.682 -28.868 1.00 91.62 1065 ALA A C 1
ATOM 8483 O O . ALA A 1 1065 ? -10.661 -5.433 -28.176 1.00 91.62 1065 ALA A O 1
ATOM 8484 N N . LYS A 1 1066 ? -12.320 -5.151 -29.642 1.00 89.88 1066 LYS A N 1
ATOM 8485 C CA . LYS A 1 1066 ? -12.675 -6.569 -29.727 1.00 89.88 1066 LYS A CA 1
ATOM 8486 C C . LYS A 1 1066 ? -11.515 -7.433 -30.225 1.00 89.88 1066 LYS A C 1
ATOM 8488 O O . LYS A 1 1066 ? -11.291 -8.510 -29.672 1.00 89.88 1066 LYS A O 1
ATOM 8493 N N . GLU A 1 1067 ? -10.756 -6.967 -31.217 1.00 89.56 1067 GLU A N 1
ATOM 8494 C CA . GLU A 1 1067 ? -9.514 -7.616 -31.643 1.00 89.56 1067 GLU A CA 1
ATOM 8495 C C . GLU A 1 1067 ? -8.489 -7.622 -30.504 1.00 89.56 1067 GLU A C 1
ATOM 8497 O O . GLU A 1 1067 ? -7.941 -8.676 -30.179 1.00 89.56 1067 GLU A O 1
ATOM 8502 N N . ALA A 1 1068 ? -8.289 -6.493 -29.823 1.00 92.44 1068 ALA A N 1
ATOM 8503 C CA . ALA A 1 1068 ? -7.349 -6.388 -28.714 1.00 92.44 1068 ALA A CA 1
ATOM 8504 C C . ALA A 1 1068 ? -7.655 -7.382 -27.579 1.00 92.44 1068 ALA A C 1
ATOM 8506 O O . ALA A 1 1068 ? -6.750 -8.045 -27.074 1.00 92.44 1068 ALA A O 1
ATOM 8507 N N . PHE A 1 1069 ? -8.926 -7.551 -27.205 1.00 90.50 1069 PHE A N 1
ATOM 8508 C CA . PHE A 1 1069 ? -9.333 -8.501 -26.163 1.00 90.50 1069 PHE A CA 1
ATOM 8509 C C . PHE A 1 1069 ? -9.163 -9.973 -26.566 1.00 90.50 1069 PHE A C 1
ATOM 8511 O O . PHE A 1 1069 ? -9.090 -10.827 -25.681 1.00 90.50 1069 PHE A O 1
ATOM 8518 N N . SER A 1 1070 ? -9.047 -10.294 -27.861 1.00 88.69 1070 SER A N 1
ATOM 8519 C CA . SER A 1 1070 ? -8.762 -11.667 -28.308 1.00 88.69 1070 SER A CA 1
ATOM 8520 C C . SER A 1 1070 ? -7.357 -12.154 -27.918 1.00 88.69 1070 SER A C 1
ATOM 8522 O O . SER A 1 1070 ? -7.133 -13.359 -27.821 1.00 88.69 1070 SER A O 1
ATOM 8524 N N . TRP A 1 1071 ? -6.441 -11.227 -27.607 1.00 89.88 1071 TRP A N 1
ATOM 8525 C CA . TRP A 1 1071 ? -5.077 -11.504 -27.138 1.00 89.88 1071 TRP A CA 1
ATOM 8526 C C . TRP A 1 1071 ? -4.972 -11.762 -25.629 1.00 89.88 1071 TRP A C 1
ATOM 8528 O O . TRP A 1 1071 ? -3.870 -11.954 -25.114 1.00 89.88 1071 TRP A O 1
ATOM 8538 N N . VAL A 1 1072 ? -6.092 -11.740 -24.901 1.00 90.75 1072 VAL A N 1
ATOM 8539 C CA . VAL A 1 1072 ? -6.089 -11.745 -23.436 1.00 90.75 1072 VAL A CA 1
ATOM 8540 C C . VAL A 1 1072 ? -6.765 -12.984 -22.868 1.00 90.75 1072 VAL A C 1
ATOM 8542 O O . VAL A 1 1072 ? -7.836 -13.408 -23.306 1.00 90.75 1072 VAL A O 1
ATOM 8545 N N . MET A 1 1073 ? -6.143 -13.543 -21.835 1.00 91.75 1073 MET A N 1
ATOM 8546 C CA . MET A 1 1073 ? -6.711 -14.600 -21.004 1.00 91.75 1073 MET A CA 1
ATOM 8547 C C . MET A 1 1073 ? -7.120 -14.034 -19.651 1.00 91.75 1073 MET A C 1
ATOM 8549 O O . MET A 1 1073 ? -6.760 -12.911 -19.290 1.00 91.75 1073 MET A O 1
ATOM 8553 N N . SER A 1 1074 ? -7.871 -14.804 -18.875 1.00 90.31 1074 SER A N 1
ATOM 8554 C CA . SER A 1 1074 ? -8.231 -14.366 -17.541 1.00 90.31 1074 SER A CA 1
ATOM 8555 C C . SER A 1 1074 ? -8.454 -15.466 -16.520 1.00 90.31 1074 SER A C 1
ATOM 8557 O O . SER A 1 1074 ? -8.794 -16.597 -16.863 1.00 90.31 1074 SER A O 1
ATOM 8559 N N . ILE A 1 1075 ? -8.259 -15.114 -15.249 1.00 90.06 1075 ILE A N 1
ATOM 8560 C CA . ILE A 1 1075 ? -8.521 -15.969 -14.091 1.00 90.06 1075 ILE A CA 1
ATOM 8561 C C . ILE A 1 1075 ? -9.567 -15.266 -13.222 1.00 90.06 1075 ILE A C 1
ATOM 8563 O O . ILE A 1 1075 ? -9.319 -14.162 -12.739 1.00 90.06 1075 ILE A O 1
ATOM 8567 N N . THR A 1 1076 ? -10.727 -15.901 -13.035 1.00 83.25 1076 THR A N 1
ATOM 8568 C CA . THR A 1 1076 ? -11.858 -15.341 -12.265 1.00 83.25 1076 THR A CA 1
ATOM 8569 C C . THR A 1 1076 ? -12.514 -16.373 -11.362 1.00 83.25 1076 THR A C 1
ATOM 8571 O O . THR A 1 1076 ? -12.518 -17.563 -11.682 1.00 83.25 1076 THR A O 1
ATOM 8574 N N . ASP A 1 1077 ? -13.157 -15.928 -10.280 1.00 80.12 1077 ASP A N 1
ATOM 8575 C CA . ASP A 1 1077 ? -14.187 -16.727 -9.594 1.00 80.12 1077 ASP A CA 1
ATOM 8576 C C . ASP A 1 1077 ? -15.510 -16.683 -10.382 1.00 80.12 1077 ASP A C 1
ATOM 8578 O O . ASP A 1 1077 ? -15.769 -15.749 -11.141 1.00 80.12 1077 ASP A O 1
ATOM 8582 N N . ARG A 1 1078 ? -16.376 -17.687 -10.224 1.00 67.69 1078 ARG A N 1
ATOM 8583 C CA . ARG A 1 1078 ? -17.668 -17.776 -10.925 1.00 67.69 1078 ARG A CA 1
ATOM 8584 C C . ARG A 1 1078 ? -18.824 -17.598 -9.940 1.00 67.69 1078 ARG A C 1
ATOM 8586 O O . ARG A 1 1078 ? -19.348 -18.575 -9.414 1.00 67.69 1078 ARG A O 1
ATOM 8593 N N . LEU A 1 1079 ? -19.253 -16.350 -9.719 1.00 56.88 1079 LEU A N 1
ATOM 8594 C CA . LEU A 1 1079 ? -20.363 -16.022 -8.803 1.00 56.88 1079 LEU A CA 1
ATOM 8595 C C . LEU A 1 1079 ? -21.733 -15.933 -9.463 1.00 56.88 1079 LEU A C 1
ATOM 8597 O O . LEU A 1 1079 ? -22.734 -15.943 -8.757 1.00 56.88 1079 LEU A O 1
ATOM 8601 N N . LYS A 1 1080 ? -21.821 -15.880 -10.793 1.00 48.59 1080 LYS A N 1
ATOM 8602 C CA . LYS A 1 1080 ? -23.066 -16.184 -11.505 1.00 48.59 1080 LYS A CA 1
ATOM 8603 C C . LYS A 1 1080 ? -22.907 -17.572 -12.107 1.00 48.59 1080 LYS A C 1
ATOM 8605 O O . LYS A 1 1080 ? -21.984 -17.802 -12.889 1.00 48.59 1080 LYS A O 1
ATOM 8610 N N . GLY A 1 1081 ? -23.792 -18.495 -11.721 1.00 43.97 1081 GLY A N 1
ATOM 8611 C CA . GLY A 1 1081 ? -23.942 -19.771 -12.420 1.00 43.97 1081 GLY A CA 1
ATOM 8612 C C . GLY A 1 1081 ? -24.132 -19.543 -13.924 1.00 43.97 1081 GLY A C 1
ATOM 8613 O O . GLY A 1 1081 ? -24.370 -18.414 -14.361 1.00 43.97 1081 GLY A O 1
ATOM 8614 N N . GLU A 1 1082 ? -24.008 -20.598 -14.729 1.00 43.09 1082 GLU A N 1
ATOM 8615 C CA . GLU A 1 1082 ? -24.219 -20.495 -16.177 1.00 43.09 1082 GLU A CA 1
ATOM 8616 C C . GLU A 1 1082 ? -25.497 -19.707 -16.502 1.00 43.09 1082 GLU A C 1
ATOM 8618 O O . GLU A 1 1082 ? -26.523 -19.946 -15.857 1.00 43.09 1082 GLU A O 1
ATOM 8623 N N . PRO A 1 1083 ? -25.461 -18.774 -17.477 1.00 42.88 1083 PRO A N 1
ATOM 8624 C CA . PRO A 1 1083 ? -26.632 -17.983 -17.861 1.00 42.88 1083 PRO A CA 1
ATOM 8625 C C . PRO A 1 1083 ? -27.855 -18.835 -18.263 1.00 42.88 1083 PRO A C 1
ATOM 8627 O O . PRO A 1 1083 ? -28.966 -18.309 -18.294 1.00 42.88 1083 PRO A O 1
ATOM 8630 N N . ASP A 1 1084 ? -27.665 -20.143 -18.476 1.00 41.25 1084 ASP A N 1
ATOM 8631 C CA . ASP A 1 1084 ? -28.689 -21.139 -18.808 1.00 41.25 1084 ASP A CA 1
ATOM 8632 C C . ASP A 1 1084 ? -29.297 -21.905 -17.614 1.00 41.25 1084 ASP A C 1
ATOM 8634 O O . ASP A 1 1084 ? -30.187 -22.736 -17.808 1.00 41.25 1084 ASP A O 1
ATOM 8638 N N . VAL A 1 1085 ? -28.897 -21.647 -16.361 1.00 47.84 1085 VAL A N 1
ATOM 8639 C CA . VAL A 1 1085 ? -29.571 -22.282 -15.214 1.00 47.84 1085 VAL A CA 1
ATOM 8640 C C . VAL A 1 1085 ? -30.804 -21.463 -14.836 1.00 47.84 1085 VAL A C 1
ATOM 8642 O O . VAL A 1 1085 ? -30.718 -20.449 -14.144 1.00 47.84 1085 VAL A O 1
ATOM 8645 N N . GLN A 1 1086 ? -31.979 -21.936 -15.253 1.00 47.66 1086 GLN A N 1
ATOM 8646 C CA . GLN A 1 1086 ? -33.309 -21.353 -15.002 1.00 47.66 1086 GLN A CA 1
ATOM 8647 C C . GLN A 1 1086 ? -33.565 -20.921 -13.533 1.00 47.66 1086 GLN A C 1
ATOM 8649 O O . GLN A 1 1086 ? -34.363 -20.015 -13.270 1.00 47.66 1086 GLN A O 1
ATOM 8654 N N . GLY A 1 1087 ? -32.847 -21.505 -12.566 1.00 56.47 1087 GLY A N 1
ATOM 8655 C CA . GLY A 1 1087 ? -32.875 -21.124 -11.148 1.00 56.47 1087 GLY A CA 1
ATOM 8656 C C . GLY A 1 1087 ? -32.274 -19.745 -10.820 1.00 56.47 1087 GLY A C 1
ATOM 8657 O O . GLY A 1 1087 ? -32.829 -19.036 -9.985 1.00 56.47 1087 GLY A O 1
ATOM 8658 N N . ASN A 1 1088 ? -31.210 -19.301 -11.502 1.00 61.97 1088 ASN A N 1
ATOM 8659 C CA . ASN A 1 1088 ? -30.514 -18.045 -11.166 1.00 61.97 1088 ASN A CA 1
ATOM 8660 C C . ASN A 1 1088 ? -31.313 -16.796 -11.594 1.00 61.97 1088 ASN A C 1
ATOM 8662 O O . ASN A 1 1088 ? -31.410 -15.800 -10.871 1.00 61.97 1088 ASN A O 1
ATOM 8666 N N . GLN A 1 1089 ? -31.973 -16.868 -12.753 1.00 68.94 1089 GLN A N 1
ATOM 8667 C CA . GLN A 1 1089 ? -32.887 -15.812 -13.203 1.00 68.94 1089 GLN A CA 1
ATOM 8668 C C . GLN A 1 1089 ? -34.117 -15.698 -12.292 1.00 68.94 1089 GLN A C 1
ATOM 8670 O O . GLN A 1 1089 ? -34.622 -14.599 -12.064 1.00 68.94 1089 GLN A O 1
ATOM 8675 N N . THR A 1 1090 ? -34.584 -16.828 -11.751 1.00 79.75 1090 THR A N 1
ATOM 8676 C CA . THR A 1 1090 ? -35.696 -16.865 -10.793 1.00 79.75 1090 THR A CA 1
ATOM 8677 C C . THR A 1 1090 ? -35.290 -16.213 -9.471 1.00 79.75 1090 THR A C 1
ATOM 8679 O O . THR A 1 1090 ? -36.005 -15.341 -8.983 1.00 79.75 1090 THR A O 1
ATOM 8682 N N . PHE A 1 1091 ? -34.108 -16.551 -8.945 1.00 85.00 1091 PHE A N 1
ATOM 8683 C CA . PHE A 1 1091 ? -33.550 -15.923 -7.744 1.00 85.00 1091 PHE A CA 1
ATOM 8684 C C . PHE A 1 1091 ? -33.396 -14.405 -7.906 1.00 85.00 1091 PHE A C 1
ATOM 8686 O O . PHE A 1 1091 ? -33.879 -13.645 -7.073 1.00 85.00 1091 PHE A O 1
ATOM 8693 N N . SER A 1 1092 ? -32.802 -13.952 -9.015 1.00 82.56 1092 SER A N 1
ATOM 8694 C CA . SER A 1 1092 ? -32.569 -12.521 -9.268 1.00 82.56 1092 SER A CA 1
ATOM 8695 C C . SER A 1 1092 ? -33.870 -11.709 -9.292 1.00 82.56 1092 SER A C 1
ATOM 8697 O O . SER A 1 1092 ? -33.937 -10.617 -8.730 1.00 82.56 1092 SER A O 1
ATOM 8699 N N . LYS A 1 1093 ? -34.929 -12.253 -9.907 1.00 85.06 1093 LYS A N 1
ATOM 8700 C CA . LYS A 1 1093 ? -36.260 -11.627 -9.909 1.00 85.06 1093 LYS A CA 1
ATOM 8701 C C . LYS A 1 1093 ? -36.871 -11.584 -8.512 1.00 85.06 1093 LYS A C 1
ATOM 8703 O O . LYS A 1 1093 ? -37.491 -10.586 -8.151 1.00 85.06 1093 LYS A O 1
ATOM 8708 N N . GLU A 1 1094 ? -36.692 -12.644 -7.729 1.00 89.44 1094 GLU A N 1
ATOM 8709 C CA . GLU A 1 1094 ? -37.237 -12.717 -6.376 1.00 89.44 1094 GLU A CA 1
ATOM 8710 C C . GLU A 1 1094 ? -36.548 -11.738 -5.420 1.00 89.44 1094 GLU A C 1
ATOM 8712 O O . GLU A 1 1094 ? -37.233 -11.115 -4.611 1.00 89.44 1094 GLU A O 1
ATOM 8717 N N . VAL A 1 1095 ? -35.235 -11.520 -5.560 1.00 89.19 1095 VAL A N 1
ATOM 8718 C CA . VAL A 1 1095 ? -34.499 -10.490 -4.805 1.00 89.19 1095 VAL A CA 1
ATOM 8719 C C . VAL A 1 1095 ? -35.140 -9.117 -5.033 1.00 89.19 1095 VAL A C 1
ATOM 8721 O O . VAL A 1 1095 ? -35.623 -8.485 -4.093 1.00 89.19 1095 VAL A O 1
ATOM 8724 N N . VAL A 1 1096 ? -35.264 -8.681 -6.287 1.00 87.88 1096 VAL A N 1
ATOM 8725 C CA . VAL A 1 1096 ? -35.873 -7.379 -6.614 1.00 87.88 1096 VAL A CA 1
ATOM 8726 C C . VAL A 1 1096 ? -37.326 -7.299 -6.129 1.00 87.88 1096 VAL A C 1
ATOM 8728 O O . VAL A 1 1096 ? -37.757 -6.274 -5.597 1.00 87.88 1096 VAL A O 1
ATOM 8731 N N . ARG A 1 1097 ? -38.103 -8.385 -6.258 1.00 90.12 1097 ARG A N 1
ATOM 8732 C CA . ARG A 1 1097 ? -39.497 -8.428 -5.789 1.00 90.12 1097 ARG A CA 1
ATOM 8733 C C . ARG A 1 1097 ? -39.590 -8.189 -4.280 1.00 90.12 1097 ARG A C 1
ATOM 8735 O O . ARG A 1 1097 ? -40.402 -7.369 -3.853 1.00 90.12 1097 ARG A O 1
ATOM 8742 N N . ARG A 1 1098 ? -38.764 -8.893 -3.501 1.00 91.31 1098 ARG A N 1
ATOM 8743 C CA . ARG A 1 1098 ? -38.792 -8.910 -2.031 1.00 91.31 1098 ARG A CA 1
ATOM 8744 C C . ARG A 1 1098 ? -38.186 -7.684 -1.361 1.00 91.31 1098 ARG A C 1
ATOM 8746 O O . ARG A 1 1098 ? -38.349 -7.531 -0.158 1.00 91.31 1098 ARG A O 1
ATOM 8753 N N . MET A 1 1099 ? -37.555 -6.778 -2.104 1.00 89.06 1099 MET A N 1
ATOM 8754 C CA . MET A 1 1099 ? -37.167 -5.470 -1.557 1.00 89.06 1099 MET A CA 1
ATOM 8755 C C . MET A 1 1099 ? -38.372 -4.648 -1.071 1.00 89.06 1099 MET A C 1
ATOM 8757 O O . MET A 1 1099 ? -38.224 -3.792 -0.204 1.00 89.06 1099 MET A O 1
ATOM 8761 N N . ARG A 1 1100 ? -39.576 -4.940 -1.586 1.00 88.81 1100 ARG A N 1
ATOM 8762 C CA . ARG A 1 1100 ? -40.843 -4.343 -1.130 1.00 88.81 1100 ARG A CA 1
ATOM 8763 C C . ARG A 1 1100 ? -41.339 -4.917 0.200 1.00 88.81 1100 ARG A C 1
ATOM 8765 O O . ARG A 1 1100 ? -42.207 -4.313 0.823 1.00 88.81 1100 ARG A O 1
ATOM 8772 N N . ASP A 1 1101 ? -40.816 -6.066 0.621 1.00 89.12 1101 ASP A N 1
ATOM 8773 C CA . ASP A 1 1101 ? -41.244 -6.735 1.845 1.00 89.12 1101 ASP A CA 1
ATOM 8774 C C . ASP A 1 1101 ? -40.511 -6.129 3.072 1.00 89.12 1101 ASP A C 1
ATOM 8776 O O . ASP A 1 1101 ? -39.394 -5.608 2.947 1.00 89.12 1101 ASP A O 1
ATOM 8780 N N . PRO A 1 1102 ? -41.095 -6.194 4.285 1.00 83.94 1102 PRO A N 1
ATOM 8781 C CA . PRO A 1 1102 ? -40.402 -5.789 5.508 1.00 83.94 1102 PRO A CA 1
ATOM 8782 C C . PRO A 1 1102 ? -39.136 -6.634 5.760 1.00 83.94 1102 PRO A C 1
ATOM 8784 O O . PRO A 1 1102 ? -39.164 -7.848 5.526 1.00 83.94 1102 PRO A O 1
ATOM 8787 N N . PRO A 1 1103 ? -38.047 -6.049 6.299 1.00 85.69 1103 PRO A N 1
ATOM 8788 C CA . PRO A 1 1103 ? -37.939 -4.692 6.854 1.00 85.69 1103 PRO A CA 1
ATOM 8789 C C . PRO A 1 1103 ? -37.546 -3.598 5.846 1.00 85.69 1103 PRO A C 1
ATOM 8791 O O . PRO A 1 1103 ? -37.524 -2.428 6.221 1.00 85.69 1103 PRO A O 1
ATOM 8794 N N . PHE A 1 1104 ? -37.257 -3.948 4.590 1.00 86.88 1104 PHE A N 1
ATOM 8795 C CA . PHE A 1 1104 ? -36.693 -3.012 3.611 1.00 86.88 1104 PHE A CA 1
ATOM 8796 C C . PHE A 1 1104 ? -37.725 -2.024 3.052 1.00 86.88 1104 PHE A C 1
ATOM 8798 O O . PHE A 1 1104 ? -37.408 -0.852 2.882 1.00 86.88 1104 PHE A O 1
ATOM 8805 N N . ASN A 1 1105 ? -38.969 -2.468 2.814 1.00 84.31 1105 ASN A N 1
ATOM 8806 C CA . ASN A 1 1105 ? -40.097 -1.625 2.377 1.00 84.31 1105 ASN A CA 1
ATOM 8807 C C . ASN A 1 1105 ? -39.757 -0.653 1.221 1.00 84.31 1105 ASN A C 1
ATOM 8809 O O . ASN A 1 1105 ? -40.265 0.470 1.161 1.00 84.31 1105 ASN A O 1
ATOM 8813 N N . CYS A 1 1106 ? -38.889 -1.070 0.299 1.00 82.62 1106 CYS A N 1
ATOM 8814 C CA . CYS A 1 1106 ? -38.418 -0.236 -0.797 1.00 82.62 1106 CYS A CA 1
ATOM 8815 C C . CYS A 1 1106 ? -39.434 -0.253 -1.944 1.00 82.62 1106 CYS A C 1
ATOM 8817 O O . CYS A 1 1106 ? -39.571 -1.255 -2.647 1.00 82.62 1106 CYS A O 1
ATOM 8819 N N . ILE A 1 1107 ? -40.167 0.852 -2.114 1.00 80.69 1107 ILE A N 1
ATOM 8820 C CA . ILE A 1 1107 ? -41.230 0.987 -3.123 1.00 80.69 1107 ILE A CA 1
ATOM 8821 C C . ILE A 1 1107 ? -40.776 1.948 -4.232 1.00 80.69 1107 ILE A C 1
ATOM 8823 O O . ILE A 1 1107 ? -40.279 1.500 -5.260 1.00 80.69 1107 ILE A O 1
ATOM 8827 N N . GLU A 1 1108 ? -40.869 3.263 -4.007 1.00 78.12 1108 GLU A N 1
ATOM 8828 C CA . GLU A 1 1108 ? -40.656 4.276 -5.056 1.00 78.12 1108 GLU A CA 1
ATOM 8829 C C . GLU A 1 1108 ? -39.230 4.290 -5.624 1.00 78.12 1108 GLU A C 1
ATOM 8831 O O . GLU A 1 1108 ? -39.036 4.467 -6.827 1.00 78.12 1108 GLU A O 1
ATOM 8836 N N . GLU A 1 1109 ? -38.214 4.105 -4.775 1.00 75.00 1109 GLU A N 1
ATOM 8837 C CA . GLU A 1 1109 ? -36.826 4.084 -5.237 1.00 75.00 1109 GLU A CA 1
ATOM 8838 C C . GLU A 1 1109 ? -36.517 2.823 -6.035 1.00 75.00 1109 GLU A C 1
ATOM 8840 O O . GLU A 1 1109 ? -35.962 2.932 -7.125 1.00 75.00 1109 GLU A O 1
ATOM 8845 N N . CYS A 1 1110 ? -36.918 1.653 -5.529 1.00 79.31 1110 CYS A N 1
ATOM 8846 C CA . CYS A 1 1110 ? -36.656 0.369 -6.171 1.00 79.31 1110 CYS A CA 1
ATOM 8847 C C . CYS A 1 1110 ? -37.422 0.181 -7.486 1.00 79.31 1110 CYS A C 1
ATOM 8849 O O . CYS A 1 1110 ? -37.019 -0.664 -8.272 1.00 79.31 1110 CYS A O 1
ATOM 8851 N N . ASP A 1 1111 ? -38.467 0.966 -7.771 1.00 79.69 1111 ASP A N 1
ATOM 8852 C CA . ASP A 1 1111 ? -39.190 0.936 -9.052 1.00 79.69 1111 ASP A CA 1
ATOM 8853 C C . ASP A 1 1111 ? -38.415 1.583 -10.218 1.00 79.69 1111 ASP A C 1
ATOM 8855 O O . ASP A 1 1111 ? -38.793 1.422 -11.383 1.00 79.69 1111 ASP A O 1
ATOM 8859 N N . LYS A 1 1112 ? -37.304 2.287 -9.952 1.00 79.62 1112 LYS A N 1
ATOM 8860 C CA . LYS A 1 1112 ? -36.472 2.849 -11.026 1.00 79.62 1112 LYS A CA 1
ATOM 8861 C C . LYS A 1 1112 ? -35.851 1.730 -11.877 1.00 79.62 1112 LYS A C 1
ATOM 8863 O O . LYS A 1 1112 ? -35.465 0.698 -11.324 1.00 79.62 1112 LYS A O 1
ATOM 8868 N N . PRO A 1 1113 ? -35.668 1.942 -13.200 1.00 74.44 1113 PRO A N 1
ATOM 8869 C CA . PRO A 1 1113 ? -35.112 0.929 -14.100 1.00 74.44 1113 PRO A CA 1
ATOM 8870 C C . PRO A 1 1113 ? -33.772 0.370 -13.621 1.00 74.44 1113 PRO A C 1
ATOM 8872 O O . PRO A 1 1113 ? -33.540 -0.827 -13.723 1.00 74.44 1113 PRO A O 1
ATOM 8875 N N . GLU A 1 1114 ? -32.930 1.220 -13.033 1.00 69.38 1114 GLU A N 1
ATOM 8876 C CA . GLU A 1 1114 ? -31.597 0.867 -12.537 1.00 69.38 1114 GLU A CA 1
ATOM 8877 C C . GLU A 1 1114 ? -31.583 -0.188 -11.415 1.00 69.38 1114 GLU A C 1
ATOM 8879 O O . GLU A 1 1114 ? -30.587 -0.895 -11.288 1.00 69.38 1114 GLU A O 1
ATOM 8884 N N . TYR A 1 1115 ? -32.686 -0.366 -10.676 1.00 76.50 1115 TYR A N 1
ATOM 8885 C CA . TYR A 1 1115 ? -32.803 -1.335 -9.573 1.00 76.50 1115 TYR A CA 1
ATOM 8886 C C . TYR A 1 1115 ? -33.636 -2.576 -9.920 1.00 76.50 1115 TYR A C 1
ATOM 8888 O O . TYR A 1 1115 ? -33.899 -3.415 -9.062 1.00 76.50 1115 TYR A O 1
ATOM 8896 N N . GLN A 1 1116 ? -34.029 -2.741 -11.188 1.00 80.12 1116 GLN A N 1
ATOM 8897 C CA . GLN A 1 1116 ? -34.828 -3.892 -11.631 1.00 80.12 1116 GLN A CA 1
ATOM 8898 C C . GLN A 1 1116 ? -34.013 -5.177 -11.847 1.00 80.12 1116 GLN A C 1
ATOM 8900 O O . GLN A 1 1116 ? -34.547 -6.180 -12.319 1.00 80.12 1116 GLN A O 1
ATOM 8905 N N . THR A 1 1117 ? -32.723 -5.170 -11.508 1.00 76.06 1117 THR A N 1
ATOM 8906 C CA . THR A 1 1117 ? -31.839 -6.334 -11.619 1.00 76.06 1117 THR A CA 1
ATOM 8907 C C . THR A 1 1117 ? -31.055 -6.528 -10.335 1.00 76.06 1117 THR A C 1
ATOM 8909 O O . THR A 1 1117 ? -30.521 -5.571 -9.782 1.00 76.06 1117 THR A O 1
ATOM 8912 N N . ALA A 1 1118 ? -30.981 -7.776 -9.871 1.00 77.81 1118 ALA A N 1
ATOM 8913 C CA . ALA A 1 1118 ? -30.219 -8.119 -8.681 1.00 77.81 1118 ALA A CA 1
ATOM 8914 C C . ALA A 1 1118 ? -28.715 -7.882 -8.881 1.00 77.81 1118 ALA A C 1
ATOM 8916 O O . ALA A 1 1118 ? -28.159 -8.160 -9.952 1.00 77.81 1118 ALA A O 1
ATOM 8917 N N . SER A 1 1119 ? -28.058 -7.419 -7.818 1.00 78.19 1119 SER A N 1
ATOM 8918 C CA . SER A 1 1119 ? -26.611 -7.219 -7.782 1.00 78.19 1119 SER A CA 1
ATOM 8919 C C . SER A 1 1119 ? -25.867 -8.539 -8.019 1.00 78.19 1119 SER A C 1
ATOM 8921 O O . SER A 1 1119 ? -26.354 -9.630 -7.705 1.00 78.19 1119 SER A O 1
ATOM 8923 N N . GLN A 1 1120 ? -24.642 -8.445 -8.545 1.00 74.00 1120 GLN A N 1
ATOM 8924 C CA . GLN A 1 1120 ? -23.793 -9.618 -8.767 1.00 74.00 1120 GLN A CA 1
ATOM 8925 C C . GLN A 1 1120 ? -23.431 -10.388 -7.488 1.00 74.00 1120 GLN A C 1
ATOM 8927 O O . GLN A 1 1120 ? -23.182 -11.589 -7.564 1.00 74.00 1120 GLN A O 1
ATOM 8932 N N . TYR A 1 1121 ? -23.446 -9.723 -6.330 1.00 80.38 1121 TYR A N 1
ATOM 8933 C CA . TYR A 1 1121 ? -23.104 -10.308 -5.034 1.00 80.38 1121 TYR A CA 1
ATOM 8934 C C . TYR A 1 1121 ? -24.327 -10.705 -4.191 1.00 80.38 1121 TYR A C 1
ATOM 8936 O O . TYR A 1 1121 ? -24.160 -11.306 -3.132 1.00 80.38 1121 TYR A O 1
ATOM 8944 N N . ALA A 1 1122 ? -25.558 -10.468 -4.664 1.00 85.38 1122 ALA A N 1
ATOM 8945 C CA . ALA A 1 1122 ? -26.770 -10.923 -3.973 1.00 85.38 1122 ALA A CA 1
ATOM 8946 C C . ALA A 1 1122 ? -26.781 -12.445 -3.668 1.00 85.38 1122 ALA A C 1
ATOM 8948 O O . ALA A 1 1122 ? -27.176 -12.818 -2.561 1.00 85.38 1122 ALA A O 1
ATOM 8949 N N . PRO A 1 1123 ? -26.300 -13.337 -4.566 1.00 85.50 1123 PRO A N 1
ATOM 8950 C CA . PRO A 1 1123 ? -26.130 -14.759 -4.252 1.00 85.50 1123 PRO A CA 1
ATOM 8951 C C . PRO A 1 1123 ? -25.194 -15.021 -3.064 1.00 85.50 1123 PRO A C 1
ATOM 8953 O O . PRO A 1 1123 ? -25.495 -15.864 -2.224 1.00 85.50 1123 PRO A O 1
ATOM 8956 N N . GLN A 1 1124 ? -24.091 -14.271 -2.950 1.00 86.12 1124 GLN A N 1
ATOM 8957 C CA . GLN A 1 1124 ? -23.171 -14.427 -1.822 1.00 86.12 1124 GLN A CA 1
ATOM 8958 C C . GLN A 1 1124 ? -23.822 -14.013 -0.508 1.00 86.12 1124 GLN A C 1
ATOM 8960 O O . GLN A 1 1124 ? -23.653 -14.713 0.477 1.00 86.12 1124 GLN A O 1
ATOM 8965 N N . LEU A 1 1125 ? -24.596 -12.923 -0.483 1.00 90.88 1125 LEU A N 1
ATOM 8966 C CA . LEU A 1 1125 ? -25.293 -12.501 0.735 1.00 90.88 1125 LEU A CA 1
ATOM 8967 C C . LEU A 1 1125 ? -26.277 -13.575 1.234 1.00 90.88 1125 LEU A C 1
ATOM 8969 O O . LEU A 1 1125 ? -26.369 -13.822 2.439 1.00 90.88 1125 LEU A O 1
ATOM 8973 N N . TYR A 1 1126 ? -26.975 -14.247 0.311 1.00 92.69 1126 TYR A N 1
ATOM 8974 C CA . TYR A 1 1126 ? -27.782 -15.427 0.635 1.00 92.69 1126 TYR A CA 1
ATOM 8975 C C . TYR A 1 1126 ? -26.915 -16.526 1.271 1.00 92.69 1126 TYR A C 1
ATOM 8977 O O . TYR A 1 1126 ? -27.245 -17.021 2.353 1.00 92.69 1126 TYR A O 1
ATOM 8985 N N . ASP A 1 1127 ? -25.799 -16.880 0.625 1.00 91.88 1127 ASP A N 1
ATOM 8986 C CA . ASP A 1 1127 ? -24.907 -17.951 1.078 1.00 91.88 1127 ASP A CA 1
ATOM 8987 C C . ASP A 1 1127 ? -24.285 -17.614 2.452 1.00 91.88 1127 ASP A C 1
ATOM 8989 O O . ASP A 1 1127 ? -24.147 -18.501 3.301 1.00 91.88 1127 ASP A O 1
ATOM 8993 N N . THR A 1 1128 ? -23.992 -16.336 2.723 1.00 93.50 1128 THR A N 1
ATOM 8994 C CA . THR A 1 1128 ? -23.467 -15.830 4.003 1.00 93.50 1128 THR A CA 1
ATOM 8995 C C . THR A 1 1128 ? -24.460 -16.046 5.131 1.00 93.50 1128 THR A C 1
ATOM 8997 O O . THR A 1 1128 ? -24.120 -16.629 6.164 1.00 93.50 1128 THR A O 1
ATOM 9000 N N . PHE A 1 1129 ? -25.710 -15.620 4.937 1.00 94.88 1129 PHE A N 1
ATOM 9001 C CA . PHE A 1 1129 ? -26.740 -15.790 5.957 1.00 94.88 1129 PHE A CA 1
ATOM 9002 C C . PHE A 1 1129 ? -27.058 -17.272 6.199 1.00 94.88 1129 PHE A C 1
ATOM 9004 O O . PHE A 1 1129 ? -27.183 -17.703 7.347 1.00 94.88 1129 PHE A O 1
ATOM 9011 N N . TYR A 1 1130 ? -27.142 -18.071 5.132 1.00 94.88 1130 TYR A N 1
ATOM 9012 C CA . TYR A 1 1130 ? -27.369 -19.511 5.244 1.00 94.88 1130 TYR A CA 1
ATOM 9013 C C . TYR A 1 1130 ? -26.242 -20.205 6.025 1.00 94.88 1130 TYR A C 1
ATOM 9015 O O . TYR A 1 1130 ? -26.509 -20.992 6.936 1.00 94.88 1130 TYR A O 1
ATOM 9023 N N . THR A 1 1131 ? -24.985 -19.853 5.734 1.00 94.31 1131 THR A N 1
ATOM 9024 C CA . THR A 1 1131 ? -23.801 -20.345 6.455 1.00 94.31 1131 THR A CA 1
ATOM 9025 C C . THR A 1 1131 ? -23.902 -20.058 7.952 1.00 94.31 1131 THR A C 1
ATOM 9027 O O . THR A 1 1131 ? -23.736 -20.967 8.772 1.00 94.31 1131 THR A O 1
ATOM 9030 N N . TYR A 1 1132 ? -24.226 -18.814 8.321 1.00 94.94 1132 TYR A N 1
ATOM 9031 C CA . TYR A 1 1132 ? -24.424 -18.429 9.717 1.00 94.94 1132 TYR A CA 1
ATOM 9032 C C . TYR A 1 1132 ? -25.530 -19.253 10.385 1.00 94.94 1132 TYR A C 1
ATOM 9034 O O . TYR A 1 1132 ? -25.312 -19.821 11.456 1.00 94.94 1132 TYR A O 1
ATOM 9042 N N . ALA A 1 1133 ? -26.697 -19.379 9.746 1.00 94.56 1133 ALA A N 1
ATOM 9043 C CA . ALA A 1 1133 ? -27.834 -20.102 10.309 1.00 94.56 1133 ALA A CA 1
ATOM 9044 C C . ALA A 1 1133 ? -27.518 -21.589 10.560 1.00 94.56 1133 ALA A C 1
ATOM 9046 O O . ALA A 1 1133 ? -27.852 -22.131 11.618 1.00 94.56 1133 ALA A O 1
ATOM 9047 N N . VAL A 1 1134 ? -26.824 -22.247 9.626 1.00 94.31 1134 VAL A N 1
ATOM 9048 C CA . VAL A 1 1134 ? -26.389 -23.645 9.777 1.00 94.31 1134 VAL A CA 1
ATOM 9049 C C . VAL A 1 1134 ? -25.371 -23.788 10.912 1.00 94.31 1134 VAL A C 1
ATOM 9051 O O . VAL A 1 1134 ? -25.499 -24.699 11.735 1.00 94.31 1134 VAL A O 1
ATOM 9054 N N . ALA A 1 1135 ? -24.380 -22.896 10.991 1.00 93.38 1135 ALA A N 1
ATOM 9055 C CA . ALA A 1 1135 ? -23.370 -22.923 12.050 1.00 93.38 1135 ALA A CA 1
ATOM 9056 C C . ALA A 1 1135 ? -23.980 -22.654 13.435 1.00 93.38 1135 ALA A C 1
ATOM 9058 O O . ALA A 1 1135 ? -23.678 -23.360 14.402 1.00 93.38 1135 ALA A O 1
ATOM 9059 N N . LEU A 1 1136 ? -24.912 -21.703 13.528 1.00 93.06 1136 LEU A N 1
ATOM 9060 C CA . LEU A 1 1136 ? -25.640 -21.407 14.757 1.00 93.06 1136 LEU A CA 1
ATOM 9061 C C . LEU A 1 1136 ? -26.484 -22.606 15.209 1.00 93.06 1136 LEU A C 1
ATOM 9063 O O . LEU A 1 1136 ? -26.443 -22.980 16.381 1.00 93.06 1136 LEU A O 1
ATOM 9067 N N . ASN A 1 1137 ? -27.183 -23.267 14.282 1.00 93.00 1137 ASN A N 1
ATOM 9068 C CA . ASN A 1 1137 ? -27.985 -24.455 14.583 1.00 93.00 1137 ASN A CA 1
ATOM 9069 C C . ASN A 1 1137 ? -27.139 -25.600 15.161 1.00 93.00 1137 ASN A C 1
ATOM 9071 O O . ASN A 1 1137 ? -27.588 -26.312 16.056 1.00 93.00 1137 ASN A O 1
ATOM 9075 N N . ARG A 1 1138 ? -25.898 -25.755 14.681 1.00 92.12 1138 ARG A N 1
ATOM 9076 C CA . ARG A 1 1138 ? -24.927 -26.724 15.219 1.00 92.12 1138 ARG A CA 1
ATOM 9077 C C . ARG A 1 1138 ? -24.383 -26.323 16.594 1.00 92.12 1138 ARG A C 1
ATOM 9079 O O . ARG A 1 1138 ? -24.052 -27.198 17.385 1.00 92.12 1138 ARG A O 1
ATOM 9086 N N . THR A 1 1139 ? -24.318 -25.025 16.882 1.00 91.06 1139 THR A N 1
ATOM 9087 C CA . THR A 1 1139 ? -23.718 -24.469 18.107 1.00 91.06 1139 THR A CA 1
ATOM 9088 C C . THR A 1 1139 ? -24.684 -24.450 19.298 1.00 91.06 1139 THR A C 1
ATOM 9090 O O . THR A 1 1139 ? -24.288 -24.698 20.441 1.00 91.06 1139 THR A O 1
ATOM 9093 N N . LEU A 1 1140 ? -25.970 -24.179 19.057 1.00 87.25 1140 LEU A N 1
ATOM 9094 C CA . LEU A 1 1140 ? -26.987 -24.049 20.108 1.00 87.25 1140 LEU A CA 1
ATOM 9095 C C . LEU A 1 1140 ? -27.125 -25.261 21.052 1.00 87.25 1140 LEU A C 1
ATOM 9097 O O . LEU A 1 1140 ? -27.278 -25.021 22.255 1.00 87.25 1140 LEU A O 1
ATOM 9101 N N . PRO A 1 1141 ? -27.035 -26.528 20.589 1.00 79.44 1141 PRO A N 1
ATOM 9102 C CA . PRO A 1 1141 ? -27.057 -27.695 21.472 1.00 79.44 1141 PRO A CA 1
ATOM 9103 C C . PRO A 1 1141 ? -25.941 -27.689 22.524 1.00 79.44 1141 PRO A C 1
ATOM 9105 O O . PRO A 1 1141 ? -26.152 -28.178 23.633 1.00 79.44 1141 PRO A O 1
ATOM 9108 N N . SER A 1 1142 ? -24.781 -27.113 22.189 1.00 67.94 1142 SER A N 1
ATOM 9109 C CA . SER A 1 1142 ? -23.576 -27.123 23.024 1.00 67.94 1142 SER A CA 1
ATOM 9110 C C . SER A 1 1142 ? -23.479 -25.915 23.963 1.00 67.94 1142 SER A C 1
ATOM 9112 O O . SER A 1 1142 ? -23.029 -26.075 25.095 1.00 67.94 1142 SER A O 1
ATOM 9114 N N . ASN A 1 1143 ? -23.890 -24.713 23.528 1.00 65.12 1143 ASN A N 1
ATOM 9115 C CA . ASN A 1 1143 ? -23.550 -23.467 24.241 1.00 65.12 1143 ASN A CA 1
ATOM 9116 C C . ASN A 1 1143 ? -24.736 -22.521 24.547 1.00 65.12 1143 ASN A C 1
ATOM 9118 O O . ASN A 1 1143 ? -24.556 -21.555 25.275 1.00 65.12 1143 ASN A O 1
ATOM 9122 N N . ARG A 1 1144 ? -25.965 -22.758 24.055 1.00 70.50 1144 ARG A N 1
ATOM 9123 C CA . ARG A 1 1144 ? -27.172 -21.899 24.260 1.00 70.50 1144 ARG A CA 1
ATOM 9124 C C . ARG A 1 1144 ? -27.003 -20.368 24.066 1.00 70.50 1144 ARG A C 1
ATOM 9126 O O . ARG A 1 1144 ? -27.947 -19.627 24.329 1.00 70.50 1144 ARG A O 1
ATOM 9133 N N . THR A 1 1145 ? -25.855 -19.876 23.605 1.00 80.75 1145 THR A N 1
ATOM 9134 C CA . THR A 1 1145 ? -25.538 -18.453 23.442 1.00 80.75 1145 THR A CA 1
ATOM 9135 C C . THR A 1 1145 ? -25.548 -18.086 21.962 1.00 80.75 1145 THR A C 1
ATOM 9137 O O . THR A 1 1145 ? -24.970 -18.790 21.138 1.00 80.75 1145 THR A O 1
ATOM 9140 N N . LEU A 1 1146 ? -26.221 -16.982 21.623 1.00 83.44 1146 LEU A N 1
ATOM 9141 C CA . LEU A 1 1146 ? -26.342 -16.485 20.243 1.00 83.44 1146 LEU A CA 1
ATOM 9142 C C . LEU A 1 1146 ? -25.149 -15.609 19.814 1.00 83.44 1146 LEU A C 1
ATOM 9144 O O . LEU A 1 1146 ? -24.900 -15.459 18.624 1.00 83.44 1146 LEU A O 1
ATOM 9148 N N . ARG A 1 1147 ? -24.394 -15.072 20.786 1.00 85.88 1147 ARG A N 1
ATOM 9149 C CA . ARG A 1 1147 ? -23.304 -14.091 20.603 1.00 85.88 1147 ARG A CA 1
ATOM 9150 C C . ARG A 1 1147 ? -21.916 -14.621 20.929 1.00 85.88 1147 ARG A C 1
ATOM 9152 O O . ARG A 1 1147 ? -21.077 -13.886 21.428 1.00 85.88 1147 ARG A O 1
ATOM 9159 N N . ASN A 1 1148 ? -21.679 -15.914 20.751 1.00 90.75 1148 ASN A N 1
ATOM 9160 C CA . ASN A 1 1148 ? -20.344 -16.463 20.960 1.00 90.75 1148 ASN A CA 1
ATOM 9161 C C . ASN A 1 1148 ? -19.675 -16.710 19.608 1.00 90.75 1148 ASN A C 1
ATOM 9163 O O . ASN A 1 1148 ? -19.702 -17.830 19.099 1.00 90.75 1148 ASN A O 1
ATOM 9167 N N . GLY A 1 1149 ? -19.105 -15.652 19.026 1.00 91.00 1149 GLY A N 1
ATOM 9168 C CA . GLY A 1 1149 ? -18.489 -15.691 17.700 1.00 91.00 1149 GLY A CA 1
ATOM 9169 C C . GLY A 1 1149 ? -17.398 -16.754 17.589 1.00 91.00 1149 GLY A C 1
ATOM 9170 O O . GLY A 1 1149 ? -17.395 -17.526 16.631 1.00 91.00 1149 GLY A O 1
ATOM 9171 N N . ARG A 1 1150 ? -16.547 -16.882 18.617 1.00 92.06 1150 ARG A N 1
ATOM 9172 C CA . ARG A 1 1150 ? -15.483 -17.901 18.669 1.00 92.06 1150 ARG A CA 1
ATOM 9173 C C . ARG A 1 1150 ? -16.033 -19.329 18.635 1.00 92.06 1150 ARG A C 1
ATOM 9175 O O . ARG A 1 1150 ? -15.438 -20.204 18.012 1.00 92.06 1150 ARG A O 1
ATOM 9182 N N . GLU A 1 1151 ? -17.161 -19.584 19.296 1.00 91.00 1151 GLU A N 1
ATOM 9183 C CA . GLU A 1 1151 ? -17.785 -20.913 19.293 1.00 91.00 1151 GLU A CA 1
ATOM 9184 C C . GLU A 1 1151 ? -18.519 -21.215 17.980 1.00 91.00 1151 GLU A C 1
ATOM 9186 O O . GLU A 1 1151 ? -18.448 -22.339 17.476 1.00 91.00 1151 GLU A O 1
ATOM 9191 N N . ILE A 1 1152 ? -19.190 -20.216 17.401 1.00 90.75 1152 ILE A N 1
ATOM 9192 C CA . ILE A 1 1152 ? -19.859 -20.349 16.099 1.00 90.75 1152 ILE A CA 1
ATOM 9193 C C . ILE A 1 1152 ? -18.826 -20.661 15.012 1.00 90.75 1152 ILE A C 1
ATOM 9195 O O . ILE A 1 1152 ? -19.050 -21.555 14.193 1.00 90.75 1152 ILE A O 1
ATOM 9199 N N . LEU A 1 1153 ? -17.662 -20.000 15.052 1.00 90.50 1153 LEU A N 1
ATOM 9200 C CA . LEU A 1 1153 ? -16.572 -20.233 14.107 1.00 90.50 1153 LEU A CA 1
ATOM 9201 C C . LEU A 1 1153 ? -16.088 -21.695 14.128 1.00 90.50 1153 LEU A C 1
ATOM 9203 O O . LEU A 1 1153 ? -15.837 -22.274 13.075 1.00 90.50 1153 LEU A O 1
ATOM 9207 N N . ARG A 1 1154 ? -16.060 -22.358 15.293 1.00 89.81 1154 ARG A N 1
ATOM 9208 C CA . ARG A 1 1154 ? -15.692 -23.789 15.395 1.00 89.81 1154 ARG A CA 1
ATOM 9209 C C . ARG A 1 1154 ? -16.635 -24.723 14.629 1.00 89.81 1154 ARG A C 1
ATOM 9211 O O . ARG A 1 1154 ? -16.229 -25.822 14.262 1.00 89.81 1154 ARG A O 1
ATOM 9218 N N . HIS A 1 1155 ? -17.872 -24.294 14.377 1.00 91.56 1155 HIS A N 1
ATOM 9219 C CA . HIS A 1 1155 ? -18.899 -25.066 13.672 1.00 91.56 1155 HIS A CA 1
ATOM 9220 C C . HIS A 1 1155 ? -19.162 -24.570 12.237 1.00 91.56 1155 HIS A C 1
ATOM 9222 O O . HIS A 1 1155 ? -20.084 -25.072 11.579 1.00 91.56 1155 HIS A O 1
ATOM 9228 N N . ILE A 1 1156 ? -18.355 -23.618 11.745 1.00 92.50 1156 ILE A N 1
ATOM 9229 C CA . ILE A 1 1156 ? -18.537 -22.966 10.440 1.00 92.50 1156 ILE A CA 1
ATOM 9230 C C . ILE A 1 1156 ? -18.149 -23.855 9.258 1.00 92.50 1156 ILE A C 1
ATOM 9232 O O . ILE A 1 1156 ? -18.689 -23.689 8.169 1.00 92.50 1156 ILE A O 1
ATOM 9236 N N . ALA A 1 1157 ? -17.234 -24.809 9.459 1.00 93.06 1157 ALA A N 1
ATOM 9237 C CA . ALA A 1 1157 ? -16.747 -25.663 8.384 1.00 93.06 1157 ALA A CA 1
ATOM 9238 C C . ALA A 1 1157 ? -17.907 -26.462 7.777 1.00 93.06 1157 ALA A C 1
ATOM 9240 O O . ALA A 1 1157 ? -18.607 -27.226 8.460 1.00 93.06 1157 ALA A O 1
ATOM 9241 N N . MET A 1 1158 ? -18.146 -26.271 6.483 1.00 92.75 1158 MET A N 1
ATOM 9242 C CA . MET A 1 1158 ? -19.255 -26.915 5.794 1.00 92.75 1158 MET A CA 1
ATOM 9243 C C . MET A 1 1158 ? -19.075 -26.932 4.284 1.00 92.75 1158 MET A C 1
ATOM 9245 O O . MET A 1 1158 ? -18.316 -26.160 3.704 1.00 92.75 1158 MET A O 1
ATOM 9249 N N . LYS A 1 1159 ? -19.834 -27.829 3.662 1.00 92.38 1159 LYS A N 1
ATOM 9250 C CA . LYS A 1 1159 ? -19.986 -27.951 2.222 1.00 92.38 1159 LYS A CA 1
ATOM 9251 C C . LYS A 1 1159 ? -21.477 -27.961 1.904 1.00 92.38 1159 LYS A C 1
ATOM 9253 O O . LYS A 1 1159 ? -22.204 -28.771 2.481 1.00 92.38 1159 LYS A O 1
ATOM 9258 N N . PHE A 1 1160 ? -21.934 -27.064 1.036 1.00 90.12 1160 PHE A N 1
ATOM 9259 C CA . PHE A 1 1160 ? -23.340 -26.982 0.636 1.00 90.12 1160 PHE A CA 1
ATOM 9260 C C . PHE A 1 1160 ? -23.498 -26.440 -0.787 1.00 90.12 1160 PHE A C 1
ATOM 9262 O O . PHE A 1 1160 ? -22.592 -25.825 -1.346 1.00 90.12 1160 PHE A O 1
ATOM 9269 N N . GLN A 1 1161 ? -24.668 -26.679 -1.377 1.00 86.69 1161 GLN A N 1
ATOM 9270 C CA . GLN A 1 1161 ? -25.033 -26.105 -2.666 1.00 86.69 1161 GLN A CA 1
ATOM 9271 C C . GLN A 1 1161 ? -25.557 -24.680 -2.448 1.00 86.69 1161 GLN A C 1
ATOM 9273 O O . GLN A 1 1161 ? -26.654 -24.514 -1.914 1.00 86.69 1161 GLN A O 1
ATOM 9278 N N . GLY A 1 1162 ? -24.771 -23.674 -2.837 1.00 82.81 1162 GLY A N 1
ATOM 9279 C CA . GLY A 1 1162 ? -25.198 -22.275 -2.849 1.00 82.81 1162 GLY A CA 1
ATOM 9280 C C . GLY A 1 1162 ? -26.034 -21.938 -4.084 1.00 82.81 1162 GLY A C 1
ATOM 9281 O O . GLY A 1 1162 ? -26.290 -22.791 -4.943 1.00 82.81 1162 GLY A O 1
ATOM 9282 N N . VAL A 1 1163 ? -26.440 -20.671 -4.197 1.00 79.75 1163 VAL A N 1
ATOM 9283 C CA . VAL A 1 1163 ? -27.282 -20.184 -5.313 1.00 79.75 1163 VAL A CA 1
ATOM 9284 C C . VAL A 1 1163 ? -26.567 -20.309 -6.662 1.00 79.75 1163 VAL A C 1
ATOM 9286 O O . VAL A 1 1163 ? -27.185 -20.663 -7.668 1.00 79.75 1163 VAL A O 1
ATOM 9289 N N . SER A 1 1164 ? -25.260 -20.041 -6.686 1.00 71.12 1164 SER A N 1
ATOM 9290 C CA . SER A 1 1164 ? -24.482 -19.964 -7.929 1.00 71.12 1164 SER A CA 1
ATOM 9291 C C . SER A 1 1164 ? -23.552 -21.148 -8.160 1.00 71.12 1164 SER A C 1
ATOM 9293 O O . SER A 1 1164 ? -23.315 -21.529 -9.306 1.00 71.12 1164 SER A O 1
ATOM 9295 N N . SER A 1 1165 ? -22.993 -21.714 -7.091 1.00 75.44 1165 SER A N 1
ATOM 9296 C CA . SER A 1 1165 ? -22.055 -22.832 -7.162 1.00 75.44 1165 SER A CA 1
ATOM 9297 C C . SER A 1 1165 ? -22.023 -23.606 -5.844 1.00 75.44 1165 SER A C 1
ATOM 9299 O O . SER A 1 1165 ? -22.669 -23.231 -4.866 1.00 75.44 1165 SER A O 1
ATOM 9301 N N . GLU A 1 1166 ? -21.294 -24.717 -5.833 1.00 83.50 1166 GLU A N 1
ATOM 9302 C CA . GLU A 1 1166 ? -20.984 -25.432 -4.600 1.00 83.50 1166 GLU A CA 1
ATOM 9303 C C . GLU A 1 1166 ? -20.044 -24.580 -3.733 1.00 83.50 1166 GLU A C 1
ATOM 9305 O O . GLU A 1 1166 ? -18.993 -24.135 -4.195 1.00 83.50 1166 GLU A O 1
ATOM 9310 N N . ILE A 1 1167 ? -20.424 -24.354 -2.476 1.00 86.56 1167 ILE A N 1
ATOM 9311 C CA . ILE A 1 1167 ? -19.655 -23.568 -1.512 1.00 86.56 1167 ILE A CA 1
ATOM 9312 C C . ILE A 1 1167 ? -18.980 -24.516 -0.525 1.00 86.56 1167 ILE A C 1
ATOM 9314 O O . ILE A 1 1167 ? -19.622 -25.383 0.076 1.00 86.56 1167 ILE A O 1
ATOM 9318 N N . MET A 1 1168 ? -17.671 -24.337 -0.351 1.00 89.06 1168 MET A N 1
ATOM 9319 C CA . MET A 1 1168 ? -16.861 -25.036 0.644 1.00 89.06 1168 MET A CA 1
ATOM 9320 C C . MET A 1 1168 ? -16.204 -24.010 1.559 1.00 89.06 1168 MET A C 1
ATOM 9322 O O . MET A 1 1168 ? -15.496 -23.126 1.083 1.00 89.06 1168 MET A O 1
ATOM 9326 N N . ILE A 1 1169 ? -16.440 -24.130 2.862 1.00 90.56 1169 ILE A N 1
ATOM 9327 C CA . ILE A 1 1169 ? -15.873 -23.251 3.887 1.00 90.56 1169 ILE A CA 1
ATOM 9328 C C . ILE A 1 1169 ? -14.952 -24.081 4.772 1.00 90.56 1169 ILE A C 1
ATOM 9330 O O . ILE A 1 1169 ? -15.352 -25.127 5.297 1.00 90.56 1169 ILE A O 1
ATOM 9334 N N . GLY A 1 1170 ? -13.714 -23.615 4.906 1.00 88.88 1170 GLY A N 1
ATOM 9335 C CA . GLY A 1 1170 ? -12.687 -24.231 5.728 1.00 88.88 1170 GLY A CA 1
ATOM 9336 C C . GLY A 1 1170 ? -12.918 -24.040 7.233 1.00 88.88 1170 GLY A C 1
ATOM 9337 O O . GLY A 1 1170 ? -13.739 -23.226 7.658 1.00 88.88 1170 GLY A O 1
ATOM 9338 N N . PRO A 1 1171 ? -12.162 -24.762 8.078 1.00 88.06 1171 PRO A N 1
ATOM 9339 C CA . PRO A 1 1171 ? -12.228 -24.618 9.535 1.00 88.06 1171 PRO A CA 1
ATOM 9340 C C . PRO A 1 1171 ? -11.727 -23.262 10.048 1.00 88.06 1171 PRO A C 1
ATOM 9342 O O . PRO A 1 1171 ? -12.016 -22.906 11.184 1.00 88.06 1171 PRO A O 1
ATOM 9345 N N . ASN A 1 1172 ? -10.992 -22.506 9.230 1.00 86.31 1172 ASN A N 1
ATOM 9346 C CA . ASN A 1 1172 ? -10.557 -21.145 9.536 1.00 86.31 1172 ASN A CA 1
ATOM 9347 C C . ASN A 1 1172 ? -11.625 -20.080 9.225 1.00 86.31 1172 ASN A C 1
ATOM 9349 O O . ASN A 1 1172 ? -11.352 -18.905 9.419 1.00 86.31 1172 ASN A O 1
ATOM 9353 N N . GLY A 1 1173 ? -12.811 -20.465 8.736 1.00 88.25 1173 GLY A N 1
ATOM 9354 C CA . GLY A 1 1173 ? -13.865 -19.516 8.366 1.00 88.25 1173 GLY A CA 1
ATOM 9355 C C . GLY A 1 1173 ? -13.721 -18.906 6.973 1.00 88.25 1173 GLY A C 1
ATOM 9356 O O . GLY A 1 1173 ? -14.517 -18.046 6.619 1.00 88.25 1173 GLY A O 1
ATOM 9357 N N . THR A 1 1174 ? -12.768 -19.363 6.162 1.00 89.25 1174 THR A N 1
ATOM 9358 C CA . THR A 1 1174 ? -12.561 -18.867 4.794 1.00 89.25 1174 THR A CA 1
ATOM 9359 C C . THR A 1 1174 ? -13.200 -19.798 3.765 1.00 89.25 1174 THR A C 1
ATOM 9361 O O . THR A 1 1174 ? -13.092 -21.026 3.863 1.00 89.25 1174 THR A O 1
ATOM 9364 N N . ARG A 1 1175 ? -13.834 -19.231 2.735 1.00 87.88 1175 ARG A N 1
ATOM 9365 C CA . ARG A 1 1175 ? -14.301 -19.981 1.560 1.00 87.88 1175 ARG A CA 1
ATOM 9366 C C . ARG A 1 1175 ? -13.119 -20.482 0.725 1.00 87.88 1175 ARG A C 1
ATOM 9368 O O . ARG A 1 1175 ? -12.247 -19.709 0.353 1.00 87.88 1175 ARG A O 1
ATOM 9375 N N . TYR A 1 1176 ? -13.134 -21.757 0.345 1.00 87.69 1176 TYR A N 1
ATOM 9376 C CA . TYR A 1 1176 ? -12.215 -22.314 -0.649 1.00 87.69 1176 TYR A CA 1
ATOM 9377 C C . TYR A 1 1176 ? -12.737 -22.033 -2.065 1.00 87.69 1176 TYR A C 1
ATOM 9379 O O . TYR A 1 1176 ? -13.779 -22.580 -2.448 1.00 87.69 1176 TYR A O 1
ATOM 9387 N N . PRO A 1 1177 ? -12.075 -21.150 -2.839 1.00 86.31 1177 PRO A N 1
ATOM 9388 C CA . PRO A 1 1177 ? -12.570 -20.738 -4.143 1.00 86.31 1177 PRO A CA 1
ATOM 9389 C C . PRO A 1 1177 ? -12.263 -21.777 -5.228 1.00 86.31 1177 PRO A C 1
ATOM 9391 O O . PRO A 1 1177 ? -11.311 -22.555 -5.149 1.00 86.31 1177 PRO A O 1
ATOM 9394 N N . THR A 1 1178 ? -13.066 -21.748 -6.290 1.00 85.50 1178 THR A N 1
ATOM 9395 C CA . THR A 1 1178 ? -12.757 -22.424 -7.555 1.00 85.50 1178 THR A CA 1
ATOM 9396 C C . THR A 1 1178 ? -12.584 -21.360 -8.623 1.00 85.50 1178 THR A C 1
ATOM 9398 O O . THR A 1 1178 ? -13.544 -20.672 -8.965 1.00 85.50 1178 THR A O 1
ATOM 9401 N N . PHE A 1 1179 ? -11.375 -21.235 -9.162 1.00 87.94 1179 PHE A N 1
ATOM 9402 C CA . PHE A 1 1179 ? -11.092 -20.282 -10.227 1.00 87.94 1179 PHE A CA 1
ATOM 9403 C C . PHE A 1 1179 ? -11.274 -20.912 -11.603 1.00 87.94 1179 PHE A C 1
ATOM 9405 O O . PHE A 1 1179 ? -11.127 -22.119 -11.799 1.00 87.94 1179 PHE A O 1
ATOM 9412 N N . TYR A 1 1180 ? -11.585 -20.067 -12.574 1.00 86.19 1180 TYR A N 1
ATOM 9413 C CA . TYR A 1 1180 ? -11.836 -20.443 -13.952 1.00 86.19 1180 TYR A CA 1
ATOM 9414 C C . TYR A 1 1180 ? -10.834 -19.721 -14.836 1.00 86.19 1180 TYR A C 1
ATOM 9416 O O . TYR A 1 1180 ? -10.740 -18.495 -14.795 1.00 86.19 1180 TYR A O 1
ATOM 9424 N N . PHE A 1 1181 ? -10.098 -20.492 -15.632 1.00 89.94 1181 PHE A N 1
ATOM 9425 C CA . PHE A 1 1181 ? -9.181 -19.959 -16.627 1.00 89.94 1181 PHE A CA 1
ATOM 9426 C C . PHE A 1 1181 ? -9.925 -19.802 -17.950 1.00 89.94 1181 PHE A C 1
ATOM 9428 O O . PHE A 1 1181 ? -10.341 -20.792 -18.560 1.00 89.94 1181 PHE A O 1
ATOM 9435 N N . ASN A 1 1182 ? -10.142 -18.558 -18.360 1.00 87.50 1182 ASN A N 1
ATOM 9436 C CA . ASN A 1 1182 ? -10.995 -18.187 -19.480 1.00 87.50 1182 ASN A CA 1
ATOM 9437 C C . ASN A 1 1182 ? -10.197 -17.476 -20.578 1.00 87.50 1182 ASN A C 1
ATOM 9439 O O . ASN A 1 1182 ? -9.168 -16.854 -20.329 1.00 87.50 1182 ASN A O 1
ATOM 9443 N N . GLY A 1 1183 ? -10.717 -17.517 -21.798 1.00 86.94 1183 GLY A N 1
ATOM 9444 C CA . GLY A 1 1183 ? -10.270 -16.668 -22.899 1.00 86.94 1183 GLY A CA 1
ATOM 9445 C C . GLY A 1 1183 ? -11.353 -16.551 -23.964 1.00 86.94 1183 GLY A C 1
ATOM 9446 O O . GLY A 1 1183 ? -12.457 -17.081 -23.805 1.00 86.94 1183 GLY A O 1
ATOM 9447 N N . ILE A 1 1184 ? -11.050 -15.858 -25.055 1.00 84.19 1184 ILE A N 1
ATOM 9448 C CA . ILE A 1 1184 ? -11.982 -15.666 -26.169 1.00 84.19 1184 ILE A CA 1
ATOM 9449 C C . ILE A 1 1184 ? -11.723 -16.745 -27.231 1.00 84.19 1184 ILE A C 1
ATOM 9451 O O . ILE A 1 1184 ? -10.587 -16.967 -27.639 1.00 84.19 1184 ILE A O 1
ATOM 9455 N N . ALA A 1 1185 ? -12.768 -17.467 -27.642 1.00 79.19 1185 ALA A N 1
ATOM 9456 C CA . ALA A 1 1185 ? -12.698 -18.437 -28.737 1.00 79.19 1185 ALA A CA 1
ATOM 9457 C C . ALA A 1 1185 ? -12.839 -17.754 -30.113 1.00 79.19 1185 ALA A C 1
ATOM 9459 O O . ALA A 1 1185 ? -13.264 -16.607 -30.195 1.00 79.19 1185 ALA A O 1
ATOM 9460 N N . GLU A 1 1186 ? -12.568 -18.478 -31.207 1.00 76.38 1186 GLU A N 1
ATOM 9461 C CA . GLU A 1 1186 ? -12.646 -17.963 -32.595 1.00 76.38 1186 GLU A CA 1
ATOM 9462 C C . GLU A 1 1186 ? -14.008 -17.344 -32.967 1.00 76.38 1186 GLU A C 1
ATOM 9464 O O . GLU A 1 1186 ? -14.101 -16.490 -33.842 1.00 76.38 1186 GLU A O 1
ATOM 9469 N N . ASN A 1 1187 ? -15.082 -17.749 -32.286 1.00 77.44 1187 ASN A N 1
ATOM 9470 C CA . ASN A 1 1187 ? -16.425 -17.190 -32.459 1.00 77.44 1187 ASN A CA 1
ATOM 9471 C C . ASN A 1 1187 ? -16.695 -15.945 -31.589 1.00 77.44 1187 ASN A C 1
ATOM 9473 O O . ASN A 1 1187 ? -17.854 -15.563 -31.426 1.00 77.44 1187 ASN A O 1
ATOM 9477 N N . TYR A 1 1188 ? -15.654 -15.361 -30.991 1.00 74.88 1188 TYR A N 1
ATOM 9478 C CA . TYR A 1 1188 ? -15.704 -14.242 -30.049 1.00 74.88 1188 TYR A CA 1
ATOM 9479 C C . TYR A 1 1188 ? -16.589 -14.485 -28.816 1.00 74.88 1188 TYR A C 1
ATOM 9481 O O . TYR A 1 1188 ? -17.087 -13.546 -28.196 1.00 74.88 1188 TYR A O 1
ATOM 9489 N N . LYS A 1 1189 ? -16.784 -15.753 -28.430 1.00 77.56 1189 LYS A N 1
ATOM 9490 C CA . LYS A 1 1189 ? -17.438 -16.118 -27.168 1.00 77.56 1189 LYS A CA 1
ATOM 9491 C C . LYS A 1 1189 ? -16.403 -16.489 -26.118 1.00 77.56 1189 LYS A C 1
ATOM 9493 O O . LYS A 1 1189 ? -15.376 -17.093 -26.423 1.00 77.56 1189 LYS A O 1
ATOM 9498 N N . VAL A 1 1190 ? -16.714 -16.170 -24.865 1.00 78.00 1190 VAL A N 1
ATOM 9499 C CA . VAL A 1 1190 ? -15.904 -16.586 -23.717 1.00 78.00 1190 VAL A CA 1
ATOM 9500 C C . VAL A 1 1190 ? -15.926 -18.111 -23.618 1.00 78.00 1190 VAL A C 1
ATOM 9502 O O . VAL A 1 1190 ? -16.994 -18.724 -23.589 1.00 78.00 1190 VAL A O 1
ATOM 9505 N N . ARG A 1 1191 ? -14.743 -18.722 -23.557 1.00 83.25 1191 ARG A N 1
ATOM 9506 C CA . ARG A 1 1191 ? -14.541 -20.156 -23.363 1.00 83.25 1191 ARG A CA 1
ATOM 9507 C C . ARG A 1 1191 ? -13.683 -20.381 -22.125 1.00 83.25 1191 ARG A C 1
ATOM 9509 O O . ARG A 1 1191 ? -12.630 -19.770 -21.974 1.00 83.25 1191 ARG A O 1
ATOM 9516 N N . THR A 1 1192 ? -14.121 -21.292 -21.264 1.00 85.75 1192 THR A N 1
ATOM 9517 C CA . THR A 1 1192 ? -13.320 -21.774 -20.135 1.00 85.75 1192 THR A CA 1
ATOM 9518 C C . THR A 1 1192 ? -12.403 -22.899 -20.610 1.00 85.75 1192 THR A C 1
ATOM 9520 O O . THR A 1 1192 ? -12.875 -23.896 -21.160 1.00 85.75 1192 THR A O 1
ATOM 9523 N N . TYR A 1 1193 ? -11.101 -22.738 -20.392 1.00 87.00 1193 TYR A N 1
ATOM 9524 C CA . TYR A 1 1193 ? -10.060 -23.707 -20.737 1.00 87.00 1193 TYR A CA 1
ATOM 9525 C C . TYR A 1 1193 ? -9.676 -24.614 -19.562 1.00 87.00 1193 TYR A C 1
ATOM 9527 O O . TYR A 1 1193 ? -9.256 -25.745 -19.787 1.00 87.00 1193 TYR A O 1
ATOM 9535 N N . GLY A 1 1194 ? -9.865 -24.159 -18.319 1.00 86.19 1194 GLY A N 1
ATOM 9536 C CA . GLY A 1 1194 ? -9.559 -24.942 -17.122 1.00 86.19 1194 GLY A CA 1
ATOM 9537 C C . GLY A 1 1194 ? -10.314 -24.467 -15.882 1.00 86.19 1194 GLY A C 1
ATOM 9538 O O . GLY A 1 1194 ? -10.797 -23.334 -15.831 1.00 86.19 1194 GLY A O 1
ATOM 9539 N N . LYS A 1 1195 ? -10.416 -25.352 -14.886 1.00 87.88 1195 LYS A N 1
ATOM 9540 C CA . LYS A 1 1195 ? -10.903 -25.050 -13.533 1.00 87.88 1195 LYS A CA 1
ATOM 9541 C C . LYS A 1 1195 ? -9.777 -25.344 -12.553 1.00 87.88 1195 LYS A C 1
ATOM 9543 O O . LYS A 1 1195 ? -9.109 -26.357 -12.711 1.00 87.88 1195 LYS A O 1
ATOM 9548 N N . ILE A 1 1196 ? -9.589 -24.466 -11.579 1.00 88.62 1196 ILE A N 1
ATOM 9549 C CA . ILE A 1 1196 ? -8.500 -24.524 -10.608 1.00 88.62 1196 ILE A CA 1
ATOM 9550 C C . ILE A 1 1196 ? -9.146 -24.584 -9.231 1.00 88.62 1196 ILE A C 1
ATOM 9552 O O . ILE A 1 1196 ? -9.792 -23.620 -8.808 1.00 88.62 1196 ILE A O 1
ATOM 9556 N N . PHE A 1 1197 ? -9.013 -25.716 -8.547 1.00 85.69 1197 PHE A N 1
ATOM 9557 C CA . PHE A 1 1197 ? -9.576 -25.888 -7.212 1.00 85.69 1197 PHE A CA 1
ATOM 9558 C C . PHE A 1 1197 ? -8.496 -25.615 -6.171 1.00 85.69 1197 PHE A C 1
ATOM 9560 O O . PHE A 1 1197 ? -7.468 -26.290 -6.153 1.00 85.69 1197 PHE A O 1
ATOM 9567 N N . VAL A 1 1198 ? -8.733 -24.637 -5.296 1.00 84.31 1198 VAL A N 1
ATOM 9568 C CA . VAL A 1 1198 ? -7.803 -24.298 -4.214 1.00 84.31 1198 VAL A CA 1
ATOM 9569 C C . VAL A 1 1198 ? -8.250 -25.007 -2.934 1.00 84.31 1198 VAL A C 1
ATOM 9571 O O . VAL A 1 1198 ? -9.321 -24.729 -2.400 1.00 84.31 1198 VAL A O 1
ATOM 9574 N N . HIS A 1 1199 ? -7.435 -25.944 -2.445 1.00 72.94 1199 HIS A N 1
ATOM 9575 C CA . HIS A 1 1199 ? -7.647 -26.704 -1.210 1.00 72.94 1199 HIS A CA 1
ATOM 9576 C C . HIS A 1 1199 ? -6.774 -26.126 -0.091 1.00 72.94 1199 HIS A C 1
ATOM 9578 O O . HIS A 1 1199 ? -5.626 -26.536 0.109 1.00 72.94 1199 HIS A O 1
ATOM 9584 N N . GLY A 1 1200 ? -7.317 -25.170 0.663 1.00 63.97 1200 GLY A N 1
ATOM 9585 C CA . GLY A 1 1200 ? -6.566 -24.500 1.727 1.00 63.97 1200 GLY A CA 1
ATOM 9586 C C . GLY A 1 1200 ? -5.373 -23.689 1.204 1.00 63.97 1200 GLY A C 1
ATOM 9587 O O . GLY A 1 1200 ? -5.354 -23.262 0.056 1.00 63.97 1200 GLY A O 1
ATOM 9588 N N . SER A 1 1201 ? -4.375 -23.455 2.059 1.00 51.72 1201 SER A N 1
ATOM 9589 C CA . SER A 1 1201 ? -3.264 -22.532 1.780 1.00 51.72 1201 SER A CA 1
ATOM 9590 C C . SER A 1 1201 ? -2.179 -23.070 0.836 1.00 51.72 1201 SER A C 1
ATOM 9592 O O . SER A 1 1201 ? -1.350 -22.287 0.384 1.00 51.72 1201 SER A O 1
ATOM 9594 N N . ILE A 1 1202 ? -2.148 -24.377 0.533 1.00 51.06 1202 ILE A N 1
ATOM 9595 C CA . ILE A 1 1202 ? -1.042 -25.000 -0.234 1.00 51.06 1202 ILE A CA 1
ATOM 9596 C C . ILE A 1 1202 ? -1.534 -25.980 -1.318 1.00 51.06 1202 ILE A C 1
ATOM 9598 O O . ILE A 1 1202 ? -0.850 -26.187 -2.319 1.00 51.06 1202 ILE A O 1
ATOM 9602 N N . GLY A 1 1203 ? -2.710 -26.597 -1.161 1.00 53.25 1203 GLY A N 1
ATOM 9603 C CA . GLY A 1 1203 ? -3.205 -27.590 -2.115 1.00 53.25 1203 GLY A CA 1
ATOM 9604 C C . GLY A 1 1203 ? -3.880 -26.944 -3.324 1.00 53.25 1203 GLY A C 1
ATOM 9605 O O . GLY A 1 1203 ? -4.774 -26.122 -3.159 1.00 53.25 1203 GLY A O 1
ATOM 9606 N N . VAL A 1 1204 ? -3.508 -27.352 -4.537 1.00 58.72 1204 VAL A N 1
ATOM 9607 C CA . VAL A 1 1204 ? -4.218 -26.993 -5.777 1.00 58.72 1204 VAL A CA 1
ATOM 9608 C C . VAL A 1 1204 ? -4.414 -28.252 -6.609 1.00 58.72 1204 VAL A C 1
ATOM 9610 O O . VAL A 1 1204 ? -3.496 -29.071 -6.686 1.00 58.72 1204 VAL A O 1
ATOM 9613 N N . SER A 1 1205 ? -5.597 -28.422 -7.201 1.00 56.69 1205 SER A N 1
ATOM 9614 C CA . SER A 1 1205 ? -5.907 -29.526 -8.122 1.00 56.69 1205 SER A CA 1
ATOM 9615 C C . SER A 1 1205 ? -6.571 -29.056 -9.400 1.00 56.69 1205 SER A C 1
ATOM 9617 O O . SER A 1 1205 ? -7.420 -28.135 -9.284 1.00 56.69 1205 SER A O 1
#

Foldseek 3Di:
DDDDDDDDDDPPPDPPDDDDDLDQAAEAEEEEEFAAPDLLCCQATHCLQFVLLQVVLQVVCVVVCFPGRYHYDYDYDYQNQFLLSVVVVVVCCCPPVVHLYYDDDPHDPPDDPFQPLQCLLVVLLVCLVVVVLALQDAAEGEDQRDPCADPDPSLDAPDVVGPPCSVVSLVSQLRYKYKYLDDPDPVLVVLQQVSQQVSLVSCCPPPNNDDPVCPDPSNNGHHPCSQVVSVVSNLLSQLVSVQVVVVHDSRPVVSSLCRSQDWDQTSRGIWGAHSNRHTFTKIFTWHQFPVRHIDTQWIWTGDPPDIDIGGPDPDCCRVCVRNSDDHDPAPCCGPVSPNHDDDPCVVCVVVVVVVVVVVVVVVVVVVVVVVVVVVVVVVVVVVVVCVVDDPPVPDDDDDDDPVVVVVCPPVPDPDDDDDDPDQVLVVQVVCCVDPNNGFQQDDPVQFDADPVRHTDGDRGDDPPVVVPDDPPDLLSCVLRLLVVLDDDDDDDDFAACLSVLLVLLCVFAVDHQAPCVPDPDHSVRLSVLSNVADDPRDGGDRDGDPPDDDPLSVQVVVLSVQSVDRDRVSRDHPVRSVVSVVVSVPDDDDDPVVVVVVVVVVCVVVCVVVVVVVVVVVVVVVVVVLVVLVVQDPPVVSVCVVVVHFWDKDKDFKKKKKKKAWVCPVVVVVVDDDDDDDDPPRIDIDIPCPPPGDPLCRLVVRVVVVVVVVVVQLPDADPVGRPDGTKMFMFMEMGMWIWTWDDDVRTGTDIDDVRNVRSVVQRVPWDIDDNPDDTYGYDPVSCVSCVVVVVVPDDPDPDDDDDDPPPPVCQFDNCLFFVCLLVVLVVVCVVVVFPPPDDDDDDDDDQVPPQVSLLVVLCCCCPVVNDQAAEDDAFQNNRLNSLSNLVSLLHAYEYFHQNQAPVQLDCVSRLQYFYLAH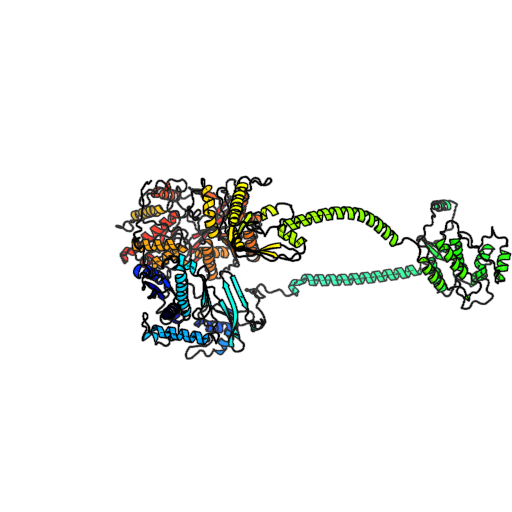HLLVVLVLVVVVCVVVPHAEEEEEEEPPPDPRGHGVRSVVSSQVSCVVVVRHDHQYYHYQDDLDLVSLLVRVVVRVVTHQEYEYEYDLVRLLSSLLSCVVNVVLDPSHAYEYEDQQADNQWDADQQGDIDGSLFAPDVVGPPCSVVSLVSQQRYKYKYFHLAADPPPPLLVVSQQVSLVCCCPPPNVDDPVSPDSRNNTHHSGSQVSSVRSSLQSQLQSVQCVPPVRSGNSSSSLCSSADWDQTSHGIWGADSSNYTFTKMFIWGADPVRDIDTPDIWTGDPSNDID